Protein 3FK4 (pdb70)

Organism: Bacillus cereus (strain ATCC 14579 / DSM 31 / CCUG 7414 / JCM 2152 / NBRC 15305 / NCIMB 9373 / NCTC 2599 / NRRL B-3711) (NCBI:txid226900)

Structure (mmCIF, N/CA/C/O backbone):
data_3FK4
#
_entry.id   3FK4
#
_cell.length_a   76.922
_cell.length_b   115.669
_cell.length_c   116.436
_cell.angle_alpha   90.00
_cell.angle_beta   90.00
_cell.angle_gamma   90.00
#
_symmetry.space_group_name_H-M   'P 21 21 21'
#
loop_
_entity.id
_entity.type
_entity.pdbx_description
1 polymer 'RuBisCO-like protein'
2 water water
#
loop_
_atom_site.group_PDB
_atom_site.id
_atom_site.type_symbol
_atom_site.label_atom_id
_atom_site.label_alt_id
_atom_site.label_comp_id
_atom_site.label_asym_id
_atom_site.label_entity_id
_atom_site.label_seq_id
_atom_site.pdbx_PDB_ins_code
_atom_site.Cartn_x
_atom_site.Cartn_y
_atom_site.Cartn_z
_atom_site.occupancy
_atom_site.B_iso_or_equiv
_atom_site.auth_seq_id
_atom_site.auth_comp_id
_atom_site.auth_asym_id
_atom_site.auth_atom_id
_atom_site.pdbx_PDB_model_num
ATOM 1 N N . GLY A 1 3 ? -27.798 47.236 5.878 1.00 44.30 3 GLY A N 1
ATOM 2 C CA . GLY A 1 3 ? -26.645 47.310 4.927 1.00 42.51 3 GLY A CA 1
ATOM 3 C C . GLY A 1 3 ? -25.325 47.507 5.647 1.00 40.85 3 GLY A C 1
ATOM 4 O O . GLY A 1 3 ? -24.790 46.571 6.248 1.00 41.28 3 GLY A O 1
ATOM 5 N N . ILE A 1 4 ? -24.790 48.722 5.589 1.00 37.17 4 ILE A N 1
ATOM 6 C CA . ILE A 1 4 ? -23.529 49.009 6.254 1.00 35.46 4 ILE A CA 1
ATOM 7 C C . ILE A 1 4 ? -23.535 50.417 6.818 1.00 35.16 4 ILE A C 1
ATOM 8 O O . ILE A 1 4 ? -24.088 51.340 6.214 1.00 35.09 4 ILE A O 1
ATOM 13 N N . ILE A 1 5 ? -22.936 50.573 7.992 1.00 32.10 5 ILE A N 1
ATOM 14 C CA . ILE A 1 5 ? -22.861 51.870 8.634 1.00 32.11 5 ILE A CA 1
ATOM 15 C C . ILE A 1 5 ? -21.430 52.360 8.625 1.00 32.08 5 ILE A C 1
ATOM 16 O O . ILE A 1 5 ? -20.531 51.718 9.168 1.00 33.31 5 ILE A O 1
ATOM 21 N N . ALA A 1 6 ? -21.211 53.498 7.987 1.00 30.96 6 ALA A N 1
ATOM 22 C CA . ALA A 1 6 ? -19.880 54.061 7.937 1.00 31.99 6 ALA A CA 1
ATOM 23 C C . ALA A 1 6 ? -19.785 55.141 8.996 1.00 35.14 6 ALA A C 1
ATOM 24 O O . ALA A 1 6 ? -20.679 55.991 9.104 1.00 35.60 6 ALA A O 1
ATOM 26 N N . THR A 1 7 ? -18.714 55.101 9.785 1.00 33.79 7 THR A N 1
ATOM 27 C CA . THR A 1 7 ? -18.492 56.094 10.832 1.00 35.59 7 THR A CA 1
ATOM 28 C C . THR A 1 7 ? -17.360 56.999 10.370 1.00 36.12 7 THR A C 1
ATOM 29 O O . THR A 1 7 ? -16.237 56.538 10.144 1.00 37.67 7 THR A O 1
ATOM 33 N N . TYR A 1 8 ? -17.659 58.287 10.225 1.00 35.18 8 TYR A N 1
ATOM 34 C CA . TYR A 1 8 ? -16.679 59.265 9.764 1.00 36.96 8 TYR A CA 1
ATOM 35 C C . TYR A 1 8 ? -16.288 60.267 10.842 1.00 39.74 8 TYR A C 1
ATOM 36 O O . TYR A 1 8 ? -17.111 60.643 11.686 1.00 40.65 8 TYR A O 1
ATOM 45 N N . LEU A 1 9 ? -15.035 60.707 10.796 1.00 40.85 9 LEU A N 1
ATOM 46 C CA . LEU A 1 9 ? -14.527 61.715 11.719 1.00 43.49 9 LEU A CA 1
ATOM 47 C C . LEU A 1 9 ? -14.338 62.917 10.805 1.00 45.04 9 LEU A C 1
ATOM 48 O O . LEU A 1 9 ? -13.499 62.891 9.903 1.00 44.86 9 LEU A O 1
ATOM 53 N N . ILE A 1 10 ? -15.111 63.971 11.031 1.00 46.06 10 ILE A N 1
ATOM 54 C CA . ILE A 1 10 ? -15.024 65.143 10.172 1.00 48.30 10 ILE A CA 1
ATOM 55 C C . ILE A 1 10 ? -14.636 66.451 10.851 1.00 49.92 10 ILE A C 1
ATOM 56 O O . ILE A 1 10 ? -14.994 66.703 12.000 1.00 50.79 10 ILE A O 1
ATOM 61 N N . HIS A 1 11 ? -13.880 67.271 10.131 1.00 51.91 11 HIS A N 1
ATOM 62 C CA . HIS A 1 11 ? -13.485 68.585 10.621 1.00 54.61 11 HIS A CA 1
ATOM 63 C C . HIS A 1 11 ? -14.242 69.570 9.735 1.00 55.83 11 HIS A C 1
ATOM 64 O O . HIS A 1 11 ? -13.705 70.125 8.774 1.00 55.16 11 HIS A O 1
ATOM 71 N N . ASP A 1 12 ? -15.511 69.753 10.078 1.00 56.67 12 ASP A N 1
ATOM 72 C CA . ASP A 1 12 ? -16.430 70.613 9.348 1.00 58.44 12 ASP A CA 1
ATOM 73 C C . ASP A 1 12 ? -16.138 72.111 9.430 1.00 59.45 12 ASP A C 1
ATOM 74 O O . ASP A 1 12 ? -16.199 72.711 10.503 1.00 59.22 12 ASP A O 1
ATOM 79 N N . ASP A 1 13 ? -15.829 72.710 8.283 1.00 60.76 13 ASP A N 1
ATOM 80 C CA . ASP A 1 13 ? -15.531 74.140 8.219 1.00 62.70 13 ASP A CA 1
ATOM 81 C C . ASP A 1 13 ? -16.797 74.992 8.132 1.00 62.84 13 ASP A C 1
ATOM 82 O O . ASP A 1 13 ? -16.733 76.215 8.253 1.00 62.78 13 ASP A O 1
ATOM 87 N N . SER A 1 14 ? -17.942 74.344 7.922 1.00 62.55 14 SER A N 1
ATOM 88 C CA . SER A 1 14 ? -19.218 75.048 7.822 1.00 62.19 14 SER A CA 1
ATOM 89 C C . SER A 1 14 ? -19.904 75.113 9.182 1.00 62.04 14 SER A C 1
ATOM 90 O O . SER A 1 14 ? -20.931 75.767 9.337 1.00 62.69 14 SER A O 1
ATOM 93 N N . HIS A 1 15 ? -19.341 74.408 10.158 1.00 61.99 15 HIS A N 1
ATOM 94 C CA . HIS A 1 15 ? -19.867 74.398 11.521 1.00 61.44 15 HIS A CA 1
ATOM 95 C C . HIS A 1 15 ? -21.309 73.910 11.691 1.00 61.48 15 HIS A C 1
ATOM 96 O O . HIS A 1 15 ? -21.986 74.289 12.648 1.00 61.57 15 HIS A O 1
ATOM 103 N N . ASN A 1 16 ? -21.779 73.071 10.773 1.00 60.80 16 ASN A N 1
ATOM 104 C CA . ASN A 1 16 ? -23.134 72.534 10.868 1.00 59.86 16 ASN A CA 1
ATOM 105 C C . ASN A 1 16 ? -23.094 71.024 10.634 1.00 59.09 16 ASN A C 1
ATOM 106 O O . ASN A 1 16 ? -23.413 70.548 9.544 1.00 56.94 16 ASN A O 1
ATOM 111 N N . LEU A 1 17 ? -22.704 70.280 11.667 1.00 58.75 17 LEU A N 1
ATOM 112 C CA . LEU A 1 17 ? -22.603 68.824 11.579 1.00 59.08 17 LEU A CA 1
ATOM 113 C C . LEU A 1 17 ? -23.880 68.160 11.080 1.00 59.39 17 LEU A C 1
ATOM 114 O O . LEU A 1 17 ? -23.828 67.223 10.283 1.00 58.52 17 LEU A O 1
ATOM 119 N N . GLU A 1 18 ? -25.025 68.643 11.547 1.00 60.12 18 GLU A N 1
ATOM 120 C CA . GLU A 1 18 ? -26.303 68.080 11.132 1.00 61.49 18 GLU A CA 1
ATOM 121 C C . GLU A 1 18 ? -26.473 68.175 9.620 1.00 61.24 18 GLU A C 1
ATOM 122 O O . GLU A 1 18 ? -26.700 67.170 8.945 1.00 60.45 18 GLU A O 1
ATOM 128 N N . LYS A 1 19 ? -26.360 69.394 9.098 1.00 61.22 19 LYS A N 1
ATOM 129 C CA . LYS A 1 19 ? -26.519 69.640 7.669 1.00 60.99 19 LYS A CA 1
ATOM 130 C C . LYS A 1 19 ? -25.503 68.868 6.835 1.00 59.50 19 LYS A C 1
ATOM 131 O O . LYS A 1 19 ? -25.867 68.202 5.863 1.00 59.11 19 LYS A O 1
ATOM 137 N N . LYS A 1 20 ? -24.233 68.955 7.217 1.00 57.46 20 LYS A N 1
ATOM 138 C CA . LYS A 1 20 ? -23.179 68.252 6.495 1.00 56.88 20 LYS A CA 1
ATOM 139 C C . LYS A 1 20 ? -23.480 66.754 6.466 1.00 54.52 20 LYS A C 1
ATOM 140 O O . LYS A 1 20 ? -23.404 66.115 5.417 1.00 54.29 20 LYS A O 1
ATOM 146 N N . ALA A 1 21 ? -23.836 66.199 7.618 1.00 51.86 21 ALA A N 1
ATOM 147 C CA . ALA A 1 21 ? -24.152 64.780 7.699 1.00 50.37 21 ALA A CA 1
ATOM 148 C C . ALA A 1 21 ? -25.225 64.417 6.683 1.00 50.20 21 ALA A C 1
ATOM 149 O O . ALA A 1 21 ? -25.111 63.413 5.979 1.00 49.40 21 ALA A O 1
ATOM 151 N N . GLU A 1 22 ? -26.266 65.242 6.598 1.00 50.24 22 GLU A N 1
ATOM 152 C CA . GLU A 1 22 ? -27.354 64.979 5.665 1.00 50.48 22 GLU A CA 1
ATOM 153 C C . GLU A 1 22 ? -26.954 65.129 4.204 1.00 48.49 22 GLU A C 1
ATOM 154 O O . GLU A 1 22 ? -27.498 64.444 3.342 1.00 47.02 22 GLU A O 1
ATOM 160 N N . GLN A 1 23 ? -26.010 66.020 3.927 1.00 48.21 23 GLN A N 1
ATOM 161 C CA . GLN A 1 23 ? -25.559 66.225 2.557 1.00 50.05 23 GLN A CA 1
ATOM 162 C C . GLN A 1 23 ? -24.759 65.021 2.085 1.00 49.12 23 GLN A C 1
ATOM 163 O O . GLN A 1 23 ? -24.844 64.617 0.925 1.00 47.80 23 GLN A O 1
ATOM 169 N N . ILE A 1 24 ? -23.986 64.442 2.995 1.00 48.16 24 ILE A N 1
ATOM 170 C CA . ILE A 1 24 ? -23.195 63.270 2.659 1.00 46.84 24 ILE A CA 1
ATOM 171 C C . ILE A 1 24 ? -24.153 62.109 2.445 1.00 45.56 24 ILE A C 1
ATOM 172 O O . ILE A 1 24 ? -24.049 61.385 1.461 1.00 44.45 24 ILE A O 1
ATOM 177 N N . ALA A 1 25 ? -25.106 61.953 3.358 1.00 45.38 25 ALA A N 1
ATOM 178 C CA . ALA A 1 25 ? -26.080 60.871 3.262 1.00 45.23 25 ALA A CA 1
ATOM 179 C C . ALA A 1 25 ? -26.823 60.884 1.923 1.00 46.10 25 ALA A C 1
ATOM 180 O O . ALA A 1 25 ? -27.109 59.831 1.356 1.00 44.33 25 ALA A O 1
ATOM 182 N N . LEU A 1 26 ? -27.140 62.075 1.423 1.00 46.90 26 LEU A N 1
ATOM 183 C CA . LEU A 1 26 ? -27.842 62.199 0.145 1.00 48.32 26 LEU A CA 1
ATOM 184 C C . LEU A 1 26 ? -26.877 62.147 -1.031 1.00 47.40 26 LEU A C 1
ATOM 185 O O . LEU A 1 26 ? -27.098 61.418 -1.993 1.00 47.80 26 LEU A O 1
ATOM 190 N N . GLY A 1 27 ? -25.812 62.930 -0.941 1.00 48.06 27 GLY A N 1
ATOM 191 C CA . GLY A 1 27 ? -24.830 62.984 -2.007 1.00 49.96 27 GLY A CA 1
ATOM 192 C C . GLY A 1 27 ? -24.205 61.656 -2.389 1.00 51.76 27 GLY A C 1
ATOM 193 O O . GLY A 1 27 ? -23.856 61.452 -3.555 1.00 51.91 27 GLY A O 1
ATOM 194 N N . LEU A 1 28 ? -24.059 60.749 -1.426 1.00 50.84 28 LEU A N 1
ATOM 195 C CA . LEU A 1 28 ? -23.458 59.453 -1.716 1.00 50.70 28 LEU A CA 1
ATOM 196 C C . LEU A 1 28 ? -24.478 58.374 -2.042 1.00 50.99 28 LEU A C 1
ATOM 197 O O . LEU A 1 28 ? -24.118 57.208 -2.213 1.00 49.78 28 LEU A O 1
ATOM 202 N N . THR A 1 29 ? -25.752 58.752 -2.124 1.00 50.38 29 THR A N 1
ATOM 203 C CA . THR A 1 29 ? -26.786 57.783 -2.459 1.00 50.45 29 THR A CA 1
ATOM 204 C C . THR A 1 29 ? -27.651 58.249 -3.629 1.00 52.08 29 THR A C 1
ATOM 205 O O . THR A 1 29 ? -27.214 58.201 -4.778 1.00 52.32 29 THR A O 1
ATOM 209 N N . ILE A 1 30 ? -28.863 58.711 -3.343 1.00 52.29 30 ILE A N 1
ATOM 210 C CA . ILE A 1 30 ? -29.779 59.154 -4.392 1.00 52.26 30 ILE A CA 1
ATOM 211 C C . ILE A 1 30 ? -29.601 60.605 -4.845 1.00 53.10 30 ILE A C 1
ATOM 212 O O . ILE A 1 30 ? -30.242 61.041 -5.802 1.00 53.76 30 ILE A O 1
ATOM 217 N N . GLY A 1 31 ? -28.739 61.348 -4.162 1.00 54.33 31 GLY A N 1
ATOM 218 C CA . GLY A 1 31 ? -28.507 62.734 -4.530 1.00 55.96 31 GLY A CA 1
ATOM 219 C C . GLY A 1 31 ? -29.599 63.679 -4.059 1.00 57.85 31 GLY A C 1
ATOM 220 O O . GLY A 1 31 ? -30.789 63.367 -4.144 1.00 58.82 31 GLY A O 1
ATOM 221 N N . GLU A 1 42 ? -40.098 57.920 -5.140 1.00 68.44 42 GLU A N 1
ATOM 222 C CA . GLU A 1 42 ? -40.716 56.921 -4.275 1.00 69.56 42 GLU A CA 1
ATOM 223 C C . GLU A 1 42 ? -39.827 55.688 -4.238 1.00 68.96 42 GLU A C 1
ATOM 224 O O . GLU A 1 42 ? -39.295 55.323 -3.189 1.00 68.55 42 GLU A O 1
ATOM 230 N N . GLN A 1 43 ? -39.669 55.051 -5.394 1.00 68.23 43 GLN A N 1
ATOM 231 C CA . GLN A 1 43 ? -38.837 53.861 -5.502 1.00 67.60 43 GLN A CA 1
ATOM 232 C C . GLN A 1 43 ? -37.373 54.204 -5.243 1.00 66.30 43 GLN A C 1
ATOM 233 O O . GLN A 1 43 ? -36.506 53.330 -5.278 1.00 66.02 43 GLN A O 1
ATOM 239 N N . LEU A 1 44 ? -37.110 55.479 -4.975 1.00 64.51 44 LEU A N 1
ATOM 240 C CA . LEU A 1 44 ? -35.756 55.947 -4.718 1.00 62.52 44 LEU A CA 1
ATOM 241 C C . LEU A 1 44 ? -35.398 55.884 -3.232 1.00 62.09 44 LEU A C 1
ATOM 242 O O . LEU A 1 44 ? -34.231 55.710 -2.876 1.00 60.95 44 LEU A O 1
ATOM 247 N N . LYS A 1 45 ? -36.401 56.028 -2.368 1.00 61.56 45 LYS A N 1
ATOM 248 C CA . LYS A 1 45 ? -36.180 55.976 -0.924 1.00 62.01 45 LYS A CA 1
ATOM 249 C C . LYS A 1 45 ? -35.490 54.668 -0.547 1.00 60.03 45 LYS A C 1
ATOM 250 O O . LYS A 1 45 ? -34.807 54.578 0.469 1.00 60.13 45 LYS A O 1
ATOM 256 N N . GLN A 1 46 ? -35.675 53.659 -1.390 1.00 59.27 46 GLN A N 1
ATOM 257 C CA . GLN A 1 46 ? -35.097 52.337 -1.183 1.00 57.40 46 GLN A CA 1
ATOM 258 C C . GLN A 1 46 ? -33.562 52.352 -1.208 1.00 55.38 46 GLN A C 1
ATOM 259 O O . GLN A 1 46 ? -32.918 51.443 -0.682 1.00 54.86 46 GLN A O 1
ATOM 265 N N . HIS A 1 47 ? -32.983 53.386 -1.814 1.00 51.35 47 HIS A N 1
ATOM 266 C CA . HIS A 1 47 ? -31.531 53.503 -1.904 1.00 48.99 47 HIS A CA 1
ATOM 267 C C . HIS A 1 47 ? -31.008 54.701 -1.123 1.00 47.85 47 HIS A C 1
ATOM 268 O O . HIS A 1 47 ? -29.806 54.980 -1.119 1.00 44.49 47 HIS A O 1
ATOM 275 N N . LYS A 1 48 ? -31.912 55.405 -0.456 1.00 46.25 48 LYS A N 1
ATOM 276 C CA . LYS A 1 48 ? -31.534 56.585 0.297 1.00 47.25 48 LYS A CA 1
ATOM 277 C C . LYS A 1 48 ? -30.654 56.282 1.503 1.00 45.46 48 LYS A C 1
ATOM 278 O O . LYS A 1 48 ? -30.903 55.331 2.248 1.00 45.88 48 LYS A O 1
ATOM 284 N N . GLY A 1 49 ? -29.618 57.096 1.677 1.00 43.47 49 GLY A N 1
ATOM 285 C CA . GLY A 1 49 ? -28.718 56.931 2.803 1.00 45.15 49 GLY A CA 1
ATOM 286 C C . GLY A 1 49 ? -29.359 57.551 4.030 1.00 46.36 49 GLY A C 1
ATOM 287 O O . GLY A 1 49 ? -30.075 58.547 3.914 1.00 46.60 49 GLY A O 1
ATOM 288 N N . ASN A 1 50 ? -29.109 56.977 5.201 1.00 45.40 50 ASN A N 1
ATOM 289 C CA . ASN A 1 50 ? -29.701 57.488 6.433 1.00 47.95 50 ASN A CA 1
ATOM 290 C C . ASN A 1 50 ? -28.678 57.929 7.469 1.00 48.67 50 ASN A C 1
ATOM 291 O O . ASN A 1 50 ? -27.744 57.189 7.788 1.00 48.29 50 ASN A O 1
ATOM 296 N N . VAL A 1 51 ? -28.855 59.137 7.994 1.00 48.00 51 VAL A N 1
ATOM 297 C CA . VAL A 1 51 ? -27.959 59.640 9.025 1.00 48.30 51 VAL A CA 1
ATOM 298 C C . VAL A 1 51 ? -28.372 58.955 10.320 1.00 49.41 51 VAL A C 1
ATOM 299 O O . VAL A 1 51 ? -29.459 59.200 10.839 1.00 49.74 51 VAL A O 1
ATOM 303 N N . ILE A 1 52 ? -27.503 58.096 10.838 1.00 48.96 52 ILE A N 1
ATOM 304 C CA . ILE A 1 52 ? -27.803 57.364 12.058 1.00 49.01 52 ILE A CA 1
ATOM 305 C C . ILE A 1 52 ? -27.409 58.107 13.323 1.00 48.35 52 ILE A C 1
ATOM 306 O O . ILE A 1 52 ? -28.079 57.992 14.347 1.00 47.27 52 ILE A O 1
ATOM 311 N N . HIS A 1 53 ? -26.330 58.876 13.262 1.00 47.34 53 HIS A N 1
ATOM 312 C CA . HIS A 1 53 ? -25.897 59.584 14.452 1.00 47.94 53 HIS A CA 1
ATOM 313 C C . HIS A 1 53 ? -24.912 60.705 14.160 1.00 48.45 53 HIS A C 1
ATOM 314 O O . HIS A 1 53 ? -24.144 60.651 13.200 1.00 46.55 53 HIS A O 1
ATOM 321 N N . VAL A 1 54 ? -24.953 61.731 14.998 1.00 48.85 54 VAL A N 1
ATOM 322 C CA . VAL A 1 54 ? -24.050 62.861 14.880 1.00 50.52 54 VAL A CA 1
ATOM 323 C C . VAL A 1 54 ? -23.528 63.090 16.290 1.00 52.50 54 VAL A C 1
ATOM 324 O O . VAL A 1 54 ? -24.302 63.131 17.245 1.00 52.30 54 VAL A O 1
ATOM 328 N N . GLU A 1 55 ? -22.214 63.216 16.423 1.00 54.13 55 GLU A N 1
ATOM 329 C CA . GLU A 1 55 ? -21.604 63.414 17.730 1.00 56.37 55 GLU A CA 1
ATOM 330 C C . GLU A 1 55 ? -20.638 64.582 17.695 1.00 56.98 55 GLU A C 1
ATOM 331 O O . GLU A 1 55 ? -19.629 64.540 16.991 1.00 56.35 55 GLU A O 1
ATOM 337 N N . GLU A 1 56 ? -20.952 65.628 18.450 1.00 58.07 56 GLU A N 1
ATOM 338 C CA . GLU A 1 56 ? -20.081 66.792 18.503 1.00 59.39 56 GLU A CA 1
ATOM 339 C C . GLU A 1 56 ? -18.847 66.428 19.315 1.00 58.93 56 GLU A C 1
ATOM 340 O O . GLU A 1 56 ? -18.939 65.695 20.300 1.00 58.14 56 GLU A O 1
ATOM 346 N N . LEU A 1 57 ? -17.695 66.936 18.890 1.00 59.26 57 LEU A N 1
ATOM 347 C CA . LEU A 1 57 ? -16.440 66.666 19.574 1.00 59.50 57 LEU A CA 1
ATOM 348 C C . LEU A 1 57 ? -15.746 67.970 19.948 1.00 60.25 57 LEU A C 1
ATOM 349 O O . LEU A 1 57 ? -16.081 69.034 19.425 1.00 59.57 57 LEU A O 1
ATOM 354 N N . ALA A 1 58 ? -14.780 67.880 20.857 1.00 61.20 58 ALA A N 1
ATOM 355 C CA . ALA A 1 58 ? -14.042 69.049 21.318 1.00 62.94 58 ALA A CA 1
ATOM 356 C C . ALA A 1 58 ? -13.295 69.747 20.188 1.00 63.87 58 ALA A C 1
ATOM 357 O O . ALA A 1 58 ? -12.824 69.109 19.247 1.00 64.75 58 ALA A O 1
ATOM 359 N N . GLU A 1 59 ? -13.185 71.066 20.291 1.00 64.73 59 GLU A N 1
ATOM 360 C CA . GLU A 1 59 ? -12.499 71.851 19.277 1.00 65.62 59 GLU A CA 1
ATOM 361 C C . GLU A 1 59 ? -10.989 71.797 19.478 1.00 65.97 59 GLU A C 1
ATOM 362 O O . GLU A 1 59 ? -10.505 71.716 20.606 1.00 65.33 59 GLU A O 1
ATOM 368 N N . HIS A 1 60 ? -10.250 71.832 18.373 1.00 67.44 60 HIS A N 1
ATOM 369 C CA . HIS A 1 60 ? -8.794 71.793 18.414 1.00 68.52 60 HIS A CA 1
ATOM 370 C C . HIS A 1 60 ? -8.222 73.029 17.730 1.00 69.93 60 HIS A C 1
ATOM 371 O O . HIS A 1 60 ? -8.234 73.135 16.502 1.00 69.01 60 HIS A O 1
ATOM 378 N N . GLU A 1 61 ? -7.717 73.957 18.537 1.00 71.49 61 GLU A N 1
ATOM 379 C CA . GLU A 1 61 ? -7.146 75.197 18.026 1.00 73.10 61 GLU A CA 1
ATOM 380 C C . GLU A 1 61 ? -5.890 74.963 17.194 1.00 72.60 61 GLU A C 1
ATOM 381 O O . GLU A 1 61 ? -5.626 75.696 16.240 1.00 72.15 61 GLU A O 1
ATOM 387 N N . HIS A 1 62 ? -5.115 73.945 17.552 1.00 72.57 62 HIS A N 1
ATOM 388 C CA . HIS A 1 62 ? -3.901 73.641 16.806 1.00 73.17 62 HIS A CA 1
ATOM 389 C C . HIS A 1 62 ? -4.250 73.237 15.377 1.00 71.55 62 HIS A C 1
ATOM 390 O O . HIS A 1 62 ? -3.520 73.556 14.439 1.00 71.36 62 HIS A O 1
ATOM 397 N N . THR A 1 63 ? -5.369 72.538 15.215 1.00 69.57 63 THR A N 1
ATOM 398 C CA . THR A 1 63 ? -5.805 72.112 13.891 1.00 67.78 63 THR A CA 1
ATOM 399 C C . THR A 1 63 ? -6.344 73.318 13.135 1.00 67.72 63 THR A C 1
ATOM 400 O O . THR A 1 63 ? -6.104 73.465 11.938 1.00 67.32 63 THR A O 1
ATOM 404 N N . ASN A 1 64 ? -7.074 74.180 13.839 1.00 68.28 64 ASN A N 1
ATOM 405 C CA . ASN A 1 64 ? -7.621 75.385 13.221 1.00 68.14 64 ASN A CA 1
ATOM 406 C C . ASN A 1 64 ? -6.460 76.193 12.651 1.00 67.03 64 ASN A C 1
ATOM 407 O O . ASN A 1 64 ? -6.537 76.724 11.542 1.00 66.59 64 ASN A O 1
ATOM 412 N N . SER A 1 65 ? -5.378 76.271 13.418 1.00 65.69 65 SER A N 1
ATOM 413 C CA . SER A 1 65 ? -4.196 77.005 12.995 1.00 65.82 65 SER A CA 1
ATOM 414 C C . SER A 1 65 ? -3.548 76.332 11.796 1.00 64.70 65 SER A C 1
ATOM 415 O O . SER A 1 65 ? -3.180 76.995 10.826 1.00 64.35 65 SER A O 1
ATOM 418 N N . TYR A 1 66 ? -3.411 75.011 11.865 1.00 63.40 66 TYR A N 1
ATOM 419 C CA . TYR A 1 66 ? -2.801 74.257 10.778 1.00 61.45 66 TYR A CA 1
ATOM 420 C C . TYR A 1 66 ? -3.596 74.399 9.483 1.00 60.30 66 TYR A C 1
ATOM 421 O O . TYR A 1 66 ? -3.023 74.525 8.402 1.00 59.16 66 TYR A O 1
ATOM 430 N N . LEU A 1 67 ? -4.918 74.383 9.602 1.00 61.01 67 LEU A N 1
ATOM 431 C CA . LEU A 1 67 ? -5.786 74.498 8.438 1.00 62.53 67 LEU A CA 1
ATOM 432 C C . LEU A 1 67 ? -6.132 75.941 8.091 1.00 63.58 67 LEU A C 1
ATOM 433 O O . LEU A 1 67 ? -6.844 76.189 7.118 1.00 63.62 67 LEU A O 1
ATOM 438 N N . ARG A 1 68 ? -5.631 76.888 8.878 1.00 65.14 68 ARG A N 1
ATOM 439 C CA . ARG A 1 68 ? -5.920 78.302 8.642 1.00 65.87 68 ARG A CA 1
ATOM 440 C C . ARG A 1 68 ? -7.416 78.518 8.452 1.00 65.66 68 ARG A C 1
ATOM 441 O O . ARG A 1 68 ? -7.846 79.196 7.517 1.00 65.57 68 ARG A O 1
ATOM 449 N N . LYS A 1 69 ? -8.203 77.928 9.345 1.00 65.46 69 LYS A N 1
ATOM 450 C CA . LYS A 1 69 ? -9.656 78.036 9.303 1.00 65.27 69 LYS A CA 1
ATOM 451 C C . LYS A 1 69 ? -10.234 77.360 10.541 1.00 65.29 69 LYS A C 1
ATOM 452 O O . LYS A 1 69 ? -9.669 76.390 11.045 1.00 64.44 69 LYS A O 1
ATOM 458 N N . LYS A 1 70 ? -11.356 77.873 11.032 1.00 65.53 70 LYS A N 1
ATOM 459 C CA . LYS A 1 70 ? -12.001 77.287 12.199 1.00 65.71 70 LYS A CA 1
ATOM 460 C C . LYS A 1 70 ? -12.812 76.090 11.725 1.00 64.59 70 LYS A C 1
ATOM 461 O O . LYS A 1 70 ? -13.584 76.195 10.769 1.00 65.66 70 LYS A O 1
ATOM 467 N N . VAL A 1 71 ? -12.633 74.952 12.386 1.00 62.02 71 VAL A N 1
ATOM 468 C CA . VAL A 1 71 ? -13.368 73.750 12.018 1.00 58.61 71 VAL A CA 1
ATOM 469 C C . VAL A 1 71 ? -14.059 73.127 13.216 1.00 56.38 71 VAL A C 1
ATOM 470 O O . VAL A 1 71 ? -13.519 73.102 14.321 1.00 55.27 71 VAL A O 1
ATOM 474 N N . LYS A 1 72 ? -15.266 72.629 12.985 1.00 55.15 72 LYS A N 1
ATOM 475 C CA . LYS A 1 72 ? -16.043 71.984 14.029 1.00 54.40 72 LYS A CA 1
ATOM 476 C C . LYS A 1 72 ? -15.841 70.473 13.885 1.00 52.56 72 LYS A C 1
ATOM 477 O O . LYS A 1 72 ? -16.125 69.898 12.834 1.00 51.70 72 LYS A O 1
ATOM 483 N N . ARG A 1 73 ? -15.336 69.842 14.939 1.00 51.36 73 ARG A N 1
ATOM 484 C CA . ARG A 1 73 ? -15.087 68.407 14.926 1.00 49.71 73 ARG A CA 1
ATOM 485 C C . ARG A 1 73 ? -16.308 67.607 15.348 1.00 49.67 73 ARG A C 1
ATOM 486 O O . ARG A 1 73 ? -17.106 68.051 16.173 1.00 47.35 73 ARG A O 1
ATOM 494 N N . GLY A 1 74 ? -16.453 66.423 14.762 1.00 48.17 74 GLY A N 1
ATOM 495 C CA . GLY A 1 74 ? -17.581 65.578 15.092 1.00 47.31 74 GLY A CA 1
ATOM 496 C C . GLY A 1 74 ? -17.519 64.228 14.413 1.00 47.50 74 GLY A C 1
ATOM 497 O O . GLY A 1 74 ? -16.732 64.013 13.489 1.00 47.92 74 GLY A O 1
ATOM 498 N N . ILE A 1 75 ? -18.348 63.308 14.885 1.00 46.39 75 ILE A N 1
ATOM 499 C CA . ILE A 1 75 ? -18.404 61.978 14.313 1.00 45.56 75 ILE A CA 1
ATOM 500 C C . ILE A 1 75 ? -19.776 61.786 13.704 1.00 45.07 75 ILE A C 1
ATOM 501 O O . ILE A 1 75 ? -20.796 62.041 14.344 1.00 46.38 75 ILE A O 1
ATOM 506 N N . ILE A 1 76 ? -19.790 61.354 12.452 1.00 42.45 76 ILE A N 1
ATOM 507 C CA . ILE A 1 76 ? -21.024 61.131 11.726 1.00 42.78 76 ILE A CA 1
ATOM 508 C C . ILE A 1 76 ? -21.167 59.660 11.350 1.00 42.32 76 ILE A C 1
ATOM 509 O O . ILE A 1 76 ? -20.217 59.051 10.862 1.00 42.30 76 ILE A O 1
ATOM 514 N N . LYS A 1 77 ? -22.348 59.095 11.585 1.00 40.64 77 LYS A N 1
ATOM 515 C CA . LYS A 1 77 ? -22.622 57.707 11.233 1.00 40.58 77 LYS A CA 1
ATOM 516 C C . LYS A 1 77 ? -23.733 57.674 10.188 1.00 40.16 77 LYS A C 1
ATOM 517 O O . LYS A 1 77 ? -24.841 58.150 10.431 1.00 40.14 77 LYS A O 1
ATOM 523 N N . ILE A 1 78 ? -23.434 57.104 9.026 1.00 40.03 78 ILE A N 1
ATOM 524 C CA . ILE A 1 78 ? -24.404 57.014 7.943 1.00 39.27 78 ILE A CA 1
ATOM 525 C C . ILE A 1 78 ? -24.638 55.572 7.511 1.00 39.60 78 ILE A C 1
ATOM 526 O O . ILE A 1 78 ? -23.688 54.789 7.373 1.00 37.20 78 ILE A O 1
ATOM 531 N N . GLU A 1 79 ? -25.906 55.227 7.306 1.00 37.91 79 GLU A N 1
ATOM 532 C CA . GLU A 1 79 ? -26.286 53.883 6.882 1.00 40.43 79 GLU A CA 1
ATOM 533 C C . GLU A 1 79 ? -26.601 53.829 5.386 1.00 41.44 79 GLU A C 1
ATOM 534 O O . GLU A 1 79 ? -27.491 54.537 4.893 1.00 41.50 79 GLU A O 1
ATOM 540 N N . TYR A 1 80 ? -25.861 52.986 4.672 1.00 39.56 80 TYR A N 1
ATOM 541 C CA . TYR A 1 80 ? -26.047 52.804 3.238 1.00 38.35 80 TYR A CA 1
ATOM 542 C C . TYR A 1 80 ? -26.752 51.476 3.012 1.00 38.58 80 TYR A C 1
ATOM 543 O O . TYR A 1 80 ? -26.276 50.426 3.455 1.00 37.68 80 TYR A O 1
ATOM 552 N N . PRO A 1 81 ? -27.912 51.504 2.335 1.00 38.93 81 PRO A N 1
ATOM 553 C CA . PRO A 1 81 ? -28.677 50.287 2.057 1.00 40.06 81 PRO A CA 1
ATOM 554 C C . PRO A 1 81 ? -27.846 49.237 1.324 1.00 39.84 81 PRO A C 1
ATOM 555 O O . PRO A 1 81 ? -27.038 49.567 0.458 1.00 38.15 81 PRO A O 1
ATOM 559 N N . LEU A 1 82 ? -28.077 47.976 1.669 1.00 41.30 82 LEU A N 1
ATOM 560 C CA . LEU A 1 82 ? -27.384 46.842 1.068 1.00 43.48 82 LEU A CA 1
ATOM 561 C C . LEU A 1 82 ? -27.578 46.835 -0.455 1.00 43.81 82 LEU A C 1
ATOM 562 O O . LEU A 1 82 ? -26.686 46.428 -1.203 1.00 40.83 82 LEU A O 1
ATOM 567 N N . LEU A 1 83 ? -28.745 47.288 -0.908 1.00 42.75 83 LEU A N 1
ATOM 568 C CA . LEU A 1 83 ? -29.045 47.316 -2.336 1.00 42.82 83 LEU A CA 1
ATOM 569 C C . LEU A 1 83 ? -28.183 48.294 -3.122 1.00 40.44 83 LEU A C 1
ATOM 570 O O . LEU A 1 83 ? -28.188 48.275 -4.350 1.00 41.70 83 LEU A O 1
ATOM 575 N N . ASN A 1 84 ? -27.435 49.140 -2.423 1.00 37.08 84 ASN A N 1
ATOM 576 C CA . ASN A 1 84 ? -26.612 50.139 -3.091 1.00 35.38 84 ASN A CA 1
ATOM 577 C C . ASN A 1 84 ? -25.205 49.723 -3.502 1.00 36.07 84 ASN A C 1
ATOM 578 O O . ASN A 1 84 ? -24.514 50.503 -4.148 1.00 35.05 84 ASN A O 1
ATOM 583 N N . PHE A 1 85 ? -24.769 48.517 -3.149 1.00 32.85 85 PHE A N 1
ATOM 584 C CA . PHE A 1 85 ? -23.409 48.121 -3.509 1.00 33.64 85 PHE A CA 1
ATOM 585 C C . PHE A 1 85 ? -23.222 46.620 -3.522 1.00 33.82 85 PHE A C 1
ATOM 586 O O . PHE A 1 85 ? -23.958 45.894 -2.848 1.00 32.94 85 PHE A O 1
ATOM 594 N N . SER A 1 86 ? -22.250 46.154 -4.306 1.00 32.78 86 SER A N 1
ATOM 595 C CA . SER A 1 86 ? -21.956 44.729 -4.354 1.00 32.70 86 SER A CA 1
ATOM 596 C C . SER A 1 86 ? -21.274 44.412 -3.019 1.00 30.83 86 SER A C 1
ATOM 597 O O . SER A 1 86 ? -20.551 45.238 -2.462 1.00 30.46 86 SER A O 1
ATOM 600 N N . PRO A 1 87 ? -21.525 43.220 -2.471 1.00 30.82 87 PRO A N 1
ATOM 601 C CA . PRO A 1 87 ? -20.919 42.860 -1.189 1.00 30.97 87 PRO A CA 1
ATOM 602 C C . PRO A 1 87 ? -19.437 42.481 -1.161 1.00 31.24 87 PRO A C 1
ATOM 603 O O . PRO A 1 87 ? -19.091 41.360 -0.799 1.00 29.87 87 PRO A O 1
ATOM 607 N N . ASP A 1 88 ? -18.568 43.413 -1.538 1.00 29.39 88 ASP A N 1
ATOM 608 C CA . ASP A 1 88 ? -17.121 43.163 -1.498 1.00 30.38 88 ASP A CA 1
ATOM 609 C C . ASP A 1 88 ? -16.430 44.452 -1.072 1.00 29.40 88 ASP A C 1
ATOM 610 O O . ASP A 1 88 ? -17.022 45.525 -1.132 1.00 29.90 88 ASP A O 1
ATOM 615 N N . LEU A 1 89 ? -15.185 44.356 -0.629 1.00 27.84 89 LEU A N 1
ATOM 616 C CA . LEU A 1 89 ? -14.482 45.528 -0.143 1.00 28.45 89 LEU A CA 1
ATOM 617 C C . LEU A 1 89 ? -14.225 46.652 -1.150 1.00 28.80 89 LEU A C 1
ATOM 618 O O . LEU A 1 89 ? -14.298 47.830 -0.793 1.00 30.05 89 LEU A O 1
ATOM 623 N N . PRO A 1 90 ? -13.915 46.319 -2.413 1.00 29.46 90 PRO A N 1
ATOM 624 C CA . PRO A 1 90 ? -13.690 47.434 -3.347 1.00 28.09 90 PRO A CA 1
ATOM 625 C C . PRO A 1 90 ? -14.962 48.282 -3.525 1.00 28.47 90 PRO A C 1
ATOM 626 O O . PRO A 1 90 ? -14.901 49.513 -3.570 1.00 29.37 90 PRO A O 1
ATOM 630 N N . ALA A 1 91 ? -16.109 47.619 -3.635 1.00 27.53 91 ALA A N 1
ATOM 631 C CA . ALA A 1 91 ? -17.383 48.317 -3.807 1.00 29.23 91 ALA A CA 1
ATOM 632 C C . ALA A 1 91 ? -17.758 49.070 -2.526 1.00 30.55 91 ALA A C 1
ATOM 633 O O . ALA A 1 91 ? -18.236 50.203 -2.580 1.00 30.94 91 ALA A O 1
ATOM 635 N N . ILE A 1 92 ? -17.538 48.435 -1.377 1.00 30.83 92 ILE A N 1
ATOM 636 C CA . ILE A 1 92 ? -17.838 49.050 -0.085 1.00 30.20 92 ILE A CA 1
ATOM 637 C C . ILE A 1 92 ? -16.988 50.298 0.154 1.00 30.52 92 ILE A C 1
ATOM 638 O O . ILE A 1 92 ? -17.497 51.343 0.566 1.00 31.38 92 ILE A O 1
ATOM 643 N N . LEU A 1 93 ? -15.694 50.207 -0.120 1.00 30.19 93 LEU A N 1
ATOM 644 C CA . LEU A 1 93 ? -14.820 51.359 0.061 1.00 30.07 93 LEU A CA 1
ATOM 645 C C . LEU A 1 93 ? -15.169 52.472 -0.925 1.00 30.24 93 LEU A C 1
ATOM 646 O O . LEU A 1 93 ? -15.123 53.661 -0.581 1.00 29.24 93 LEU A O 1
ATOM 651 N N . THR A 1 94 ? -15.518 52.085 -2.148 1.00 27.55 94 THR A N 1
ATOM 652 C CA . THR A 1 94 ? -15.889 53.063 -3.172 1.00 28.86 94 THR A CA 1
ATOM 653 C C . THR A 1 94 ? -17.176 53.805 -2.778 1.00 30.83 94 THR A C 1
ATOM 654 O O . THR A 1 94 ? -17.274 55.030 -2.910 1.00 30.07 94 THR A O 1
ATOM 658 N N . THR A 1 95 ? -18.161 53.057 -2.302 1.00 29.87 95 THR A N 1
ATOM 659 C CA . THR A 1 95 ? -19.436 53.642 -1.913 1.00 30.88 95 THR A CA 1
ATOM 660 C C . THR A 1 95 ? -19.313 54.539 -0.691 1.00 33.05 95 THR A C 1
ATOM 661 O O . THR A 1 95 ? -19.830 55.653 -0.672 1.00 30.44 95 THR A O 1
ATOM 665 N N . THR A 1 96 ? -18.618 54.054 0.329 1.00 30.96 96 THR A N 1
ATOM 666 C CA . THR A 1 96 ? -18.486 54.817 1.561 1.00 32.50 96 THR A CA 1
ATOM 667 C C . THR A 1 96 ? -17.385 55.866 1.606 1.00 32.75 96 THR A C 1
ATOM 668 O O . THR A 1 96 ? -17.451 56.783 2.422 1.00 34.55 96 THR A O 1
ATOM 672 N N . PHE A 1 97 ? -16.379 55.756 0.742 1.00 31.50 97 PHE A N 1
ATOM 673 C CA . PHE A 1 97 ? -15.284 56.718 0.798 1.00 33.35 97 PHE A CA 1
ATOM 674 C C . PHE A 1 97 ? -14.665 57.120 -0.543 1.00 34.04 97 PHE A C 1
ATOM 675 O O . PHE A 1 97 ? -13.665 57.827 -0.565 1.00 36.43 97 PHE A O 1
ATOM 683 N N . GLY A 1 98 ? -15.246 56.678 -1.653 1.00 35.40 98 GLY A N 1
ATOM 684 C CA . GLY A 1 98 ? -14.688 57.028 -2.950 1.00 37.53 98 GLY A CA 1
ATOM 685 C C . GLY A 1 98 ? -14.625 58.530 -3.161 1.00 39.29 98 GLY A C 1
ATOM 686 O O . GLY A 1 98 ? -13.566 59.094 -3.446 1.00 40.05 98 GLY A O 1
ATOM 687 N N . LYS A 1 99 ? -15.776 59.179 -3.019 1.00 40.41 99 LYS A N 1
ATOM 688 C CA . LYS A 1 99 ? -15.879 60.626 -3.181 1.00 40.52 99 LYS A CA 1
ATOM 689 C C . LYS A 1 99 ? -15.321 61.381 -1.964 1.00 39.75 99 LYS A C 1
ATOM 690 O O . LYS A 1 99 ? -14.512 62.294 -2.110 1.00 39.35 99 LYS A O 1
ATOM 696 N N . LEU A 1 100 ? -15.735 60.992 -0.764 1.00 40.29 100 LEU A N 1
ATOM 697 C CA . LEU A 1 100 ? -15.262 61.664 0.445 1.00 42.07 100 LEU A CA 1
ATOM 698 C C . LEU A 1 100 ? -13.745 61.679 0.622 1.00 42.46 100 LEU A C 1
ATOM 699 O O . LEU A 1 100 ? -13.208 62.559 1.302 1.00 42.22 100 LEU A O 1
ATOM 704 N N . SER A 1 101 ? -13.050 60.715 0.021 1.00 41.09 101 SER A N 1
ATOM 705 C CA . SER A 1 101 ? -11.597 60.649 0.154 1.00 40.37 101 SER A CA 1
ATOM 706 C C . SER A 1 101 ? -10.914 61.873 -0.453 1.00 41.22 101 SER A C 1
ATOM 707 O O . SER A 1 101 ? -9.760 62.172 -0.140 1.00 38.80 101 SER A O 1
ATOM 710 N N . LEU A 1 102 ? -11.629 62.576 -1.325 1.00 41.51 102 LEU A N 1
ATOM 711 C CA . LEU A 1 102 ? -11.087 63.765 -1.978 1.00 45.09 102 LEU A CA 1
ATOM 712 C C . LEU A 1 102 ? -11.900 65.017 -1.647 1.00 47.57 102 LEU A C 1
ATOM 713 O O . LEU A 1 102 ? -11.676 66.074 -2.227 1.00 47.20 102 LEU A O 1
ATOM 718 N N . ASP A 1 103 ? -12.830 64.903 -0.706 1.00 49.50 103 ASP A N 1
ATOM 719 C CA . ASP A 1 103 ? -13.672 66.043 -0.359 1.00 52.82 103 ASP A CA 1
ATOM 720 C C . ASP A 1 103 ? -13.149 66.951 0.764 1.00 52.29 103 ASP A C 1
ATOM 721 O O . ASP A 1 103 ? -13.776 67.958 1.089 1.00 52.52 103 ASP A O 1
ATOM 726 N N . GLY A 1 104 ? -12.005 66.604 1.353 1.00 51.02 104 GLY A N 1
ATOM 727 C CA . GLY A 1 104 ? -11.455 67.429 2.417 1.00 48.79 104 GLY A CA 1
ATOM 728 C C . GLY A 1 104 ? -11.149 66.714 3.724 1.00 48.74 104 GLY A C 1
ATOM 729 O O . GLY A 1 104 ? -10.777 65.537 3.732 1.00 46.63 104 GLY A O 1
ATOM 730 N N . GLU A 1 105 ? -11.308 67.432 4.834 1.00 47.31 105 GLU A N 1
ATOM 731 C CA . GLU A 1 105 ? -11.040 66.880 6.157 1.00 46.34 105 GLU A CA 1
ATOM 732 C C . GLU A 1 105 ? -12.101 65.891 6.617 1.00 45.71 105 GLU A C 1
ATOM 733 O O . GLU A 1 105 ? -12.989 66.226 7.400 1.00 45.86 105 GLU A O 1
ATOM 739 N N . VAL A 1 106 ? -11.999 64.667 6.120 1.00 43.36 106 VAL A N 1
ATOM 740 C CA . VAL A 1 106 ? -12.922 63.605 6.487 1.00 42.74 106 VAL A CA 1
ATOM 741 C C . VAL A 1 106 ? -12.124 62.300 6.500 1.00 42.34 106 VAL A C 1
ATOM 742 O O . VAL A 1 106 ? -11.355 62.011 5.577 1.00 41.29 106 VAL A O 1
ATOM 746 N N . LYS A 1 107 ? -12.288 61.525 7.561 1.00 40.73 107 LYS A N 1
ATOM 747 C CA . LYS A 1 107 ? -11.564 60.270 7.684 1.00 40.31 107 LYS A CA 1
ATOM 748 C C . LYS A 1 107 ? -12.530 59.148 8.021 1.00 38.59 107 LYS A C 1
ATOM 749 O O . LYS A 1 107 ? -13.418 59.327 8.856 1.00 38.46 107 LYS A O 1
ATOM 755 N N . LEU A 1 108 ? -12.365 58.001 7.363 1.00 36.23 108 LEU A N 1
ATOM 756 C CA . LEU A 1 108 ? -13.212 56.842 7.620 1.00 35.15 108 LEU A CA 1
ATOM 757 C C . LEU A 1 108 ? -12.637 56.126 8.838 1.00 35.38 108 LEU A C 1
ATOM 758 O O . LEU A 1 108 ? -11.514 55.618 8.793 1.00 35.65 108 LEU A O 1
ATOM 763 N N . ILE A 1 109 ? -13.410 56.075 9.916 1.00 34.57 109 ILE A N 1
ATOM 764 C CA . ILE A 1 109 ? -12.954 55.458 11.158 1.00 35.69 109 ILE A CA 1
ATOM 765 C C . ILE A 1 109 ? -13.425 54.029 11.381 1.00 35.73 109 ILE A C 1
ATOM 766 O O . ILE A 1 109 ? -12.691 53.210 11.928 1.00 38.99 109 ILE A O 1
ATOM 771 N N . ASP A 1 110 ? -14.650 53.728 10.974 1.00 34.95 110 ASP A N 1
ATOM 772 C CA . ASP A 1 110 ? -15.169 52.393 11.164 1.00 33.43 110 ASP A CA 1
ATOM 773 C C . ASP A 1 110 ? -16.259 52.087 10.165 1.00 32.48 110 ASP A C 1
ATOM 774 O O . ASP A 1 110 ? -16.837 52.989 9.548 1.00 33.08 110 ASP A O 1
ATOM 779 N N . LEU A 1 111 ? -16.526 50.797 10.014 1.00 30.86 111 LEU A N 1
ATOM 780 C CA . LEU A 1 111 ? -17.550 50.286 9.120 1.00 31.04 111 LEU A CA 1
ATOM 781 C C . LEU A 1 111 ? -18.228 49.178 9.901 1.00 31.39 111 LEU A C 1
ATOM 782 O O . LEU A 1 111 ? -17.570 48.239 10.342 1.00 32.34 111 LEU A O 1
ATOM 787 N N . THR A 1 112 ? -19.533 49.303 10.090 1.00 32.22 112 THR A N 1
ATOM 788 C CA . THR A 1 112 ? -20.305 48.306 10.816 1.00 32.01 112 THR A CA 1
ATOM 789 C C . THR A 1 112 ? -21.109 47.504 9.811 1.00 33.11 112 THR A C 1
ATOM 790 O O . THR A 1 112 ? -22.067 48.010 9.213 1.00 31.63 112 THR A O 1
ATOM 794 N N . PHE A 1 113 ? -20.707 46.250 9.624 1.00 34.45 113 PHE A N 1
ATOM 795 C CA . PHE A 1 113 ? -21.366 45.347 8.685 1.00 35.04 113 PHE A CA 1
ATOM 796 C C . PHE A 1 113 ? -22.560 44.665 9.341 1.00 37.73 113 PHE A C 1
ATOM 797 O O . PHE A 1 113 ? -22.458 44.160 10.461 1.00 37.80 113 PHE A O 1
ATOM 805 N N . SER A 1 114 ? -23.683 44.625 8.635 1.00 38.41 114 SER A N 1
ATOM 806 C CA . SER A 1 114 ? -24.870 43.962 9.159 1.00 40.43 114 SER A CA 1
ATOM 807 C C . SER A 1 114 ? -24.562 42.468 9.149 1.00 41.77 114 SER A C 1
ATOM 808 O O . SER A 1 114 ? -23.637 42.037 8.457 1.00 40.60 114 SER A O 1
ATOM 811 N N . ASP A 1 115 ? -25.328 41.680 9.903 1.00 41.28 115 ASP A N 1
ATOM 812 C CA . ASP A 1 115 ? -25.099 40.239 9.952 1.00 42.36 115 ASP A CA 1
ATOM 813 C C . ASP A 1 115 ? -25.280 39.612 8.575 1.00 41.43 115 ASP A C 1
ATOM 814 O O . ASP A 1 115 ? -24.615 38.629 8.225 1.00 39.01 115 ASP A O 1
ATOM 819 N N . GLU A 1 116 ? -26.176 40.197 7.790 1.00 39.94 116 GLU A N 1
ATOM 820 C CA . GLU A 1 116 ? -26.436 39.720 6.445 1.00 38.99 116 GLU A CA 1
ATOM 821 C C . GLU A 1 116 ? -25.199 39.963 5.568 1.00 36.33 116 GLU A C 1
ATOM 822 O O . GLU A 1 116 ? -24.763 39.080 4.833 1.00 35.04 116 GLU A O 1
ATOM 828 N N . LEU A 1 117 ? -24.624 41.155 5.666 1.00 34.07 117 LEU A N 1
ATOM 829 C CA . LEU A 1 117 ? -23.452 41.490 4.863 1.00 32.24 117 LEU A CA 1
ATOM 830 C C . LEU A 1 117 ? -22.214 40.652 5.229 1.00 31.64 117 LEU A C 1
ATOM 831 O O . LEU A 1 117 ? -21.447 40.259 4.351 1.00 28.89 117 LEU A O 1
ATOM 836 N N . LYS A 1 118 ? -22.039 40.378 6.519 1.00 29.65 118 LYS A N 1
ATOM 837 C CA . LYS A 1 118 ? -20.907 39.595 7.004 1.00 31.31 118 LYS A CA 1
ATOM 838 C C . LYS A 1 118 ? -20.884 38.201 6.402 1.00 31.35 118 LYS A C 1
ATOM 839 O O . LYS A 1 118 ? -19.827 37.585 6.282 1.00 31.08 118 LYS A O 1
ATOM 845 N N . LYS A 1 119 ? -22.052 37.707 6.016 1.00 31.70 119 LYS A N 1
ATOM 846 C CA . LYS A 1 119 ? -22.147 36.387 5.412 1.00 32.79 119 LYS A CA 1
ATOM 847 C C . LYS A 1 119 ? -21.376 36.261 4.103 1.00 31.36 119 LYS A C 1
ATOM 848 O O . LYS A 1 119 ? -21.084 35.147 3.662 1.00 31.74 119 LYS A O 1
ATOM 854 N N . HIS A 1 120 ? -21.056 37.390 3.475 1.00 29.00 120 HIS A N 1
ATOM 855 C CA . HIS A 1 120 ? -20.338 37.364 2.199 1.00 30.85 120 HIS A CA 1
ATOM 856 C C . HIS A 1 120 ? -18.821 37.341 2.329 1.00 31.96 120 HIS A C 1
ATOM 857 O O . HIS A 1 120 ? -18.110 37.326 1.319 1.00 32.13 120 HIS A O 1
ATOM 864 N N . PHE A 1 121 ? -18.326 37.365 3.562 1.00 31.72 121 PHE A N 1
ATOM 865 C CA . PHE A 1 121 ? -16.889 37.365 3.798 1.00 28.51 121 PHE A CA 1
ATOM 866 C C . PHE A 1 121 ? -16.478 36.090 4.505 1.00 29.41 121 PHE A C 1
ATOM 867 O O . PHE A 1 121 ? -17.237 35.527 5.284 1.00 27.72 121 PHE A O 1
ATOM 875 N N . PRO A 1 122 ? -15.257 35.617 4.238 1.00 29.23 122 PRO A N 1
ATOM 876 C CA . PRO A 1 122 ? -14.761 34.381 4.843 1.00 27.98 122 PRO A CA 1
ATOM 877 C C . PRO A 1 122 ? -14.252 34.394 6.275 1.00 28.35 122 PRO A C 1
ATOM 878 O O . PRO A 1 122 ? -14.447 33.418 7.005 1.00 29.93 122 PRO A O 1
ATOM 882 N N . GLY A 1 123 ? -13.607 35.482 6.679 1.00 25.75 123 GLY A N 1
ATOM 883 C CA . GLY A 1 123 ? -13.008 35.501 7.994 1.00 27.77 123 GLY A CA 1
ATOM 884 C C . GLY A 1 123 ? -11.783 34.598 7.867 1.00 27.02 123 GLY A C 1
ATOM 885 O O . GLY A 1 123 ? -11.590 33.987 6.814 1.00 25.69 123 GLY A O 1
ATOM 886 N N . PRO A 1 124 ? -10.935 34.488 8.902 1.00 27.90 124 PRO A N 1
ATOM 887 C CA . PRO A 1 124 ? -9.736 33.637 8.842 1.00 26.71 124 PRO A CA 1
ATOM 888 C C . PRO A 1 124 ? -10.043 32.157 8.608 1.00 27.93 124 PRO A C 1
ATOM 889 O O . PRO A 1 124 ? -11.071 31.657 9.064 1.00 29.18 124 PRO A O 1
ATOM 893 N N . LYS A 1 125 ? -9.165 31.451 7.896 1.00 25.78 125 LYS A N 1
ATOM 894 C CA . LYS A 1 125 ? -9.372 30.009 7.683 1.00 27.97 125 LYS A CA 1
ATOM 895 C C . LYS A 1 125 ? -9.049 29.271 8.987 1.00 29.51 125 LYS A C 1
ATOM 896 O O . LYS A 1 125 ? -9.752 28.331 9.378 1.00 29.02 125 LYS A O 1
ATOM 902 N N . PHE A 1 126 ? -7.977 29.711 9.646 1.00 27.79 126 PHE A N 1
ATOM 903 C CA . PHE A 1 126 ? -7.489 29.081 10.875 1.00 28.64 126 PHE A CA 1
ATOM 904 C C . PHE A 1 126 ? -7.834 29.819 12.160 1.00 31.56 126 PHE A C 1
ATOM 905 O O . PHE A 1 126 ? -8.307 29.219 13.128 1.00 31.25 126 PHE A O 1
ATOM 913 N N . GLY A 1 127 ? -7.570 31.118 12.182 1.00 28.61 127 GLY A N 1
ATOM 914 C CA . GLY A 1 127 ? -7.852 31.876 13.378 1.00 31.84 127 GLY A CA 1
ATOM 915 C C . GLY A 1 127 ? -6.922 31.465 14.507 1.00 33.78 127 GLY A C 1
ATOM 916 O O . GLY A 1 127 ? -6.012 30.652 14.319 1.00 32.57 127 GLY A O 1
ATOM 917 N N . ILE A 1 128 ? -7.146 32.033 15.685 1.00 32.74 128 ILE A N 1
ATOM 918 C CA . ILE A 1 128 ? -6.316 31.731 16.838 1.00 34.75 128 ILE A CA 1
ATOM 919 C C . ILE A 1 128 ? -6.295 30.243 17.164 1.00 35.69 128 ILE A C 1
ATOM 920 O O . ILE A 1 128 ? -5.225 29.670 17.343 1.00 35.55 128 ILE A O 1
ATOM 925 N N . ASP A 1 129 ? -7.464 29.613 17.221 1.00 37.60 129 ASP A N 1
ATOM 926 C CA . ASP A 1 129 ? -7.523 28.189 17.544 1.00 40.02 129 ASP A CA 1
ATOM 927 C C . ASP A 1 129 ? -6.873 27.306 16.487 1.00 39.16 129 ASP A C 1
ATOM 928 O O . ASP A 1 129 ? -6.219 26.313 16.818 1.00 38.71 129 ASP A O 1
ATOM 933 N N . GLY A 1 130 ? -7.054 27.663 15.217 1.00 37.31 130 GLY A N 1
ATOM 934 C CA . GLY A 1 130 ? -6.465 26.881 14.141 1.00 34.96 130 GLY A CA 1
ATOM 935 C C . GLY A 1 130 ? -4.951 26.958 14.158 1.00 34.43 130 GLY A C 1
ATOM 936 O O . GLY A 1 130 ? -4.259 25.969 13.881 1.00 33.62 130 GLY A O 1
ATOM 937 N N . ILE A 1 131 ? -4.428 28.139 14.470 1.00 32.52 131 ILE A N 1
ATOM 938 C CA . ILE A 1 131 ? -2.983 28.328 14.533 1.00 32.29 131 ILE A CA 1
ATOM 939 C C . ILE A 1 131 ? -2.399 27.555 15.722 1.00 32.93 131 ILE A C 1
ATOM 940 O O . ILE A 1 131 ? -1.383 26.869 15.590 1.00 31.90 131 ILE A O 1
ATOM 945 N N . ARG A 1 132 ? -3.042 27.672 16.881 1.00 32.40 132 ARG A N 1
ATOM 946 C CA . ARG A 1 132 ? -2.567 26.963 18.061 1.00 33.07 132 ARG A CA 1
ATOM 947 C C . ARG A 1 132 ? -2.576 25.449 17.831 1.00 34.40 132 ARG A C 1
ATOM 948 O O . ARG A 1 132 ? -1.648 2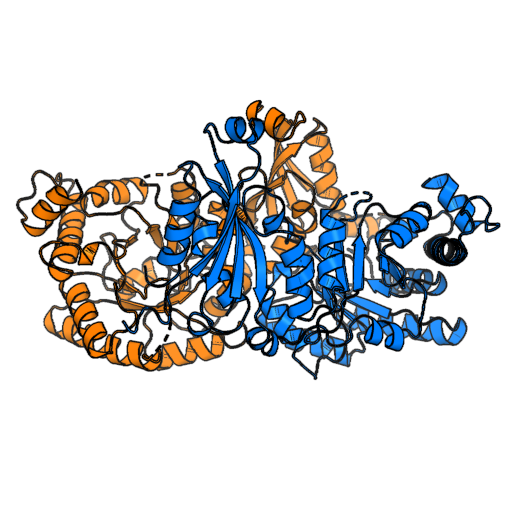4.753 18.239 1.00 33.50 132 ARG A O 1
ATOM 956 N N . ASN A 1 133 ? -3.615 24.935 17.179 1.00 35.77 133 ASN A N 1
ATOM 957 C CA . ASN A 1 133 ? -3.691 23.498 16.904 1.00 38.83 133 ASN A CA 1
ATOM 958 C C . ASN A 1 133 ? -2.608 23.108 15.924 1.00 39.60 133 ASN A C 1
ATOM 959 O O . ASN A 1 133 ? -1.968 22.070 16.065 1.00 39.18 133 ASN A O 1
ATOM 964 N N . LEU A 1 134 ? -2.403 23.960 14.929 1.00 38.92 134 LEU A N 1
ATOM 965 C CA . LEU A 1 134 ? -1.387 23.725 13.920 1.00 36.86 134 LEU A CA 1
ATOM 966 C C . LEU A 1 134 ? -0.010 23.639 14.577 1.00 35.69 134 LEU A C 1
ATOM 967 O O . LEU A 1 134 ? 0.771 22.750 14.272 1.00 36.13 134 LEU A O 1
ATOM 972 N N . LEU A 1 135 ? 0.285 24.567 15.481 1.00 36.28 135 LEU A N 1
ATOM 973 C CA . LEU A 1 135 ? 1.569 24.574 16.175 1.00 36.35 135 LEU A CA 1
ATOM 974 C C . LEU A 1 135 ? 1.598 23.662 17.403 1.00 38.70 135 LEU A C 1
ATOM 975 O O . LEU A 1 135 ? 2.667 23.265 17.863 1.00 38.17 135 LEU A O 1
ATOM 980 N N . GLN A 1 136 ? 0.422 23.345 17.935 1.00 40.30 136 GLN A N 1
ATOM 981 C CA . GLN A 1 136 ? 0.312 22.530 19.142 1.00 43.55 136 GLN A CA 1
ATOM 982 C C . GLN A 1 136 ? 0.901 23.277 20.340 1.00 43.88 136 GLN A C 1
ATOM 983 O O . GLN A 1 136 ? 1.636 22.711 21.150 1.00 43.54 136 GLN A O 1
ATOM 989 N N . VAL A 1 137 ? 0.581 24.564 20.419 1.00 42.78 137 VAL A N 1
ATOM 990 C CA . VAL A 1 137 ? 0.995 25.449 21.508 1.00 42.83 137 VAL A CA 1
ATOM 991 C C . VAL A 1 137 ? -0.371 25.966 21.951 1.00 46.20 137 VAL A C 1
ATOM 992 O O . VAL A 1 137 ? -0.961 26.834 21.300 1.00 44.45 137 VAL A O 1
ATOM 996 N N . HIS A 1 138 ? -0.873 25.427 23.060 1.00 46.97 138 HIS A N 1
ATOM 997 C CA . HIS A 1 138 ? -2.221 25.751 23.513 1.00 49.14 138 HIS A CA 1
ATOM 998 C C . HIS A 1 138 ? -2.540 26.880 24.484 1.00 49.40 138 HIS A C 1
ATOM 999 O O . HIS A 1 138 ? -3.684 27.343 24.516 1.00 50.50 138 HIS A O 1
ATOM 1006 N N . ASP A 1 139 ? -1.572 27.338 25.266 1.00 48.89 139 ASP A N 1
ATOM 1007 C CA . ASP A 1 139 ? -1.869 28.399 26.222 1.00 48.47 139 ASP A CA 1
ATOM 1008 C C . ASP A 1 139 ? -1.022 29.653 26.087 1.00 46.76 139 ASP A C 1
ATOM 1009 O O . ASP A 1 139 ? -1.552 30.764 26.006 1.00 47.48 139 ASP A O 1
ATOM 1014 N N . ARG A 1 140 ? 0.294 29.474 26.069 1.00 44.12 140 ARG A N 1
ATOM 1015 C CA . ARG A 1 140 ? 1.228 30.592 25.997 1.00 41.18 140 ARG A CA 1
ATOM 1016 C C . ARG A 1 140 ? 1.229 31.418 24.719 1.00 39.01 140 ARG A C 1
ATOM 1017 O O . ARG A 1 140 ? 0.812 30.958 23.656 1.00 38.04 140 ARG A O 1
ATOM 1025 N N . PRO A 1 141 ? 1.701 32.667 24.822 1.00 37.93 141 PRO A N 1
ATOM 1026 C CA . PRO A 1 141 ? 1.778 33.560 23.667 1.00 36.71 141 PRO A CA 1
ATOM 1027 C C . PRO A 1 141 ? 2.765 32.890 22.711 1.00 37.28 141 PRO A C 1
ATOM 1028 O O . PRO A 1 141 ? 3.648 32.146 23.151 1.00 36.55 141 PRO A O 1
ATOM 1032 N N . LEU A 1 142 ? 2.621 33.148 21.417 1.00 34.73 142 LEU A N 1
ATOM 1033 C CA . LEU A 1 142 ? 3.515 32.556 20.430 1.00 32.85 142 LEU A CA 1
ATOM 1034 C C . LEU A 1 142 ? 4.735 33.440 20.277 1.00 33.16 142 LEU A C 1
ATOM 1035 O O . LEU A 1 142 ? 4.728 34.597 20.688 1.00 33.63 142 LEU A O 1
ATOM 1040 N N . LEU A 1 143 ? 5.792 32.892 19.693 1.00 31.68 143 LEU A N 1
ATOM 1041 C CA . LEU A 1 143 ? 7.017 33.653 19.492 1.00 31.31 143 LEU A CA 1
ATOM 1042 C C . LEU A 1 143 ? 7.411 33.643 18.023 1.00 30.65 143 LEU A C 1
ATOM 1043 O O . LEU A 1 143 ? 7.479 32.588 17.396 1.00 29.25 143 LEU A O 1
ATOM 1048 N N . MET A 1 144 ? 7.679 34.821 17.479 1.00 30.06 144 MET A N 1
ATOM 1049 C CA . MET A 1 144 ? 8.073 34.920 16.089 1.00 32.50 144 MET A CA 1
ATOM 1050 C C . MET A 1 144 ? 9.324 35.762 15.984 1.00 30.41 144 MET A C 1
ATOM 1051 O O . MET A 1 144 ? 9.578 36.624 16.826 1.00 31.90 144 MET A O 1
ATOM 1056 N N . SER A 1 145 ? 10.120 35.491 14.957 1.00 29.53 145 SER A N 1
ATOM 1057 C CA . SER A 1 145 ? 11.319 36.268 14.710 1.00 29.35 145 SER A CA 1
ATOM 1058 C C . SER A 1 145 ? 11.463 36.413 13.199 1.00 30.97 145 SER A C 1
ATOM 1059 O O . SER A 1 145 ? 10.666 35.859 12.422 1.00 31.07 145 SER A O 1
ATOM 1062 N N . ILE A 1 146 ? 12.475 37.153 12.776 1.00 31.15 146 ILE A N 1
ATOM 1063 C CA . ILE A 1 146 ? 12.668 37.407 11.360 1.00 31.72 146 ILE A CA 1
ATOM 1064 C C . ILE A 1 146 ? 14.120 37.243 10.931 1.00 33.28 146 ILE A C 1
ATOM 1065 O O . ILE A 1 146 ? 15.035 37.495 11.710 1.00 33.50 146 ILE A O 1
ATOM 1070 N N . PHE A 1 147 ? 14.320 36.808 9.690 1.00 34.36 147 PHE A N 1
ATOM 1071 C CA . PHE A 1 147 ? 15.663 36.667 9.138 1.00 36.36 147 PHE A CA 1
ATOM 1072 C C . PHE A 1 147 ? 16.262 38.073 9.102 1.00 40.16 147 PHE A C 1
ATOM 1073 O O . PHE A 1 147 ? 15.536 39.057 8.928 1.00 38.59 147 PHE A O 1
ATOM 1081 N N . LYS A 1 148 ? 17.578 38.173 9.242 1.00 42.71 148 LYS A N 1
ATOM 1082 C CA . LYS A 1 148 ? 18.224 39.475 9.196 1.00 44.40 148 LYS A CA 1
ATOM 1083 C C . LYS A 1 148 ? 19.319 39.463 8.138 1.00 45.19 148 LYS A C 1
ATOM 1084 O O . LYS A 1 148 ? 20.214 38.623 8.179 1.00 44.69 148 LYS A O 1
ATOM 1090 N N . GLY A 1 149 ? 19.228 40.389 7.185 1.00 46.60 149 GLY A N 1
ATOM 1091 C CA . GLY A 1 149 ? 20.216 40.487 6.121 1.00 45.74 149 GLY A CA 1
ATOM 1092 C C . GLY A 1 149 ? 20.177 39.416 5.039 1.00 46.65 149 GLY A C 1
ATOM 1093 O O . GLY A 1 149 ? 21.231 38.970 4.586 1.00 46.48 149 GLY A O 1
ATOM 1094 N N . MET A 1 150 ? 18.978 39.022 4.607 1.00 45.93 150 MET A N 1
ATOM 1095 C CA . MET A 1 150 ? 18.798 37.991 3.575 1.00 45.46 150 MET A CA 1
ATOM 1096 C C . MET A 1 150 ? 19.218 38.427 2.178 1.00 43.50 150 MET A C 1
ATOM 1097 O O . MET A 1 150 ? 19.686 37.616 1.390 1.00 42.19 150 MET A O 1
ATOM 1102 N N . ILE A 1 151 ? 19.005 39.699 1.859 1.00 41.53 151 ILE A N 1
ATOM 1103 C CA . ILE A 1 151 ? 19.331 40.207 0.535 1.00 41.61 151 ILE A CA 1
ATOM 1104 C C . ILE A 1 151 ? 20.798 40.018 0.178 1.00 39.09 151 ILE A C 1
ATOM 1105 O O . ILE A 1 151 ? 21.691 40.415 0.929 1.00 38.60 151 ILE A O 1
ATOM 1110 N N . GLY A 1 152 ? 21.033 39.415 -0.981 1.00 36.45 152 GLY A N 1
ATOM 1111 C CA . GLY A 1 152 ? 22.389 39.171 -1.431 1.00 35.61 152 GLY A CA 1
ATOM 1112 C C . GLY A 1 152 ? 23.013 37.907 -0.859 1.00 34.50 152 GLY A C 1
ATOM 1113 O O . GLY A 1 152 ? 24.094 37.520 -1.276 1.00 33.35 152 GLY A O 1
ATOM 1114 N N . ARG A 1 153 ? 22.350 37.256 0.093 1.00 33.74 153 ARG A N 1
ATOM 1115 C CA . ARG A 1 153 ? 22.910 36.040 0.678 1.00 33.26 153 ARG A CA 1
ATOM 1116 C C . ARG A 1 153 ? 22.271 34.798 0.066 1.00 32.62 153 ARG A C 1
ATOM 1117 O O . ARG A 1 153 ? 21.151 34.854 -0.448 1.00 31.33 153 ARG A O 1
ATOM 1125 N N . ASN A 1 154 ? 22.974 33.671 0.122 1.00 30.71 154 ASN A N 1
ATOM 1126 C CA . ASN A 1 154 ? 22.448 32.462 -0.489 1.00 29.33 154 ASN A CA 1
ATOM 1127 C C . ASN A 1 154 ? 21.550 31.594 0.398 1.00 27.25 154 ASN A C 1
ATOM 1128 O O . ASN A 1 154 ? 21.260 31.932 1.545 1.00 27.83 154 ASN A O 1
ATOM 1133 N N . ILE A 1 155 ? 21.116 30.472 -0.160 1.00 28.73 155 ILE A N 1
ATOM 1134 C CA . ILE A 1 155 ? 20.224 29.560 0.537 1.00 30.48 155 ILE A CA 1
ATOM 1135 C C . ILE A 1 155 ? 20.891 28.984 1.791 1.00 29.33 155 ILE A C 1
ATOM 1136 O O . ILE A 1 155 ? 20.232 28.796 2.814 1.00 29.60 155 ILE A O 1
ATOM 1141 N N . GLY A 1 156 ? 22.201 28.740 1.731 1.00 27.72 156 GLY A N 1
ATOM 1142 C CA . GLY A 1 156 ? 22.892 28.201 2.899 1.00 25.85 156 GLY A CA 1
ATOM 1143 C C . GLY A 1 156 ? 22.809 29.148 4.079 1.00 27.06 156 GLY A C 1
ATOM 1144 O O . GLY A 1 156 ? 22.673 28.721 5.223 1.00 28.07 156 GLY A O 1
ATOM 1145 N N . TYR A 1 157 ? 22.872 30.445 3.798 1.00 27.94 157 TYR A N 1
ATOM 1146 C CA . TYR A 1 157 ? 22.791 31.470 4.836 1.00 28.93 157 TYR A CA 1
ATOM 1147 C C . TYR A 1 157 ? 21.398 31.433 5.475 1.00 26.97 157 TYR A C 1
ATOM 1148 O O . TYR A 1 157 ? 21.240 31.499 6.692 1.00 28.52 157 TYR A O 1
ATOM 1157 N N . LEU A 1 158 ? 20.382 31.331 4.635 1.00 28.50 158 LEU A N 1
ATOM 1158 C CA . LEU A 1 158 ? 19.002 31.268 5.107 1.00 27.83 158 LEU A CA 1
ATOM 1159 C C . LEU A 1 158 ? 18.806 30.028 6.002 1.00 27.52 158 LEU A C 1
ATOM 1160 O O . LEU A 1 158 ? 18.276 30.122 7.111 1.00 25.91 158 LEU A O 1
ATOM 1165 N N . LYS A 1 159 ? 19.251 28.870 5.519 1.00 28.56 159 LYS A N 1
ATOM 1166 C CA . LYS A 1 159 ? 19.119 27.618 6.276 1.00 28.85 159 LYS A CA 1
ATOM 1167 C C . LYS A 1 159 ? 19.762 27.677 7.667 1.00 28.46 159 LYS A C 1
ATOM 1168 O O . LYS A 1 159 ? 19.205 27.182 8.644 1.00 27.45 159 LYS A O 1
ATOM 1174 N N . THR A 1 160 ? 20.931 28.292 7.761 1.00 31.34 160 THR A N 1
ATOM 1175 C CA . THR A 1 160 ? 21.605 28.406 9.047 1.00 31.55 160 THR A CA 1
ATOM 1176 C C . THR A 1 160 ? 20.839 29.318 9.992 1.00 32.60 160 THR A C 1
ATOM 1177 O O . THR A 1 160 ? 20.671 28.979 11.164 1.00 32.46 160 THR A O 1
ATOM 1181 N N . GLN A 1 161 ? 20.367 30.469 9.503 1.00 30.55 161 GLN A N 1
ATOM 1182 C CA . GLN A 1 161 ? 19.605 31.369 10.374 1.00 30.23 161 GLN A CA 1
ATOM 1183 C C . GLN A 1 161 ? 18.301 30.719 10.809 1.00 27.79 161 GLN A C 1
ATOM 1184 O O . GLN A 1 161 ? 17.893 30.836 11.958 1.00 28.14 161 GLN A O 1
ATOM 1190 N N . LEU A 1 162 ? 17.651 30.023 9.887 1.00 29.46 162 LEU A N 1
ATOM 1191 C CA . LEU A 1 162 ? 16.392 29.360 10.197 1.00 29.15 162 LEU A CA 1
ATOM 1192 C C . LEU A 1 162 ? 16.625 28.302 11.280 1.00 28.89 162 LEU A C 1
ATOM 1193 O O . LEU A 1 162 ? 15.873 28.231 12.249 1.00 26.97 162 LEU A O 1
ATOM 1198 N N . ARG A 1 163 ? 17.678 27.499 11.122 1.00 27.61 163 ARG A N 1
ATOM 1199 C CA . ARG A 1 163 ? 17.995 26.460 12.101 1.00 29.21 163 ARG A CA 1
ATOM 1200 C C . ARG A 1 163 ? 18.225 27.042 13.504 1.00 29.29 163 ARG A C 1
ATOM 1201 O O . ARG A 1 163 ? 17.688 26.530 14.489 1.00 29.65 163 ARG A O 1
ATOM 1209 N N . ASP A 1 164 ? 19.007 28.113 13.595 1.00 30.52 164 ASP A N 1
ATOM 1210 C CA . ASP A 1 164 ? 19.278 28.751 14.879 1.00 31.54 164 ASP A CA 1
ATOM 1211 C C . ASP A 1 164 ? 18.021 29.314 15.543 1.00 33.11 164 ASP A C 1
ATOM 1212 O O . ASP A 1 164 ? 17.855 29.201 16.754 1.00 33.07 164 ASP A O 1
ATOM 1217 N N . GLN A 1 165 ? 17.136 29.928 14.762 1.00 31.78 165 GLN A N 1
ATOM 1218 C CA . GLN A 1 165 ? 15.911 30.478 15.333 1.00 31.17 165 GLN A CA 1
ATOM 1219 C C . GLN A 1 165 ? 15.015 29.358 15.861 1.00 30.33 165 GLN A C 1
ATOM 1220 O O . GLN A 1 165 ? 14.431 29.466 16.940 1.00 27.78 165 GLN A O 1
ATOM 1226 N N . ALA A 1 166 ? 14.927 28.269 15.106 1.00 28.76 166 ALA A N 1
ATOM 1227 C CA . ALA A 1 166 ? 14.107 27.140 15.519 1.00 29.84 166 ALA A CA 1
ATOM 1228 C C . ALA A 1 166 ? 14.696 26.486 16.777 1.00 29.97 166 ALA A C 1
ATOM 1229 O O . ALA A 1 166 ? 13.975 26.206 17.736 1.00 31.66 166 ALA A O 1
ATOM 1231 N N . ILE A 1 167 ? 16.002 26.238 16.779 1.00 31.01 167 ILE A N 1
ATOM 1232 C CA . ILE A 1 167 ? 16.628 25.642 17.957 1.00 31.77 167 ILE A CA 1
ATOM 1233 C C . ILE A 1 167 ? 16.408 26.595 19.137 1.00 33.07 167 ILE A C 1
ATOM 1234 O O . ILE A 1 167 ? 16.218 26.161 20.271 1.00 34.47 167 ILE A O 1
ATOM 1239 N N . GLY A 1 168 ? 16.393 27.895 18.854 1.00 33.32 168 GLY A N 1
ATOM 1240 C CA . GLY A 1 168 ? 16.150 28.883 19.892 1.00 34.13 168 GLY A CA 1
ATOM 1241 C C . GLY A 1 168 ? 14.744 28.829 20.487 1.00 34.36 168 GLY A C 1
ATOM 1242 O O . GLY A 1 168 ? 14.477 29.442 21.522 1.00 36.34 168 GLY A O 1
ATOM 1243 N N . GLY A 1 169 ? 13.830 28.117 19.840 1.00 32.50 169 GLY A N 1
ATOM 1244 C CA . GLY A 1 169 ? 12.486 28.018 20.391 1.00 32.31 169 GLY A CA 1
ATOM 1245 C C . GLY A 1 169 ? 11.409 28.887 19.759 1.00 32.09 169 GLY A C 1
ATOM 1246 O O . GLY A 1 169 ? 10.283 28.945 20.262 1.00 30.82 169 GLY A O 1
ATOM 1247 N N . VAL A 1 170 ? 11.747 29.559 18.662 1.00 32.56 170 VAL A N 1
ATOM 1248 C CA . VAL A 1 170 ? 10.798 30.417 17.942 1.00 32.58 170 VAL A CA 1
ATOM 1249 C C . VAL A 1 170 ? 9.708 29.545 17.306 1.00 32.94 170 VAL A C 1
ATOM 1250 O O . VAL A 1 170 ? 10.008 28.478 16.777 1.00 33.35 170 VAL A O 1
ATOM 1254 N N . ASP A 1 171 ? 8.450 29.987 17.353 1.00 31.95 171 ASP A N 1
ATOM 1255 C CA . ASP A 1 171 ? 7.360 29.208 16.757 1.00 31.32 171 ASP A CA 1
ATOM 1256 C C . ASP A 1 171 ? 7.180 29.502 15.266 1.00 31.70 171 ASP A C 1
ATOM 1257 O O . ASP A 1 171 ? 6.801 28.616 14.490 1.00 28.37 171 ASP A O 1
ATOM 1262 N N . ILE A 1 172 ? 7.439 30.750 14.880 1.00 29.25 172 ILE A N 1
ATOM 1263 C CA . ILE A 1 172 ? 7.306 31.167 13.493 1.00 27.83 172 ILE A CA 1
ATOM 1264 C C . ILE A 1 172 ? 8.426 32.111 13.058 1.00 27.88 172 ILE A C 1
ATOM 1265 O O . ILE A 1 172 ? 8.731 33.102 13.729 1.00 28.13 172 ILE A O 1
ATOM 1270 N N . VAL A 1 173 ? 9.040 31.790 11.930 1.00 26.35 173 VAL A N 1
ATOM 1271 C CA . VAL A 1 173 ? 10.076 32.640 11.368 1.00 27.40 173 VAL A CA 1
ATOM 1272 C C . VAL A 1 173 ? 9.490 33.183 10.070 1.00 27.78 173 VAL A C 1
ATOM 1273 O O . VAL A 1 173 ? 8.911 32.423 9.283 1.00 28.51 173 VAL A O 1
ATOM 1277 N N . LYS A 1 174 ? 9.624 34.486 9.841 1.00 29.05 174 LYS A N 1
ATOM 1278 C CA . LYS A 1 174 ? 9.102 35.074 8.616 1.00 29.86 174 LYS A CA 1
ATOM 1279 C C . LYS A 1 174 ? 10.211 35.689 7.772 1.00 29.90 174 LYS A C 1
ATOM 1280 O O . LYS A 1 174 ? 11.244 36.112 8.300 1.00 29.16 174 LYS A O 1
ATOM 1286 N N . ASP A 1 175 ? 9.980 35.719 6.462 1.00 28.48 175 ASP A N 1
ATOM 1287 C CA . ASP A 1 175 ? 10.907 36.311 5.511 1.00 30.94 175 ASP A CA 1
ATOM 1288 C C . ASP A 1 175 ? 11.052 37.783 5.826 1.00 34.86 175 ASP A C 1
ATOM 1289 O O . ASP A 1 175 ? 10.169 38.399 6.440 1.00 33.91 175 ASP A O 1
ATOM 1294 N N . ASP A 1 176 ? 12.168 38.343 5.383 1.00 38.85 176 ASP A N 1
ATOM 1295 C CA . ASP A 1 176 ? 12.428 39.760 5.547 1.00 42.60 176 ASP A CA 1
ATOM 1296 C C . ASP A 1 176 ? 11.361 40.424 4.685 1.00 44.87 176 ASP A C 1
ATOM 1297 O O . ASP A 1 176 ? 11.045 39.954 3.587 1.00 44.05 176 ASP A O 1
ATOM 1302 N N . GLU A 1 177 ? 10.800 41.511 5.193 1.00 47.04 177 GLU A N 1
ATOM 1303 C CA . GLU A 1 177 ? 9.742 42.239 4.507 1.00 50.02 177 GLU A CA 1
ATOM 1304 C C . GLU A 1 177 ? 9.991 42.613 3.042 1.00 48.49 177 GLU A C 1
ATOM 1305 O O . GLU A 1 177 ? 9.069 42.603 2.223 1.00 50.45 177 GLU A O 1
ATOM 1311 N N . ILE A 1 178 ? 11.229 42.938 2.706 1.00 47.53 178 ILE A N 1
ATOM 1312 C CA . ILE A 1 178 ? 11.541 43.345 1.344 1.00 46.12 178 ILE A CA 1
ATOM 1313 C C . ILE A 1 178 ? 12.206 42.282 0.481 1.00 43.04 178 ILE A C 1
ATOM 1314 O O . ILE A 1 178 ? 12.886 42.608 -0.489 1.00 41.31 178 ILE A O 1
ATOM 1319 N N . LEU A 1 179 ? 12.016 41.015 0.827 1.00 39.12 179 LEU A N 1
ATOM 1320 C CA . LEU A 1 179 ? 12.600 39.946 0.035 1.00 37.13 179 LEU A CA 1
ATOM 1321 C C . LEU A 1 179 ? 11.669 39.571 -1.115 1.00 36.39 179 LEU A C 1
ATOM 1322 O O . LEU A 1 179 ? 10.577 39.036 -0.899 1.00 36.35 179 LEU A O 1
ATOM 1327 N N . PHE A 1 180 ? 12.103 39.864 -2.336 1.00 32.77 180 PHE A N 1
ATOM 1328 C CA . PHE A 1 180 ? 11.329 39.549 -3.531 1.00 32.90 180 PHE A CA 1
ATOM 1329 C C . PHE A 1 180 ? 11.982 38.409 -4.299 1.00 31.70 180 PHE A C 1
ATOM 1330 O O . PHE A 1 180 ? 13.094 37.998 -3.974 1.00 33.66 180 PHE A O 1
ATOM 1338 N N . GLU A 1 181 ? 11.294 37.898 -5.316 1.00 31.59 181 GLU A N 1
ATOM 1339 C CA . GLU A 1 181 ? 11.827 36.798 -6.106 1.00 30.88 181 GLU A CA 1
ATOM 1340 C C . GLU A 1 181 ? 13.196 37.217 -6.637 1.00 33.03 181 GLU A C 1
ATOM 1341 O O . GLU A 1 181 ? 13.358 38.319 -7.165 1.00 32.96 181 GLU A O 1
ATOM 1347 N N . ASN A 1 182 ? 14.183 36.342 -6.483 1.00 32.01 182 ASN A N 1
ATOM 1348 C CA . ASN A 1 182 ? 15.543 36.631 -6.929 1.00 32.95 182 ASN A CA 1
ATOM 1349 C C . ASN A 1 182 ? 16.268 35.329 -7.261 1.00 34.65 182 ASN A C 1
ATOM 1350 O O . ASN A 1 182 ? 15.798 34.246 -6.918 1.00 32.55 182 ASN A O 1
ATOM 1355 N N . ALA A 1 183 ? 17.423 35.440 -7.910 1.00 35.11 183 ALA A N 1
ATOM 1356 C CA . ALA A 1 183 ? 18.180 34.260 -8.315 1.00 37.15 183 ALA A CA 1
ATOM 1357 C C . ALA A 1 183 ? 18.809 33.430 -7.193 1.00 35.20 183 ALA A C 1
ATOM 1358 O O . ALA A 1 183 ? 19.023 32.231 -7.365 1.00 36.39 183 ALA A O 1
ATOM 1360 N N . LEU A 1 184 ? 19.096 34.046 -6.053 1.00 32.89 184 LEU A N 1
ATOM 1361 C CA . LEU A 1 184 ? 19.726 33.321 -4.948 1.00 32.95 184 LEU A CA 1
ATOM 1362 C C . LEU A 1 184 ? 18.748 32.571 -4.053 1.00 33.85 184 LEU A C 1
ATOM 1363 O O . LEU A 1 184 ? 18.958 31.394 -3.744 1.00 32.89 184 LEU A O 1
ATOM 1368 N N . THR A 1 185 ? 17.679 33.247 -3.640 1.00 31.81 185 THR A N 1
ATOM 1369 C CA . THR A 1 185 ? 16.690 32.626 -2.770 1.00 30.95 185 THR A CA 1
ATOM 1370 C C . THR A 1 185 ? 15.271 32.707 -3.337 1.00 30.78 185 THR A C 1
ATOM 1371 O O . THR A 1 185 ? 14.396 33.334 -2.733 1.00 28.80 185 THR A O 1
ATOM 1375 N N . PRO A 1 186 ? 15.024 32.075 -4.502 1.00 28.34 186 PRO A N 1
ATOM 1376 C CA . PRO A 1 186 ? 13.682 32.111 -5.097 1.00 29.90 186 PRO A CA 1
ATOM 1377 C C . PRO A 1 186 ? 12.676 31.343 -4.233 1.00 31.99 186 PRO A C 1
ATOM 1378 O O . PRO A 1 186 ? 13.051 30.439 -3.474 1.00 31.13 186 PRO A O 1
ATOM 1382 N N . LEU A 1 187 ? 11.406 31.722 -4.359 1.00 30.06 187 LEU A N 1
ATOM 1383 C CA . LEU A 1 187 ? 10.300 31.146 -3.598 1.00 29.21 187 LEU A CA 1
ATOM 1384 C C . LEU A 1 187 ? 10.381 29.656 -3.267 1.00 29.52 187 LEU A C 1
ATOM 1385 O O . LEU A 1 187 ? 10.550 29.276 -2.108 1.00 25.75 187 LEU A O 1
ATOM 1390 N N . THR A 1 188 ? 10.229 28.820 -4.291 1.00 29.20 188 THR A N 1
ATOM 1391 C CA . THR A 1 188 ? 10.213 27.381 -4.098 1.00 31.65 188 THR A CA 1
ATOM 1392 C C . THR A 1 188 ? 11.470 26.818 -3.464 1.00 31.55 188 THR A C 1
ATOM 1393 O O . THR A 1 188 ? 11.406 25.831 -2.727 1.00 29.45 188 THR A O 1
ATOM 1397 N N . LYS A 1 189 ? 12.612 27.443 -3.733 1.00 31.20 189 LYS A N 1
ATOM 1398 C CA . LYS A 1 189 ? 13.851 26.970 -3.136 1.00 31.49 189 LYS A CA 1
ATOM 1399 C C . LYS A 1 189 ? 13.845 27.313 -1.645 1.00 30.03 189 LYS A C 1
ATOM 1400 O O . LYS A 1 189 ? 14.197 26.472 -0.817 1.00 29.53 189 LYS A O 1
ATOM 1406 N N . ARG A 1 190 ? 13.437 28.539 -1.302 1.00 28.69 190 ARG A N 1
ATOM 1407 C CA . ARG A 1 190 ? 13.370 28.954 0.106 1.00 28.75 190 ARG A CA 1
ATOM 1408 C C . ARG A 1 190 ? 12.456 27.997 0.855 1.00 27.85 190 ARG A C 1
ATOM 1409 O O . ARG A 1 190 ? 12.760 27.557 1.968 1.00 27.16 190 ARG A O 1
ATOM 1417 N N . ILE A 1 191 ? 11.312 27.698 0.244 1.00 26.53 191 ILE A N 1
ATOM 1418 C CA . ILE A 1 191 ? 10.330 26.822 0.882 1.00 25.54 191 ILE A CA 1
ATOM 1419 C C . ILE A 1 191 ? 10.849 25.399 1.081 1.00 26.39 191 ILE A C 1
ATOM 1420 O O . ILE A 1 191 ? 10.802 24.858 2.185 1.00 25.06 191 ILE A O 1
ATOM 1425 N N . VAL A 1 192 ? 11.338 24.800 0.004 1.00 26.70 192 VAL A N 1
ATOM 1426 C CA . VAL A 1 192 ? 11.839 23.434 0.052 1.00 29.46 192 VAL A CA 1
ATOM 1427 C C . VAL A 1 192 ? 12.998 23.309 1.038 1.00 29.08 192 VAL A C 1
ATOM 1428 O O . VAL A 1 192 ? 12.986 22.433 1.909 1.00 28.02 192 VAL A O 1
ATOM 1432 N N . SER A 1 193 ? 13.976 24.206 0.933 1.00 27.28 193 SER A N 1
ATOM 1433 C CA . SER A 1 193 ? 15.121 24.177 1.843 1.00 29.04 193 SER A CA 1
ATOM 1434 C C . SER A 1 193 ? 14.694 24.428 3.284 1.00 29.47 193 SER A C 1
ATOM 1435 O O . SER A 1 193 ? 15.170 23.763 4.214 1.00 27.55 193 SER A O 1
ATOM 1438 N N . GLY A 1 194 ? 13.795 25.390 3.472 1.00 27.35 194 GLY A N 1
ATOM 1439 C CA . GLY A 1 194 ? 13.329 25.698 4.810 1.00 26.23 194 GLY A CA 1
ATOM 1440 C C . GLY A 1 194 ? 12.567 24.553 5.447 1.00 27.85 194 GLY A C 1
ATOM 1441 O O . GLY A 1 194 ? 12.759 24.241 6.630 1.00 27.27 194 GLY A O 1
ATOM 1442 N N . LYS A 1 195 ? 11.699 23.918 4.668 1.00 28.18 195 LYS A N 1
ATOM 1443 C CA . LYS A 1 195 ? 10.917 22.808 5.180 1.00 27.60 195 LYS A CA 1
ATOM 1444 C C . LYS A 1 195 ? 11.851 21.714 5.709 1.00 30.14 195 LYS A C 1
ATOM 1445 O O . LYS A 1 195 ? 11.622 21.157 6.788 1.00 27.15 195 LYS A O 1
ATOM 1451 N N . GLU A 1 196 ? 12.914 21.430 4.963 1.00 29.29 196 GLU A N 1
ATOM 1452 C CA . GLU A 1 196 ? 13.856 20.388 5.370 1.00 31.77 196 GLU A CA 1
ATOM 1453 C C . GLU A 1 196 ? 14.608 20.750 6.652 1.00 32.27 196 GLU A C 1
ATOM 1454 O O . GLU A 1 196 ? 14.858 19.892 7.503 1.00 31.30 196 GLU A O 1
ATOM 1460 N N . VAL A 1 197 ? 14.972 22.021 6.787 1.00 29.15 197 VAL A N 1
ATOM 1461 C CA . VAL A 1 197 ? 15.671 22.492 7.980 1.00 30.04 197 VAL A CA 1
ATOM 1462 C C . VAL A 1 197 ? 14.801 22.303 9.226 1.00 28.90 197 VAL A C 1
ATOM 1463 O O . VAL A 1 197 ? 15.244 21.755 10.246 1.00 26.09 197 VAL A O 1
ATOM 1467 N N . LEU A 1 198 ? 13.560 22.769 9.139 1.00 26.97 198 LEU A N 1
ATOM 1468 C CA . LEU A 1 198 ? 12.630 22.688 10.257 1.00 27.87 198 LEU A CA 1
ATOM 1469 C C . LEU A 1 198 ? 12.219 21.259 10.592 1.00 28.67 198 LEU A C 1
ATOM 1470 O O . LEU A 1 198 ? 11.967 20.934 11.760 1.00 29.02 198 LEU A O 1
ATOM 1475 N N . GLN A 1 199 ? 12.154 20.399 9.582 1.00 29.63 199 GLN A N 1
ATOM 1476 C CA . GLN A 1 199 ? 11.811 19.008 9.845 1.00 31.99 199 GLN A CA 1
ATOM 1477 C C . GLN A 1 199 ? 12.983 18.397 10.620 1.00 33.22 199 GLN A C 1
ATOM 1478 O O . GLN A 1 199 ? 12.781 17.671 11.591 1.00 32.83 199 GLN A O 1
ATOM 1484 N N . SER A 1 200 ? 14.208 18.712 10.200 1.00 32.76 200 SER A N 1
ATOM 1485 C CA . SER A 1 200 ? 15.398 18.194 10.877 1.00 34.42 200 SER A CA 1
ATOM 1486 C C . SER A 1 200 ? 15.440 18.644 12.326 1.00 33.94 200 SER A C 1
ATOM 1487 O O . SER A 1 200 ? 15.719 17.849 13.217 1.00 32.95 200 SER A O 1
ATOM 1490 N N . VAL A 1 201 ? 15.180 19.925 12.563 1.00 32.18 201 VAL A N 1
ATOM 1491 C CA . VAL A 1 201 ? 15.189 20.433 13.923 1.00 29.95 201 VAL A CA 1
ATOM 1492 C C . VAL A 1 201 ? 14.102 19.754 14.736 1.00 32.63 201 VAL A C 1
ATOM 1493 O O . VAL A 1 201 ? 14.285 19.478 15.923 1.00 32.85 201 VAL A O 1
ATOM 1497 N N . TYR A 1 202 ? 12.964 19.481 14.107 1.00 35.06 202 TYR A N 1
ATOM 1498 C CA . TYR A 1 202 ? 11.883 18.815 14.819 1.00 36.76 202 TYR A CA 1
ATOM 1499 C C . TYR A 1 202 ? 12.295 17.392 15.208 1.00 37.10 202 TYR A C 1
ATOM 1500 O O . TYR A 1 202 ? 12.129 16.976 16.353 1.00 36.74 202 TYR A O 1
ATOM 1509 N N . GLU A 1 203 ? 12.819 16.653 14.239 1.00 38.56 203 GLU A N 1
ATOM 1510 C CA . GLU A 1 203 ? 13.250 15.275 14.459 1.00 41.15 203 GLU A CA 1
ATOM 1511 C C . GLU A 1 203 ? 14.247 15.126 15.602 1.00 40.82 203 GLU A C 1
ATOM 1512 O O . GLU A 1 203 ? 14.201 14.136 16.334 1.00 40.52 203 GLU A O 1
ATOM 1518 N N . THR A 1 204 ? 15.142 16.101 15.752 1.00 39.69 204 THR A N 1
ATOM 1519 C CA . THR A 1 204 ? 16.163 16.054 16.795 1.00 39.21 204 THR A CA 1
ATOM 1520 C C . THR A 1 204 ? 15.840 16.813 18.077 1.00 39.39 204 THR A C 1
ATOM 1521 O O . THR A 1 204 ? 16.120 16.319 19.167 1.00 39.13 204 THR A O 1
ATOM 1525 N N . TYR A 1 205 ? 15.257 18.002 17.957 1.00 37.22 205 TYR A N 1
ATOM 1526 C CA . TYR A 1 205 ? 14.940 18.821 19.129 1.00 37.86 205 TYR A CA 1
ATOM 1527 C C . TYR A 1 205 ? 13.510 18.731 19.646 1.00 38.56 205 TYR A C 1
ATOM 1528 O O . TYR A 1 205 ? 13.219 19.193 20.750 1.00 40.30 205 TYR A O 1
ATOM 1537 N N . GLY A 1 206 ? 12.617 18.153 18.853 1.00 38.15 206 GLY A N 1
ATOM 1538 C CA . GLY A 1 206 ? 11.240 18.030 19.288 1.00 37.97 206 GLY A CA 1
ATOM 1539 C C . GLY A 1 206 ? 10.442 19.321 19.263 1.00 39.01 206 GLY A C 1
ATOM 1540 O O . GLY A 1 206 ? 9.331 19.362 19.791 1.00 39.59 206 GLY A O 1
ATOM 1541 N N . HIS A 1 207 ? 10.993 20.374 18.661 1.00 36.82 207 HIS A N 1
ATOM 1542 C CA . HIS A 1 207 ? 10.284 21.648 18.571 1.00 36.96 207 HIS A CA 1
ATOM 1543 C C . HIS A 1 207 ? 9.948 21.942 17.102 1.00 36.53 207 HIS A C 1
ATOM 1544 O O . HIS A 1 207 ? 10.838 21.970 16.252 1.00 34.58 207 HIS A O 1
ATOM 1551 N N . LYS A 1 208 ? 8.671 22.164 16.806 1.00 36.18 208 LYS A N 1
ATOM 1552 C CA . LYS A 1 208 ? 8.263 22.451 15.435 1.00 38.72 208 LYS A CA 1
ATOM 1553 C C . LYS A 1 208 ? 8.115 23.951 15.179 1.00 37.93 208 LYS A C 1
ATOM 1554 O O . LYS A 1 208 ? 7.353 24.645 15.851 1.00 39.03 208 LYS A O 1
ATOM 1560 N N . THR A 1 209 ? 8.865 24.446 14.206 1.00 35.68 209 THR A N 1
ATOM 1561 C CA . THR A 1 209 ? 8.820 25.851 13.833 1.00 32.39 209 THR A CA 1
ATOM 1562 C C . THR A 1 209 ? 8.167 25.953 12.446 1.00 32.00 209 THR A C 1
ATOM 1563 O O . THR A 1 209 ? 8.304 25.050 11.622 1.00 31.58 209 THR A O 1
ATOM 1567 N N . LEU A 1 210 ? 7.425 27.031 12.209 1.00 29.63 210 LEU A N 1
ATOM 1568 C CA . LEU A 1 210 ? 6.783 27.240 10.918 1.00 29.91 210 LEU A CA 1
ATOM 1569 C C . LEU A 1 210 ? 7.474 28.396 10.208 1.00 29.09 210 LEU A C 1
ATOM 1570 O O . LEU A 1 210 ? 7.963 29.329 10.847 1.00 28.98 210 LEU A O 1
ATOM 1575 N N . TYR A 1 211 ? 7.505 28.328 8.885 1.00 28.04 211 TYR A N 1
ATOM 1576 C CA . TYR A 1 211 ? 8.147 29.358 8.082 1.00 26.56 211 TYR A CA 1
ATOM 1577 C C . TYR A 1 211 ? 7.101 30.112 7.275 1.00 25.17 211 TYR A C 1
ATOM 1578 O O . TYR A 1 211 ? 6.413 29.522 6.434 1.00 25.94 211 TYR A O 1
ATOM 1587 N N . ALA A 1 212 ? 6.969 31.407 7.554 1.00 24.78 212 ALA A N 1
ATOM 1588 C CA . ALA A 1 212 ? 6.027 32.267 6.840 1.00 26.08 212 ALA A CA 1
ATOM 1589 C C . ALA A 1 212 ? 6.827 32.904 5.700 1.00 26.84 212 ALA A C 1
ATOM 1590 O O . ALA A 1 212 ? 7.687 33.768 5.922 1.00 25.52 212 ALA A O 1
ATOM 1592 N N . VAL A 1 213 ? 6.530 32.466 4.481 1.00 25.20 213 VAL A N 1
ATOM 1593 C CA . VAL A 1 213 ? 7.246 32.907 3.294 1.00 25.54 213 VAL A CA 1
ATOM 1594 C C . VAL A 1 213 ? 6.532 34.007 2.516 1.00 27.44 213 VAL A C 1
ATOM 1595 O O . VAL A 1 213 ? 5.311 33.976 2.325 1.00 26.97 213 VAL A O 1
ATOM 1599 N N . ASN A 1 214 ? 7.315 34.983 2.068 1.00 28.05 214 ASN A N 1
ATOM 1600 C CA . ASN A 1 214 ? 6.803 36.130 1.321 1.00 28.68 214 ASN A CA 1
ATOM 1601 C C . ASN A 1 214 ? 6.191 35.714 -0.014 1.00 27.61 214 ASN A C 1
ATOM 1602 O O . ASN A 1 214 ? 6.832 35.049 -0.824 1.00 25.57 214 ASN A O 1
ATOM 1607 N N . LEU A 1 215 ? 4.942 36.108 -0.239 1.00 26.76 215 LEU A N 1
ATOM 1608 C CA . LEU A 1 215 ? 4.239 35.801 -1.486 1.00 26.67 215 LEU A CA 1
ATOM 1609 C C . LEU A 1 215 ? 4.156 37.121 -2.252 1.00 27.23 215 LEU A C 1
ATOM 1610 O O . LEU A 1 215 ? 3.365 37.994 -1.901 1.00 25.90 215 LEU A O 1
ATOM 1615 N N . THR A 1 216 ? 4.970 37.263 -3.294 1.00 25.96 216 THR A N 1
ATOM 1616 C CA . THR A 1 216 ? 4.995 38.497 -4.070 1.00 28.09 216 THR A CA 1
ATOM 1617 C C . THR A 1 216 ? 4.774 38.239 -5.559 1.00 27.06 216 THR A C 1
ATOM 1618 O O . THR A 1 216 ? 4.353 37.150 -5.940 1.00 28.05 216 THR A O 1
ATOM 1622 N N . GLY A 1 217 ? 5.047 39.237 -6.400 1.00 26.76 217 GLY A N 1
ATOM 1623 C CA . GLY A 1 217 ? 4.831 39.073 -7.833 1.00 26.45 217 GLY A CA 1
ATOM 1624 C C . GLY A 1 217 ? 3.583 39.814 -8.314 1.00 27.21 217 GLY A C 1
ATOM 1625 O O . GLY A 1 217 ? 3.011 40.621 -7.569 1.00 26.68 217 GLY A O 1
ATOM 1626 N N . ARG A 1 218 ? 3.149 39.546 -9.545 1.00 27.75 218 ARG A N 1
ATOM 1627 C CA . ARG A 1 218 ? 1.964 40.215 -10.096 1.00 27.84 218 ARG A CA 1
ATOM 1628 C C . ARG A 1 218 ? 0.684 39.694 -9.441 1.00 28.03 218 ARG A C 1
ATOM 1629 O O . ARG A 1 218 ? 0.575 38.503 -9.125 1.00 25.17 218 ARG A O 1
ATOM 1637 N N . THR A 1 219 ? -0.276 40.597 -9.248 1.00 26.50 219 THR A N 1
ATOM 1638 C CA . THR A 1 219 ? -1.557 40.254 -8.644 1.00 26.77 219 THR A CA 1
ATOM 1639 C C . THR A 1 219 ? -2.183 39.024 -9.298 1.00 26.97 219 THR A C 1
ATOM 1640 O O . THR A 1 219 ? -2.604 38.097 -8.617 1.00 24.90 219 THR A O 1
ATOM 1644 N N . PHE A 1 220 ? -2.244 39.020 -10.623 1.00 23.15 220 PHE A N 1
ATOM 1645 C CA . PHE A 1 220 ? -2.840 37.904 -11.324 1.00 28.16 220 PHE A CA 1
ATOM 1646 C C . PHE A 1 220 ? -2.031 36.603 -11.374 1.00 28.54 220 PHE A C 1
ATOM 1647 O O . PHE A 1 220 ? -2.456 35.630 -11.992 1.00 28.33 220 PHE A O 1
ATOM 1655 N N . ASP A 1 221 ? -0.874 36.577 -10.718 1.00 28.38 221 ASP A N 1
ATOM 1656 C CA . ASP A 1 221 ? -0.092 35.344 -10.641 1.00 27.63 221 ASP A CA 1
ATOM 1657 C C . ASP A 1 221 ? -0.104 34.835 -9.191 1.00 27.95 221 ASP A C 1
ATOM 1658 O O . ASP A 1 221 ? 0.373 33.735 -8.913 1.00 25.28 221 ASP A O 1
ATOM 1663 N N . LEU A 1 222 ? -0.655 35.624 -8.267 1.00 27.39 222 LEU A N 1
ATOM 1664 C CA . LEU A 1 222 ? -0.660 35.231 -6.851 1.00 28.21 222 LEU A CA 1
ATOM 1665 C C . LEU A 1 222 ? -1.282 33.869 -6.545 1.00 28.03 222 LEU A C 1
ATOM 1666 O O . LEU A 1 222 ? -0.736 33.109 -5.747 1.00 25.48 222 LEU A O 1
ATOM 1671 N N . LYS A 1 223 ? -2.425 33.555 -7.141 1.00 27.15 223 LYS A N 1
ATOM 1672 C CA . LYS A 1 223 ? -3.028 32.250 -6.864 1.00 31.72 223 LYS A CA 1
ATOM 1673 C C . LYS A 1 223 ? -2.143 31.104 -7.347 1.00 30.12 223 LYS A C 1
ATOM 1674 O O . LYS A 1 223 ? -1.982 30.091 -6.661 1.00 30.16 223 LYS A O 1
ATOM 1680 N N . GLU A 1 224 ? -1.573 31.263 -8.534 1.00 30.36 224 GLU A N 1
ATOM 1681 C CA . GLU A 1 224 ? -0.711 30.237 -9.090 1.00 30.05 224 GLU A CA 1
ATOM 1682 C C . GLU A 1 224 ? 0.522 30.075 -8.218 1.00 29.05 224 GLU A C 1
ATOM 1683 O O . GLU A 1 224 ? 0.906 28.954 -7.884 1.00 26.07 224 GLU A O 1
ATOM 1689 N N . ASN A 1 225 ? 1.127 31.195 -7.824 1.00 27.49 225 ASN A N 1
ATOM 1690 C CA . ASN A 1 225 ? 2.317 31.165 -6.972 1.00 27.55 225 ASN A CA 1
ATOM 1691 C C . ASN A 1 225 ? 1.996 30.621 -5.579 1.00 26.17 225 ASN A C 1
ATOM 1692 O O . ASN A 1 225 ? 2.789 29.895 -4.985 1.00 27.25 225 ASN A O 1
ATOM 1697 N N . ALA A 1 226 ? 0.823 30.968 -5.064 1.00 26.63 226 ALA A N 1
ATOM 1698 C CA . ALA A 1 226 ? 0.409 30.494 -3.749 1.00 26.08 226 ALA A CA 1
ATOM 1699 C C . ALA A 1 226 ? 0.287 28.971 -3.792 1.00 27.69 226 ALA A C 1
ATOM 1700 O O . ALA A 1 226 ? 0.676 28.275 -2.846 1.00 27.40 226 ALA A O 1
ATOM 1702 N N . LYS A 1 227 ? -0.257 28.450 -4.891 1.00 28.18 227 LYS A N 1
ATOM 1703 C CA . LYS A 1 227 ? -0.419 27.001 -5.025 1.00 29.16 227 LYS A CA 1
ATOM 1704 C C . LYS A 1 227 ? 0.916 26.301 -5.272 1.00 29.87 227 LYS A C 1
ATOM 1705 O O . LYS A 1 227 ? 1.111 25.169 -4.844 1.00 30.87 227 LYS A O 1
ATOM 1711 N N . ARG A 1 228 ? 1.838 26.969 -5.957 1.00 30.54 228 ARG A N 1
ATOM 1712 C CA . ARG A 1 228 ? 3.169 26.395 -6.165 1.00 31.46 228 ARG A CA 1
ATOM 1713 C C . ARG A 1 228 ? 3.818 26.332 -4.779 1.00 29.05 228 ARG A C 1
ATOM 1714 O O . ARG A 1 228 ? 4.509 25.370 -4.440 1.00 25.13 228 ARG A O 1
ATOM 1722 N N . ALA A 1 229 ? 3.587 27.369 -3.973 1.00 26.22 229 ALA A N 1
ATOM 1723 C CA . ALA A 1 229 ? 4.175 27.422 -2.640 1.00 24.99 229 ALA A CA 1
ATOM 1724 C C . ALA A 1 229 ? 3.634 26.282 -1.779 1.00 27.28 229 ALA A C 1
ATOM 1725 O O . ALA A 1 229 ? 4.394 25.572 -1.107 1.00 27.49 229 ALA A O 1
ATOM 1727 N N . VAL A 1 230 ? 2.318 26.108 -1.803 1.00 24.20 230 VAL A N 1
ATOM 1728 C CA . VAL A 1 230 ? 1.681 25.045 -1.035 1.00 26.32 230 VAL A CA 1
ATOM 1729 C C . VAL A 1 230 ? 2.244 23.692 -1.469 1.00 28.10 230 VAL A C 1
ATOM 1730 O O . VAL A 1 230 ? 2.610 22.869 -0.638 1.00 31.52 230 VAL A O 1
ATOM 1734 N N . GLN A 1 231 ? 2.314 23.475 -2.776 1.00 27.88 231 GLN A N 1
ATOM 1735 C CA . GLN A 1 231 ? 2.833 22.224 -3.324 1.00 32.14 231 GLN A CA 1
ATOM 1736 C C . GLN A 1 231 ? 4.262 21.956 -2.845 1.00 32.71 231 GLN A C 1
ATOM 1737 O O . GLN A 1 231 ? 4.633 20.809 -2.574 1.00 30.28 231 GLN A O 1
ATOM 1743 N N . ALA A 1 232 ? 5.060 23.016 -2.749 1.00 28.98 232 ALA A N 1
ATOM 1744 C CA . ALA A 1 232 ? 6.443 22.904 -2.295 1.00 31.71 232 ALA A CA 1
ATOM 1745 C C . ALA A 1 232 ? 6.522 22.638 -0.790 1.00 31.12 232 ALA A C 1
ATOM 1746 O O . ALA A 1 232 ? 7.586 22.301 -0.271 1.00 31.92 232 ALA A O 1
ATOM 1748 N N . GLY A 1 233 ? 5.403 22.819 -0.093 1.00 2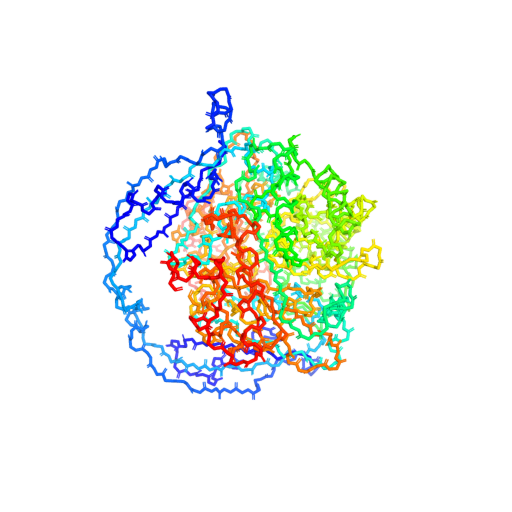8.68 233 GLY A N 1
ATOM 1749 C CA . GLY A 1 233 ? 5.374 22.573 1.340 1.00 28.86 233 GLY A CA 1
ATOM 1750 C C . GLY A 1 233 ? 5.385 23.800 2.246 1.00 28.30 233 GLY A C 1
ATOM 1751 O O . GLY A 1 233 ? 5.794 23.703 3.403 1.00 28.28 233 GLY A O 1
ATOM 1752 N N . ALA A 1 234 ? 4.940 24.947 1.741 1.00 24.16 234 ALA A N 1
ATOM 1753 C CA . ALA A 1 234 ? 4.914 26.177 2.547 1.00 26.04 234 ALA A CA 1
ATOM 1754 C C . ALA A 1 234 ? 4.044 26.022 3.792 1.00 25.34 234 ALA A C 1
ATOM 1755 O O . ALA A 1 234 ? 3.004 25.367 3.757 1.00 26.56 234 ALA A O 1
ATOM 1757 N N . ASP A 1 235 ? 4.464 26.637 4.892 1.00 24.68 235 ASP A N 1
ATOM 1758 C CA . ASP A 1 235 ? 3.711 26.566 6.138 1.00 24.62 235 ASP A CA 1
ATOM 1759 C C . ASP A 1 235 ? 2.675 27.688 6.255 1.00 25.93 235 ASP A C 1
ATOM 1760 O O . ASP A 1 235 ? 1.499 27.433 6.529 1.00 24.25 235 ASP A O 1
ATOM 1765 N N . ILE A 1 236 ? 3.147 28.923 6.086 1.00 24.88 236 ILE A N 1
ATOM 1766 C CA . ILE A 1 236 ? 2.325 30.131 6.195 1.00 24.44 236 ILE A CA 1
ATOM 1767 C C . ILE A 1 236 ? 2.681 31.039 5.022 1.00 23.19 236 ILE A C 1
ATOM 1768 O O . ILE A 1 236 ? 3.839 31.099 4.634 1.00 23.31 236 ILE A O 1
ATOM 1773 N N . LEU A 1 237 ? 1.705 31.753 4.471 1.00 21.27 237 LEU A N 1
ATOM 1774 C CA . LEU A 1 237 ? 2.002 32.692 3.393 1.00 23.95 237 LEU A CA 1
ATOM 1775 C C . LEU A 1 237 ? 2.013 34.096 3.992 1.00 24.70 237 LEU A C 1
ATOM 1776 O O . LEU A 1 237 ? 1.039 34.514 4.601 1.00 25.07 237 LEU A O 1
ATOM 1781 N N . LEU A 1 238 ? 3.132 34.798 3.838 1.00 24.95 238 LEU A N 1
ATOM 1782 C CA . LEU A 1 238 ? 3.284 36.164 4.336 1.00 25.87 238 LEU A CA 1
ATOM 1783 C C . LEU A 1 238 ? 2.852 37.055 3.171 1.00 24.71 238 LEU A C 1
ATOM 1784 O O . LEU A 1 238 ? 3.374 36.934 2.064 1.00 24.69 238 LEU A O 1
ATOM 1789 N N . PHE A 1 239 ? 1.909 37.961 3.425 1.00 25.75 239 PHE A N 1
ATOM 1790 C CA . PHE A 1 239 ? 1.359 38.787 2.357 1.00 24.22 239 PHE A CA 1
ATOM 1791 C C . PHE A 1 239 ? 1.246 40.269 2.688 1.00 25.91 239 PHE A C 1
ATOM 1792 O O . PHE A 1 239 ? 0.686 40.647 3.726 1.00 25.40 239 PHE A O 1
ATOM 1800 N N . ASN A 1 240 ? 1.794 41.098 1.802 1.00 25.30 240 ASN A N 1
ATOM 1801 C CA . ASN A 1 240 ? 1.735 42.549 1.942 1.00 28.58 240 ASN A CA 1
ATOM 1802 C C . ASN A 1 240 ? 0.390 42.973 1.352 1.00 27.78 240 ASN A C 1
ATOM 1803 O O . ASN A 1 240 ? 0.309 43.513 0.242 1.00 26.62 240 ASN A O 1
ATOM 1808 N N . VAL A 1 241 ? -0.662 42.706 2.114 1.00 26.77 241 VAL A N 1
ATOM 1809 C CA . VAL A 1 241 ? -2.029 42.986 1.696 1.00 26.70 241 VAL A CA 1
ATOM 1810 C C . VAL A 1 241 ? -2.246 44.347 1.058 1.00 28.16 241 VAL A C 1
ATOM 1811 O O . VAL A 1 241 ? -2.863 44.457 0.000 1.00 27.20 241 VAL A O 1
ATOM 1815 N N . PHE A 1 242 ? -1.724 45.386 1.686 1.00 27.79 242 PHE A N 1
ATOM 1816 C CA . PHE A 1 242 ? -1.967 46.716 1.165 1.00 30.41 242 PHE A CA 1
ATOM 1817 C C . PHE A 1 242 ? -1.179 47.158 -0.045 1.00 31.06 242 PHE A C 1
ATOM 1818 O O . PHE A 1 242 ? -1.403 48.249 -0.574 1.00 31.02 242 PHE A O 1
ATOM 1826 N N . ALA A 1 243 ? -0.281 46.297 -0.513 1.00 30.23 243 ALA A N 1
ATOM 1827 C CA . ALA A 1 243 ? 0.466 46.597 -1.723 1.00 30.47 243 ALA A CA 1
ATOM 1828 C C . ALA A 1 243 ? -0.354 46.025 -2.886 1.00 31.11 243 ALA A C 1
ATOM 1829 O O . ALA A 1 243 ? -0.125 46.360 -4.045 1.00 30.88 243 ALA A O 1
ATOM 1831 N N . TYR A 1 244 ? -1.327 45.173 -2.553 1.00 30.54 244 TYR A N 1
ATOM 1832 C CA . TYR A 1 244 ? -2.177 44.510 -3.538 1.00 30.88 244 TYR A CA 1
ATOM 1833 C C . TYR A 1 244 ? -3.661 44.872 -3.415 1.00 31.91 244 TYR A C 1
ATOM 1834 O O . TYR A 1 244 ? -4.303 45.242 -4.395 1.00 34.05 244 TYR A O 1
ATOM 1843 N N . GLY A 1 245 ? -4.193 44.741 -2.205 1.00 32.05 245 GLY A N 1
ATOM 1844 C CA . GLY A 1 245 ? -5.587 45.052 -1.952 1.00 28.26 245 GLY A CA 1
ATOM 1845 C C . GLY A 1 245 ? -6.268 44.007 -1.097 1.00 27.63 245 GLY A C 1
ATOM 1846 O O . GLY A 1 245 ? -5.999 42.809 -1.214 1.00 26.13 245 GLY A O 1
ATOM 1847 N N . LEU A 1 246 ? -7.138 44.472 -0.208 1.00 26.75 246 LEU A N 1
ATOM 1848 C CA . LEU A 1 246 ? -7.916 43.603 0.661 1.00 27.53 246 LEU A CA 1
ATOM 1849 C C . LEU A 1 246 ? -8.714 42.557 -0.124 1.00 26.20 246 LEU A C 1
ATOM 1850 O O . LEU A 1 246 ? -8.846 41.408 0.312 1.00 28.99 246 LEU A O 1
ATOM 1855 N N . ASP A 1 247 ? -9.247 42.934 -1.284 1.00 25.70 247 ASP A N 1
ATOM 1856 C CA . ASP A 1 247 ? -10.038 41.992 -2.077 1.00 24.62 247 ASP A CA 1
ATOM 1857 C C . ASP A 1 247 ? -9.159 40.837 -2.566 1.00 24.35 247 ASP A C 1
ATOM 1858 O O . ASP A 1 247 ? -9.634 39.723 -2.770 1.00 24.84 247 ASP A O 1
ATOM 1863 N N . VAL A 1 248 ? -7.871 41.104 -2.741 1.00 24.94 248 VAL A N 1
ATOM 1864 C CA . VAL A 1 248 ? -6.957 40.068 -3.209 1.00 25.53 248 VAL A CA 1
ATOM 1865 C C . VAL A 1 248 ? -6.681 39.092 -2.068 1.00 25.43 248 VAL A C 1
ATOM 1866 O O . VAL A 1 248 ? -6.682 37.883 -2.268 1.00 24.24 248 VAL A O 1
ATOM 1870 N N . LEU A 1 249 ? -6.458 39.624 -0.872 1.00 24.70 249 LEU A N 1
ATOM 1871 C CA . LEU A 1 249 ? -6.237 38.784 0.301 1.00 25.68 249 LEU A CA 1
ATOM 1872 C C . L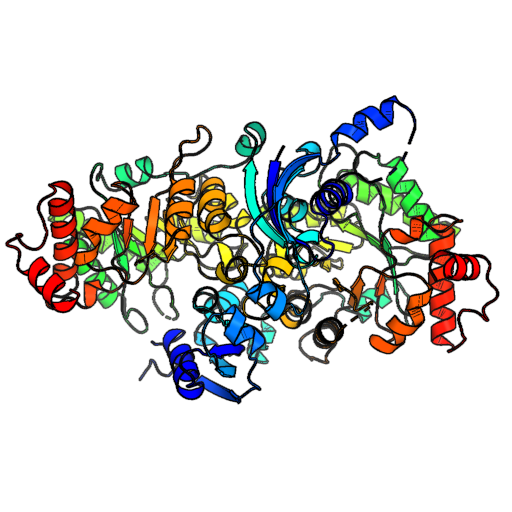EU A 1 249 ? -7.460 37.874 0.444 1.00 26.06 249 LEU A C 1
ATOM 1873 O O . LEU A 1 249 ? -7.342 36.658 0.605 1.00 26.89 249 LEU A O 1
ATOM 1878 N N . GLN A 1 250 ? -8.641 38.475 0.355 1.00 27.14 250 GLN A N 1
ATOM 1879 C CA . GLN A 1 250 ? -9.886 37.730 0.488 1.00 26.47 250 GLN A CA 1
ATOM 1880 C C . GLN A 1 250 ? -9.986 36.551 -0.472 1.00 25.75 250 GLN A C 1
ATOM 1881 O O . GLN A 1 250 ? -10.387 35.465 -0.074 1.00 25.61 250 GLN A O 1
ATOM 1887 N N . SER A 1 251 ? -9.635 36.760 -1.737 1.00 26.02 251 SER A N 1
ATOM 1888 C CA . SER A 1 251 ? -9.690 35.666 -2.701 1.00 25.46 251 SER A CA 1
ATOM 1889 C C . SER A 1 251 ? -8.714 34.557 -2.325 1.00 24.56 251 SER A C 1
ATOM 1890 O O . SER A 1 251 ? -8.998 33.386 -2.540 1.00 23.72 251 SER A O 1
ATOM 1893 N N . LEU A 1 252 ? -7.559 34.915 -1.775 1.00 24.45 252 LEU A N 1
ATOM 1894 C CA . LEU A 1 252 ? -6.596 33.882 -1.372 1.00 24.62 252 LEU A CA 1
ATOM 1895 C C . LEU A 1 252 ? -7.169 33.114 -0.188 1.00 25.55 252 LEU A C 1
ATOM 1896 O O . LEU A 1 252 ? -7.138 31.887 -0.159 1.00 23.42 252 LEU A O 1
ATOM 1901 N N . ALA A 1 253 ? -7.694 33.846 0.792 1.00 24.24 253 ALA A N 1
ATOM 1902 C CA . ALA A 1 253 ? -8.275 33.216 1.974 1.00 25.91 253 ALA A CA 1
ATOM 1903 C C . ALA A 1 253 ? -9.484 32.335 1.625 1.00 26.79 253 ALA A C 1
ATOM 1904 O O . ALA A 1 253 ? -9.744 31.327 2.300 1.00 26.42 253 ALA A O 1
ATOM 1906 N N . GLU A 1 254 ? -10.204 32.700 0.563 1.00 26.02 254 GLU A N 1
ATOM 1907 C CA . GLU A 1 254 ? -11.390 31.954 0.130 1.00 27.98 254 GLU A CA 1
ATOM 1908 C C . GLU A 1 254 ? -11.086 30.666 -0.633 1.00 29.42 254 GLU A C 1
ATOM 1909 O O . GLU A 1 254 ? -11.965 29.817 -0.806 1.00 28.74 254 GLU A O 1
ATOM 1915 N N . ASP A 1 255 ? -9.849 30.516 -1.091 1.00 27.94 255 ASP A N 1
ATOM 1916 C CA . ASP A 1 255 ? -9.482 29.336 -1.863 1.00 30.49 255 ASP A CA 1
ATOM 1917 C C . ASP A 1 255 ? -9.143 28.129 -0.989 1.00 31.02 255 ASP A C 1
ATOM 1918 O O . ASP A 1 255 ? -8.157 28.158 -0.244 1.00 30.20 255 ASP A O 1
ATOM 1923 N N . ASP A 1 256 ? -9.942 27.062 -1.076 1.00 31.17 256 ASP A N 1
ATOM 1924 C CA . ASP A 1 256 ? -9.638 25.894 -0.266 1.00 30.00 256 ASP A CA 1
ATOM 1925 C C . ASP A 1 256 ? -8.454 25.099 -0.825 1.00 31.01 256 ASP A C 1
ATOM 1926 O O . ASP A 1 256 ? -7.999 24.130 -0.213 1.00 29.70 256 ASP A O 1
ATOM 1931 N N . GLU A 1 257 ? -7.929 25.536 -1.967 1.00 28.74 257 GLU A N 1
ATOM 1932 C CA . GLU A 1 257 ? -6.752 24.896 -2.538 1.00 30.04 257 GLU A CA 1
ATOM 1933 C C . GLU A 1 257 ? -5.477 25.621 -2.068 1.00 29.06 257 GLU A C 1
ATOM 1934 O O . GLU A 1 257 ? -4.379 25.395 -2.572 1.00 28.89 257 GLU A O 1
ATOM 1940 N N . ILE A 1 258 ? -5.651 26.498 -1.083 1.00 27.49 258 ILE A N 1
ATOM 1941 C CA . ILE A 1 258 ? -4.548 27.225 -0.439 1.00 26.49 258 ILE A CA 1
ATOM 1942 C C . ILE A 1 258 ? -4.863 26.962 1.030 1.00 26.12 258 ILE A C 1
ATOM 1943 O O . ILE A 1 258 ? -5.306 27.855 1.763 1.00 26.52 258 ILE A O 1
ATOM 1948 N N . PRO A 1 259 ? -4.652 25.708 1.477 1.00 25.29 259 PRO A N 1
ATOM 1949 C CA . PRO A 1 259 ? -4.920 25.269 2.849 1.00 25.98 259 PRO A CA 1
ATOM 1950 C C . PRO A 1 259 ? -3.901 25.626 3.906 1.00 25.82 259 PRO A C 1
ATOM 1951 O O . PRO A 1 259 ? -3.596 24.804 4.758 1.00 26.99 259 PRO A O 1
ATOM 1955 N N . VAL A 1 260 ? -3.378 26.847 3.865 1.00 22.91 260 VAL A N 1
ATOM 1956 C CA . VAL A 1 260 ? -2.404 27.261 4.848 1.00 24.06 260 VAL A CA 1
ATOM 1957 C C . VAL A 1 260 ? -2.789 28.642 5.346 1.00 24.93 260 VAL A C 1
ATOM 1958 O O . VAL A 1 260 ? -3.528 29.360 4.678 1.00 25.76 260 VAL A O 1
ATOM 1962 N N . PRO A 1 261 ? -2.289 29.027 6.529 1.00 24.80 261 PRO A N 1
ATOM 1963 C CA . PRO A 1 261 ? -2.594 30.340 7.108 1.00 25.49 261 PRO A CA 1
ATOM 1964 C C . PRO A 1 261 ? -1.946 31.469 6.304 1.00 26.90 261 PRO A C 1
ATOM 1965 O O . PRO A 1 261 ? -0.972 31.254 5.567 1.00 24.32 261 PRO A O 1
ATOM 1969 N N . ILE A 1 262 ? -2.491 32.672 6.459 1.00 25.39 262 ILE A N 1
ATOM 1970 C CA . ILE A 1 262 ? -1.971 33.849 5.780 1.00 25.25 262 ILE A CA 1
ATOM 1971 C C . ILE A 1 262 ? -1.646 34.868 6.865 1.00 25.58 262 ILE A C 1
ATOM 1972 O O . ILE A 1 262 ? -2.472 35.155 7.737 1.00 25.60 262 ILE A O 1
ATOM 1977 N N . MET A 1 263 ? -0.430 35.389 6.816 1.00 24.95 263 MET A N 1
ATOM 1978 C CA .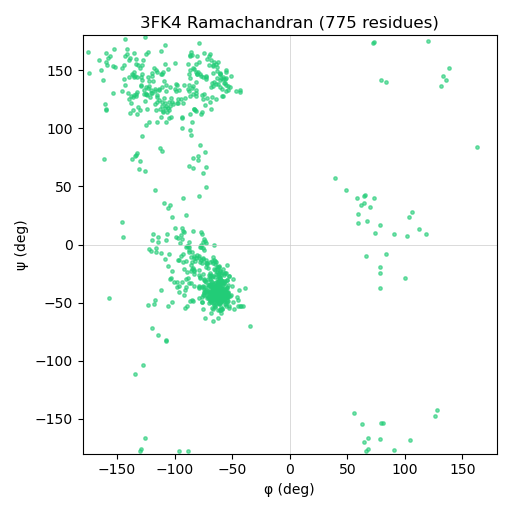 MET A 1 263 ? 0.022 36.369 7.780 1.00 25.79 263 MET A CA 1
ATOM 1979 C C . MET A 1 263 ? 0.075 37.679 7.017 1.00 25.93 263 MET A C 1
ATOM 1980 O O . MET A 1 263 ? 0.815 37.792 6.043 1.00 23.87 263 MET A O 1
ATOM 1985 N N . ALA A 1 264 ? -0.725 38.656 7.436 1.00 24.36 264 ALA A N 1
ATOM 1986 C CA . ALA A 1 264 ? -0.738 39.944 6.753 1.00 26.48 264 ALA A CA 1
ATOM 1987 C C . ALA A 1 264 ? 0.323 40.885 7.313 1.00 27.14 264 ALA A C 1
ATOM 1988 O O . ALA A 1 264 ? 0.512 40.971 8.530 1.00 29.77 264 ALA A O 1
ATOM 1990 N N . HIS A 1 265 ? 1.009 41.579 6.414 1.00 27.13 265 HIS A N 1
ATOM 1991 C CA . HIS A 1 265 ? 2.038 42.551 6.780 1.00 28.92 265 HIS A CA 1
ATOM 1992 C C . HIS A 1 265 ? 1.430 43.904 6.410 1.00 29.56 265 HIS A C 1
ATOM 1993 O O . HIS A 1 265 ? 0.848 44.041 5.340 1.00 27.78 265 HIS A O 1
ATOM 2000 N N . PRO A 1 266 ? 1.558 44.914 7.294 1.00 31.38 266 PRO A N 1
ATOM 2001 C CA . PRO A 1 266 ? 1.026 46.271 7.116 1.00 31.24 266 PRO A CA 1
ATOM 2002 C C . PRO A 1 266 ? 1.725 47.219 6.149 1.00 33.37 266 PRO A C 1
ATOM 2003 O O . PRO A 1 266 ? 1.337 48.385 6.048 1.00 34.00 266 PRO A O 1
ATOM 2007 N N . ALA A 1 267 ? 2.741 46.740 5.440 1.00 32.78 267 ALA A N 1
ATOM 2008 C CA . ALA A 1 267 ? 3.466 47.591 4.499 1.00 32.59 267 ALA A CA 1
ATOM 2009 C C . ALA A 1 267 ? 2.529 48.405 3.610 1.00 33.02 267 ALA A C 1
ATOM 2010 O O . ALA A 1 267 ? 1.571 47.870 3.035 1.00 31.34 267 ALA A O 1
ATOM 2012 N N . VAL A 1 268 ? 2.825 49.701 3.514 1.00 33.17 268 VAL A N 1
ATOM 2013 C CA . VAL A 1 268 ? 2.079 50.652 2.696 1.00 32.30 268 VAL A CA 1
ATOM 2014 C C . VAL A 1 268 ? 0.759 51.138 3.308 1.00 33.33 268 VAL A C 1
ATOM 2015 O O . VAL A 1 268 ? 0.248 52.183 2.906 1.00 35.52 268 VAL A O 1
ATOM 2019 N N . SER A 1 269 ? 0.210 50.413 4.284 1.00 32.93 269 SER A N 1
ATOM 2020 C CA . SER A 1 269 ? -1.053 50.834 4.893 1.00 33.71 269 SER A CA 1
ATOM 2021 C C . SER A 1 269 ? -0.946 52.211 5.547 1.00 36.03 269 SER A C 1
ATOM 2022 O O . SER A 1 269 ? -1.953 52.901 5.728 1.00 36.58 269 SER A O 1
ATOM 2025 N N . GLY A 1 270 ? 0.275 52.607 5.893 1.00 36.61 270 GLY A N 1
ATOM 2026 C CA . GLY A 1 270 ? 0.493 53.905 6.511 1.00 38.44 270 GLY A CA 1
ATOM 2027 C C . GLY A 1 270 ? 0.065 55.041 5.598 1.00 40.18 270 GLY A C 1
ATOM 2028 O O . GLY A 1 270 ? -0.322 56.117 6.065 1.00 40.66 270 GLY A O 1
ATOM 2029 N N . ALA A 1 271 ? 0.125 54.802 4.292 1.00 39.32 271 ALA A N 1
ATOM 2030 C CA . ALA A 1 271 ? -0.269 55.811 3.320 1.00 40.73 271 ALA A CA 1
ATOM 2031 C C . ALA A 1 271 ? -1.739 56.158 3.516 1.00 41.27 271 ALA A C 1
ATOM 2032 O O . ALA A 1 271 ? -2.176 57.263 3.204 1.00 42.86 271 ALA A O 1
ATOM 2034 N N . TYR A 1 272 ? -2.493 55.201 4.044 1.00 41.06 272 TYR A N 1
ATOM 2035 C CA . TYR A 1 272 ? -3.920 55.368 4.300 1.00 41.38 272 TYR A CA 1
ATOM 2036 C C . TYR A 1 272 ? -4.229 55.888 5.703 1.00 41.25 272 TYR A C 1
ATOM 2037 O O . TYR A 1 272 ? -5.132 56.699 5.889 1.00 40.29 272 TYR A O 1
ATOM 2046 N N . SER A 1 273 ? -3.480 55.404 6.688 1.00 40.00 273 SER A N 1
ATOM 2047 C CA . SER A 1 273 ? -3.762 55.715 8.085 1.00 40.99 273 SER A CA 1
ATOM 2048 C C . SER A 1 273 ? -2.925 56.704 8.880 1.00 40.34 273 SER A C 1
ATOM 2049 O O . SER A 1 273 ? -3.293 57.034 10.005 1.00 40.87 273 SER A O 1
ATOM 2052 N N . ALA A 1 274 ? -1.817 57.175 8.326 1.00 41.56 274 ALA A N 1
ATOM 2053 C CA . ALA A 1 274 ? -0.945 58.089 9.060 1.00 42.96 274 ALA A CA 1
ATOM 2054 C C . ALA A 1 274 ? -1.581 59.399 9.536 1.00 44.51 274 ALA A C 1
ATOM 2055 O O . ALA A 1 274 ? -1.260 59.889 10.625 1.00 44.65 274 ALA A O 1
ATOM 2057 N N . SER A 1 275 ? -2.481 59.963 8.738 1.00 44.45 275 SER A N 1
ATOM 2058 C CA . SER A 1 275 ? -3.121 61.226 9.097 1.00 45.15 275 SER A CA 1
ATOM 2059 C C . SER A 1 275 ? -4.291 61.096 10.068 1.00 46.36 275 SER A C 1
ATOM 2060 O O . SER A 1 275 ? -5.010 60.096 10.072 1.00 45.83 275 SER A O 1
ATOM 2063 N N . LYS A 1 276 ? -4.476 62.121 10.896 1.00 46.50 276 LYS A N 1
ATOM 2064 C CA . LYS A 1 276 ? -5.577 62.142 11.855 1.00 47.25 276 LYS A CA 1
ATOM 2065 C C . LYS A 1 276 ? -6.763 62.887 11.247 1.00 46.73 276 LYS A C 1
ATOM 2066 O O . LYS A 1 276 ? -7.865 62.873 11.799 1.00 47.20 276 LYS A O 1
ATOM 2072 N N . LEU A 1 277 ? -6.532 63.538 10.111 1.00 45.99 277 LEU A N 1
ATOM 2073 C CA . LEU A 1 277 ? -7.579 64.315 9.445 1.00 45.30 277 LEU A CA 1
ATOM 2074 C C . LEU A 1 277 ? -8.173 63.642 8.211 1.00 45.13 277 LEU A C 1
ATOM 2075 O O . LEU A 1 277 ? -9.343 63.861 7.883 1.00 43.70 277 LEU A O 1
ATOM 2080 N N . TYR A 1 278 ? -7.373 62.827 7.530 1.00 43.57 278 TYR A N 1
ATOM 2081 C CA . TYR A 1 278 ? -7.826 62.151 6.315 1.00 43.00 278 TYR A CA 1
ATOM 2082 C C . TYR A 1 278 ? -7.542 60.655 6.381 1.00 41.64 278 TYR A C 1
ATOM 2083 O O . TYR A 1 278 ? -7.058 60.148 7.389 1.00 40.91 278 TYR A O 1
ATOM 2092 N N . GLY A 1 279 ? -7.842 59.962 5.287 1.00 39.77 279 GLY A N 1
ATOM 2093 C CA . GLY A 1 279 ? -7.578 58.537 5.210 1.00 37.73 279 GLY A CA 1
ATOM 2094 C C . GLY A 1 279 ? -8.569 57.590 5.853 1.00 36.13 279 GLY A C 1
ATOM 2095 O O . GLY A 1 279 ? -9.758 57.890 5.993 1.00 35.51 279 GLY A O 1
ATOM 2096 N N . VAL A 1 280 ? -8.053 56.429 6.246 1.00 35.28 280 VAL A N 1
ATOM 2097 C CA . VAL A 1 280 ? -8.841 55.373 6.863 1.00 33.78 280 VAL A CA 1
ATOM 2098 C C . VAL A 1 280 ? -8.107 54.984 8.139 1.00 33.53 280 VAL A C 1
ATOM 2099 O O . VAL A 1 280 ? -6.882 54.870 8.138 1.00 34.79 280 VAL A O 1
ATOM 2103 N N . SER A 1 281 ? -8.838 54.782 9.229 1.00 33.92 281 SER A N 1
ATOM 2104 C CA . SER A 1 281 ? -8.174 54.462 10.485 1.00 33.30 281 SER A CA 1
ATOM 2105 C C . SER A 1 281 ? -7.467 53.109 10.479 1.00 34.49 281 SER A C 1
ATOM 2106 O O . SER A 1 281 ? -7.898 52.158 9.822 1.00 31.61 281 SER A O 1
ATOM 2109 N N . SER A 1 282 ? -6.369 53.048 11.224 1.00 33.39 282 SER A N 1
ATOM 2110 C CA . SER A 1 282 ? -5.564 51.842 11.335 1.00 36.32 282 SER A CA 1
ATOM 2111 C C . SER A 1 282 ? -6.359 50.665 11.910 1.00 34.80 282 SER A C 1
ATOM 2112 O O . SER A 1 282 ? -6.234 49.536 11.431 1.00 36.09 282 SER A O 1
ATOM 2115 N N . PRO A 1 283 ? -7.184 50.906 12.949 1.00 34.21 283 PRO A N 1
ATOM 2116 C CA . PRO A 1 283 ? -7.975 49.815 13.538 1.00 32.06 283 PRO A CA 1
ATOM 2117 C C . PRO A 1 283 ? -8.926 49.142 12.550 1.00 32.53 283 PRO A C 1
ATOM 2118 O O . PRO A 1 283 ? -9.134 47.922 12.596 1.00 31.93 283 PRO A O 1
ATOM 2122 N N . LEU A 1 284 ? -9.519 49.934 11.666 1.00 29.55 284 LEU A N 1
ATOM 2123 C CA . LEU A 1 284 ? -10.430 49.385 10.669 1.00 30.63 284 LEU A CA 1
ATOM 2124 C C . LEU A 1 284 ? -9.655 48.580 9.614 1.00 28.40 284 LEU A C 1
ATOM 2125 O O . LEU A 1 284 ? -10.057 47.476 9.236 1.00 29.46 284 LEU A O 1
ATOM 2130 N N . LEU A 1 285 ? -8.550 49.149 9.143 1.00 29.86 285 LEU A N 1
ATOM 2131 C CA . LEU A 1 285 ? -7.716 48.513 8.131 1.00 31.74 285 LEU A CA 1
ATOM 2132 C C . LEU A 1 285 ? -6.981 47.269 8.604 1.00 32.75 285 LEU A C 1
ATOM 2133 O O . LEU A 1 285 ? -7.162 46.185 8.047 1.00 32.62 285 LEU A O 1
ATOM 2138 N N . LEU A 1 286 ? -6.157 47.436 9.636 1.00 31.73 286 LEU A N 1
ATOM 2139 C CA . LEU A 1 286 ? -5.339 46.351 10.164 1.00 29.59 286 LEU A CA 1
ATOM 2140 C C . LEU A 1 286 ? -6.050 45.444 11.147 1.00 31.29 286 LEU A C 1
ATOM 2141 O O . LEU A 1 286 ? -5.543 44.369 11.498 1.00 30.61 286 LEU A O 1
ATOM 2146 N N . GLY A 1 287 ? -7.228 45.868 11.586 1.00 29.62 287 GLY A N 1
ATOM 2147 C CA . GLY A 1 287 ? -7.975 45.071 12.529 1.00 29.12 287 GLY A CA 1
ATOM 2148 C C . GLY A 1 287 ? -9.178 44.411 11.895 1.00 29.42 287 GLY A C 1
ATOM 2149 O O . GLY A 1 287 ? -9.117 43.252 11.495 1.00 30.98 287 GLY A O 1
ATOM 2150 N N . LYS A 1 288 ? -10.269 45.160 11.778 1.00 26.55 288 LYS A N 1
ATOM 2151 C CA . LYS A 1 288 ? -11.503 44.629 11.224 1.00 26.46 288 LYS A CA 1
ATOM 2152 C C . LYS A 1 288 ? -11.451 44.104 9.787 1.00 26.96 288 LYS A C 1
ATOM 2153 O O . LYS A 1 288 ? -11.805 42.946 9.535 1.00 25.99 288 LYS A O 1
ATOM 2159 N N . LEU A 1 289 ? -11.034 44.947 8.845 1.00 24.80 289 LEU A N 1
ATOM 2160 C CA . LEU A 1 289 ? -11.026 44.520 7.450 1.00 27.28 289 LEU A CA 1
ATOM 2161 C C . LEU A 1 289 ? -10.084 43.352 7.165 1.00 26.83 289 LEU A C 1
ATOM 2162 O O . LEU A 1 289 ? -10.424 42.458 6.392 1.00 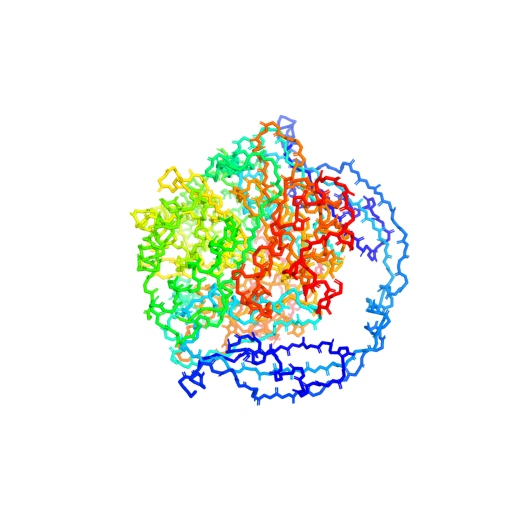26.32 289 LEU A O 1
ATOM 2167 N N . LEU A 1 290 ? -8.917 43.343 7.799 1.00 26.12 290 LEU A N 1
ATOM 2168 C CA . LEU A 1 290 ? -7.984 42.246 7.590 1.00 28.52 290 LEU A CA 1
ATOM 2169 C C . LEU A 1 290 ? -8.619 40.955 8.086 1.00 27.47 290 LEU A C 1
ATOM 2170 O O . LEU A 1 290 ? -8.554 39.920 7.420 1.00 24.53 290 LEU A O 1
ATOM 2175 N N . ARG A 1 291 ? -9.259 41.020 9.249 1.00 26.34 291 ARG A N 1
ATOM 2176 C CA . ARG A 1 291 ? -9.919 39.840 9.799 1.00 26.49 291 ARG A CA 1
ATOM 2177 C C . ARG A 1 291 ? -11.036 39.326 8.895 1.00 25.60 291 ARG A C 1
ATOM 2178 O O . ARG A 1 291 ? -11.101 38.142 8.586 1.00 24.55 291 ARG A O 1
ATOM 2186 N N . TYR A 1 292 ? -11.926 40.215 8.473 1.00 26.91 292 TYR A N 1
ATOM 2187 C CA . TYR A 1 292 ? -13.040 39.808 7.619 1.00 26.07 292 TYR A CA 1
ATOM 2188 C C . TYR A 1 292 ? -12.545 39.226 6.297 1.00 25.41 292 TYR A C 1
ATOM 2189 O O . TYR A 1 292 ? -13.144 38.294 5.754 1.00 24.34 292 TYR A O 1
ATOM 2198 N N . ALA A 1 293 ? -11.454 39.795 5.792 1.00 24.14 293 ALA A N 1
ATOM 2199 C CA . ALA A 1 293 ? -10.854 39.373 4.529 1.00 26.47 293 ALA A CA 1
ATOM 2200 C C . ALA A 1 293 ? -10.146 38.020 4.623 1.00 27.01 293 ALA A C 1
ATOM 2201 O O . ALA A 1 293 ? -9.888 37.388 3.601 1.00 28.53 293 ALA A O 1
ATOM 2203 N N . GLY A 1 294 ? -9.800 37.585 5.830 1.00 27.12 294 GLY A N 1
ATOM 2204 C CA . GLY A 1 294 ? -9.170 36.281 5.947 1.00 27.26 294 GLY A CA 1
ATOM 2205 C C . GLY A 1 294 ? -7.766 36.169 6.498 1.00 27.06 294 GLY A C 1
ATOM 2206 O O . GLY A 1 294 ? -7.185 35.084 6.448 1.00 28.79 294 GLY A O 1
ATOM 2207 N N . ALA A 1 295 ? -7.202 37.249 7.031 1.00 26.09 295 ALA A N 1
ATOM 2208 C CA . ALA A 1 295 ? -5.852 37.160 7.588 1.00 25.37 295 ALA A CA 1
ATOM 2209 C C . ALA A 1 295 ? -5.871 36.420 8.931 1.00 26.56 295 ALA A C 1
ATOM 2210 O O . ALA A 1 295 ? -6.668 36.740 9.821 1.00 26.42 295 ALA A O 1
ATOM 2212 N N . ASP A 1 296 ? -5.000 35.425 9.076 1.00 26.81 296 ASP A N 1
ATOM 2213 C CA . ASP A 1 296 ? -4.922 34.665 10.322 1.00 27.37 296 ASP A CA 1
ATOM 2214 C C . ASP A 1 296 ? -4.057 35.407 11.332 1.00 27.85 296 ASP A C 1
ATOM 2215 O O . ASP A 1 296 ? -4.175 35.187 12.544 1.00 28.20 296 ASP A O 1
ATOM 2220 N N . PHE A 1 297 ? -3.181 36.277 10.830 1.00 28.12 297 PHE A N 1
ATOM 2221 C CA . PHE A 1 297 ? -2.306 37.084 11.677 1.00 26.35 297 PHE A CA 1
ATOM 2222 C C . PHE A 1 297 ? -2.300 38.488 11.095 1.00 28.56 297 PHE A C 1
ATOM 2223 O O . PHE A 1 297 ? -2.370 38.652 9.880 1.00 27.27 297 PHE A O 1
ATOM 2231 N N . SER A 1 298 ? -2.190 39.491 11.962 1.00 28.39 298 SER A N 1
ATOM 2232 C CA . SER A 1 298 ? -2.082 40.870 11.514 1.00 30.28 298 SER A CA 1
ATOM 2233 C C . SER A 1 298 ? -0.933 41.511 12.261 1.00 30.76 298 SER A C 1
ATOM 2234 O O . SER A 1 298 ? -0.947 41.588 13.492 1.00 31.78 298 SER A O 1
ATOM 2237 N N . LEU A 1 299 ? 0.075 41.949 11.521 1.00 31.73 299 LEU A N 1
ATOM 2238 C CA . LEU A 1 299 ? 1.213 42.618 12.125 1.00 33.03 299 LEU A CA 1
ATOM 2239 C C . LEU A 1 299 ? 0.916 44.105 12.104 1.00 36.24 299 LEU A C 1
ATOM 2240 O O . LEU A 1 299 ? 0.415 44.638 11.104 1.00 34.84 299 LEU A O 1
ATOM 2245 N N . PHE A 1 300 ? 1.223 44.775 13.207 1.00 36.50 300 PHE A N 1
ATOM 2246 C CA . PHE A 1 300 ? 0.974 46.206 13.302 1.00 37.99 300 PHE A CA 1
ATOM 2247 C C . PHE A 1 300 ? 1.934 46.848 14.288 1.00 39.17 300 PHE A C 1
ATOM 2248 O O . PHE A 1 300 ? 2.430 46.189 15.198 1.00 37.33 300 PHE A O 1
ATOM 2256 N N . PRO A 1 301 ? 2.223 48.144 14.106 1.00 41.28 301 PRO A N 1
ATOM 2257 C CA . PRO A 1 301 ? 3.142 48.837 15.014 1.00 43.19 301 PRO A CA 1
ATOM 2258 C C . PRO A 1 301 ? 2.748 48.647 16.479 1.00 44.14 301 PRO A C 1
ATOM 2259 O O . PRO A 1 301 ? 1.572 48.741 16.837 1.00 42.44 301 PRO A O 1
ATOM 2263 N N . SER A 1 302 ? 3.737 48.365 17.320 1.00 45.24 302 SER A N 1
ATOM 2264 C CA . SER A 1 302 ? 3.479 48.166 18.739 1.00 47.67 302 SER A CA 1
ATOM 2265 C C . SER A 1 302 ? 3.471 49.510 19.462 1.00 48.64 302 SER A C 1
ATOM 2266 O O . SER A 1 302 ? 3.948 50.515 18.936 1.00 47.28 302 SER A O 1
ATOM 2269 N N . PRO A 1 303 ? 2.910 49.545 20.675 1.00 50.93 303 PRO A N 1
ATOM 2270 C CA . PRO A 1 303 ? 2.859 50.783 21.453 1.00 52.85 303 PRO A CA 1
ATOM 2271 C C . PRO A 1 303 ? 4.107 50.917 22.330 1.00 54.86 303 PRO A C 1
ATOM 2272 O O . PRO A 1 303 ? 4.086 51.595 23.358 1.00 56.68 303 PRO A O 1
ATOM 2276 N N . TYR A 1 304 ? 5.195 50.275 21.918 1.00 55.39 304 TYR A N 1
ATOM 2277 C CA . TYR A 1 304 ? 6.427 50.316 22.696 1.00 55.99 304 TYR A CA 1
ATOM 2278 C C . TYR A 1 304 ? 7.576 50.987 21.951 1.00 56.29 304 TYR A C 1
ATOM 2279 O O . TYR A 1 304 ? 8.152 50.413 21.030 1.00 58.35 304 TYR A O 1
ATOM 2288 N N . LYS A 1 311 ? -0.027 52.984 23.070 1.00 65.93 311 LYS A N 1
ATOM 2289 C CA . LYS A 1 311 ? -0.965 53.658 22.181 1.00 65.99 311 LYS A CA 1
ATOM 2290 C C . LYS A 1 311 ? -2.283 52.900 22.121 1.00 64.94 311 LYS A C 1
ATOM 2291 O O . LYS A 1 311 ? -2.304 51.671 22.030 1.00 63.86 311 LYS A O 1
ATOM 2297 N N . GLU A 1 312 ? -3.384 53.642 22.183 1.00 63.47 312 GLU A N 1
ATOM 2298 C CA . GLU A 1 312 ? -4.710 53.042 22.117 1.00 62.10 312 GLU A CA 1
ATOM 2299 C C . GLU A 1 312 ? -4.923 52.509 20.705 1.00 58.98 312 GLU A C 1
ATOM 2300 O O . GLU A 1 312 ? -5.725 51.600 20.484 1.00 57.40 312 GLU A O 1
ATOM 2306 N N . GLU A 1 313 ? -4.198 53.093 19.755 1.00 55.57 313 GLU A N 1
ATOM 2307 C CA . GLU A 1 313 ? -4.283 52.694 18.357 1.00 53.14 313 GLU A CA 1
ATOM 2308 C C . GLU A 1 313 ? -4.011 51.192 18.244 1.00 50.35 313 GLU A C 1
ATOM 2309 O O . GLU A 1 313 ? -4.804 50.444 17.673 1.00 48.41 313 GLU A O 1
ATOM 2315 N N . ALA A 1 314 ? -2.884 50.765 18.808 1.00 46.85 314 ALA A N 1
ATOM 2316 C CA . ALA A 1 314 ? -2.474 49.368 18.787 1.00 43.97 314 ALA A CA 1
ATOM 2317 C C . ALA A 1 314 ? -3.502 48.470 19.458 1.00 42.45 314 ALA A C 1
ATOM 2318 O O . ALA A 1 314 ? -3.840 47.409 18.938 1.00 39.34 314 ALA A O 1
ATOM 2320 N N . LEU A 1 315 ? -4.004 48.898 20.614 1.00 41.26 315 LEU A N 1
ATOM 2321 C CA . LEU A 1 315 ? -4.998 48.122 21.346 1.00 40.17 315 LEU A CA 1
ATOM 2322 C C . LEU A 1 315 ? -6.332 48.045 20.616 1.00 38.03 315 LEU A C 1
ATOM 2323 O O . LEU A 1 315 ? -7.090 47.089 20.788 1.00 38.06 315 LEU A O 1
ATOM 2328 N N . ALA A 1 316 ? -6.624 49.059 19.809 1.00 37.11 316 ALA A N 1
ATOM 2329 C CA . ALA A 1 316 ? -7.867 49.094 19.047 1.00 38.05 316 ALA A CA 1
ATOM 2330 C C . ALA A 1 316 ? -7.803 48.055 17.917 1.00 36.90 316 ALA A C 1
ATOM 2331 O O . ALA A 1 316 ? -8.747 47.298 17.692 1.00 36.95 316 ALA A O 1
ATOM 2333 N N . ILE A 1 317 ? -6.686 48.030 17.206 1.00 36.17 317 ILE A N 1
ATOM 2334 C CA . ILE A 1 317 ? -6.509 47.058 16.127 1.00 34.91 317 ILE A CA 1
ATOM 2335 C C . ILE A 1 317 ? -6.785 45.681 16.717 1.00 35.65 317 ILE A C 1
ATOM 2336 O O . ILE A 1 317 ? -7.631 44.924 16.223 1.00 33.78 317 ILE A O 1
ATOM 2341 N N . SER A 1 318 ? -6.066 45.383 17.800 1.00 35.16 318 SER A N 1
ATOM 2342 C CA . SER A 1 318 ? -6.181 44.109 18.489 1.00 35.36 318 SER A CA 1
ATOM 2343 C C . SER A 1 318 ? -7.618 43.813 18.877 1.00 35.05 318 SER A C 1
ATOM 2344 O O . SER A 1 318 ? -8.092 42.685 18.736 1.00 35.86 318 SER A O 1
ATOM 2347 N N . LYS A 1 319 ? -8.315 44.830 19.372 1.00 35.41 319 LYS A N 1
ATOM 2348 C CA . LYS A 1 319 ? -9.711 44.679 19.758 1.00 34.39 319 LYS A CA 1
ATOM 2349 C C . LYS A 1 319 ? -10.575 44.131 18.611 1.00 32.49 319 LYS A C 1
ATOM 2350 O O . LYS A 1 319 ? -11.347 43.194 18.796 1.00 34.18 319 LYS A O 1
ATOM 2356 N N . TYR A 1 320 ? -10.436 44.701 17.421 1.00 32.75 320 TYR A N 1
ATOM 2357 C CA . TYR A 1 320 ? -11.217 44.235 16.271 1.00 32.20 320 TYR A CA 1
ATOM 2358 C C . TYR A 1 320 ? -10.768 42.862 15.760 1.00 31.57 320 TYR A C 1
ATOM 2359 O O . TYR A 1 320 ? -11.570 42.098 15.229 1.00 32.13 320 TYR A O 1
ATOM 2368 N N . LEU A 1 321 ? -9.488 42.550 15.932 1.00 31.90 321 LEU A N 1
ATOM 2369 C CA . LEU A 1 321 ? -8.958 41.254 15.514 1.00 32.80 321 LEU A CA 1
ATOM 2370 C C . LEU A 1 321 ? -9.511 40.140 16.390 1.00 34.43 321 LEU A C 1
ATOM 2371 O O . LEU A 1 321 ? -9.638 39.001 15.944 1.00 33.96 321 LEU A O 1
ATOM 2376 N N . THR A 1 322 ? -9.865 40.471 17.631 1.00 35.69 322 THR A N 1
ATOM 2377 C CA . THR A 1 322 ? -10.347 39.455 18.562 1.00 37.15 322 THR A CA 1
ATOM 2378 C C . THR A 1 322 ? -11.746 39.599 19.146 1.00 39.91 322 THR A C 1
ATOM 2379 O O . THR A 1 322 ? -12.197 38.703 19.867 1.00 40.10 322 THR A O 1
ATOM 2383 N N . GLU A 1 323 ? -12.436 40.702 18.871 1.00 39.58 323 GLU A N 1
ATOM 2384 C CA . GLU A 1 323 ? -13.772 40.857 19.442 1.00 40.45 323 GLU A CA 1
ATOM 2385 C C . GLU A 1 323 ? -14.625 39.666 19.039 1.00 41.14 323 GLU A C 1
ATOM 2386 O O . GLU A 1 323 ? -14.500 39.147 17.926 1.00 39.62 323 GLU A O 1
ATOM 2392 N N . ASP A 1 324 ? -15.476 39.209 19.953 1.00 39.97 324 ASP A N 1
ATOM 2393 C CA . ASP A 1 324 ? -16.338 38.076 19.655 1.00 41.66 324 ASP A CA 1
ATOM 2394 C C . ASP A 1 324 ? -17.233 38.430 18.475 1.00 41.69 324 ASP A C 1
ATOM 2395 O O . ASP A 1 324 ? -17.776 39.533 18.405 1.00 39.99 324 ASP A O 1
ATOM 2400 N N . ASP A 1 325 ? -17.370 37.497 17.543 1.00 40.12 325 ASP A N 1
ATOM 2401 C CA . ASP A 1 325 ? -18.199 37.704 16.365 1.00 40.06 325 ASP A CA 1
ATOM 2402 C C . ASP A 1 325 ? -18.518 36.318 15.839 1.00 40.49 325 ASP A C 1
ATOM 2403 O O . ASP A 1 325 ? -17.622 35.586 15.431 1.00 40.16 325 ASP A O 1
ATOM 2408 N N . ALA A 1 326 ? -19.797 35.967 15.845 1.00 41.47 326 ALA A N 1
ATOM 2409 C CA . ALA A 1 326 ? -20.240 34.652 15.404 1.00 41.56 326 ALA A CA 1
ATOM 2410 C C . ALA A 1 326 ? -19.982 34.367 13.931 1.00 41.56 326 ALA A C 1
ATOM 2411 O O . ALA A 1 326 ? -20.047 33.220 13.492 1.00 41.93 326 ALA A O 1
ATOM 2413 N N . SER A 1 327 ? -19.684 35.404 13.161 1.00 41.20 327 SER A N 1
ATOM 2414 C CA . SER A 1 327 ? -19.445 35.207 11.739 1.00 41.23 327 SER A CA 1
ATOM 2415 C C . SER A 1 327 ? -17.996 34.901 11.365 1.00 39.51 327 SER A C 1
ATOM 2416 O O . SER A 1 327 ? -17.745 34.296 10.328 1.00 38.92 327 SER A O 1
ATOM 2419 N N . PHE A 1 328 ? -17.052 35.305 12.211 1.00 36.89 328 PHE A N 1
ATOM 2420 C CA . PHE A 1 328 ? -15.633 35.130 11.910 1.00 34.02 328 PHE A CA 1
ATOM 2421 C C . PHE A 1 328 ? -14.759 34.634 13.050 1.00 33.38 328 PHE A C 1
ATOM 2422 O O . PHE A 1 328 ? -14.960 35.008 14.196 1.00 30.48 328 PHE A O 1
ATOM 2430 N N . LYS A 1 329 ? -13.754 33.831 12.706 1.00 32.99 329 LYS A N 1
ATOM 2431 C CA . LYS A 1 329 ? -12.807 33.336 13.695 1.00 31.98 329 LYS A CA 1
ATOM 2432 C C . LYS A 1 329 ? -11.956 34.531 14.062 1.00 31.98 329 LYS A C 1
ATOM 2433 O O . LYS A 1 329 ? -11.891 35.505 13.307 1.00 32.40 329 LYS A O 1
ATOM 2439 N N . LYS A 1 330 ? -11.312 34.469 15.219 1.00 30.13 330 LYS A N 1
ATOM 2440 C CA . LYS A 1 330 ? -10.467 35.564 15.670 1.00 32.17 330 LYS A CA 1
ATOM 2441 C C . LYS A 1 330 ? -9.090 35.465 15.036 1.00 31.28 330 LYS A C 1
ATOM 2442 O O . LYS A 1 330 ? -8.633 34.370 14.708 1.00 30.06 330 LYS A O 1
ATOM 2448 N N . SER A 1 331 ? -8.438 36.609 14.858 1.00 31.02 331 SER A N 1
ATOM 2449 C CA . SER A 1 331 ? -7.101 36.638 14.262 1.00 32.84 331 SER A CA 1
ATOM 2450 C C . SER A 1 331 ? -6.042 36.916 15.322 1.00 33.25 331 SER A C 1
ATOM 2451 O O . SER A 1 331 ? -6.308 37.591 16.315 1.00 34.85 331 SER A O 1
ATOM 2454 N N . PHE A 1 332 ? -4.835 36.412 15.092 1.00 31.03 332 PHE A N 1
ATOM 2455 C CA . PHE A 1 332 ? -3.731 36.634 16.015 1.00 32.41 332 PHE A CA 1
ATOM 2456 C C . PHE A 1 332 ? -3.149 38.043 15.893 1.00 30.21 332 PHE A C 1
ATOM 2457 O O . PHE A 1 332 ? -2.798 38.490 14.795 1.00 30.22 332 PHE A O 1
ATOM 2465 N N . SER A 1 333 ? -3.033 38.736 17.021 1.00 29.42 333 SER A N 1
ATOM 2466 C CA . SER A 1 333 ? -2.458 40.076 17.042 1.00 29.48 333 SER A CA 1
ATOM 2467 C C . SER A 1 333 ? -0.939 39.957 17.113 1.00 30.52 333 SER A C 1
ATOM 2468 O O . SER A 1 333 ? -0.408 39.155 17.884 1.00 32.15 333 SER A O 1
ATOM 2471 N N . VAL A 1 334 ? -0.236 40.761 16.320 1.00 28.38 334 VAL A N 1
ATOM 2472 C CA . VAL A 1 334 ? 1.212 40.713 16.314 1.00 29.79 334 VAL A CA 1
ATOM 2473 C C . VAL A 1 334 ? 1.843 42.102 16.372 1.00 31.03 334 VAL A C 1
ATOM 2474 O O . VAL A 1 334 ? 2.307 42.615 15.359 1.00 31.30 334 VAL A O 1
ATOM 2478 N N . PRO A 1 335 ? 1.869 42.731 17.566 1.00 34.57 335 PRO A N 1
ATOM 2479 C CA . PRO A 1 335 ? 2.465 44.068 17.710 1.00 36.06 335 PRO A CA 1
ATOM 2480 C C . PRO A 1 335 ? 3.911 43.924 17.275 1.00 37.83 335 PRO A C 1
ATOM 2481 O O . PRO A 1 335 ? 4.590 42.984 17.694 1.00 38.49 335 PRO A O 1
ATOM 2485 N N . SER A 1 336 ? 4.392 44.846 16.453 1.00 38.78 336 SER A N 1
ATOM 2486 C CA . SER A 1 336 ? 5.746 44.737 15.935 1.00 41.37 336 SER A CA 1
ATOM 2487 C C . SER A 1 336 ? 6.639 45.968 16.089 1.00 44.05 336 SER A C 1
ATOM 2488 O O . SER A 1 336 ? 6.155 47.098 16.161 1.00 45.32 336 SER A O 1
ATOM 2491 N N . ALA A 1 337 ? 7.948 45.717 16.124 1.00 46.32 337 ALA A N 1
ATOM 2492 C CA . ALA A 1 337 ? 8.979 46.746 16.248 1.00 49.79 337 ALA A CA 1
ATOM 2493 C C . ALA A 1 337 ? 9.181 47.251 17.675 1.00 51.15 337 ALA A C 1
ATOM 2494 O O . ALA A 1 337 ? 8.225 47.399 18.438 1.00 52.34 337 ALA A O 1
ATOM 2496 N N . GLY A 1 338 ? 10.443 47.507 18.021 1.00 53.43 338 GLY A N 1
ATOM 2497 C CA . GLY A 1 338 ? 10.787 47.991 19.349 1.00 53.18 338 GLY A CA 1
ATOM 2498 C C . GLY A 1 338 ? 10.490 46.989 20.449 1.00 53.98 338 GLY A C 1
ATOM 2499 O O . GLY A 1 338 ? 10.102 47.370 21.556 1.00 54.84 338 GLY A O 1
ATOM 2500 N N . ILE A 1 339 ? 10.683 45.707 20.154 1.00 51.91 339 ILE A N 1
ATOM 2501 C CA . ILE A 1 339 ? 10.408 44.652 21.117 1.00 50.33 339 ILE A CA 1
ATOM 2502 C C . ILE A 1 339 ? 11.625 43.802 21.464 1.00 51.44 339 ILE A C 1
ATOM 2503 O O . ILE A 1 339 ? 12.362 43.360 20.580 1.00 50.60 339 ILE A O 1
ATOM 2508 N N . HIS A 1 340 ? 11.830 43.585 22.760 1.00 50.61 340 HIS A N 1
ATOM 2509 C CA . HIS A 1 340 ? 12.925 42.756 23.243 1.00 50.92 340 HIS A CA 1
ATOM 2510 C C . HIS A 1 340 ? 12.383 41.956 24.427 1.00 49.38 340 HIS A C 1
ATOM 2511 O O . HIS A 1 340 ? 11.289 42.242 24.922 1.00 49.06 340 HIS A O 1
ATOM 2518 N N . PRO A 1 341 ? 13.128 40.943 24.896 1.00 47.48 341 PRO A N 1
ATOM 2519 C CA . PRO A 1 341 ? 12.657 40.129 26.021 1.00 47.12 341 PRO A CA 1
ATOM 2520 C C . PRO A 1 341 ? 12.047 40.891 27.195 1.00 47.26 341 PRO A C 1
ATOM 2521 O O . PRO A 1 341 ? 11.047 40.454 27.779 1.00 46.62 341 PRO A O 1
ATOM 2525 N N . GLY A 1 342 ? 12.644 42.028 27.531 1.00 47.88 342 GLY A N 1
ATOM 2526 C CA . GLY A 1 342 ? 12.157 42.817 28.651 1.00 50.31 342 GLY A CA 1
ATOM 2527 C C . GLY A 1 342 ? 10.728 43.309 28.529 1.00 51.21 342 GLY A C 1
ATOM 2528 O O . GLY A 1 342 ? 10.044 43.488 29.539 1.00 52.00 342 GLY A O 1
ATOM 2529 N N . PHE A 1 343 ? 10.271 43.524 27.299 1.00 51.15 343 PHE A N 1
ATOM 2530 C CA . PHE A 1 343 ? 8.916 44.013 27.063 1.00 50.29 343 PHE A CA 1
ATOM 2531 C C . PHE A 1 343 ? 7.833 42.948 27.122 1.00 49.28 343 PHE A C 1
ATOM 2532 O O . PHE A 1 343 ? 6.648 43.273 27.112 1.00 49.53 343 PHE A O 1
ATOM 2540 N N . VAL A 1 344 ? 8.226 41.681 27.193 1.00 47.47 344 VAL A N 1
ATOM 2541 C CA . VAL A 1 344 ? 7.246 40.602 27.234 1.00 45.75 344 VAL A CA 1
ATOM 2542 C C . VAL A 1 344 ? 6.169 40.816 28.299 1.00 46.86 344 VAL A C 1
ATOM 2543 O O . VAL A 1 344 ? 4.982 40.590 28.043 1.00 44.29 344 VAL A O 1
ATOM 2547 N N . PRO A 1 345 ? 6.562 41.253 29.511 1.00 48.08 345 PRO A N 1
ATOM 2548 C CA . PRO A 1 345 ? 5.544 41.468 30.545 1.00 47.52 345 PRO A CA 1
ATOM 2549 C C . PRO A 1 345 ? 4.502 42.489 30.102 1.00 46.05 345 PRO A C 1
ATOM 2550 O O . PRO A 1 345 ? 3.304 42.266 30.249 1.00 46.20 345 PRO A O 1
ATOM 2554 N N . PHE A 1 346 ? 4.967 43.603 29.550 1.00 46.80 346 PHE A N 1
ATOM 2555 C CA . PHE A 1 346 ? 4.074 44.657 29.072 1.00 48.47 346 PHE A CA 1
ATOM 2556 C C . PHE A 1 346 ? 3.157 44.149 27.957 1.00 48.56 346 PHE A C 1
ATOM 2557 O O . PHE A 1 346 ? 1.969 44.475 27.915 1.00 48.26 346 PHE A O 1
ATOM 2565 N N . ILE A 1 347 ? 3.716 43.349 27.052 1.00 46.82 347 ILE A N 1
ATOM 2566 C CA . ILE A 1 347 ? 2.946 42.821 25.932 1.00 44.12 347 ILE A CA 1
ATOM 2567 C C . ILE A 1 347 ? 1.802 41.922 26.386 1.00 43.77 347 ILE A C 1
ATOM 2568 O O . ILE A 1 347 ? 0.668 42.068 25.924 1.00 42.40 347 ILE A O 1
ATOM 2573 N N . VAL A 1 348 ? 2.087 41.004 27.300 1.00 43.93 348 VAL A N 1
ATOM 2574 C CA . VAL A 1 348 ? 1.051 40.102 27.781 1.00 45.50 348 VAL A CA 1
ATOM 2575 C C . VAL A 1 348 ? 0.000 40.824 28.620 1.00 46.48 348 VAL A C 1
ATOM 2576 O O . VAL A 1 348 ? -1.174 40.469 28.578 1.00 46.31 348 VAL A O 1
ATOM 2580 N N . ARG A 1 349 ? 0.406 41.834 29.383 1.00 48.03 349 ARG A N 1
ATOM 2581 C CA . ARG A 1 349 ? -0.572 42.565 30.183 1.00 49.89 349 ARG A CA 1
ATOM 2582 C C . ARG A 1 349 ? -1.480 43.341 29.230 1.00 49.03 349 ARG A C 1
ATOM 2583 O O . ARG A 1 349 ? -2.703 43.325 29.370 1.00 48.34 349 ARG A O 1
ATOM 2591 N N . ASP A 1 350 ? -0.870 44.006 28.251 1.00 48.03 350 ASP A N 1
ATOM 2592 C CA . ASP A 1 350 ? -1.615 44.803 27.283 1.00 48.17 350 ASP A CA 1
ATOM 2593 C C . ASP A 1 350 ? -2.446 44.007 26.290 1.00 47.15 350 ASP A C 1
ATOM 2594 O O . ASP A 1 350 ? -3.577 44.387 25.996 1.00 47.52 350 ASP A O 1
ATOM 2599 N N . PHE A 1 351 ? -1.902 42.902 25.784 1.00 45.16 351 PHE A N 1
ATOM 2600 C CA . PHE A 1 351 ? -2.610 42.111 24.780 1.00 42.90 351 PHE A CA 1
ATOM 2601 C C . PHE A 1 351 ? -3.184 40.768 25.189 1.00 43.05 351 PHE A C 1
ATOM 2602 O O . PHE A 1 351 ? -3.971 40.186 24.441 1.00 43.25 351 PHE A O 1
ATOM 2610 N N . GLY A 1 352 ? -2.803 40.269 26.359 1.00 42.39 352 GLY A N 1
ATOM 2611 C CA . GLY A 1 352 ? -3.323 38.986 26.801 1.00 41.79 352 GLY A CA 1
ATOM 2612 C C . GLY A 1 352 ? -2.429 37.848 26.352 1.00 41.08 352 GLY A C 1
ATOM 2613 O O . GLY A 1 352 ? -1.380 38.084 25.757 1.00 41.38 352 GLY A O 1
ATOM 2614 N N . LYS A 1 353 ? -2.835 36.615 26.632 1.00 42.10 353 LYS A N 1
ATOM 2615 C CA . LYS A 1 353 ? -2.037 35.454 26.249 1.00 43.02 353 LYS A CA 1
ATOM 2616 C C . LYS A 1 353 ? -2.141 35.081 24.775 1.00 41.81 353 LYS A C 1
ATOM 2617 O O . LYS A 1 353 ? -1.203 34.521 24.218 1.00 41.17 353 LYS A O 1
ATOM 2623 N N . ASP A 1 354 ? -3.275 35.374 24.145 1.00 39.98 354 ASP A N 1
ATOM 2624 C CA . ASP A 1 354 ? -3.432 35.049 22.734 1.00 40.51 354 ASP A CA 1
ATOM 2625 C C . ASP A 1 354 ? -2.827 36.137 21.862 1.00 39.15 354 ASP A C 1
ATOM 2626 O O . ASP A 1 354 ? -3.531 36.846 21.141 1.00 39.05 354 ASP A O 1
ATOM 2631 N N . VAL A 1 355 ? -1.508 36.269 21.951 1.00 36.96 355 VAL A N 1
ATOM 2632 C CA . VAL A 1 355 ? -0.776 37.254 21.175 1.00 36.05 355 VAL A CA 1
ATOM 2633 C C . VAL A 1 355 ? 0.493 36.592 20.669 1.00 35.62 355 VAL A C 1
ATOM 2634 O O . VAL A 1 355 ? 0.914 35.557 21.198 1.00 34.69 355 VAL A O 1
ATOM 2638 N N . VAL A 1 356 ? 1.084 37.179 19.636 1.00 34.07 356 VAL A N 1
ATOM 2639 C CA . VAL A 1 356 ? 2.335 36.687 19.086 1.00 33.54 356 VAL A CA 1
ATOM 2640 C C . VAL A 1 356 ? 3.420 37.683 19.478 1.00 34.05 356 VAL A C 1
ATOM 2641 O O . VAL A 1 356 ? 3.316 38.869 19.164 1.00 35.36 356 VAL A O 1
ATOM 2645 N N . ILE A 1 357 ? 4.448 37.218 20.181 1.00 31.79 357 ILE A N 1
ATOM 2646 C CA . ILE A 1 357 ? 5.541 38.103 20.559 1.00 33.51 357 ILE A CA 1
ATOM 2647 C C . ILE A 1 357 ? 6.456 38.196 19.347 1.00 34.18 357 ILE A C 1
ATOM 2648 O O . ILE A 1 357 ? 7.066 37.201 18.962 1.00 35.56 357 ILE A O 1
ATOM 2653 N N . ASN A 1 358 ? 6.564 39.380 18.751 1.00 33.69 358 ASN A N 1
ATOM 2654 C CA . ASN A 1 358 ? 7.410 39.547 17.577 1.00 34.77 358 ASN A CA 1
ATOM 2655 C C . ASN A 1 358 ? 8.816 40.023 17.931 1.00 35.22 358 ASN A C 1
ATOM 2656 O O . ASN A 1 358 ? 9.042 41.215 18.162 1.00 34.25 358 ASN A O 1
ATOM 2661 N N . ALA A 1 359 ? 9.762 39.088 17.953 1.00 34.31 359 ALA A N 1
ATOM 2662 C CA . ALA A 1 359 ? 11.148 39.407 18.276 1.00 34.96 359 ALA A CA 1
ATOM 2663 C C . ALA A 1 359 ? 11.797 40.177 17.143 1.00 36.28 359 ALA A C 1
ATOM 2664 O O . ALA A 1 359 ? 12.846 40.798 17.326 1.00 36.66 359 ALA A O 1
ATOM 2666 N N . GLY A 1 360 ? 11.172 40.134 15.969 1.00 36.52 360 GLY A N 1
ATOM 2667 C CA . GLY A 1 360 ? 11.714 40.827 14.814 1.00 36.87 360 GLY A CA 1
ATOM 2668 C C . GLY A 1 360 ? 13.064 40.254 14.429 1.00 38.28 360 GLY A C 1
ATOM 2669 O O . GLY A 1 360 ? 13.360 39.095 14.723 1.00 38.46 360 GLY A O 1
ATOM 2670 N N . GLY A 1 361 ? 13.889 41.062 13.774 1.00 39.00 361 GLY A N 1
ATOM 2671 C CA . GLY A 1 361 ? 15.206 40.597 13.385 1.00 40.74 361 GLY A CA 1
ATOM 2672 C C . GLY A 1 361 ? 16.212 40.826 14.497 1.00 42.54 361 GLY A C 1
ATOM 2673 O O . GLY A 1 361 ? 17.361 40.390 14.411 1.00 42.99 361 GLY A O 1
ATOM 2674 N N . GLY A 1 362 ? 15.772 41.505 15.553 1.00 43.34 362 GLY A N 1
ATOM 2675 C CA . GLY A 1 362 ? 16.653 41.799 16.670 1.00 45.34 362 GLY A CA 1
ATOM 2676 C C . GLY A 1 362 ? 17.137 40.590 17.447 1.00 47.06 362 GLY A C 1
ATOM 2677 O O . GLY A 1 362 ? 18.110 40.679 18.200 1.00 47.23 362 GLY A O 1
ATOM 2678 N N . ILE A 1 363 ? 16.465 39.459 17.260 1.00 47.15 363 ILE A N 1
ATOM 2679 C CA . ILE A 1 363 ? 16.818 38.224 17.951 1.00 47.41 363 ILE A CA 1
ATOM 2680 C C . ILE A 1 363 ? 18.248 37.777 17.620 1.00 48.15 363 ILE A C 1
ATOM 2681 O O . ILE A 1 363 ? 18.918 37.137 18.435 1.00 47.57 363 ILE A O 1
ATOM 2686 N N . HIS A 1 364 ? 18.706 38.128 16.423 1.00 46.65 364 HIS A N 1
ATOM 2687 C CA . HIS A 1 364 ? 20.040 37.770 15.959 1.00 47.76 364 HIS A CA 1
ATOM 2688 C C . HIS A 1 364 ? 21.127 38.619 16.613 1.00 49.74 364 HIS A C 1
ATOM 2689 O O . HIS A 1 364 ? 22.310 38.311 16.495 1.00 49.54 364 HIS A O 1
ATOM 2696 N N . GLY A 1 365 ? 20.716 39.684 17.298 1.00 51.92 365 GLY A N 1
ATOM 2697 C CA . GLY A 1 365 ? 21.667 40.572 17.947 1.00 52.67 365 GLY A CA 1
ATOM 2698 C C . GLY A 1 365 ? 22.092 40.129 19.333 1.00 54.08 365 GLY A C 1
ATOM 2699 O O . GLY A 1 365 ? 23.029 40.685 19.906 1.00 55.34 365 GLY A O 1
ATOM 2700 N N . HIS A 1 366 ? 21.399 39.134 19.877 1.00 54.21 366 HIS A N 1
ATOM 2701 C CA . HIS A 1 366 ? 21.715 38.607 21.199 1.00 54.66 366 HIS A CA 1
ATOM 2702 C C . HIS A 1 366 ? 23.146 38.065 21.194 1.00 55.30 366 HIS A C 1
ATOM 2703 O O . HIS A 1 366 ? 23.590 37.468 20.210 1.00 55.51 366 HIS A O 1
ATOM 2710 N N . PRO A 1 367 ? 23.892 38.277 22.293 1.00 55.72 367 PRO A N 1
ATOM 2711 C CA . PRO A 1 367 ? 25.276 37.797 22.383 1.00 55.47 367 PRO A CA 1
ATOM 2712 C C . PRO A 1 367 ? 25.456 36.329 21.995 1.00 54.60 367 PRO A C 1
ATOM 2713 O O . PRO A 1 367 ? 26.510 35.942 21.492 1.00 55.23 367 PRO A O 1
ATOM 2717 N N . ASN A 1 368 ? 24.428 35.516 22.211 1.00 53.58 368 ASN A N 1
ATOM 2718 C CA . ASN A 1 368 ? 24.507 34.103 21.859 1.00 53.24 368 ASN A CA 1
ATOM 2719 C C . ASN A 1 368 ? 23.733 33.760 20.588 1.00 51.87 368 ASN A C 1
ATOM 2720 O O . ASN A 1 368 ? 23.179 32.669 20.459 1.00 51.48 368 ASN A O 1
ATOM 2725 N N . GLY A 1 369 ? 23.709 34.700 19.647 1.00 50.72 369 GLY A N 1
ATOM 2726 C CA . GLY A 1 369 ? 23.015 34.484 18.390 1.00 48.37 369 GLY A CA 1
ATOM 2727 C C . GLY A 1 369 ? 21.516 34.316 18.542 1.00 47.15 369 GLY A C 1
ATOM 2728 O O . GLY A 1 369 ? 20.954 34.549 19.618 1.00 45.36 369 GLY A O 1
ATOM 2729 N N . ALA A 1 370 ? 20.865 33.910 17.456 1.00 45.30 370 ALA A N 1
ATOM 2730 C CA . ALA A 1 370 ? 19.426 33.711 17.458 1.00 43.53 370 ALA A CA 1
ATOM 2731 C C . ALA A 1 370 ? 19.011 32.639 18.452 1.00 42.63 370 ALA A C 1
ATOM 2732 O O . ALA A 1 370 ? 17.939 32.726 19.039 1.00 42.90 370 ALA A O 1
ATOM 2734 N N . GLN A 1 371 ? 19.849 31.626 18.646 1.00 41.88 371 GLN A N 1
ATOM 2735 C CA . GLN A 1 371 ? 19.510 30.569 19.593 1.00 42.12 371 GLN A CA 1
ATOM 2736 C C . GLN A 1 371 ? 19.348 31.148 20.999 1.00 41.98 371 GLN A C 1
ATOM 2737 O O . GLN A 1 371 ? 18.390 30.830 21.708 1.00 40.78 371 GLN A O 1
ATOM 2743 N N . GLY A 1 372 ? 20.287 32.003 21.393 1.00 43.17 372 GLY A N 1
ATOM 2744 C CA . GLY A 1 372 ? 20.229 32.609 22.713 1.00 42.76 372 GLY A CA 1
ATOM 2745 C C . GLY A 1 372 ? 19.088 33.601 22.832 1.00 43.47 372 GLY A C 1
ATOM 2746 O O . GLY A 1 372 ? 18.420 33.673 23.869 1.00 42.87 372 GLY A O 1
ATOM 2747 N N . GLY A 1 373 ? 18.868 34.371 21.770 1.00 42.53 373 GLY A N 1
ATOM 2748 C CA . GLY A 1 373 ? 17.790 35.345 21.774 1.00 42.37 373 GLY A CA 1
ATOM 2749 C C . GLY A 1 373 ? 16.433 34.672 21.913 1.00 41.89 373 GLY A C 1
ATOM 2750 O O . GLY A 1 373 ? 15.568 35.146 22.647 1.00 42.01 373 GLY A O 1
ATOM 2751 N N . GLY A 1 374 ? 16.248 33.561 21.208 1.00 40.89 374 GLY A N 1
ATOM 2752 C CA . GLY A 1 374 ? 14.987 32.848 21.285 1.00 41.13 374 GLY A CA 1
ATOM 2753 C C . GLY A 1 374 ? 14.736 32.256 22.659 1.00 41.15 374 GLY A C 1
ATOM 2754 O O . GLY A 1 374 ? 13.607 32.263 23.143 1.00 42.02 374 GLY A O 1
ATOM 2755 N N . LYS A 1 375 ? 15.784 31.733 23.290 1.00 40.31 375 LYS A N 1
ATOM 2756 C CA . LYS A 1 375 ? 15.647 31.149 24.618 1.00 39.44 375 LYS A CA 1
ATOM 2757 C C . LYS A 1 375 ? 15.305 32.255 25.612 1.00 39.32 375 LYS A C 1
ATOM 2758 O O . LYS A 1 375 ? 14.497 32.055 26.522 1.00 39.17 375 LYS A O 1
ATOM 2764 N N . ALA A 1 376 ? 15.907 33.425 25.425 1.00 37.98 376 ALA A N 1
ATOM 2765 C CA . ALA A 1 376 ? 15.621 34.564 26.289 1.00 39.57 376 ALA A CA 1
ATOM 2766 C C . ALA A 1 376 ? 14.123 34.895 26.221 1.00 39.69 376 ALA A C 1
ATOM 2767 O O . ALA A 1 376 ? 13.473 35.090 27.252 1.00 40.83 376 ALA A O 1
ATOM 2769 N N . PHE A 1 377 ? 13.573 34.951 25.007 1.00 40.03 377 PHE A N 1
ATOM 2770 C CA . PHE A 1 377 ? 12.150 35.248 24.829 1.00 37.34 377 PHE A CA 1
ATOM 2771 C C . PHE A 1 377 ? 11.273 34.145 25.395 1.00 37.80 377 PHE A C 1
ATOM 2772 O O . PHE A 1 377 ? 10.301 34.420 26.094 1.00 40.35 377 PHE A O 1
ATOM 2780 N N . ARG A 1 378 ? 11.607 32.896 25.093 1.00 37.34 378 ARG A N 1
ATOM 2781 C CA . ARG A 1 378 ? 10.814 31.774 25.582 1.00 39.65 378 ARG A CA 1
ATOM 2782 C C . ARG A 1 378 ? 10.801 31.725 27.107 1.00 40.34 378 ARG A C 1
ATOM 2783 O O . ARG A 1 378 ? 9.757 31.499 27.723 1.00 39.51 378 ARG A O 1
ATOM 2791 N N . THR A 1 379 ? 11.960 31.942 27.714 1.00 42.65 379 THR A N 1
ATOM 2792 C CA . THR A 1 379 ? 12.059 31.930 29.169 1.00 44.96 379 THR A CA 1
ATOM 2793 C C . THR A 1 379 ? 11.255 33.105 29.717 1.00 45.44 379 THR A C 1
ATOM 2794 O O . THR A 1 379 ? 10.497 32.958 30.675 1.00 45.86 379 THR A O 1
ATOM 2798 N N . ALA A 1 380 ? 11.420 34.269 29.095 1.00 45.69 380 ALA A N 1
ATOM 2799 C CA . ALA A 1 380 ? 10.701 35.465 29.515 1.00 46.21 380 ALA A CA 1
ATOM 2800 C C . ALA A 1 380 ? 9.197 35.238 29.463 1.00 46.37 380 ALA A C 1
ATOM 2801 O O . ALA A 1 380 ? 8.467 35.644 30.368 1.00 46.19 380 ALA A O 1
ATOM 2803 N N . ILE A 1 381 ? 8.728 34.587 28.404 1.00 46.25 381 ILE A N 1
ATOM 2804 C CA . ILE A 1 381 ? 7.301 34.333 28.274 1.00 46.36 381 ILE A CA 1
ATOM 2805 C C . ILE A 1 381 ? 6.802 33.475 29.430 1.00 47.34 381 ILE A C 1
ATOM 2806 O O . ILE A 1 381 ? 5.826 33.829 30.087 1.00 47.12 381 ILE A O 1
ATOM 2811 N N . ASP A 1 382 ? 7.475 32.358 29.689 1.00 48.93 382 ASP A N 1
ATOM 2812 C CA . ASP A 1 382 ? 7.057 31.473 30.773 1.00 52.41 382 ASP A CA 1
ATOM 2813 C C . ASP A 1 382 ? 7.080 32.142 32.147 1.00 52.55 382 ASP A C 1
ATOM 2814 O O . ASP A 1 382 ? 6.194 31.902 32.969 1.00 52.78 382 ASP A O 1
ATOM 2819 N N . ALA A 1 383 ? 8.087 32.976 32.395 1.00 52.43 383 ALA A N 1
ATOM 2820 C CA . ALA A 1 383 ? 8.195 33.674 33.673 1.00 53.48 383 ALA A CA 1
ATOM 2821 C C . ALA A 1 383 ? 6.973 34.568 33.826 1.00 54.11 383 ALA A C 1
ATOM 2822 O O . ALA A 1 383 ? 6.296 34.551 34.854 1.00 53.14 383 ALA A O 1
ATOM 2824 N N . THR A 1 384 ? 6.706 35.344 32.780 1.00 54.24 384 THR A N 1
ATOM 2825 C CA . THR A 1 384 ? 5.572 36.255 32.738 1.00 54.62 384 THR A CA 1
ATOM 2826 C C . THR A 1 384 ? 4.264 35.551 33.085 1.00 55.65 384 THR A C 1
ATOM 2827 O O . THR A 1 384 ? 3.459 36.068 33.857 1.00 55.69 384 THR A O 1
ATOM 2831 N N . LEU A 1 385 ? 4.057 34.369 32.517 1.00 56.77 385 LEU A N 1
ATOM 2832 C CA . LEU A 1 385 ? 2.840 33.610 32.769 1.00 58.89 385 LEU A CA 1
ATOM 2833 C C . LEU A 1 385 ? 2.753 33.123 34.215 1.00 61.40 385 LEU A C 1
ATOM 2834 O O . LEU A 1 385 ? 1.689 32.712 34.680 1.00 60.85 385 LEU A O 1
ATOM 2839 N N . GLN A 1 386 ? 3.879 33.161 34.920 1.00 64.20 386 GLN A N 1
ATOM 2840 C CA . GLN A 1 386 ? 3.916 32.739 36.315 1.00 66.78 386 GLN A CA 1
ATOM 2841 C C . GLN A 1 386 ? 4.038 33.964 37.214 1.00 67.62 386 GLN A C 1
ATOM 2842 O O . GLN A 1 386 ? 4.254 33.846 38.419 1.00 68.61 386 GLN A O 1
ATOM 2848 N N . ASN A 1 387 ? 3.893 35.139 36.611 1.00 68.48 387 ASN A N 1
ATOM 2849 C CA . ASN A 1 387 ? 3.979 36.410 37.323 1.00 69.96 387 ASN A CA 1
ATOM 2850 C C . ASN A 1 387 ? 5.329 36.586 38.003 1.00 70.34 387 ASN A C 1
ATOM 2851 O O . ASN A 1 387 ? 5.476 37.413 38.905 1.00 70.63 387 ASN A O 1
ATOM 2856 N N . LYS A 1 388 ? 6.313 35.808 37.567 1.00 70.13 388 LYS A N 1
ATOM 2857 C CA . LYS A 1 388 ? 7.650 35.890 38.136 1.00 70.57 388 LYS A CA 1
ATOM 2858 C C . LYS A 1 388 ? 8.452 36.971 37.429 1.00 71.25 388 LYS A C 1
ATOM 2859 O O . LYS A 1 388 ? 8.527 36.995 36.199 1.00 71.90 388 LYS A O 1
ATOM 2865 N N . PRO A 1 389 ? 9.049 37.894 38.199 1.00 71.62 389 PRO A N 1
ATOM 2866 C CA . PRO A 1 389 ? 9.851 38.981 37.630 1.00 71.55 389 PRO A CA 1
ATOM 2867 C C . PRO A 1 389 ? 10.956 38.430 36.736 1.00 71.43 389 PRO A C 1
ATOM 2868 O O . PRO A 1 389 ? 11.457 37.327 36.962 1.00 71.35 389 PRO A O 1
ATOM 2872 N N . LEU A 1 390 ? 11.331 39.205 35.726 1.00 70.80 390 LEU A N 1
ATOM 2873 C CA . LEU A 1 390 ? 12.366 38.794 34.789 1.00 70.61 390 LEU A CA 1
ATOM 2874 C C . LEU A 1 390 ? 13.778 38.858 35.363 1.00 71.22 390 LEU A C 1
ATOM 2875 O O . LEU A 1 390 ? 14.613 38.002 35.062 1.00 70.49 390 LEU A O 1
ATOM 2880 N N . HIS A 1 391 ? 14.043 39.868 36.187 1.00 72.01 391 HIS A N 1
ATOM 2881 C CA . HIS A 1 391 ? 15.367 40.030 36.780 1.00 73.04 391 HIS A CA 1
ATOM 2882 C C . HIS A 1 391 ? 15.658 38.971 37.838 1.00 72.72 391 HIS A C 1
ATOM 2883 O O . HIS A 1 391 ? 16.815 38.719 38.168 1.00 73.13 391 HIS A O 1
ATOM 2890 N N . GLU A 1 392 ? 14.610 38.349 38.367 1.00 72.70 392 GLU A N 1
ATOM 2891 C CA . GLU A 1 392 ? 14.784 37.318 39.382 1.00 72.99 392 GLU A CA 1
ATOM 2892 C C . GLU A 1 392 ? 14.866 35.936 38.742 1.00 72.48 392 GLU A C 1
ATOM 2893 O O . GLU A 1 392 ? 14.819 34.919 39.434 1.00 72.69 392 GLU A O 1
ATOM 2899 N N . VAL A 1 393 ? 14.987 35.901 37.419 1.00 71.66 393 VAL A N 1
ATOM 2900 C CA . VAL A 1 393 ? 15.071 34.638 36.695 1.00 70.82 393 VAL A CA 1
ATOM 2901 C C . VAL A 1 393 ? 16.517 34.229 36.455 1.00 70.51 393 VAL A C 1
ATOM 2902 O O . VAL A 1 393 ? 17.302 34.993 35.896 1.00 70.20 393 VAL A O 1
ATOM 2906 N N . ASP A 1 394 ? 16.862 33.016 36.877 1.00 70.85 394 ASP A N 1
ATOM 2907 C CA . ASP A 1 394 ? 18.215 32.510 36.693 1.00 70.83 394 ASP A CA 1
ATOM 2908 C C . ASP A 1 394 ? 18.369 31.873 35.316 1.00 69.42 394 ASP A C 1
ATOM 2909 O O . ASP A 1 394 ? 18.064 30.696 35.119 1.00 68.74 394 ASP A O 1
ATOM 2914 N N . ASP A 1 395 ? 18.840 32.671 34.365 1.00 68.15 395 ASP A N 1
ATOM 2915 C CA . ASP A 1 395 ? 19.050 32.221 32.995 1.00 65.97 395 ASP A CA 1
ATOM 2916 C C . ASP A 1 395 ? 20.042 33.169 32.334 1.00 64.21 395 ASP A C 1
ATOM 2917 O O . ASP A 1 395 ? 19.762 34.354 32.170 1.00 63.61 395 ASP A O 1
ATOM 2922 N N . ILE A 1 396 ? 21.204 32.642 31.965 1.00 62.42 396 ILE A N 1
ATOM 2923 C CA . ILE A 1 396 ? 22.244 33.446 31.335 1.00 61.06 396 ILE A CA 1
ATOM 2924 C C . ILE A 1 396 ? 21.752 34.182 30.089 1.00 58.81 396 ILE A C 1
ATOM 2925 O O . ILE A 1 396 ? 22.100 35.344 29.867 1.00 58.51 396 ILE A O 1
ATOM 2930 N N . ASN A 1 397 ? 20.939 33.507 29.282 1.00 56.10 397 ASN A N 1
ATOM 2931 C CA . ASN A 1 397 ? 20.406 34.108 28.063 1.00 53.84 397 ASN A CA 1
ATOM 2932 C C . ASN A 1 397 ? 19.477 35.279 28.360 1.00 52.82 397 ASN A C 1
ATOM 2933 O O . ASN A 1 397 ? 19.669 36.377 27.842 1.00 51.77 397 ASN A O 1
ATOM 2938 N N . LEU A 1 398 ? 18.474 35.045 29.199 1.00 53.47 398 LEU A N 1
ATOM 2939 C CA . LEU A 1 398 ? 17.529 36.095 29.553 1.00 55.22 398 LEU A CA 1
ATOM 2940 C C . LEU A 1 398 ? 18.228 37.233 30.293 1.00 56.94 398 LEU A C 1
ATOM 2941 O O . LEU A 1 398 ? 17.903 38.406 30.099 1.00 57.61 398 LEU A O 1
ATOM 2946 N N . HIS A 1 399 ? 19.195 36.882 31.135 1.00 58.62 399 HIS A N 1
ATOM 2947 C CA . HIS A 1 399 ? 19.938 37.876 31.896 1.00 60.27 399 HIS A CA 1
ATOM 2948 C C . HIS A 1 399 ? 20.707 38.816 30.974 1.00 60.45 399 HIS A C 1
ATOM 2949 O O . HIS A 1 399 ? 20.528 40.034 31.027 1.00 60.45 399 HIS A O 1
ATOM 2956 N N . SER A 1 400 ? 21.558 38.252 30.122 1.00 61.21 400 SER A N 1
ATOM 2957 C CA . SER A 1 400 ? 22.343 39.068 29.203 1.00 61.91 400 SER A CA 1
ATOM 2958 C C . SER A 1 400 ? 21.441 39.890 28.290 1.00 62.25 400 SER A C 1
ATOM 2959 O O . SER A 1 400 ? 21.846 40.938 27.785 1.00 63.08 400 SER A O 1
ATOM 2962 N N . ALA A 1 401 ? 20.215 39.419 28.081 1.00 61.67 401 ALA A N 1
ATOM 2963 C CA . ALA A 1 401 ? 19.273 40.138 27.234 1.00 61.25 401 ALA A CA 1
ATOM 2964 C C . ALA A 1 401 ? 18.843 41.414 27.950 1.00 61.27 401 ALA A C 1
ATOM 2965 O O . ALA A 1 401 ? 18.897 42.507 27.385 1.00 60.05 401 ALA A O 1
ATOM 2967 N N . LEU A 1 402 ? 18.421 41.267 29.201 1.00 59.96 402 LEU A N 1
ATOM 2968 C CA . LEU A 1 402 ? 17.985 42.410 29.996 1.00 61.04 402 LEU A CA 1
ATOM 2969 C C . LEU A 1 402 ? 19.134 43.384 30.239 1.00 61.70 402 LEU A C 1
ATOM 2970 O O . LEU A 1 402 ? 18.918 44.575 30.450 1.00 60.07 402 LEU A O 1
ATOM 2975 N N . GLN A 1 403 ? 20.356 42.868 30.193 1.00 63.88 403 GLN A N 1
ATOM 2976 C CA . GLN A 1 403 ? 21.541 43.681 30.427 1.00 66.16 403 GLN A CA 1
ATOM 2977 C C . GLN A 1 403 ? 21.937 44.519 29.213 1.00 66.43 403 GLN A C 1
ATOM 2978 O O . GLN A 1 403 ? 22.389 45.656 29.353 1.00 66.37 403 GLN A O 1
ATOM 2984 N N . ILE A 1 404 ? 21.755 43.961 28.022 1.00 67.02 404 ILE A N 1
ATOM 2985 C CA . ILE A 1 404 ? 22.120 44.657 26.796 1.00 67.80 404 ILE A CA 1
ATOM 2986 C C . ILE A 1 404 ? 20.997 45.506 26.207 1.00 67.74 404 ILE A C 1
ATOM 2987 O O . ILE A 1 404 ? 21.245 46.587 25.671 1.00 67.58 404 ILE A O 1
ATOM 2992 N N . TRP A 1 405 ? 19.765 45.022 26.309 1.00 67.62 405 TRP A N 1
ATOM 2993 C CA . TRP A 1 405 ? 18.622 45.745 25.760 1.00 67.21 405 TRP A CA 1
ATOM 2994 C C . TRP A 1 405 ? 17.876 46.557 26.812 1.00 66.54 405 TRP A C 1
ATOM 2995 O O . TRP A 1 405 ? 17.320 47.610 26.507 1.00 68.17 405 TRP A O 1
ATOM 3006 N N . GLY A 1 406 ? 17.859 46.063 28.047 1.00 65.20 406 GLY A N 1
ATOM 3007 C CA . GLY A 1 406 ? 17.168 46.765 29.115 1.00 63.60 406 GLY A CA 1
ATOM 3008 C C . GLY A 1 406 ? 16.090 45.914 29.763 1.00 64.27 406 GLY A C 1
ATOM 3009 O O . GLY A 1 406 ? 15.887 44.769 29.304 1.00 62.15 406 GLY A O 1
ATOM 3010 N N . GLY B 1 3 ? 18.402 52.100 -10.887 1.00 52.73 3 GLY B N 1
ATOM 3011 C CA . GLY B 1 3 ? 17.175 51.293 -10.617 1.00 52.55 3 GLY B CA 1
ATOM 3012 C C . GLY B 1 3 ? 15.901 52.114 -10.520 1.00 51.26 3 GLY B C 1
ATOM 3013 O O . GLY B 1 3 ? 15.141 52.215 -11.484 1.00 51.80 3 GLY B O 1
ATOM 3014 N N . ILE B 1 4 ? 15.658 52.697 -9.352 1.00 49.84 4 ILE B N 1
ATOM 3015 C CA . ILE B 1 4 ? 14.467 53.508 -9.140 1.00 48.12 4 ILE B CA 1
ATOM 3016 C C . ILE B 1 4 ? 14.777 54.520 -8.033 1.00 47.46 4 ILE B C 1
ATOM 3017 O O . ILE B 1 4 ? 15.300 54.162 -6.979 1.00 46.59 4 ILE B O 1
ATOM 3022 N N . ILE B 1 5 ? 14.478 55.790 -8.285 1.00 46.03 5 ILE B N 1
ATOM 3023 C CA . ILE B 1 5 ? 14.741 56.828 -7.301 1.00 45.18 5 ILE B CA 1
ATOM 3024 C C . ILE B 1 5 ? 13.465 57.383 -6.690 1.00 44.47 5 ILE B C 1
ATOM 3025 O O . ILE B 1 5 ? 12.567 57.825 -7.400 1.00 44.67 5 ILE B O 1
ATOM 3030 N N . ALA B 1 6 ? 13.397 57.367 -5.365 1.00 44.03 6 ALA B N 1
ATOM 3031 C CA . ALA B 1 6 ? 12.232 57.877 -4.658 1.00 44.19 6 ALA B CA 1
ATOM 3032 C C . ALA B 1 6 ? 12.518 59.239 -4.038 1.00 44.33 6 ALA B C 1
ATOM 3033 O O . ALA B 1 6 ? 13.570 59.450 -3.437 1.00 44.63 6 ALA B O 1
ATOM 3035 N N . THR B 1 7 ? 11.571 60.159 -4.190 1.00 44.02 7 THR B N 1
ATOM 3036 C CA . THR B 1 7 ? 11.695 61.499 -3.631 1.00 42.77 7 THR B CA 1
ATOM 3037 C C . THR B 1 7 ? 10.676 61.629 -2.496 1.00 43.67 7 THR B C 1
ATOM 3038 O O . THR B 1 7 ? 9.471 61.436 -2.703 1.00 43.26 7 THR B O 1
ATOM 3042 N N . TYR B 1 8 ? 11.160 61.955 -1.302 1.00 43.50 8 TYR B N 1
ATOM 3043 C CA . TYR B 1 8 ? 10.294 62.088 -0.137 1.00 45.40 8 TYR B CA 1
ATOM 3044 C C . TYR B 1 8 ? 10.247 63.502 0.429 1.00 46.81 8 TYR B C 1
ATOM 3045 O O . TYR B 1 8 ? 11.212 64.260 0.325 1.00 46.78 8 TYR B O 1
ATOM 3054 N N . LEU B 1 9 ? 9.110 63.842 1.024 1.00 48.37 9 LEU B N 1
ATOM 3055 C CA . LEU B 1 9 ? 8.924 65.126 1.685 1.00 51.66 9 LEU B CA 1
ATOM 3056 C C . LEU B 1 9 ? 8.879 64.712 3.140 1.00 53.60 9 LEU B C 1
ATOM 3057 O O . LEU B 1 9 ? 7.960 64.005 3.561 1.00 54.16 9 LEU B O 1
ATOM 3062 N N . ILE B 1 10 ? 9.867 65.137 3.912 1.00 54.88 10 ILE B N 1
ATOM 3063 C CA . ILE B 1 10 ? 9.909 64.743 5.305 1.00 57.17 10 ILE B CA 1
ATOM 3064 C C . ILE B 1 10 ? 9.944 65.899 6.281 1.00 58.42 10 ILE B C 1
ATOM 3065 O O . ILE B 1 10 ? 10.546 66.937 6.017 1.00 59.39 10 ILE B O 1
ATOM 3070 N N . HIS B 1 11 ? 9.271 65.706 7.406 1.00 59.42 11 HIS B N 1
ATOM 3071 C CA . HIS B 1 11 ? 9.246 66.689 8.474 1.00 60.85 11 HIS B CA 1
ATOM 3072 C C . HIS B 1 11 ? 10.004 66.020 9.612 1.00 61.74 11 HIS B C 1
ATOM 3073 O O . HIS B 1 11 ? 9.411 65.416 10.507 1.00 60.70 11 HIS B O 1
ATOM 3080 N N . ASP B 1 12 ? 11.328 66.121 9.542 1.00 63.24 12 ASP B N 1
ATOM 3081 C CA . ASP B 1 12 ? 12.230 65.524 10.518 1.00 65.17 12 ASP B CA 1
ATOM 3082 C C . ASP B 1 12 ? 12.199 66.175 11.897 1.00 66.59 12 ASP B C 1
ATOM 3083 O O . ASP B 1 12 ? 12.457 67.369 12.046 1.00 67.07 12 ASP B O 1
ATOM 3088 N N . ASP B 1 13 ? 11.899 65.368 12.906 1.00 68.35 13 ASP B N 1
ATOM 3089 C CA . ASP B 1 13 ? 11.841 65.839 14.281 1.00 70.61 13 ASP B CA 1
ATOM 3090 C C . ASP B 1 13 ? 13.182 65.619 14.979 1.00 71.61 13 ASP B C 1
ATOM 3091 O O . ASP B 1 13 ? 13.272 65.688 16.203 1.00 72.52 13 ASP B O 1
ATOM 3096 N N . SER B 1 14 ? 14.219 65.346 14.193 1.00 72.09 14 SER B N 1
ATOM 3097 C CA . SER B 1 14 ? 15.556 65.125 14.736 1.00 72.96 14 SER B CA 1
ATOM 3098 C C . SER B 1 14 ? 16.489 66.174 14.146 1.00 73.72 14 SER B C 1
ATOM 3099 O O . SER B 1 14 ? 17.697 66.161 14.385 1.00 73.87 14 SER B O 1
ATOM 3102 N N . HIS B 1 15 ? 15.905 67.077 13.366 1.00 74.37 15 HIS B N 1
ATOM 3103 C CA . HIS B 1 15 ? 16.635 68.159 12.721 1.00 74.79 15 HIS B CA 1
ATOM 3104 C C . HIS B 1 15 ? 18.003 67.738 12.195 1.00 74.46 15 HIS B C 1
ATOM 3105 O O . HIS B 1 15 ? 19.027 68.306 12.569 1.00 74.33 15 HIS B O 1
ATOM 3112 N N . ASN B 1 16 ? 18.010 66.736 11.325 1.00 73.89 16 ASN B N 1
ATOM 3113 C CA . ASN B 1 16 ? 19.246 66.246 10.732 1.00 72.98 16 ASN B CA 1
ATOM 3114 C C . ASN B 1 16 ? 18.887 65.459 9.478 1.00 72.63 16 ASN B C 1
ATOM 3115 O O . ASN B 1 16 ? 18.951 64.229 9.454 1.00 72.18 16 ASN B O 1
ATOM 3120 N N . LEU B 1 17 ? 18.503 66.186 8.438 1.00 71.59 17 LEU B N 1
ATOM 3121 C CA . LEU B 1 17 ? 18.110 65.580 7.179 1.00 71.36 17 LEU B CA 1
ATOM 3122 C C . LEU B 1 17 ? 19.161 64.629 6.619 1.00 71.77 17 LEU B C 1
ATOM 3123 O O . LEU B 1 17 ? 18.831 63.539 6.146 1.00 71.81 17 LEU B O 1
ATOM 3128 N N . GLU B 1 18 ? 20.424 65.037 6.676 1.00 71.67 18 GLU B N 1
ATOM 3129 C CA . GLU B 1 18 ? 21.508 64.219 6.146 1.00 71.62 18 GLU B CA 1
ATOM 3130 C C . GLU B 1 18 ? 21.639 62.886 6.875 1.00 70.82 18 GLU B C 1
ATOM 3131 O O . GLU B 1 18 ? 22.018 61.878 6.278 1.00 70.62 18 GLU B O 1
ATOM 3137 N N . LYS B 1 19 ? 21.321 62.879 8.165 1.00 69.86 19 LYS B N 1
ATOM 3138 C CA . LYS B 1 19 ? 21.408 61.659 8.958 1.00 69.45 19 LYS B CA 1
ATOM 3139 C C . LYS B 1 19 ? 20.201 60.760 8.706 1.00 68.71 19 LYS B C 1
ATOM 3140 O O . LYS B 1 19 ? 20.346 59.552 8.515 1.00 68.25 19 LYS B O 1
ATOM 3146 N N . LYS B 1 20 ? 19.011 61.355 8.707 1.00 67.62 20 LYS B N 1
ATOM 3147 C CA . LYS B 1 20 ? 17.789 60.592 8.479 1.00 66.21 20 LYS B CA 1
ATOM 3148 C C . LYS B 1 20 ? 17.818 59.967 7.089 1.00 64.93 20 LYS B C 1
ATOM 3149 O O . LYS B 1 20 ? 17.377 58.832 6.900 1.00 64.43 20 LYS B O 1
ATOM 3155 N N . ALA B 1 21 ? 18.343 60.715 6.121 1.00 62.97 21 ALA B N 1
ATOM 3156 C CA . ALA B 1 21 ? 18.430 60.238 4.747 1.00 61.47 21 ALA B CA 1
ATOM 3157 C C . ALA B 1 21 ? 19.290 58.982 4.651 1.00 61.44 21 ALA B C 1
ATOM 3158 O O . ALA B 1 21 ? 18.836 57.948 4.160 1.00 60.52 21 ALA B O 1
ATOM 3160 N N . GLU B 1 22 ? 20.531 59.071 5.121 1.00 61.69 22 GLU B N 1
ATOM 3161 C CA . GLU B 1 22 ? 21.443 57.933 5.077 1.00 62.65 22 GLU B CA 1
ATOM 3162 C C . GLU B 1 22 ? 20.834 56.756 5.831 1.00 61.52 22 GLU B C 1
ATOM 3163 O O . GLU B 1 22 ? 21.008 55.596 5.457 1.00 60.45 22 GLU B O 1
ATOM 3169 N N . GLN B 1 23 ? 20.117 57.070 6.900 1.00 61.48 23 GLN B N 1
ATOM 3170 C CA . GLN B 1 23 ? 19.469 56.055 7.714 1.00 62.48 23 GLN B CA 1
ATOM 3171 C C . GLN B 1 23 ? 18.469 55.284 6.849 1.00 61.84 23 GLN B C 1
ATOM 3172 O O . GLN B 1 23 ? 18.439 54.053 6.847 1.00 61.05 23 GLN B O 1
ATOM 3178 N N . ILE B 1 24 ? 17.661 56.028 6.101 1.00 59.96 24 ILE B N 1
ATOM 3179 C CA . ILE B 1 24 ? 16.650 55.443 5.233 1.00 58.81 24 ILE B CA 1
ATOM 3180 C C . ILE B 1 24 ? 17.252 54.648 4.071 1.00 58.33 24 ILE B C 1
ATOM 3181 O O . ILE B 1 24 ? 16.783 53.557 3.753 1.00 57.76 24 ILE B O 1
ATOM 3186 N N . ALA B 1 25 ? 18.297 55.185 3.449 1.00 57.69 25 ALA B N 1
ATOM 3187 C CA . ALA B 1 25 ? 18.941 54.511 2.325 1.00 57.86 25 ALA B CA 1
ATOM 3188 C C . ALA B 1 25 ? 19.555 53.174 2.730 1.00 58.52 25 ALA B C 1
ATOM 3189 O O . ALA B 1 25 ? 19.744 52.288 1.894 1.00 58.56 25 ALA B O 1
ATOM 3191 N N . LEU B 1 26 ? 19.870 53.031 4.013 1.00 59.09 26 LEU B N 1
ATOM 3192 C CA . LEU B 1 26 ? 20.461 51.797 4.516 1.00 59.47 26 LEU B CA 1
ATOM 3193 C C . LEU B 1 26 ? 19.408 50.807 4.999 1.00 58.99 26 LEU B C 1
ATOM 3194 O O . LEU B 1 26 ? 19.373 49.659 4.560 1.00 58.98 26 LEU B O 1
ATOM 3199 N N . GLY B 1 27 ? 18.552 51.260 5.907 1.00 58.51 27 GLY B N 1
ATOM 3200 C CA . GLY B 1 27 ? 17.520 50.396 6.447 1.00 58.59 27 GLY B CA 1
ATOM 3201 C C . GLY B 1 27 ? 16.588 49.783 5.420 1.00 59.06 27 GLY B C 1
ATOM 3202 O O . GLY B 1 27 ? 16.027 48.709 5.650 1.00 58.60 27 GLY B O 1
ATOM 3203 N N . LEU B 1 28 ? 16.420 50.451 4.282 1.00 58.68 28 LEU B N 1
ATOM 3204 C CA . LEU B 1 28 ? 15.524 49.945 3.250 1.00 58.78 28 LEU B CA 1
ATOM 3205 C C . LEU B 1 28 ? 16.210 49.102 2.173 1.00 59.70 28 LEU B C 1
ATOM 3206 O O . LEU B 1 28 ? 15.585 48.746 1.175 1.00 58.70 28 LEU B O 1
ATOM 3211 N N . THR B 1 29 ? 17.488 48.783 2.371 1.00 60.30 29 THR B N 1
ATOM 3212 C CA . THR B 1 29 ? 18.220 47.964 1.407 1.00 61.58 29 THR B CA 1
ATOM 3213 C C . THR B 1 29 ? 19.045 46.866 2.085 1.00 62.97 29 THR B C 1
ATOM 3214 O O . THR B 1 29 ? 18.480 45.924 2.645 1.00 64.00 29 THR B O 1
ATOM 3218 N N . ILE B 1 30 ? 20.372 46.978 2.037 1.00 63.60 30 ILE B N 1
ATOM 3219 C CA . ILE B 1 30 ? 21.240 45.972 2.652 1.00 64.47 30 ILE B CA 1
ATOM 3220 C C . ILE B 1 30 ? 21.393 46.141 4.163 1.00 65.18 30 ILE B C 1
ATOM 3221 O O . ILE B 1 30 ? 21.104 47.203 4.716 1.00 65.96 30 ILE B O 1
ATOM 3226 N N . GLY B 1 31 ? 21.850 45.083 4.824 1.00 65.91 31 GLY B N 1
ATOM 3227 C CA . GLY B 1 31 ? 22.032 45.127 6.264 1.00 66.81 31 GLY B CA 1
ATOM 3228 C C . GLY B 1 31 ? 22.150 43.742 6.874 1.00 67.56 31 GLY B C 1
ATOM 3229 O O . GLY B 1 31 ? 21.181 43.202 7.416 1.00 68.09 31 GLY B O 1
ATOM 3230 N N . LEU B 1 36 ? 32.868 40.105 6.120 1.00 46.90 36 LEU B N 1
ATOM 3231 C CA . LEU B 1 36 ? 32.706 39.170 5.006 1.00 46.92 36 LEU B CA 1
ATOM 3232 C C . LEU B 1 36 ? 33.868 39.263 4.025 1.00 45.80 36 LEU B C 1
ATOM 3233 O O . LEU B 1 36 ? 34.487 40.316 3.889 1.00 47.27 36 LEU B O 1
ATOM 3238 N N . PRO B 1 37 ? 34.172 38.161 3.319 1.00 44.88 37 PRO B N 1
ATOM 3239 C CA . PRO B 1 37 ? 35.271 38.170 2.348 1.00 43.87 37 PRO B CA 1
ATOM 3240 C C . PRO B 1 37 ? 35.024 39.201 1.247 1.00 44.68 37 PRO B C 1
ATOM 3241 O O . PRO B 1 37 ? 33.882 39.460 0.867 1.00 42.40 37 PRO B O 1
ATOM 3245 N N . HIS B 1 38 ? 36.110 39.778 0.743 1.00 44.42 38 HIS B N 1
ATOM 3246 C CA . HIS B 1 38 ? 36.060 40.798 -0.295 1.00 45.17 38 HIS B CA 1
ATOM 3247 C C . HIS B 1 38 ? 35.110 40.517 -1.460 1.00 44.25 38 HIS B C 1
ATOM 3248 O O . HIS B 1 38 ? 34.273 41.358 -1.799 1.00 41.60 38 HIS B O 1
ATOM 3255 N N . LEU B 1 39 ? 35.243 39.350 -2.087 1.00 42.83 39 LEU B N 1
ATOM 3256 C CA . LEU B 1 39 ? 34.385 39.020 -3.221 1.00 44.69 39 LEU B CA 1
ATOM 3257 C C . LEU B 1 39 ? 32.900 39.072 -2.894 1.00 44.19 39 LEU B C 1
ATOM 3258 O O . LEU B 1 39 ? 32.094 39.416 -3.755 1.00 46.24 39 LEU B O 1
ATOM 3263 N N . LEU B 1 40 ? 32.536 38.729 -1.662 1.00 43.78 40 LEU B N 1
ATOM 3264 C CA . LEU B 1 40 ? 31.128 38.762 -1.256 1.00 45.08 40 LEU B CA 1
ATOM 3265 C C . LEU B 1 40 ? 30.689 40.204 -1.010 1.00 46.40 40 LEU B C 1
ATOM 3266 O O . LEU B 1 40 ? 29.607 40.616 -1.439 1.00 44.54 40 LEU B O 1
ATOM 3271 N N . GLN B 1 41 ? 31.525 40.963 -0.307 1.00 47.63 41 GLN B N 1
ATOM 3272 C CA . GLN B 1 41 ? 31.218 42.362 -0.028 1.00 52.33 41 GLN B CA 1
ATOM 3273 C C . GLN B 1 41 ? 30.992 43.107 -1.340 1.00 53.70 41 GLN B C 1
ATOM 3274 O O . GLN B 1 41 ? 30.108 43.955 -1.441 1.00 53.95 41 GLN B O 1
ATOM 3280 N N . GLU B 1 42 ? 31.791 42.780 -2.349 1.00 55.21 42 GLU B N 1
ATOM 3281 C CA . GLU B 1 42 ? 31.670 43.432 -3.647 1.00 58.78 42 GLU B CA 1
ATOM 3282 C C . GLU B 1 42 ? 30.318 43.188 -4.314 1.00 60.07 42 GLU B C 1
ATOM 3283 O O . GLU B 1 42 ? 29.725 44.113 -4.872 1.00 60.46 42 GLU B O 1
ATOM 3289 N N . GLN B 1 43 ? 29.826 41.953 -4.267 1.00 59.71 43 GLN B N 1
ATOM 3290 C CA . GLN B 1 43 ? 28.532 41.671 -4.875 1.00 60.14 43 GLN B CA 1
ATOM 3291 C C . GLN B 1 43 ? 27.388 42.210 -4.012 1.00 58.50 43 GLN B C 1
ATOM 3292 O O . GLN B 1 43 ? 26.315 42.513 -4.525 1.00 59.87 43 GLN B O 1
ATOM 3298 N N . LEU B 1 44 ? 27.623 42.350 -2.709 1.00 57.01 44 LEU B N 1
ATOM 3299 C CA . LEU B 1 44 ? 26.598 42.879 -1.811 1.00 56.16 44 LEU B CA 1
ATOM 3300 C C . LEU B 1 44 ? 26.418 44.390 -1.955 1.00 56.48 44 LEU B C 1
ATOM 3301 O O . LEU B 1 44 ? 25.322 44.914 -1.746 1.00 54.65 44 LEU B O 1
ATOM 3306 N N . LYS B 1 45 ? 27.490 45.094 -2.301 1.00 55.88 45 LYS B N 1
ATOM 3307 C CA . LYS B 1 45 ? 27.404 46.538 -2.455 1.00 57.10 45 LYS B CA 1
ATOM 3308 C C . LYS B 1 45 ? 26.401 46.896 -3.541 1.00 55.91 45 LYS B C 1
ATOM 3309 O O . LYS B 1 45 ? 25.860 47.999 -3.555 1.00 55.67 45 LYS B O 1
ATOM 3315 N N . GLN B 1 46 ? 26.152 45.954 -4.444 1.00 55.57 46 GLN B N 1
ATOM 3316 C CA . GLN B 1 46 ? 25.197 46.157 -5.525 1.00 55.78 46 GLN B CA 1
ATOM 3317 C C . GLN B 1 46 ? 23.765 46.330 -5.008 1.00 55.27 46 GLN B C 1
ATOM 3318 O O . GLN B 1 46 ? 22.918 46.880 -5.710 1.00 56.24 46 GLN B O 1
ATOM 3324 N N . HIS B 1 47 ? 23.491 45.857 -3.796 1.00 53.37 47 HIS B N 1
ATOM 3325 C CA . HIS B 1 47 ? 22.148 45.954 -3.228 1.00 53.21 47 HIS B CA 1
ATOM 3326 C C . HIS B 1 47 ? 21.962 47.119 -2.263 1.00 53.62 47 HIS B C 1
ATOM 3327 O O . HIS B 1 47 ? 20.912 47.221 -1.630 1.00 52.84 47 HIS B O 1
ATOM 3334 N N . LYS B 1 48 ? 22.952 47.996 -2.131 1.00 53.38 48 LYS B N 1
ATOM 3335 C CA . LYS B 1 48 ? 22.799 49.094 -1.183 1.00 54.64 48 LYS B CA 1
ATOM 3336 C C . LYS B 1 48 ? 22.105 50.338 -1.728 1.00 54.01 48 LYS B C 1
ATOM 3337 O O . LYS B 1 48 ? 22.281 50.711 -2.890 1.00 51.46 48 LYS B O 1
ATOM 3343 N N . GLY B 1 49 ? 21.306 50.967 -0.870 1.00 53.64 49 GLY B N 1
ATOM 3344 C CA . GLY B 1 49 ? 20.608 52.178 -1.252 1.00 55.29 49 GLY B CA 1
ATOM 3345 C C . GLY B 1 49 ? 21.591 53.331 -1.206 1.00 56.87 49 GLY B C 1
ATOM 3346 O O . GLY B 1 49 ? 22.495 53.344 -0.371 1.00 57.58 49 GLY B O 1
ATOM 3347 N N . ASN B 1 50 ? 21.419 54.298 -2.099 1.00 57.69 50 ASN B N 1
ATOM 3348 C CA . ASN B 1 50 ? 22.317 55.444 -2.171 1.00 58.95 50 ASN B CA 1
ATOM 3349 C C . ASN B 1 50 ? 21.556 56.760 -2.106 1.00 58.90 50 ASN B C 1
ATOM 3350 O O . ASN B 1 50 ? 20.594 56.963 -2.844 1.00 58.64 50 ASN B O 1
ATOM 3355 N N . VAL B 1 51 ? 21.981 57.653 -1.220 1.00 59.74 51 VAL B N 1
ATOM 3356 C CA . VAL B 1 51 ? 21.332 58.952 -1.106 1.00 60.16 51 VAL B CA 1
ATOM 3357 C C . VAL B 1 51 ? 21.751 59.779 -2.315 1.00 61.87 51 VAL B C 1
ATOM 3358 O O . VAL B 1 51 ? 22.935 60.033 -2.522 1.00 62.09 51 VAL B O 1
ATOM 3362 N N . ILE B 1 52 ? 20.775 60.190 -3.115 1.00 63.60 52 ILE B N 1
ATOM 3363 C CA . ILE B 1 52 ? 21.051 60.960 -4.318 1.00 65.01 52 ILE B CA 1
ATOM 3364 C C . ILE B 1 52 ? 20.977 62.471 -4.128 1.00 65.91 52 ILE B C 1
ATOM 3365 O O . ILE B 1 52 ? 21.710 63.217 -4.778 1.00 65.43 52 ILE B O 1
ATOM 3370 N N . HIS B 1 53 ? 20.104 62.926 -3.236 1.00 67.28 53 HIS B N 1
ATOM 3371 C CA . HIS B 1 53 ? 19.949 64.356 -3.016 1.00 68.61 53 HIS B CA 1
ATOM 3372 C C . HIS B 1 53 ? 19.257 64.681 -1.702 1.00 68.37 53 HIS B C 1
ATOM 3373 O O . HIS B 1 53 ? 18.326 63.990 -1.291 1.00 68.31 53 HIS B O 1
ATOM 3380 N N . VAL B 1 54 ? 19.722 65.743 -1.052 1.00 68.16 54 VAL B N 1
ATOM 3381 C CA . VAL B 1 54 ? 19.155 66.200 0.211 1.00 68.10 54 VAL B CA 1
ATOM 3382 C C . VAL B 1 54 ? 19.079 67.722 0.184 1.00 69.00 54 VAL B C 1
ATOM 3383 O O . VAL B 1 54 ? 20.103 68.402 0.165 1.00 69.29 54 VAL B O 1
ATOM 3387 N N . GLU B 1 55 ? 17.864 68.256 0.175 1.00 69.81 55 GLU B N 1
ATOM 3388 C CA . GLU B 1 55 ? 17.675 69.699 0.144 1.00 70.50 55 GLU B CA 1
ATOM 3389 C C . GLU B 1 55 ? 16.756 70.142 1.276 1.00 70.66 55 GLU B C 1
ATOM 3390 O O . GLU B 1 55 ? 15.700 69.548 1.495 1.00 69.76 55 GLU B O 1
ATOM 3396 N N . GLU B 1 56 ? 17.154 71.187 1.994 1.00 70.18 56 GLU B N 1
ATOM 3397 C CA . GLU B 1 56 ? 16.343 71.685 3.094 1.00 70.57 56 GLU B CA 1
ATOM 3398 C C . GLU B 1 56 ? 15.309 72.680 2.588 1.00 70.20 56 GLU B C 1
ATOM 3399 O O . GLU B 1 56 ? 15.530 73.373 1.594 1.00 69.91 56 GLU B O 1
ATOM 3405 N N . LEU B 1 57 ? 14.176 72.742 3.278 1.00 70.08 57 LEU B N 1
ATOM 3406 C CA . LEU B 1 57 ? 13.094 73.640 2.899 1.00 70.47 57 LEU B CA 1
ATOM 3407 C C . LEU B 1 57 ? 12.715 74.577 4.036 1.00 70.33 57 LEU B C 1
ATOM 3408 O O . LEU B 1 57 ? 13.096 74.363 5.188 1.00 70.16 57 LEU B O 1
ATOM 3413 N N . ALA B 1 58 ? 11.957 75.615 3.701 1.00 70.64 58 ALA B N 1
ATOM 3414 C CA . ALA B 1 58 ? 11.515 76.593 4.684 1.00 71.19 58 ALA B CA 1
ATOM 3415 C C . ALA B 1 58 ? 10.732 75.915 5.802 1.00 71.77 58 ALA B C 1
ATOM 3416 O O . ALA B 1 58 ? 9.973 74.977 5.562 1.00 72.07 58 ALA B O 1
ATOM 3418 N N . GLU B 1 59 ? 10.922 76.397 7.024 1.00 71.91 59 GLU B N 1
ATOM 3419 C CA . GLU B 1 59 ? 10.236 75.844 8.181 1.00 72.90 59 GLU B CA 1
ATOM 3420 C C . GLU B 1 59 ? 8.788 76.321 8.220 1.00 73.07 59 GLU B C 1
ATOM 3421 O O . GLU B 1 59 ? 8.488 77.446 7.825 1.00 72.77 59 GLU B O 1
ATOM 3427 N N . HIS B 1 60 ? 7.894 75.454 8.685 1.00 73.37 60 HIS B N 1
ATOM 3428 C CA . HIS B 1 60 ? 6.476 75.786 8.790 1.00 74.11 60 HIS B CA 1
ATOM 3429 C C . HIS B 1 6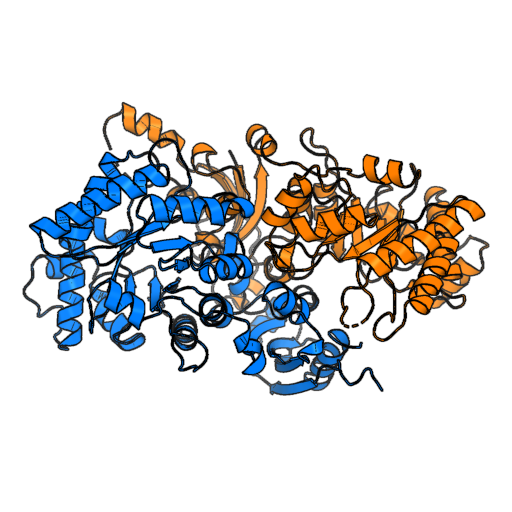0 ? 6.065 75.779 10.257 1.00 75.22 60 HIS B C 1
ATOM 3430 O O . HIS B 1 60 ? 5.925 74.716 10.864 1.00 75.38 60 HIS B O 1
ATOM 3437 N N . GLU B 1 61 ? 5.873 76.967 10.824 1.00 76.35 61 GLU B N 1
ATOM 3438 C CA . GLU B 1 61 ? 5.496 77.087 12.227 1.00 77.54 61 GLU B CA 1
ATOM 3439 C C . GLU B 1 61 ? 4.139 76.482 12.554 1.00 77.46 61 GLU B C 1
ATOM 3440 O O . GLU B 1 61 ? 3.968 75.869 13.608 1.00 77.98 61 GLU B O 1
ATOM 3446 N N . HIS B 1 62 ? 3.171 76.656 11.662 1.00 77.67 62 HIS B N 1
ATOM 3447 C CA . HIS B 1 62 ? 1.843 76.104 11.895 1.00 77.92 62 HIS B CA 1
ATOM 3448 C C . HIS B 1 62 ? 1.935 74.592 12.068 1.00 76.59 62 HIS B C 1
ATOM 3449 O O . HIS B 1 62 ? 1.256 74.009 12.917 1.00 75.76 62 HIS B O 1
ATOM 3456 N N . THR B 1 63 ? 2.788 73.964 11.267 1.00 75.07 63 THR B N 1
ATOM 3457 C CA . THR B 1 63 ? 2.973 72.524 11.349 1.00 73.43 63 THR B CA 1
ATOM 3458 C C . THR B 1 63 ? 3.602 72.179 12.692 1.00 72.35 63 THR B C 1
ATOM 3459 O O . THR B 1 63 ? 3.153 71.260 13.374 1.00 72.16 63 THR B O 1
ATOM 3463 N N . ASN B 1 64 ? 4.643 72.917 13.070 1.00 71.80 64 ASN B N 1
ATOM 3464 C CA . ASN B 1 64 ? 5.307 72.676 14.345 1.00 70.89 64 ASN B CA 1
ATOM 3465 C C . ASN B 1 64 ? 4.267 72.702 15.454 1.00 70.30 64 ASN B C 1
ATOM 3466 O O . ASN B 1 64 ? 4.254 71.837 16.332 1.00 69.79 64 ASN B O 1
ATOM 3471 N N . SER B 1 65 ? 3.388 73.697 15.404 1.00 69.54 65 SER B N 1
ATOM 3472 C CA . SER B 1 65 ? 2.337 73.826 16.403 1.00 69.59 65 SER B CA 1
ATOM 3473 C C . SER B 1 65 ? 1.386 72.640 16.319 1.00 68.71 65 SER B C 1
ATOM 3474 O O . SER B 1 65 ? 1.040 72.033 17.334 1.00 69.36 65 SER B O 1
ATOM 3477 N N . TYR B 1 66 ? 0.971 72.309 15.100 1.00 67.81 66 TYR B N 1
ATOM 3478 C CA . TYR B 1 66 ? 0.054 71.195 14.876 1.00 65.94 66 TYR B CA 1
ATOM 3479 C C . TYR B 1 66 ? 0.592 69.869 15.408 1.00 64.94 66 TYR B C 1
ATOM 3480 O O . TYR B 1 66 ? -0.126 69.122 16.073 1.00 63.71 66 TYR B O 1
ATOM 3489 N N . LEU B 1 67 ? 1.855 69.584 15.110 1.00 64.25 67 LEU B N 1
ATOM 3490 C CA . LEU B 1 67 ? 2.487 68.343 15.542 1.00 64.66 67 LEU B CA 1
ATOM 3491 C C . LEU B 1 67 ? 2.922 68.370 17.005 1.00 66.24 67 LEU B C 1
ATOM 3492 O O . LEU B 1 67 ? 3.301 67.336 17.564 1.00 66.13 67 LEU B O 1
ATOM 3497 N N . ARG B 1 68 ? 2.865 69.548 17.621 1.00 67.33 68 ARG B N 1
ATOM 3498 C CA . ARG B 1 68 ? 3.276 69.707 19.013 1.00 68.10 68 ARG B CA 1
ATOM 3499 C C . ARG B 1 68 ? 4.755 69.368 19.166 1.00 67.98 68 ARG B C 1
ATOM 3500 O O . ARG B 1 68 ? 5.187 68.829 20.186 1.00 68.33 68 ARG B O 1
ATOM 3508 N N . LYS B 1 69 ? 5.522 69.684 18.131 1.00 67.80 69 LYS B N 1
ATOM 3509 C CA . LYS B 1 69 ? 6.956 69.442 18.118 1.00 68.02 69 LYS B CA 1
ATOM 3510 C C . LYS B 1 69 ? 7.525 70.244 16.959 1.00 68.47 69 LYS B C 1
ATOM 3511 O O . LYS B 1 69 ? 6.801 70.612 16.035 1.00 69.10 69 LYS B O 1
ATOM 3517 N N . LYS B 1 70 ? 8.822 70.516 17.010 1.00 68.65 70 LYS B N 1
ATOM 3518 C CA . LYS B 1 70 ? 9.474 71.275 15.956 1.00 68.74 70 LYS B CA 1
ATOM 3519 C C . LYS B 1 70 ? 10.107 70.308 14.964 1.00 68.24 70 LYS B C 1
ATOM 3520 O O . LYS B 1 70 ? 10.780 69.355 15.355 1.00 67.93 70 LYS B O 1
ATOM 3526 N N . VAL B 1 71 ? 9.882 70.553 13.680 1.00 67.48 71 VAL B N 1
ATOM 3527 C CA . VAL B 1 71 ? 10.419 69.689 12.640 1.00 67.30 71 VAL B CA 1
ATOM 3528 C C . VAL B 1 71 ? 11.110 70.479 11.538 1.00 67.19 71 VAL B C 1
ATOM 3529 O O . VAL B 1 71 ? 10.793 71.645 11.304 1.00 67.60 71 VAL B O 1
ATOM 3533 N N . LYS B 1 72 ? 12.054 69.827 10.868 1.00 66.56 72 LYS B N 1
ATOM 3534 C CA . LYS B 1 72 ? 12.798 70.435 9.773 1.00 66.09 72 LYS B CA 1
ATOM 3535 C C . LYS B 1 72 ? 12.273 69.876 8.454 1.00 65.57 72 LYS B C 1
ATOM 3536 O O . LYS B 1 72 ? 12.348 68.671 8.208 1.00 65.48 72 LYS B O 1
ATOM 3542 N N . ARG B 1 73 ? 11.746 70.752 7.607 1.00 64.19 73 ARG B N 1
ATOM 3543 C CA . ARG B 1 73 ? 11.200 70.332 6.325 1.00 63.05 73 ARG B CA 1
ATOM 3544 C C . ARG B 1 73 ? 12.288 70.153 5.275 1.00 62.31 73 ARG B C 1
ATOM 3545 O O . ARG B 1 73 ? 13.163 71.004 5.124 1.00 62.42 73 ARG B O 1
ATOM 3553 N N . GLY B 1 74 ? 12.228 69.036 4.554 1.00 61.16 74 GLY B N 1
ATOM 3554 C CA . GLY B 1 74 ? 13.216 68.768 3.527 1.00 59.48 74 GLY B CA 1
ATOM 3555 C C . GLY B 1 74 ? 12.779 67.762 2.478 1.00 58.99 74 GLY B C 1
ATOM 3556 O O . GLY B 1 74 ? 11.792 67.045 2.649 1.00 58.87 74 GLY B O 1
ATOM 3557 N N . ILE B 1 75 ? 13.522 67.729 1.377 1.00 58.53 75 ILE B N 1
ATOM 3558 C CA . ILE B 1 75 ? 13.267 66.811 0.276 1.00 57.75 75 ILE B CA 1
ATOM 3559 C C . ILE B 1 75 ? 14.455 65.865 0.186 1.00 57.49 75 ILE B C 1
ATOM 3560 O O . ILE B 1 75 ? 15.597 66.305 0.028 1.00 57.34 75 ILE B O 1
ATOM 3565 N N . ILE B 1 76 ? 14.185 64.569 0.293 1.00 55.88 76 ILE B N 1
ATOM 3566 C CA . ILE B 1 76 ? 15.237 63.567 0.225 1.00 54.02 76 ILE B CA 1
ATOM 3567 C C . ILE B 1 76 ? 15.023 62.631 -0.958 1.00 54.03 76 ILE B C 1
ATOM 3568 O O . ILE B 1 76 ? 13.891 62.243 -1.264 1.00 52.62 76 ILE B O 1
ATOM 3573 N N . LYS B 1 77 ? 16.117 62.273 -1.621 1.00 53.11 77 LYS B N 1
ATOM 3574 C CA . LYS B 1 77 ? 16.055 61.376 -2.761 1.00 52.98 77 LYS B CA 1
ATOM 3575 C C . LYS B 1 77 ? 16.959 60.167 -2.538 1.00 53.21 77 LYS B C 1
ATOM 3576 O O . LYS B 1 77 ? 18.178 60.299 -2.411 1.00 52.43 77 LYS B O 1
ATOM 3582 N N . ILE B 1 78 ? 16.347 58.988 -2.482 1.00 51.96 78 ILE B N 1
ATOM 3583 C CA . ILE B 1 78 ? 17.085 57.752 -2.267 1.00 50.95 78 ILE B CA 1
ATOM 3584 C C . ILE B 1 78 ? 16.931 56.848 -3.481 1.00 51.04 78 ILE B C 1
ATOM 3585 O O . ILE B 1 78 ? 15.820 56.639 -3.970 1.00 50.65 78 ILE B O 1
ATOM 3590 N N . GLU B 1 79 ? 18.042 56.310 -3.969 1.00 50.35 79 GLU B N 1
ATOM 3591 C CA . GLU B 1 79 ? 17.997 55.413 -5.115 1.00 50.81 79 GLU B CA 1
ATOM 3592 C C . GLU B 1 79 ? 18.059 53.961 -4.643 1.00 50.28 79 GLU B C 1
ATOM 3593 O O . GLU B 1 79 ? 18.879 53.617 -3.796 1.00 50.72 79 GLU B O 1
ATOM 3599 N N . TYR B 1 80 ? 17.190 53.113 -5.190 1.00 48.35 80 TYR B N 1
ATOM 3600 C CA . TYR B 1 80 ? 17.160 51.694 -4.828 1.00 46.48 80 TYR B CA 1
ATOM 3601 C C . TYR B 1 80 ? 17.539 50.857 -6.050 1.00 46.42 80 TYR B C 1
ATOM 3602 O O . TYR B 1 80 ? 16.951 51.009 -7.117 1.00 47.82 80 TYR B O 1
ATOM 3611 N N . PRO B 1 81 ? 18.536 49.966 -5.911 1.00 46.81 81 PRO B N 1
ATOM 3612 C CA . PRO B 1 81 ? 18.979 49.113 -7.019 1.00 47.14 81 PRO B CA 1
ATOM 3613 C C . PRO B 1 81 ? 17.876 48.170 -7.497 1.00 48.15 81 PRO B C 1
ATOM 3614 O O . PRO B 1 81 ? 17.161 47.582 -6.687 1.00 48.21 81 PRO B O 1
ATOM 3618 N N . LEU B 1 82 ? 17.758 48.020 -8.812 1.00 48.90 82 LEU B N 1
ATOM 3619 C CA . LEU B 1 82 ? 16.747 47.155 -9.409 1.00 51.15 82 LEU B CA 1
ATOM 3620 C C . LEU B 1 82 ? 16.864 45.733 -8.868 1.00 52.05 82 LEU B C 1
ATOM 3621 O O . LEU B 1 82 ? 15.863 45.056 -8.631 1.00 51.84 82 LEU B O 1
ATOM 3626 N N . LEU B 1 83 ? 18.101 45.291 -8.676 1.00 51.05 83 LEU B N 1
ATOM 3627 C CA . LEU B 1 83 ? 18.392 43.953 -8.174 1.00 49.66 83 LEU B CA 1
ATOM 3628 C C . LEU B 1 83 ? 17.682 43.652 -6.849 1.00 47.67 83 LEU B C 1
ATOM 3629 O O . LEU B 1 83 ? 17.553 42.491 -6.454 1.00 46.76 83 LEU B O 1
ATOM 3634 N N . ASN B 1 84 ? 17.219 44.696 -6.168 1.00 44.57 84 ASN B N 1
ATOM 3635 C CA . ASN B 1 84 ? 16.551 44.536 -4.876 1.00 43.62 84 ASN B CA 1
ATOM 3636 C C . ASN B 1 84 ? 15.041 44.286 -4.905 1.00 41.99 84 ASN B C 1
ATOM 3637 O O . ASN B 1 84 ? 14.433 44.109 -3.849 1.00 42.36 84 ASN B O 1
ATOM 3642 N N . PHE B 1 85 ? 14.434 44.267 -6.087 1.00 39.61 85 PHE B N 1
ATOM 3643 C CA . PHE B 1 85 ? 12.991 44.052 -6.164 1.00 39.34 85 PHE B CA 1
ATOM 3644 C C . PHE B 1 85 ? 12.508 43.573 -7.517 1.00 37.96 85 PHE B C 1
ATOM 3645 O O . PHE B 1 85 ? 13.175 43.772 -8.525 1.00 39.06 85 PHE B O 1
ATOM 3653 N N . SER B 1 86 ? 11.352 42.917 -7.538 1.00 35.54 86 SER B N 1
ATOM 3654 C CA . SER B 1 86 ? 10.802 42.464 -8.801 1.00 35.86 86 SER B CA 1
ATOM 3655 C C . SER B 1 86 ? 10.250 43.743 -9.443 1.00 35.93 86 SER B C 1
ATOM 3656 O O . SER B 1 86 ? 9.752 44.625 -8.751 1.00 36.53 86 SER B O 1
ATOM 3659 N N . PRO B 1 87 ? 10.349 43.861 -10.771 1.00 35.12 87 PRO B N 1
ATOM 3660 C CA . PRO B 1 87 ? 9.876 45.039 -11.503 1.00 35.83 87 PRO B CA 1
ATOM 3661 C C . PRO B 1 87 ? 8.358 45.190 -11.635 1.00 34.32 87 PRO B C 1
ATOM 3662 O O . PRO B 1 87 ? 7.820 45.114 -12.736 1.00 34.51 87 PRO B O 1
ATOM 3666 N N . ASP B 1 88 ? 7.682 45.414 -10.512 1.00 34.66 88 ASP B N 1
ATOM 3667 C CA . ASP B 1 88 ? 6.236 45.587 -10.507 1.00 33.66 88 ASP B CA 1
ATOM 3668 C C . ASP B 1 88 ? 5.890 46.596 -9.426 1.00 33.72 88 ASP B C 1
ATOM 3669 O O . ASP B 1 88 ? 6.615 46.727 -8.435 1.00 33.59 88 ASP B O 1
ATOM 3674 N N . LEU B 1 89 ? 4.782 47.307 -9.620 1.00 32.63 89 LEU B N 1
ATOM 3675 C CA . LEU B 1 89 ? 4.349 48.338 -8.682 1.00 32.17 89 LEU B CA 1
ATOM 3676 C C . LEU B 1 89 ? 4.208 47.898 -7.229 1.00 31.98 89 LEU B C 1
ATOM 3677 O O . LEU B 1 89 ? 4.576 48.643 -6.312 1.00 31.99 89 LEU B O 1
ATOM 3682 N N . PRO B 1 90 ? 3.653 46.700 -6.987 1.00 30.37 90 PRO B N 1
ATOM 3683 C CA . PRO B 1 90 ? 3.525 46.273 -5.588 1.00 28.97 90 PRO B CA 1
ATOM 3684 C C . PRO B 1 90 ? 4.888 46.242 -4.886 1.00 27.64 90 PRO B C 1
ATOM 3685 O O . PRO B 1 90 ? 5.039 46.756 -3.778 1.00 29.03 90 PRO B O 1
ATOM 3689 N N . ALA B 1 91 ? 5.880 45.643 -5.539 1.00 27.84 91 ALA B N 1
ATOM 3690 C CA . ALA B 1 91 ? 7.220 45.543 -4.966 1.00 28.99 91 ALA B CA 1
ATOM 3691 C C . ALA B 1 91 ? 7.840 46.936 -4.856 1.00 29.72 91 ALA B C 1
ATOM 3692 O O . ALA B 1 91 ? 8.524 47.253 -3.884 1.00 28.21 91 ALA B O 1
ATOM 3694 N N . ILE B 1 92 ? 7.589 47.762 -5.865 1.00 31.33 92 ILE B N 1
ATOM 3695 C CA . ILE B 1 92 ? 8.110 49.111 -5.889 1.00 32.36 92 ILE B CA 1
ATOM 3696 C C . ILE B 1 92 ? 7.565 49.934 -4.736 1.00 32.25 92 ILE B C 1
ATOM 3697 O O . ILE B 1 92 ? 8.327 50.598 -4.027 1.00 33.02 92 ILE B O 1
ATOM 3702 N N . LEU B 1 93 ? 6.251 49.899 -4.537 1.00 31.47 93 LEU B N 1
ATOM 3703 C CA . LEU B 1 93 ? 5.655 50.662 -3.443 1.00 32.08 93 LEU B CA 1
ATOM 3704 C C . LEU B 1 93 ? 6.086 50.111 -2.087 1.00 32.91 93 LEU B C 1
ATOM 3705 O O . LEU B 1 93 ? 6.289 50.870 -1.135 1.00 30.40 93 LEU B O 1
ATOM 3710 N N . THR B 1 94 ? 6.221 48.790 -1.994 1.00 30.85 94 THR B N 1
ATOM 3711 C CA . THR B 1 94 ? 6.640 48.173 -0.745 1.00 31.00 94 THR B CA 1
ATOM 3712 C C . THR B 1 94 ? 8.083 48.580 -0.433 1.00 32.30 94 THR B C 1
ATOM 3713 O O . THR B 1 94 ? 8.433 48.901 0.706 1.00 32.47 94 THR B O 1
ATOM 3717 N N . THR B 1 95 ? 8.913 48.571 -1.461 1.00 31.90 95 THR B N 1
ATOM 3718 C CA . THR B 1 95 ? 10.315 48.914 -1.302 1.00 34.62 95 THR B CA 1
ATOM 3719 C C . THR B 1 95 ? 10.535 50.374 -0.924 1.00 35.36 95 THR B C 1
ATOM 3720 O O . THR B 1 95 ? 11.244 50.677 0.041 1.00 36.47 95 THR B O 1
ATOM 3724 N N . THR B 1 96 ? 9.920 51.277 -1.681 1.00 34.61 96 THR B N 1
ATOM 3725 C CA . THR B 1 96 ? 10.103 52.703 -1.444 1.00 35.60 96 THR B CA 1
ATOM 3726 C C . THR B 1 96 ? 9.243 53.342 -0.367 1.00 36.74 96 THR B C 1
ATOM 3727 O O . THR B 1 96 ? 9.609 54.385 0.169 1.00 37.39 96 THR B O 1
ATOM 3731 N N . PHE B 1 97 ? 8.112 52.736 -0.025 1.00 36.42 97 PHE B N 1
ATOM 3732 C CA . PHE B 1 97 ? 7.256 53.367 0.970 1.00 39.15 97 PHE B CA 1
ATOM 3733 C C . PHE B 1 97 ? 6.524 52.364 1.862 1.00 39.99 97 PHE B C 1
ATOM 3734 O O . PHE B 1 97 ? 5.536 52.710 2.504 1.00 40.67 97 PHE B O 1
ATOM 3742 N N . GLY B 1 98 ? 7.021 51.130 1.918 1.00 39.51 98 GLY B N 1
ATOM 3743 C CA . GLY B 1 98 ? 6.377 50.121 2.743 1.00 38.78 98 GLY B CA 1
ATOM 3744 C C . GLY B 1 98 ? 6.461 50.416 4.231 1.00 39.51 98 GLY B C 1
ATOM 3745 O O . GLY B 1 98 ? 5.451 50.665 4.894 1.00 36.69 98 GLY B O 1
ATOM 3746 N N . LYS B 1 99 ? 7.681 50.389 4.751 1.00 40.62 99 LYS B N 1
ATOM 3747 C CA . LYS B 1 99 ? 7.941 50.643 6.158 1.00 43.91 99 LYS B CA 1
ATOM 3748 C C . LYS B 1 99 ? 7.855 52.138 6.458 1.00 43.29 99 LYS B C 1
ATOM 3749 O O . LYS B 1 99 ? 7.374 52.546 7.514 1.00 44.09 99 LYS B O 1
ATOM 3755 N N . LEU B 1 100 ? 8.313 52.945 5.510 1.00 43.79 100 LEU B N 1
ATOM 3756 C CA . LEU B 1 100 ? 8.319 54.401 5.640 1.00 43.53 100 LEU B CA 1
ATOM 3757 C C . LEU B 1 100 ? 6.921 54.992 5.835 1.00 43.53 100 LEU B C 1
ATOM 3758 O O . LEU B 1 100 ? 6.761 56.008 6.512 1.00 42.41 100 LEU B O 1
ATOM 3763 N N . SER B 1 101 ? 5.912 54.351 5.249 1.00 42.03 101 SER B N 1
ATOM 3764 C CA . SER B 1 101 ? 4.529 54.826 5.358 1.00 39.46 101 SER B CA 1
ATOM 3765 C C . SER B 1 101 ? 4.052 54.830 6.805 1.00 39.08 101 SER B C 1
ATOM 3766 O O . SER B 1 101 ? 3.069 55.487 7.142 1.00 37.11 101 SER B O 1
ATOM 3769 N N . LEU B 1 102 ? 4.748 54.085 7.655 1.00 39.97 102 LEU B N 1
ATOM 3770 C CA . LEU B 1 102 ? 4.389 53.998 9.066 1.00 42.81 102 LEU B CA 1
ATOM 3771 C C . LEU B 1 102 ? 5.482 54.607 9.946 1.00 44.65 102 LEU B C 1
ATOM 3772 O O . LEU B 1 102 ? 5.417 54.532 11.170 1.00 44.17 102 LEU B O 1
ATOM 3777 N N . ASP B 1 103 ? 6.475 55.221 9.311 1.00 47.84 103 ASP B N 1
ATOM 3778 C CA . ASP B 1 103 ? 7.603 55.807 10.025 1.00 49.89 103 ASP B CA 1
ATOM 3779 C C . ASP B 1 103 ? 7.351 57.196 10.618 1.00 50.50 103 ASP B C 1
ATOM 3780 O O . ASP B 1 103 ? 8.149 57.686 11.416 1.00 50.50 103 ASP B O 1
ATOM 3785 N N . GLY B 1 104 ? 6.245 57.828 10.238 1.00 50.46 104 GLY B N 1
ATOM 3786 C CA . GLY B 1 104 ? 5.947 59.152 10.760 1.00 49.79 104 GLY B CA 1
ATOM 3787 C C . GLY B 1 104 ? 5.658 60.156 9.662 1.00 49.44 104 GLY B C 1
ATOM 3788 O O . GLY B 1 104 ? 5.039 59.815 8.658 1.00 47.68 104 GLY B O 1
ATOM 3789 N N . GLU B 1 105 ? 6.109 61.395 9.835 1.00 48.91 105 GLU B N 1
ATOM 3790 C CA . GLU B 1 105 ? 5.860 62.419 8.826 1.00 47.71 105 GLU B CA 1
ATOM 3791 C C . GLU B 1 105 ? 6.788 62.299 7.628 1.00 48.14 105 GLU B C 1
ATOM 3792 O O . GLU B 1 105 ? 7.838 62.948 7.564 1.00 47.78 105 GLU B O 1
ATOM 3798 N N . VAL B 1 106 ? 6.386 61.461 6.676 1.00 46.91 106 VAL B N 1
ATOM 3799 C CA . VAL B 1 106 ? 7.146 61.235 5.455 1.00 46.07 106 VAL B CA 1
ATOM 3800 C C . VAL B 1 106 ? 6.134 61.057 4.332 1.00 46.09 106 VAL B C 1
ATOM 3801 O O . VAL B 1 106 ? 5.122 60.368 4.507 1.00 45.18 106 VAL B O 1
ATOM 3805 N N . LYS B 1 107 ? 6.394 61.673 3.183 1.00 45.22 107 LYS B N 1
ATOM 3806 C CA . LYS B 1 107 ? 5.470 61.557 2.060 1.00 45.30 107 LYS B CA 1
ATOM 3807 C C . LYS B 1 107 ? 6.178 61.261 0.745 1.00 44.95 107 LYS B C 1
ATOM 3808 O O . LYS B 1 107 ? 7.139 61.938 0.380 1.00 45.64 107 LYS B O 1
ATOM 3814 N N . LEU B 1 108 ? 5.707 60.236 0.040 1.00 44.04 108 LEU B N 1
ATOM 3815 C CA . LEU B 1 108 ? 6.297 59.876 -1.240 1.00 43.64 108 LEU B CA 1
ATOM 3816 C C . LEU B 1 108 ? 5.798 60.907 -2.251 1.00 45.66 108 LEU B C 1
ATOM 3817 O O . LEU B 1 108 ? 4.599 60.966 -2.549 1.00 46.91 108 LEU B O 1
ATOM 3822 N N . ILE B 1 109 ? 6.714 61.717 -2.773 1.00 45.58 109 ILE B N 1
ATOM 3823 C CA . ILE B 1 109 ? 6.358 62.763 -3.726 1.00 46.49 109 ILE B CA 1
ATOM 3824 C C . ILE B 1 109 ? 6.551 62.357 -5.171 1.00 44.72 109 ILE B C 1
ATOM 3825 O O . ILE B 1 109 ? 5.780 62.759 -6.040 1.00 47.11 109 ILE B O 1
ATOM 3830 N N . ASP B 1 110 ? 7.586 61.576 -5.441 1.00 43.45 110 ASP B N 1
ATOM 3831 C CA . ASP B 1 110 ? 7.851 61.166 -6.811 1.00 43.00 110 ASP B CA 1
ATOM 3832 C C . ASP B 1 110 ? 8.693 59.905 -6.894 1.00 42.27 110 ASP B C 1
ATOM 3833 O O . ASP B 1 110 ? 9.359 59.519 -5.936 1.00 42.06 110 ASP B O 1
ATOM 3838 N N . LEU B 1 111 ? 8.629 59.256 -8.048 1.00 42.21 111 LEU B N 1
ATOM 3839 C CA . LEU B 1 111 ? 9.392 58.048 -8.320 1.00 42.69 111 LEU B CA 1
ATOM 3840 C C . LEU B 1 111 ? 9.945 58.225 -9.717 1.00 42.73 111 LEU B C 1
ATOM 3841 O O . LEU B 1 111 ? 9.197 58.515 -10.649 1.00 42.84 111 LEU B O 1
ATOM 3846 N N . THR B 1 112 ? 11.250 58.065 -9.871 1.00 42.73 112 THR B N 1
ATOM 3847 C CA . THR B 1 112 ? 11.838 58.195 -11.190 1.00 44.57 112 THR B CA 1
ATOM 3848 C C . THR B 1 112 ? 12.317 56.819 -11.605 1.00 43.10 112 THR B C 1
ATOM 3849 O O . THR B 1 112 ? 13.272 56.285 -11.039 1.00 43.32 112 THR B O 1
ATOM 3853 N N . PHE B 1 113 ? 11.628 56.234 -12.578 1.00 42.96 113 PHE B N 1
ATOM 3854 C CA . PHE B 1 113 ? 11.978 54.910 -13.078 1.00 42.46 113 PHE B CA 1
ATOM 3855 C C . PHE B 1 113 ? 13.148 55.025 -14.036 1.00 44.31 113 PHE B C 1
ATOM 3856 O O . PHE B 1 113 ? 13.283 56.033 -14.734 1.00 42.35 113 PHE B O 1
ATOM 3864 N N . SER B 1 114 ? 13.982 53.991 -14.079 1.00 44.28 114 SER B N 1
ATOM 3865 C CA . SER B 1 114 ? 15.116 53.978 -14.989 1.00 46.38 114 SER B CA 1
ATOM 3866 C C . SER B 1 114 ? 14.599 53.434 -16.314 1.00 48.15 114 SER B C 1
ATOM 3867 O O . SER B 1 114 ? 13.538 52.812 -16.358 1.00 47.12 114 SER B O 1
ATOM 3870 N N . ASP B 1 115 ? 15.342 53.666 -17.392 1.00 49.16 115 ASP B N 1
ATOM 3871 C CA . ASP B 1 115 ? 14.933 53.195 -18.712 1.00 51.07 115 ASP B CA 1
ATOM 3872 C C . ASP B 1 115 ? 14.688 51.692 -18.752 1.00 51.28 115 ASP B C 1
ATOM 3873 O O . ASP B 1 115 ? 13.698 51.227 -19.325 1.00 50.31 115 ASP B O 1
ATOM 3878 N N . GLU B 1 116 ? 15.591 50.927 -18.149 1.00 50.25 116 GLU B N 1
ATOM 3879 C CA . GLU B 1 116 ? 15.438 49.480 -18.143 1.00 50.92 116 GLU B CA 1
ATOM 3880 C C . GLU B 1 116 ? 14.193 49.056 -17.355 1.00 47.91 116 GLU B C 1
ATOM 3881 O O . GLU B 1 116 ? 13.496 48.119 -17.743 1.00 48.05 116 GLU B O 1
ATOM 3887 N N . LEU B 1 117 ? 13.921 49.747 -16.253 1.00 46.10 117 LEU B N 1
ATOM 3888 C CA . LEU B 1 117 ? 12.759 49.433 -15.426 1.00 44.03 117 LEU B CA 1
ATOM 3889 C C . LEU B 1 117 ? 11.471 49.712 -16.198 1.00 43.37 117 LEU B C 1
ATOM 3890 O O . LEU B 1 117 ? 10.542 48.901 -16.179 1.00 41.14 117 LEU B O 1
ATOM 3895 N N . LYS B 1 118 ? 11.430 50.856 -16.881 1.00 42.00 118 LYS B N 1
ATOM 3896 C CA . LYS B 1 118 ? 10.269 51.256 -17.677 1.00 42.36 118 LYS B CA 1
ATOM 3897 C C . LYS B 1 118 ? 9.879 50.186 -18.689 1.00 41.12 118 LYS B C 1
ATOM 3898 O O . LYS B 1 118 ? 8.709 50.048 -19.038 1.00 40.16 118 LYS B O 1
ATOM 3904 N N . LYS B 1 119 ? 10.864 49.436 -19.169 1.00 41.13 119 LYS B N 1
ATOM 3905 C CA . LYS B 1 119 ? 10.612 48.374 -20.133 1.00 41.58 119 LYS B CA 1
ATOM 3906 C C . LYS B 1 119 ? 9.623 47.331 -19.597 1.00 40.57 119 LYS B C 1
ATOM 3907 O O . LYS B 1 119 ? 8.995 46.600 -20.366 1.00 37.52 119 LYS B O 1
ATOM 3913 N N . HIS B 1 120 ? 9.479 47.262 -18.279 1.00 39.67 120 HIS B N 1
ATOM 3914 C CA . HIS B 1 120 ? 8.576 46.279 -17.675 1.00 39.77 120 HIS B CA 1
ATOM 3915 C C . HIS B 1 120 ? 7.134 46.750 -17.524 1.00 40.16 120 HIS B C 1
ATOM 3916 O O . HIS B 1 120 ? 6.287 46.017 -17.009 1.00 39.46 120 HIS B O 1
ATOM 3923 N N . PHE B 1 121 ? 6.860 47.965 -17.984 1.00 38.39 121 PHE B N 1
ATOM 3924 C CA . PHE B 1 121 ? 5.524 48.541 -17.894 1.00 37.89 121 PHE B CA 1
ATOM 3925 C C . PHE B 1 121 ? 4.992 48.863 -19.287 1.00 39.21 121 PHE B C 1
ATOM 3926 O O . PHE B 1 121 ? 5.755 49.211 -20.192 1.00 39.04 121 PHE B O 1
ATOM 3934 N N . PRO B 1 122 ? 3.669 48.754 -19.477 1.00 39.80 122 PRO B N 1
ATOM 3935 C CA . PRO B 1 122 ? 3.030 49.013 -20.769 1.00 37.89 122 PRO B CA 1
ATOM 3936 C C . PRO B 1 122 ? 2.763 50.445 -21.228 1.00 37.61 122 PRO B C 1
ATOM 3937 O O . PRO B 1 122 ? 2.883 50.747 -22.416 1.00 36.42 122 PRO B O 1
ATOM 3941 N N . GLY B 1 123 ? 2.398 51.329 -20.310 1.00 36.07 123 GLY B N 1
ATOM 3942 C CA . GLY B 1 123 ? 2.060 52.669 -20.743 1.00 35.97 123 GLY B CA 1
ATOM 3943 C C . GLY B 1 123 ? 0.709 52.507 -21.432 1.00 35.41 123 GLY B C 1
ATOM 3944 O O . GLY B 1 123 ? 0.248 51.372 -21.606 1.00 35.16 123 GLY B O 1
ATOM 3945 N N . PRO B 1 124 ? 0.040 53.597 -21.834 1.00 33.80 124 PRO B N 1
ATOM 3946 C CA . PRO B 1 124 ? -1.266 53.479 -22.497 1.00 34.88 124 PRO B CA 1
ATOM 3947 C C . PRO B 1 124 ? -1.268 52.641 -23.787 1.00 35.56 124 PRO B C 1
ATOM 3948 O O . PRO B 1 124 ? -0.311 52.671 -24.558 1.00 37.88 124 PRO B O 1
ATOM 3952 N N . LYS B 1 125 ? -2.347 51.897 -24.014 1.00 34.95 125 LYS B N 1
ATOM 3953 C CA . LYS B 1 125 ? -2.493 51.067 -25.218 1.00 37.55 125 LYS B CA 1
ATOM 3954 C C . LYS B 1 125 ? -2.788 51.973 -26.420 1.00 38.49 125 LYS B C 1
ATOM 3955 O O . LYS B 1 125 ? -2.277 51.767 -27.524 1.00 36.82 125 LYS B O 1
ATOM 3961 N N . PHE B 1 126 ? -3.642 52.966 -26.186 1.00 38.17 126 PHE B N 1
ATOM 3962 C CA . PHE B 1 126 ? -4.071 53.896 -27.229 1.00 39.17 126 PHE B CA 1
ATOM 3963 C C . PHE B 1 126 ? -3.428 55.270 -27.100 1.00 39.41 126 PHE B C 1
ATOM 3964 O O . PHE B 1 126 ? -2.852 55.791 -28.061 1.00 39.73 126 PHE B O 1
ATOM 3972 N N . GLY B 1 127 ? -3.537 55.856 -25.913 1.00 39.36 127 GLY B N 1
ATOM 3973 C CA . GLY B 1 127 ? -2.963 57.166 -25.685 1.00 41.78 127 GLY B CA 1
ATOM 3974 C C . GLY B 1 127 ? -3.661 58.236 -26.504 1.00 41.79 127 GLY B C 1
ATOM 3975 O O . GLY B 1 127 ? -4.621 57.948 -27.219 1.00 42.95 127 GLY B O 1
ATOM 3976 N N . ILE B 1 128 ? -3.175 59.469 -26.406 1.00 42.49 128 ILE B N 1
ATOM 3977 C CA . ILE B 1 128 ? -3.762 60.591 -27.134 1.00 42.43 128 ILE B CA 1
ATOM 3978 C C . ILE B 1 128 ? -4.011 60.309 -28.616 1.00 42.72 128 ILE B C 1
ATOM 3979 O O . ILE B 1 128 ? -5.138 60.440 -29.102 1.00 42.80 128 ILE B O 1
ATOM 3984 N N . ASP B 1 129 ? -2.968 59.914 -29.335 1.00 44.14 129 ASP B N 1
ATOM 3985 C CA . ASP B 1 129 ? -3.115 59.638 -30.758 1.00 45.66 129 ASP B CA 1
ATOM 3986 C C . ASP B 1 129 ? -4.104 58.514 -31.034 1.00 44.99 129 ASP B C 1
ATOM 3987 O O . ASP B 1 129 ? -4.854 58.568 -32.011 1.00 43.87 129 ASP B O 1
ATOM 3992 N N . GLY B 1 130 ? -4.105 57.499 -30.171 1.00 42.63 130 GLY B N 1
ATOM 3993 C CA . GLY B 1 130 ? -5.008 56.377 -30.351 1.00 39.86 130 GLY B CA 1
ATOM 3994 C C . GLY B 1 130 ? -6.460 56.758 -30.134 1.00 38.85 130 GLY B C 1
ATOM 3995 O O . GLY B 1 130 ? -7.355 56.247 -30.809 1.00 39.70 130 GLY B O 1
ATOM 3996 N N . ILE B 1 131 ? -6.697 57.648 -29.179 1.00 37.97 131 ILE B N 1
ATOM 3997 C CA . ILE B 1 131 ? -8.043 58.108 -28.888 1.00 38.07 131 ILE B CA 1
ATOM 3998 C C . ILE B 1 131 ? -8.549 58.982 -30.033 1.00 39.13 131 ILE B C 1
ATOM 3999 O O . ILE B 1 131 ? -9.693 58.851 -30.471 1.00 40.38 131 ILE B O 1
ATOM 4004 N N . ARG B 1 132 ? -7.693 59.876 -30.515 1.00 41.06 132 ARG B N 1
ATOM 4005 C CA . ARG B 1 132 ? -8.074 60.763 -31.608 1.00 41.21 132 ARG B CA 1
ATOM 4006 C C . ARG B 1 132 ? -8.384 59.977 -32.877 1.00 42.28 132 ARG B C 1
ATOM 4007 O O . ARG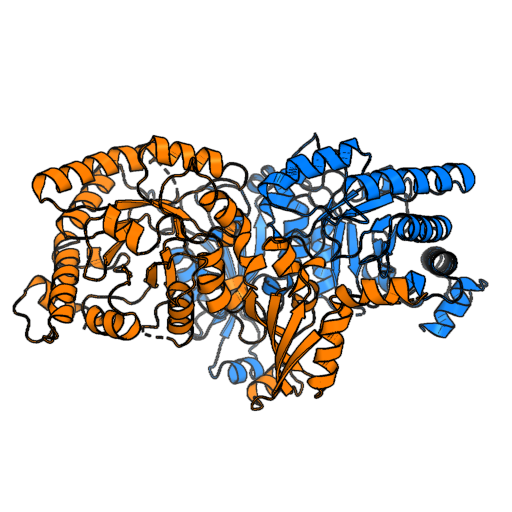 B 1 132 ? -9.316 60.312 -33.602 1.00 43.43 132 ARG B O 1
ATOM 4015 N N . ASN B 1 133 ? -7.628 58.915 -33.137 1.00 43.47 133 ASN B N 1
ATOM 4016 C CA . ASN B 1 133 ? -7.880 58.101 -34.321 1.00 45.89 133 ASN B CA 1
ATOM 4017 C C . ASN B 1 133 ? -9.224 57.384 -34.218 1.00 46.00 133 ASN B C 1
ATOM 4018 O O . ASN B 1 133 ? -9.929 57.209 -35.215 1.00 43.82 133 ASN B O 1
ATOM 4023 N N . LEU B 1 134 ? -9.575 56.961 -33.007 1.00 45.54 134 LEU B N 1
ATOM 4024 C CA . LEU B 1 134 ? -10.843 56.273 -32.785 1.00 45.63 134 LEU B CA 1
ATOM 4025 C C . LEU B 1 134 ? -12.010 57.205 -33.095 1.00 43.84 134 LEU B C 1
ATOM 4026 O O . LEU B 1 134 ? -12.983 56.807 -33.729 1.00 45.11 134 LEU B O 1
ATOM 4031 N N . LEU B 1 135 ? -11.900 58.447 -32.642 1.00 43.55 135 LEU B N 1
ATOM 4032 C CA . LEU B 1 135 ? -12.949 59.446 -32.842 1.00 45.42 135 LEU B CA 1
ATOM 4033 C C . LEU B 1 135 ? -12.853 60.194 -34.172 1.00 47.05 135 LEU B C 1
ATOM 4034 O O . LEU B 1 135 ? -13.824 60.814 -34.611 1.00 47.00 135 LEU B O 1
ATOM 4039 N N . GLN B 1 136 ? -11.683 60.141 -34.800 1.00 48.83 136 GLN B N 1
ATOM 4040 C CA . GLN B 1 136 ? -11.440 60.853 -36.052 1.00 49.99 136 GLN B CA 1
ATOM 4041 C C . GLN B 1 136 ? -11.546 62.340 -35.742 1.00 49.79 136 GLN B C 1
ATOM 4042 O O . GLN B 1 136 ? -12.140 63.108 -36.495 1.00 48.88 136 GLN B O 1
ATOM 4048 N N . VAL B 1 137 ? -10.982 62.721 -34.600 1.00 49.51 137 VAL B N 1
ATOM 4049 C CA . VAL B 1 137 ? -10.955 64.106 -34.140 1.00 50.80 137 VAL B CA 1
ATOM 4050 C C . VAL B 1 137 ? -9.490 64.364 -33.816 1.00 53.03 137 VAL B C 1
ATOM 4051 O O . VAL B 1 137 ? -9.031 64.101 -32.705 1.00 52.87 137 VAL B O 1
ATOM 4055 N N . HIS B 1 138 ? -8.764 64.895 -34.794 1.00 55.88 138 HIS B N 1
ATOM 4056 C CA . HIS B 1 138 ? -7.331 65.123 -34.652 1.00 58.54 138 HIS B CA 1
ATOM 4057 C C . HIS B 1 138 ? -6.837 66.495 -34.221 1.00 58.78 138 HIS B C 1
ATOM 4058 O O . HIS B 1 138 ? -5.632 66.690 -34.102 1.00 59.68 138 HIS B O 1
ATOM 4065 N N . ASP B 1 139 ? -7.732 67.438 -33.955 1.00 59.38 139 ASP B N 1
ATOM 4066 C CA . ASP B 1 139 ? -7.267 68.775 -33.600 1.00 59.72 139 ASP B CA 1
ATOM 4067 C C . ASP B 1 139 ? -7.633 69.363 -32.240 1.00 57.81 139 ASP B C 1
ATOM 4068 O O . ASP B 1 139 ? -6.782 69.507 -31.361 1.00 56.92 139 ASP B O 1
ATOM 4073 N N . ARG B 1 140 ? -8.899 69.726 -32.083 1.00 54.88 140 ARG B N 1
ATOM 4074 C CA . ARG B 1 140 ? -9.365 70.361 -30.859 1.00 54.04 140 ARG B CA 1
ATOM 4075 C C . ARG B 1 140 ? -9.521 69.441 -29.649 1.00 52.42 140 ARG B C 1
ATOM 4076 O O . ARG B 1 140 ? -9.506 68.216 -29.775 1.00 50.80 140 ARG B O 1
ATOM 4084 N N . PRO B 1 141 ? -9.646 70.031 -28.449 1.00 51.27 141 PRO B N 1
ATOM 4085 C CA . PRO B 1 141 ? -9.811 69.200 -27.256 1.00 50.58 141 PRO B CA 1
ATOM 4086 C C . PRO B 1 141 ? -11.130 68.446 -27.369 1.00 49.34 141 PRO B C 1
ATOM 4087 O O . PRO B 1 141 ? -12.043 68.882 -28.078 1.00 49.41 141 PRO B O 1
ATOM 4091 N N . LEU B 1 142 ? -11.227 67.313 -26.685 1.00 46.36 142 LEU B N 1
ATOM 4092 C CA . LEU B 1 142 ? -12.441 66.516 -26.734 1.00 43.49 142 LEU B CA 1
ATOM 4093 C C . LEU B 1 142 ? -13.427 67.020 -25.697 1.00 41.69 142 LEU B C 1
ATOM 4094 O O . LEU B 1 142 ? -13.067 67.787 -24.807 1.00 41.90 142 LEU B O 1
ATOM 4099 N N . LEU B 1 143 ? -14.674 66.585 -25.829 1.00 41.10 143 LEU B N 1
ATOM 4100 C CA . LEU B 1 143 ? -15.742 66.976 -24.921 1.00 40.96 143 LEU B CA 1
ATOM 4101 C C . LEU B 1 143 ? -16.389 65.722 -24.343 1.00 39.87 143 LEU B C 1
ATOM 4102 O O . LEU B 1 143 ? -16.754 64.811 -25.082 1.00 40.63 143 LEU B O 1
ATOM 4107 N N . MET B 1 144 ? -16.528 65.671 -23.021 1.00 40.67 144 MET B N 1
ATOM 4108 C CA . MET B 1 144 ? -17.146 64.511 -22.385 1.00 40.76 144 MET B CA 1
ATOM 4109 C C . MET B 1 144 ? -18.262 64.953 -21.456 1.00 40.01 144 MET B C 1
ATOM 4110 O O . MET B 1 144 ? -18.182 66.019 -20.848 1.00 41.07 144 MET B O 1
ATOM 4115 N N . SER B 1 145 ? -19.304 64.135 -21.355 1.00 40.85 145 SER B N 1
ATOM 4116 C CA . SER B 1 145 ? -20.421 64.434 -20.467 1.00 42.98 145 SER B CA 1
ATOM 4117 C C . SER B 1 145 ? -20.790 63.159 -19.717 1.00 44.20 145 SER B C 1
ATOM 4118 O O . SER B 1 145 ? -20.380 62.063 -20.103 1.00 43.55 145 SER B O 1
ATOM 4121 N N . ILE B 1 146 ? -21.570 63.297 -18.653 1.00 44.63 146 ILE B N 1
ATOM 4122 C CA . ILE B 1 146 ? -21.950 62.144 -17.848 1.00 47.65 146 ILE B CA 1
ATOM 4123 C C . ILE B 1 146 ? -23.454 61.991 -17.770 1.00 50.25 146 ILE B C 1
ATOM 4124 O O . ILE B 1 146 ? -24.172 62.983 -17.678 1.00 51.06 146 ILE B O 1
ATOM 4129 N N . PHE B 1 147 ? -23.930 60.751 -17.819 1.00 52.23 147 PHE B N 1
ATOM 4130 C CA . PHE B 1 147 ? -25.359 60.502 -17.695 1.00 55.33 147 PHE B CA 1
ATOM 4131 C C . PHE B 1 147 ? -25.793 61.163 -16.390 1.00 57.53 147 PHE B C 1
ATOM 4132 O O . PHE B 1 147 ? -25.014 61.238 -15.440 1.00 57.44 147 PHE B O 1
ATOM 4140 N N . LYS B 1 148 ? -27.031 61.642 -16.345 1.00 59.64 148 LYS B N 1
ATOM 4141 C CA . LYS B 1 148 ? -27.541 62.304 -15.150 1.00 61.48 148 LYS B CA 1
ATOM 4142 C C . LYS B 1 148 ? -28.949 61.822 -14.816 1.00 61.51 148 LYS B C 1
ATOM 4143 O O . LYS B 1 148 ? -29.829 61.800 -15.677 1.00 60.51 148 LYS B O 1
ATOM 4149 N N . GLY B 1 149 ? -29.143 61.418 -13.562 1.00 62.49 149 GLY B N 1
ATOM 4150 C CA . GLY B 1 149 ? -30.440 60.938 -13.116 1.00 62.03 149 GLY B CA 1
ATOM 4151 C C . GLY B 1 149 ? -30.793 59.596 -13.720 1.00 62.18 149 GLY B C 1
ATOM 4152 O O . GLY B 1 149 ? -31.963 59.294 -13.957 1.00 61.32 149 GLY B O 1
ATOM 4153 N N . MET B 1 150 ? -29.770 58.784 -13.959 1.00 62.08 150 MET B N 1
ATOM 4154 C CA . MET B 1 150 ? -29.951 57.470 -14.557 1.00 63.21 150 MET B CA 1
ATOM 4155 C C . MET B 1 150 ? -30.544 56.458 -13.579 1.00 63.11 150 MET B C 1
ATOM 4156 O O . MET B 1 150 ? -31.246 55.529 -13.981 1.00 61.93 150 MET B O 1
ATOM 4161 N N . ILE B 1 151 ? -30.260 56.644 -12.293 1.00 64.06 151 ILE B N 1
ATOM 4162 C CA . ILE B 1 151 ? -30.751 55.736 -11.260 1.00 64.94 151 ILE B CA 1
ATOM 4163 C C . ILE B 1 151 ? -32.274 55.639 -11.216 1.00 65.08 151 ILE B C 1
ATOM 4164 O O . ILE B 1 151 ? -32.974 56.652 -11.154 1.00 65.03 151 ILE B O 1
ATOM 4169 N N . GLY B 1 152 ? -32.777 54.408 -11.257 1.00 65.01 152 GLY B N 1
ATOM 4170 C CA . GLY B 1 152 ? -34.211 54.189 -11.217 1.00 65.11 152 GLY B CA 1
ATOM 4171 C C . GLY B 1 152 ? -34.900 54.436 -12.546 1.00 65.70 152 GLY B C 1
ATOM 4172 O O . GLY B 1 152 ? -36.122 54.591 -12.598 1.00 65.31 152 GLY B O 1
ATOM 4173 N N . ARG B 1 153 ? -34.124 54.469 -13.625 1.00 65.66 153 ARG B N 1
ATOM 4174 C CA . ARG B 1 153 ? -34.682 54.701 -14.952 1.00 65.61 153 ARG B CA 1
ATOM 4175 C C . ARG B 1 153 ? -34.566 53.448 -15.823 1.00 65.66 153 ARG B C 1
ATOM 4176 O O . ARG B 1 153 ? -33.847 52.505 -15.480 1.00 66.32 153 ARG B O 1
ATOM 4184 N N . ASN B 1 154 ? -35.276 53.441 -16.948 1.00 65.15 154 ASN B N 1
ATOM 4185 C CA . ASN B 1 154 ? -35.255 52.303 -17.867 1.00 64.67 154 ASN B CA 1
ATOM 4186 C C . ASN B 1 154 ? -34.256 52.498 -19.008 1.00 63.78 154 ASN B C 1
ATOM 4187 O O . ASN B 1 154 ? -33.555 53.510 -19.065 1.00 63.62 154 ASN B O 1
ATOM 4192 N N . ILE B 1 155 ? -34.206 51.527 -19.917 1.00 62.42 155 ILE B N 1
ATOM 4193 C CA . ILE B 1 155 ? -33.293 51.575 -21.055 1.00 61.85 155 ILE B CA 1
ATOM 4194 C C . ILE B 1 155 ? -33.673 52.668 -22.052 1.00 60.82 155 ILE B C 1
ATOM 4195 O O . ILE B 1 155 ? -32.807 53.383 -22.560 1.00 60.16 155 ILE B O 1
ATOM 4200 N N . GLY B 1 156 ? -34.969 52.795 -22.326 1.00 59.08 156 GLY B N 1
ATOM 4201 C CA . GLY B 1 156 ? -35.429 53.808 -23.259 1.00 56.61 156 GLY B CA 1
ATOM 4202 C C . GLY B 1 156 ? -35.024 55.201 -22.824 1.00 55.59 156 GLY B C 1
ATOM 4203 O O . GLY B 1 156 ? -34.788 56.075 -23.656 1.00 55.43 156 GLY B O 1
ATOM 4204 N N . TYR B 1 157 ? -34.945 55.411 -21.513 1.00 53.95 157 TYR B N 1
ATOM 4205 C CA . TYR B 1 157 ? -34.555 56.705 -20.970 1.00 53.65 157 TYR B CA 1
ATOM 4206 C C . TYR B 1 157 ? -33.071 56.941 -21.235 1.00 52.89 157 TYR B C 1
ATOM 4207 O O . TYR B 1 157 ? -32.659 58.045 -21.590 1.00 51.53 157 TYR B O 1
ATOM 4216 N N . LEU B 1 158 ? -32.274 55.894 -21.046 1.00 52.60 158 LEU B N 1
ATOM 4217 C CA . LEU B 1 158 ? -30.832 55.968 -21.263 1.00 51.64 158 LEU B CA 1
ATOM 4218 C C . LEU B 1 158 ? -30.537 56.332 -22.713 1.00 49.40 158 LEU B C 1
ATOM 4219 O O . LEU B 1 158 ? -29.766 57.249 -22.985 1.00 48.01 158 LEU B O 1
ATOM 4224 N N . LYS B 1 159 ? -31.163 55.606 -23.633 1.00 49.33 159 LYS B N 1
ATOM 4225 C CA . LYS B 1 159 ? -30.989 55.837 -25.062 1.00 49.27 159 LYS B CA 1
ATOM 4226 C C . LYS B 1 159 ? -31.287 57.282 -25.427 1.00 48.89 159 LYS B C 1
ATOM 4227 O O . LYS B 1 159 ? -30.495 57.940 -26.106 1.00 47.88 159 LYS B O 1
ATOM 4233 N N . THR B 1 160 ? -32.429 57.780 -24.966 1.00 48.10 160 THR B N 1
ATOM 4234 C CA . THR B 1 160 ? -32.815 59.151 -25.255 1.00 47.69 160 THR B CA 1
ATOM 4235 C C . THR B 1 160 ? -31.778 60.149 -24.760 1.00 46.86 160 THR B C 1
ATOM 4236 O O . THR B 1 160 ? -31.394 61.060 -25.492 1.00 44.46 160 THR B O 1
ATOM 4240 N N . GLN B 1 161 ? -31.312 59.981 -23.527 1.00 45.29 161 GLN B N 1
ATOM 4241 C CA . GLN B 1 161 ? -30.328 60.919 -23.003 1.00 45.98 161 GLN B CA 1
ATOM 4242 C C . GLN B 1 161 ? -28.991 60.748 -23.714 1.00 43.52 161 GLN B C 1
ATOM 4243 O O . GLN B 1 161 ? -28.226 61.701 -23.863 1.00 41.37 161 GLN B O 1
ATOM 4249 N N . LEU B 1 162 ? -28.718 59.528 -24.159 1.00 42.75 162 LEU B N 1
ATOM 4250 C CA . LEU B 1 162 ? -27.479 59.244 -24.872 1.00 44.41 162 LEU B CA 1
ATOM 4251 C C . LEU B 1 162 ? -27.529 59.946 -26.236 1.00 44.43 162 LEU B C 1
ATOM 4252 O O . LEU B 1 162 ? -26.578 60.618 -26.640 1.00 44.08 162 LEU B O 1
ATOM 4257 N N . ARG B 1 163 ? -28.647 59.787 -26.937 1.00 44.87 163 ARG B N 1
ATOM 4258 C CA . ARG B 1 163 ? -28.822 60.416 -28.240 1.00 47.54 163 ARG B CA 1
ATOM 4259 C C . ARG B 1 163 ? -28.682 61.936 -28.135 1.00 47.80 163 ARG B C 1
ATOM 4260 O O . ARG B 1 163 ? -27.986 62.556 -28.943 1.00 48.06 163 ARG B O 1
ATOM 4268 N N . ASP B 1 164 ? -29.329 62.534 -27.134 1.00 47.30 164 ASP B N 1
ATOM 4269 C CA . ASP B 1 164 ? -29.260 63.983 -26.954 1.00 47.62 164 ASP B CA 1
ATOM 4270 C C . ASP B 1 164 ? -27.844 64.489 -26.722 1.00 45.68 164 ASP B C 1
ATOM 4271 O O . ASP B 1 164 ? -27.465 65.535 -27.249 1.00 44.28 164 ASP B O 1
ATOM 4276 N N . GLN B 1 165 ? -27.062 63.755 -25.935 1.00 43.01 165 GLN B N 1
ATOM 4277 C CA . GLN B 1 165 ? -25.686 64.159 -25.662 1.00 41.06 165 GLN B CA 1
ATOM 4278 C C . GLN B 1 165 ? -24.838 64.070 -26.933 1.00 39.30 165 GLN B C 1
ATOM 4279 O O . GLN B 1 165 ? -23.983 64.920 -27.182 1.00 38.75 165 GLN B O 1
ATOM 4285 N N . ALA B 1 166 ? -25.085 63.033 -27.727 1.00 38.85 166 ALA B N 1
ATOM 4286 C CA . ALA B 1 166 ? -24.362 62.814 -28.978 1.00 40.70 166 ALA B CA 1
ATOM 4287 C C . ALA B 1 166 ? -24.705 63.911 -29.989 1.00 42.35 166 ALA B C 1
ATOM 4288 O O . ALA B 1 166 ? -23.817 64.590 -30.505 1.00 43.38 166 ALA B O 1
ATOM 4290 N N . ILE B 1 167 ? -25.994 64.076 -30.271 1.00 43.63 167 ILE B N 1
ATOM 4291 C CA . ILE B 1 167 ? -26.439 65.099 -31.209 1.00 44.87 167 ILE B CA 1
ATOM 4292 C C . ILE B 1 167 ? -25.923 66.458 -30.748 1.00 45.49 167 ILE B C 1
ATOM 4293 O O . ILE B 1 167 ? -25.746 67.373 -31.551 1.00 47.05 167 ILE B O 1
ATOM 4298 N N . GLY B 1 168 ? -25.654 66.572 -29.451 1.00 44.12 168 GLY B N 1
ATOM 4299 C CA . GLY B 1 168 ? -25.130 67.811 -28.907 1.00 43.66 168 GLY B CA 1
ATOM 4300 C C . GLY B 1 168 ? -23.646 67.964 -29.195 1.00 42.64 168 GLY B C 1
ATOM 4301 O O . GLY B 1 168 ? -23.038 68.962 -28.837 1.00 45.10 168 GLY B O 1
ATOM 4302 N N . GLY B 1 169 ? -23.051 66.965 -29.834 1.00 43.21 169 GLY B N 1
ATOM 4303 C CA . GLY B 1 169 ? -21.639 67.052 -30.163 1.00 43.65 169 GLY B CA 1
ATOM 4304 C C . GLY B 1 169 ? -20.657 66.504 -29.139 1.00 43.62 169 GLY B C 1
ATOM 4305 O O . GLY B 1 169 ? -19.451 66.709 -29.274 1.00 43.11 169 GLY B O 1
ATOM 4306 N N . VAL B 1 170 ? -21.156 65.821 -28.110 1.00 43.40 170 VAL B N 1
ATOM 4307 C CA . VAL B 1 170 ? -20.272 65.246 -27.095 1.00 41.31 170 VAL B CA 1
ATOM 4308 C C . VAL B 1 170 ? -19.482 64.110 -27.738 1.00 39.19 170 VAL B C 1
ATOM 4309 O O . VAL B 1 170 ? -20.046 63.297 -28.468 1.00 39.13 170 VAL B O 1
ATOM 4313 N N . ASP B 1 171 ? -18.182 64.063 -27.475 1.00 38.45 171 ASP B N 1
ATOM 4314 C CA . ASP B 1 171 ? -17.322 63.019 -28.030 1.00 37.17 171 ASP B CA 1
ATOM 4315 C C . ASP B 1 171 ? -17.365 61.719 -27.214 1.00 37.19 171 ASP B C 1
ATOM 4316 O O . ASP B 1 171 ? -17.269 60.618 -27.766 1.00 35.77 171 ASP B O 1
ATOM 4321 N N . ILE B 1 172 ? -17.489 61.859 -25.897 1.00 36.58 172 ILE B N 1
ATOM 4322 C CA . ILE B 1 172 ? -17.516 60.705 -25.002 1.00 35.48 172 ILE B CA 1
ATOM 4323 C C . ILE B 1 172 ? -18.565 60.826 -23.909 1.00 35.07 172 ILE B C 1
ATOM 4324 O O . ILE B 1 172 ? -18.611 61.821 -23.197 1.00 36.83 172 ILE B O 1
ATOM 4329 N N . VAL B 1 173 ? -19.405 59.807 -23.773 1.00 35.52 173 VAL B N 1
ATOM 4330 C CA . VAL B 1 173 ? -20.407 59.801 -22.715 1.00 36.02 173 VAL B CA 1
ATOM 4331 C C . VAL B 1 173 ? -20.006 58.671 -21.767 1.00 37.15 173 VAL B C 1
ATOM 4332 O O . VAL B 1 173 ? -19.685 57.573 -22.214 1.00 35.89 173 VAL B O 1
ATOM 4336 N N . LYS B 1 174 ? -20.008 58.942 -20.465 1.00 39.21 174 LYS B N 1
ATOM 4337 C CA . LYS B 1 174 ? -19.634 57.916 -19.490 1.00 40.40 174 LYS B CA 1
ATOM 4338 C C . LYS B 1 174 ? -20.686 57.742 -18.402 1.00 40.51 174 LYS B C 1
ATOM 4339 O O . LYS B 1 174 ? -21.499 58.636 -18.166 1.00 39.71 174 LYS B O 1
ATOM 4345 N N . ASP B 1 175 ? -20.668 56.583 -17.745 1.00 42.19 175 ASP B N 1
ATOM 4346 C CA . ASP B 1 175 ? -21.600 56.303 -16.654 1.00 41.21 175 ASP B CA 1
ATOM 4347 C C . ASP B 1 175 ? -21.267 57.226 -15.495 1.00 41.12 175 ASP B C 1
ATOM 4348 O O . ASP B 1 175 ? -20.127 57.673 -15.373 1.00 40.67 175 ASP B O 1
ATOM 4353 N N . ASP B 1 176 ? -22.252 57.537 -14.656 1.00 42.53 176 ASP B N 1
ATOM 4354 C CA . ASP B 1 176 ? -21.992 58.407 -13.513 1.00 44.67 176 ASP B CA 1
ATOM 4355 C C . ASP B 1 176 ? -21.322 57.547 -12.443 1.00 44.55 176 ASP B C 1
ATOM 4356 O O . ASP B 1 176 ? -21.223 56.333 -12.598 1.00 40.56 176 ASP B O 1
ATOM 4361 N N . GLU B 1 177 ? -20.872 58.181 -11.367 1.00 45.82 177 GLU B N 1
ATOM 4362 C CA . GLU B 1 177 ? -20.175 57.495 -10.282 1.00 49.36 177 GLU B CA 1
ATOM 4363 C C . GLU B 1 177 ? -21.030 56.591 -9.402 1.00 50.63 177 GLU B C 1
ATOM 4364 O O . GLU B 1 177 ? -20.561 55.551 -8.942 1.00 49.69 177 GLU B O 1
ATOM 4370 N N . ILE B 1 178 ? -22.277 56.985 -9.165 1.00 52.21 178 ILE B N 1
ATOM 4371 C CA . ILE B 1 178 ? -23.162 56.188 -8.329 1.00 54.59 178 ILE B CA 1
ATOM 4372 C C . ILE B 1 178 ? -24.174 55.399 -9.145 1.00 56.05 178 ILE B C 1
ATOM 4373 O O . ILE B 1 178 ? -25.098 55.971 -9.732 1.00 55.84 178 ILE B O 1
ATOM 4378 N N . LEU B 1 179 ? -23.992 54.082 -9.180 1.00 56.32 179 LEU B N 1
ATOM 4379 C CA . LEU B 1 179 ? -24.896 53.206 -9.915 1.00 58.68 179 LEU B CA 1
ATOM 4380 C C . LEU B 1 179 ? -25.355 52.062 -9.015 1.00 58.78 179 LEU B C 1
ATOM 4381 O O . LEU B 1 179 ? -24.591 51.568 -8.181 1.00 58.42 179 LEU B O 1
ATOM 4386 N N . PHE B 1 180 ? -26.605 51.645 -9.183 1.00 57.43 180 PHE B N 1
ATOM 4387 C CA . PHE B 1 180 ? -27.148 50.557 -8.382 1.00 58.04 180 PHE B CA 1
ATOM 4388 C C . PHE B 1 180 ? -27.472 49.346 -9.249 1.00 59.24 180 PHE B C 1
ATOM 4389 O O . PHE B 1 180 ? -26.938 48.256 -9.033 1.00 61.26 180 PHE B O 1
ATOM 4397 N N . LEU B 1 184 ? -30.910 46.161 -13.223 1.00 63.45 184 LEU B N 1
ATOM 4398 C CA . LEU B 1 184 ? -31.962 46.766 -14.035 1.00 64.04 184 LEU B CA 1
ATOM 4399 C C . LEU B 1 184 ? -31.471 47.035 -15.464 1.00 64.11 184 LEU B C 1
ATOM 4400 O O . LEU B 1 184 ? -32.262 47.022 -16.413 1.00 65.05 184 LEU B O 1
ATOM 4405 N N . THR B 1 185 ? -30.165 47.263 -15.612 1.00 62.49 185 THR B N 1
ATOM 4406 C CA . THR B 1 185 ? -29.572 47.554 -16.917 1.00 59.09 185 THR B CA 1
ATOM 4407 C C . THR B 1 185 ? -28.245 46.829 -17.170 1.00 58.42 185 THR B C 1
ATOM 4408 O O . THR B 1 185 ? -27.176 47.447 -17.153 1.00 57.67 185 THR B O 1
ATOM 4412 N N . PRO B 1 186 ? -28.295 45.512 -17.431 1.00 57.17 186 PRO B N 1
ATOM 4413 C CA . PRO B 1 186 ? -27.084 44.721 -17.690 1.00 56.02 186 PRO B CA 1
ATOM 4414 C C . PRO B 1 186 ? -26.079 45.421 -18.612 1.00 55.85 186 PRO B C 1
ATOM 4415 O O . PRO B 1 186 ? -26.438 45.929 -19.676 1.00 54.74 186 PRO B O 1
ATOM 4419 N N . LEU B 1 187 ? -24.819 45.430 -18.189 1.00 54.52 187 LEU B N 1
ATOM 4420 C CA . LEU B 1 187 ? -23.741 46.052 -18.938 1.00 53.81 187 LEU B CA 1
ATOM 4421 C C . LEU B 1 187 ? -23.846 45.726 -20.425 1.00 54.43 187 LEU B C 1
ATOM 4422 O O . LEU B 1 187 ? -23.843 46.629 -21.264 1.00 54.65 187 LEU B O 1
ATOM 4427 N N . THR B 1 188 ? -23.940 44.439 -20.751 1.00 53.77 188 THR B N 1
ATOM 4428 C CA . THR B 1 188 ? -24.053 44.023 -22.146 1.00 54.35 188 THR B CA 1
ATOM 4429 C C . THR B 1 188 ? -25.225 44.738 -22.802 1.00 54.15 188 THR B C 1
ATOM 4430 O O . THR B 1 188 ? -25.202 45.001 -24.002 1.00 55.27 188 THR B O 1
ATOM 4434 N N . LYS B 1 189 ? -26.241 45.047 -22.002 1.00 53.78 189 LYS B N 1
ATOM 4435 C CA . LYS B 1 189 ? -27.443 45.722 -22.482 1.00 55.15 189 LYS B CA 1
ATOM 4436 C C . LYS B 1 189 ? -27.218 47.214 -22.725 1.00 54.35 189 LYS B C 1
ATOM 4437 O O . LYS B 1 189 ? -27.580 47.729 -23.781 1.00 55.02 189 LYS B O 1
ATOM 4443 N N . ARG B 1 190 ? -26.638 47.909 -21.748 1.00 53.04 190 ARG B N 1
ATOM 4444 C CA . ARG B 1 190 ? -26.363 49.334 -21.906 1.00 52.46 190 ARG B CA 1
ATOM 4445 C C . ARG B 1 190 ? -25.389 49.489 -23.062 1.00 51.95 190 ARG B C 1
ATOM 4446 O O . ARG B 1 190 ? -25.459 50.452 -23.825 1.00 51.84 190 ARG B O 1
ATOM 4454 N N . ILE B 1 191 ? -24.474 48.532 -23.175 1.00 50.26 191 ILE B N 1
ATOM 4455 C CA . ILE B 1 191 ? -23.473 48.545 -24.228 1.00 49.38 191 ILE B CA 1
ATOM 4456 C C . ILE B 1 191 ? -24.122 48.341 -25.589 1.00 49.42 191 ILE B C 1
ATOM 4457 O O . ILE B 1 191 ? -23.939 49.147 -26.499 1.00 49.15 191 ILE B O 1
ATOM 4462 N N . VAL B 1 192 ? -24.883 47.262 -25.728 1.00 50.33 192 VAL B N 1
ATOM 4463 C CA . VAL B 1 192 ? -25.545 46.970 -26.990 1.00 50.85 192 VAL B CA 1
ATOM 4464 C C . VAL B 1 192 ? -26.499 48.094 -27.393 1.00 50.34 192 VAL B C 1
ATOM 4465 O O . VAL B 1 192 ? -26.382 48.654 -28.483 1.00 50.56 192 VAL B O 1
ATOM 4469 N N . SER B 1 193 ? -27.434 48.425 -26.508 1.00 50.29 193 SER B N 1
ATOM 4470 C CA . SER B 1 193 ? -28.404 49.479 -26.784 1.00 49.59 193 SER B CA 1
ATOM 4471 C C . SER B 1 193 ? -27.727 50.822 -27.022 1.00 49.34 193 SER B C 1
ATOM 4472 O O . SER B 1 193 ? -28.126 51.580 -27.908 1.00 49.03 193 SER B O 1
ATOM 4475 N N . GLY B 1 194 ? -26.710 51.117 -26.222 1.00 48.92 194 GLY B N 1
ATOM 4476 C CA . GLY B 1 194 ? -25.991 52.365 -26.373 1.00 48.61 194 GLY B CA 1
ATOM 4477 C C . GLY B 1 194 ? -25.317 52.414 -27.727 1.00 48.67 194 GLY B C 1
ATOM 4478 O O . GLY B 1 194 ? -25.322 53.446 -28.394 1.00 47.55 194 GLY B O 1
ATOM 4479 N N . LYS B 1 195 ? -24.740 51.290 -28.135 1.00 48.26 195 LYS B N 1
ATOM 4480 C CA . LYS B 1 195 ? -24.063 51.210 -29.418 1.00 50.12 195 LYS B CA 1
ATOM 4481 C C . LYS B 1 195 ? -25.064 51.536 -30.519 1.00 50.98 195 LYS B C 1
ATOM 4482 O O . LYS B 1 195 ? -24.780 52.338 -31.414 1.00 50.70 195 LYS B O 1
ATOM 4488 N N . GLU B 1 196 ? -26.238 50.914 -30.446 1.00 50.58 196 GLU B N 1
ATOM 4489 C CA . GLU B 1 196 ? -27.290 51.143 -31.431 1.00 51.47 196 GLU B CA 1
ATOM 4490 C C . GLU B 1 196 ? -27.570 52.633 -31.579 1.00 50.02 196 GLU B C 1
ATOM 4491 O O . GLU B 1 196 ? -27.547 53.175 -32.681 1.00 49.35 196 GLU B O 1
ATOM 4497 N N . VAL B 1 197 ? -27.826 53.293 -30.458 1.00 48.84 197 VAL B N 1
ATOM 4498 C CA . VAL B 1 197 ? -28.106 54.719 -30.463 1.00 47.59 197 VAL B CA 1
ATOM 4499 C C . VAL B 1 197 ? -26.980 55.509 -31.126 1.00 47.39 197 VAL B C 1
ATOM 4500 O O . VAL B 1 197 ? -27.223 56.317 -32.021 1.00 46.57 197 VAL B O 1
ATOM 4504 N N . LEU B 1 198 ? -25.748 55.262 -30.689 1.00 45.85 198 LEU B N 1
ATOM 4505 C CA . LEU B 1 198 ? -24.599 55.978 -31.225 1.00 44.93 198 LEU B CA 1
ATOM 4506 C C . LEU B 1 198 ? -24.318 55.739 -32.708 1.00 44.36 198 LEU B C 1
ATOM 4507 O O . LEU B 1 198 ? -23.876 56.654 -33.400 1.00 42.34 198 LEU B O 1
ATOM 4512 N N . GLN B 1 199 ? -24.558 54.529 -33.205 1.00 44.35 199 GLN B N 1
ATOM 4513 C CA . GLN B 1 199 ? -24.331 54.279 -34.625 1.00 45.55 199 GLN B CA 1
ATOM 4514 C C . GLN B 1 199 ? -25.372 55.066 -35.418 1.00 45.61 199 GLN B C 1
ATOM 4515 O O . GLN B 1 199 ? -25.080 55.585 -36.493 1.00 44.45 199 GLN B O 1
ATOM 4521 N N . SER B 1 200 ? -26.583 55.158 -34.875 1.00 45.67 200 SER B N 1
ATOM 4522 C CA . SER B 1 200 ? -27.657 55.891 -35.533 1.00 46.64 200 SER B CA 1
ATOM 4523 C C . SER B 1 200 ? -27.246 57.342 -35.721 1.00 46.59 200 SER B C 1
ATOM 4524 O O . SER B 1 200 ? -27.369 57.895 -36.812 1.00 47.70 200 SER B O 1
ATOM 4527 N N . VAL B 1 201 ? -26.752 57.957 -34.653 1.00 46.46 201 VAL B N 1
ATOM 4528 C CA . VAL B 1 201 ? -26.303 59.343 -34.717 1.00 45.91 201 VAL B CA 1
ATOM 4529 C C . VAL B 1 201 ? -25.122 59.478 -35.677 1.00 46.43 201 VAL B C 1
ATOM 4530 O O . VAL B 1 201 ? -25.003 60.473 -36.395 1.00 46.09 201 VAL B O 1
ATOM 4534 N N . TYR B 1 202 ? -24.242 58.482 -35.691 1.00 45.95 202 TYR B N 1
ATOM 4535 C CA . TYR B 1 202 ? -23.086 58.543 -36.579 1.00 46.46 202 TYR B CA 1
ATOM 4536 C C . TYR B 1 202 ? -23.511 58.519 -38.047 1.00 46.86 202 TYR B C 1
ATOM 4537 O O . TYR B 1 202 ? -23.021 59.309 -38.850 1.00 45.30 202 TYR B O 1
ATOM 4546 N N . GLU B 1 203 ? -24.420 57.613 -38.391 1.00 47.23 203 GLU B N 1
ATOM 4547 C CA . GLU B 1 203 ? -24.874 57.503 -39.767 1.00 51.48 203 GLU B CA 1
ATOM 4548 C C . GLU B 1 203 ? -25.867 58.594 -40.168 1.00 52.15 203 GLU B C 1
ATOM 4549 O O . GLU B 1 203 ? -26.314 58.640 -41.313 1.00 52.57 203 GLU B O 1
ATOM 4555 N N . THR B 1 204 ? -26.197 59.483 -39.233 1.00 53.33 204 THR B N 1
ATOM 4556 C CA . THR B 1 204 ? -27.128 60.567 -39.523 1.00 53.86 204 THR B CA 1
ATOM 4557 C C . THR B 1 204 ? -26.454 61.935 -39.506 1.00 55.18 204 THR B C 1
ATOM 4558 O O . THR B 1 204 ? -26.769 62.788 -40.334 1.00 55.93 204 THR B O 1
ATOM 4562 N N . TYR B 1 205 ? -25.531 62.151 -38.573 1.00 55.24 205 TYR B N 1
ATOM 4563 C CA . TYR B 1 205 ? -24.844 63.437 -38.484 1.00 56.12 205 TYR B CA 1
ATOM 4564 C C . TYR B 1 205 ? -23.347 63.325 -38.758 1.00 56.41 205 TYR B C 1
ATOM 4565 O O . TYR B 1 205 ? -22.638 64.330 -38.775 1.00 57.95 205 TYR B O 1
ATOM 4574 N N . GLY B 1 206 ? -22.863 62.106 -38.967 1.00 56.23 206 GLY B N 1
ATOM 4575 C CA . GLY B 1 206 ? -21.446 61.923 -39.221 1.00 55.32 206 GLY B CA 1
ATOM 4576 C C . GLY B 1 206 ? -20.578 62.244 -38.014 1.00 55.11 206 GLY B C 1
ATOM 4577 O O . GLY B 1 206 ? -19.379 62.505 -38.148 1.00 55.17 206 GLY B O 1
ATOM 4578 N N . HIS B 1 207 ? -21.178 62.224 -36.828 1.00 53.12 207 HIS B N 1
ATOM 4579 C CA . HIS B 1 207 ? -20.447 62.513 -35.599 1.00 50.98 207 HIS B CA 1
ATOM 4580 C C . HIS B 1 207 ? -20.224 61.243 -34.780 1.00 49.92 207 HIS B C 1
ATOM 4581 O O . HIS B 1 207 ? -21.152 60.472 -34.554 1.00 48.77 207 HIS B O 1
ATOM 4588 N N . LYS B 1 208 ? -18.991 61.044 -34.326 1.00 49.00 208 LYS B N 1
ATOM 4589 C CA . LYS B 1 208 ? -18.642 59.864 -33.545 1.00 48.72 208 LYS B CA 1
ATOM 4590 C C . LYS B 1 208 ? -18.646 60.112 -32.040 1.00 45.99 208 LYS B C 1
ATOM 4591 O O . LYS B 1 208 ? -17.978 61.018 -31.544 1.00 45.70 208 LYS B O 1
ATOM 4597 N N . THR B 1 209 ? -19.404 59.295 -31.321 1.00 43.44 209 THR B N 1
ATOM 4598 C CA . THR B 1 209 ? -19.484 59.396 -29.868 1.00 41.45 209 THR B CA 1
ATOM 4599 C C . THR B 1 209 ? -19.120 58.042 -29.261 1.00 40.91 209 THR B C 1
ATOM 4600 O O . THR B 1 209 ? -19.572 57.000 -29.736 1.00 40.18 209 THR B O 1
ATOM 4604 N N . LEU B 1 210 ? -18.295 58.061 -28.221 1.00 39.88 210 LEU B N 1
ATOM 4605 C CA . LEU B 1 210 ? -17.877 56.829 -27.553 1.00 39.61 210 LEU B CA 1
ATOM 4606 C C . LEU B 1 210 ? -18.522 56.718 -26.173 1.00 38.43 210 LEU B C 1
ATOM 4607 O O . LEU B 1 210 ? -18.639 57.709 -25.454 1.00 39.39 210 LEU B O 1
ATOM 4612 N N . TYR B 1 211 ? -18.930 55.507 -25.806 1.00 37.33 211 TYR B N 1
ATOM 4613 C CA . TYR B 1 211 ? -19.565 55.276 -24.516 1.00 35.57 211 TYR B CA 1
ATOM 4614 C C . TYR B 1 211 ? -18.609 54.542 -23.568 1.00 36.13 211 TYR B C 1
ATOM 4615 O O . TYR B 1 211 ? -18.218 53.402 -23.823 1.00 34.69 211 TYR B O 1
ATOM 4624 N N . ALA B 1 212 ? -18.211 55.222 -22.495 1.00 34.32 212 ALA B N 1
ATOM 4625 C CA . ALA B 1 212 ? -17.310 54.645 -21.501 1.00 35.12 212 ALA B CA 1
ATOM 4626 C C . ALA B 1 212 ? -18.141 54.025 -20.383 1.00 34.05 212 ALA B C 1
ATOM 4627 O O . ALA B 1 212 ? -18.767 54.742 -19.603 1.00 35.93 212 ALA B O 1
ATOM 4629 N N . VAL B 1 213 ? -18.141 52.697 -20.320 1.00 34.32 213 VAL B N 1
ATOM 4630 C CA . VAL B 1 213 ? -18.897 51.946 -19.318 1.00 35.22 213 VAL B CA 1
ATOM 4631 C C . VAL B 1 213 ? -18.048 51.510 -18.124 1.00 35.10 213 VAL B C 1
ATOM 4632 O O . VAL B 1 213 ? -16.921 51.045 -18.277 1.00 33.59 213 VAL B O 1
ATOM 4636 N N . ASN B 1 214 ? -18.612 51.647 -16.932 1.00 36.75 214 ASN B N 1
ATOM 4637 C CA . ASN B 1 214 ? -17.898 51.298 -15.716 1.00 38.29 214 ASN B CA 1
ATOM 4638 C C . ASN B 1 214 ? -17.652 49.798 -15.622 1.00 37.45 214 ASN B C 1
ATOM 4639 O O . ASN B 1 214 ? -18.563 48.986 -15.762 1.00 38.38 214 ASN B O 1
ATOM 4644 N N . LEU B 1 215 ? -16.392 49.437 -15.421 1.00 34.66 215 LEU B N 1
ATOM 4645 C CA . LEU B 1 215 ? -16.019 48.039 -15.294 1.00 32.46 215 LEU B CA 1
ATOM 4646 C C . LEU B 1 215 ? -16.033 47.681 -13.810 1.00 31.98 215 LEU B C 1
ATOM 4647 O O . LEU B 1 215 ? -15.322 48.291 -13.022 1.00 30.00 215 LEU B O 1
ATOM 4652 N N . THR B 1 216 ? -16.838 46.692 -13.431 1.00 32.43 216 THR B N 1
ATOM 4653 C CA . THR B 1 216 ? -16.922 46.294 -12.032 1.00 32.17 216 THR B CA 1
ATOM 4654 C C . THR B 1 216 ? -16.770 44.787 -11.812 1.00 31.64 216 THR B C 1
ATOM 4655 O O . THR B 1 216 ? -16.564 44.017 -12.758 1.00 29.67 216 THR B O 1
ATOM 4659 N N . GLY B 1 217 ? -16.882 44.384 -10.547 1.00 30.36 217 GLY B N 1
ATOM 4660 C CA . GLY B 1 217 ? -16.756 42.986 -10.181 1.00 29.87 217 GLY B CA 1
ATOM 4661 C C . GLY B 1 217 ? -15.603 42.843 -9.217 1.00 28.81 217 GLY B C 1
ATOM 4662 O O . GLY B 1 217 ? -14.924 43.822 -8.929 1.00 30.26 217 GLY B O 1
ATOM 4663 N N . ARG B 1 218 ? -15.382 41.646 -8.688 1.00 26.41 218 ARG B N 1
ATOM 4664 C CA . ARG B 1 218 ? -14.266 41.476 -7.778 1.00 27.56 218 ARG B CA 1
ATOM 4665 C C . ARG B 1 218 ? -12.996 41.361 -8.609 1.00 26.34 218 ARG B C 1
ATOM 4666 O O . ARG B 1 218 ? -13.045 40.998 -9.780 1.00 26.69 218 ARG B O 1
ATOM 4674 N N . THR B 1 219 ? -11.863 41.672 -7.997 1.00 25.07 219 THR B N 1
ATOM 4675 C CA . THR B 1 219 ? -10.589 41.657 -8.701 1.00 26.15 219 THR B CA 1
ATOM 4676 C C . THR B 1 219 ? -10.348 40.511 -9.674 1.00 27.75 219 THR B C 1
ATOM 4677 O O . THR B 1 219 ? -10.025 40.748 -10.844 1.00 25.64 219 THR B O 1
ATOM 4681 N N . PHE B 1 220 ? -10.508 39.273 -9.211 1.00 26.70 220 PHE B N 1
ATOM 4682 C CA . PHE B 1 220 ? -10.247 38.141 -10.080 1.00 29.01 220 PHE B CA 1
ATOM 4683 C C . PHE B 1 220 ? -11.310 37.823 -11.123 1.00 29.21 220 PHE B C 1
ATOM 4684 O O . PHE B 1 220 ? -11.244 36.805 -11.805 1.00 30.57 220 PHE B O 1
ATOM 4692 N N . ASP B 1 221 ? -12.285 38.708 -11.271 1.00 30.41 221 ASP B N 1
ATOM 4693 C CA . ASP B 1 221 ? -13.293 38.505 -12.301 1.00 29.55 221 ASP B CA 1
ATOM 4694 C C . ASP B 1 221 ? -13.193 39.643 -13.324 1.00 30.29 221 ASP B C 1
ATOM 4695 O O . ASP B 1 221 ? -13.868 39.612 -14.350 1.00 29.20 221 ASP B O 1
ATOM 4700 N N . LEU B 1 222 ? -12.352 40.636 -13.042 1.00 27.69 222 LEU B N 1
ATOM 4701 C CA . LEU B 1 222 ? -12.218 41.795 -13.933 1.00 29.65 222 LEU B CA 1
ATOM 4702 C C . LEU B 1 222 ? -11.811 41.512 -15.380 1.00 30.86 222 LEU B C 1
ATOM 4703 O O . LEU B 1 222 ? -12.408 42.058 -16.307 1.00 30.91 222 LEU B O 1
ATOM 4708 N N . LYS B 1 223 ? -10.806 40.673 -15.592 1.00 31.72 223 LYS B N 1
ATOM 4709 C CA . LYS B 1 223 ? -10.384 40.399 -16.964 1.00 34.48 223 LYS B CA 1
ATOM 4710 C C . LYS B 1 223 ? -11.484 39.717 -17.775 1.00 33.80 223 LYS B C 1
ATOM 4711 O O . LYS B 1 223 ? -11.767 40.123 -18.902 1.00 32.43 223 LYS B O 1
ATOM 4717 N N . GLU B 1 224 ? -12.109 38.691 -17.201 1.00 32.37 224 GLU B N 1
ATOM 4718 C CA . GLU B 1 224 ? -13.196 37.986 -17.878 1.00 33.89 224 GLU B CA 1
ATOM 4719 C C . GLU B 1 224 ? -14.353 38.976 -18.124 1.00 33.08 224 GLU B C 1
ATOM 4720 O O . GLU B 1 224 ? -14.953 38.996 -19.206 1.00 31.42 224 GLU B O 1
ATOM 4726 N N . ASN B 1 225 ? -14.646 39.822 -17.139 1.00 29.79 225 ASN B N 1
ATOM 4727 C CA . ASN B 1 225 ? -15.727 40.794 -17.299 1.00 29.19 225 ASN B CA 1
ATOM 4728 C C . ASN B 1 225 ? -15.388 41.823 -18.385 1.00 29.96 225 ASN B C 1
ATOM 4729 O O . ASN B 1 225 ? -16.249 42.213 -19.167 1.00 28.73 225 ASN B O 1
ATOM 4734 N N . ALA B 1 226 ? -14.136 42.267 -18.413 1.00 28.80 226 ALA B N 1
ATOM 4735 C CA . ALA B 1 226 ? -13.690 43.240 -19.404 1.00 30.22 226 ALA B CA 1
ATOM 4736 C C . ALA B 1 226 ? -13.791 42.675 -20.825 1.00 30.83 226 ALA B C 1
ATOM 4737 O O . ALA B 1 226 ? -14.202 43.366 -21.760 1.00 32.22 226 ALA B O 1
ATOM 4739 N N . LYS B 1 227 ? -13.405 41.418 -20.985 1.00 33.63 227 LYS B N 1
ATOM 4740 C CA . LYS B 1 227 ? -13.450 40.781 -22.292 1.00 35.33 227 LYS B CA 1
ATOM 4741 C C . LYS B 1 227 ? -14.891 40.594 -22.754 1.00 36.72 227 LYS B C 1
ATOM 4742 O O . LYS B 1 227 ? -15.187 40.709 -23.944 1.00 35.95 227 LYS B O 1
ATOM 4748 N N . ARG B 1 228 ? -15.793 40.321 -21.813 1.00 35.20 228 ARG B N 1
ATOM 4749 C CA . ARG B 1 228 ? -17.192 40.162 -22.158 1.00 35.54 228 ARG B CA 1
ATOM 4750 C C . ARG B 1 228 ? -17.721 41.523 -22.598 1.00 35.96 228 ARG B C 1
ATOM 4751 O O . ARG B 1 228 ? -18.481 41.614 -23.562 1.00 36.66 228 ARG B O 1
ATOM 4759 N N . ALA B 1 229 ? -17.314 42.578 -21.900 1.00 35.45 229 ALA B N 1
ATOM 4760 C CA . ALA B 1 229 ? -17.754 43.932 -22.256 1.00 36.02 229 ALA B CA 1
ATOM 4761 C C . ALA B 1 229 ? -17.291 44.278 -23.673 1.00 37.31 229 ALA B C 1
ATOM 4762 O O . ALA B 1 229 ? -18.042 44.867 -24.458 1.00 37.70 229 ALA B O 1
ATOM 4764 N N . VAL B 1 230 ? -16.049 43.922 -23.991 1.00 37.92 230 VAL B N 1
ATOM 4765 C CA . VAL B 1 230 ? -15.494 44.182 -25.317 1.00 40.31 230 VAL B CA 1
ATOM 4766 C C . VAL B 1 230 ? -16.302 43.394 -26.343 1.00 41.95 230 VAL B C 1
ATOM 4767 O O . VAL B 1 230 ? -16.753 43.941 -27.351 1.00 41.21 230 VAL B O 1
ATOM 4771 N N . GLN B 1 231 ? -16.486 42.106 -26.077 1.00 43.58 231 GLN B N 1
ATOM 4772 C CA . GLN B 1 231 ? -17.256 41.253 -26.972 1.00 45.62 231 GLN B CA 1
ATOM 4773 C C . GLN B 1 231 ? -18.635 41.856 -27.243 1.00 45.39 231 GLN B C 1
ATOM 4774 O O . GLN B 1 231 ? -19.169 41.721 -28.340 1.00 47.65 231 GLN B O 1
ATOM 4780 N N . ALA B 1 232 ? -19.213 42.517 -26.245 1.00 44.34 232 ALA B N 1
ATOM 4781 C CA . ALA B 1 232 ? -20.528 43.122 -26.410 1.00 43.54 232 ALA B CA 1
ATOM 4782 C C . ALA B 1 232 ? -20.433 44.416 -27.212 1.00 44.77 232 ALA B C 1
ATOM 4783 O O . ALA B 1 232 ? -21.444 44.950 -27.661 1.00 45.42 232 ALA B O 1
ATOM 4785 N N . GLY B 1 233 ? -19.214 44.918 -27.382 1.00 44.70 233 GLY B N 1
ATOM 4786 C CA . GLY B 1 233 ? -19.019 46.142 -28.137 1.00 44.10 233 GLY B CA 1
ATOM 4787 C C . GLY B 1 233 ? -18.689 47.376 -27.316 1.00 43.43 233 GLY B C 1
ATOM 4788 O O . GLY B 1 233 ? -19.000 48.494 -27.728 1.00 43.70 233 GLY B O 1
ATOM 4789 N N . ALA B 1 234 ? -18.058 47.194 -26.160 1.00 40.52 234 ALA B N 1
ATOM 4790 C CA . ALA B 1 234 ? -17.698 48.334 -25.321 1.00 39.13 234 ALA B CA 1
ATOM 4791 C C . ALA B 1 234 ? -16.677 49.224 -26.035 1.00 37.46 234 ALA B C 1
ATOM 4792 O O . ALA B 1 234 ? -15.741 48.718 -26.651 1.00 38.38 234 ALA B O 1
ATOM 4794 N N . ASP B 1 235 ? -16.854 50.542 -25.942 1.00 35.56 235 ASP B N 1
ATOM 4795 C CA . ASP B 1 235 ? -15.943 51.491 -26.581 1.00 34.77 235 ASP B CA 1
ATOM 4796 C C . ASP B 1 235 ? -14.763 51.811 -25.674 1.00 34.21 235 ASP B C 1
ATOM 4797 O O . ASP B 1 235 ? -13.607 51.792 -26.100 1.00 34.58 235 ASP B O 1
ATOM 4802 N N . ILE B 1 236 ? -15.079 52.134 -24.425 1.00 32.79 236 ILE B N 1
ATOM 4803 C CA . ILE B 1 236 ? -14.086 52.481 -23.422 1.00 31.58 236 ILE B CA 1
ATOM 4804 C C . ILE B 1 236 ? -14.476 51.861 -22.081 1.00 33.02 236 ILE B C 1
ATOM 4805 O O . ILE B 1 236 ? -15.665 51.785 -21.744 1.00 31.70 236 ILE B O 1
ATOM 4810 N N . LEU B 1 237 ? -13.479 51.430 -21.318 1.00 31.01 237 LEU B N 1
ATOM 4811 C CA . LEU B 1 237 ? -13.744 50.855 -20.008 1.00 31.67 237 LEU B CA 1
ATOM 4812 C C . LEU B 1 237 ? -13.368 51.853 -18.923 1.00 30.40 237 LEU B C 1
ATOM 4813 O O . LEU B 1 237 ? -12.205 52.241 -18.791 1.00 31.93 237 LEU B O 1
ATOM 4818 N N . LEU B 1 238 ? -14.374 52.285 -18.170 1.00 30.56 238 LEU B N 1
ATOM 4819 C CA . LEU B 1 238 ? -14.212 53.218 -17.058 1.00 31.15 238 LEU B CA 1
ATOM 4820 C C . LEU B 1 238 ? -13.822 52.333 -15.869 1.00 32.66 238 LEU B C 1
ATOM 4821 O O . LEU B 1 238 ? -14.498 51.347 -15.578 1.00 31.41 238 LEU B O 1
ATOM 4826 N N . PHE B 1 239 ? -12.747 52.691 -15.177 1.00 33.32 239 PHE B N 1
ATOM 4827 C CA . PHE B 1 239 ? -12.257 51.852 -14.089 1.00 33.51 239 PHE B CA 1
ATOM 4828 C C . PHE B 1 239 ? -11.789 52.618 -12.858 1.00 32.27 239 PHE B C 1
ATOM 4829 O O . PHE B 1 239 ? -10.935 53.500 -12.962 1.00 31.99 239 PHE B O 1
ATOM 4837 N N . ASN B 1 240 ? -12.356 52.276 -11.699 1.00 31.87 240 ASN B N 1
ATOM 4838 C CA . ASN B 1 240 ? -11.975 52.894 -10.432 1.00 31.96 240 ASN B CA 1
ATOM 4839 C C . ASN B 1 240 ? -10.685 52.223 -9.958 1.00 32.16 240 ASN B C 1
ATOM 4840 O O . ASN B 1 240 ? -10.690 51.394 -9.042 1.00 30.95 240 ASN B O 1
ATOM 4845 N N . VAL B 1 241 ? -9.582 52.602 -10.586 1.00 30.69 241 VAL B N 1
ATOM 4846 C CA . VAL B 1 241 ? -8.274 52.037 -10.289 1.00 31.96 241 VAL B CA 1
ATOM 4847 C C . VAL B 1 241 ? -7.927 51.827 -8.826 1.00 32.91 241 VAL B C 1
ATOM 4848 O O . VAL B 1 241 ? -7.548 50.728 -8.419 1.00 32.50 241 VAL B O 1
ATOM 4852 N N . PHE B 1 242 ? -8.062 52.877 -8.033 1.00 32.97 242 PHE B N 1
ATOM 4853 C CA . PHE B 1 242 ? -7.687 52.807 -6.636 1.00 34.10 242 PHE B CA 1
ATOM 4854 C C . PHE B 1 242 ? -8.581 52.022 -5.686 1.00 33.84 242 PHE B C 1
ATOM 4855 O O . PHE B 1 242 ? -8.306 51.935 -4.495 1.00 34.66 242 PHE B O 1
ATOM 4863 N N . ALA B 1 243 ? -9.641 51.426 -6.213 1.00 32.74 243 ALA B N 1
ATOM 4864 C CA . ALA B 1 243 ? -10.490 50.589 -5.383 1.00 31.79 243 ALA B CA 1
ATOM 4865 C C . ALA B 1 243 ? -9.937 49.162 -5.545 1.00 30.87 243 ALA B C 1
ATOM 4866 O O . ALA B 1 243 ? -10.257 48.270 -4.764 1.00 32.01 243 ALA B O 1
ATOM 4868 N N . TYR B 1 244 ? -9.099 48.962 -6.567 1.00 29.90 244 TYR B N 1
ATOM 4869 C CA . TYR B 1 244 ? -8.510 47.649 -6.852 1.00 30.45 244 TYR B CA 1
ATOM 4870 C C . TYR B 1 244 ? -6.983 47.610 -6.733 1.00 32.91 244 TYR B C 1
ATOM 4871 O O . TYR B 1 244 ? -6.426 46.693 -6.119 1.00 34.85 244 TYR B O 1
ATOM 4880 N N . GLY B 1 245 ? -6.318 48.591 -7.342 1.00 31.97 245 GLY B N 1
ATOM 4881 C CA . GLY B 1 245 ? -4.867 48.665 -7.306 1.00 31.28 245 GLY B CA 1
ATOM 4882 C C . GLY B 1 245 ? -4.269 48.938 -8.677 1.00 29.23 245 GLY B C 1
ATOM 4883 O O . GLY B 1 245 ? -4.781 48.480 -9.696 1.00 27.97 245 GLY B O 1
ATOM 4884 N N . LEU B 1 246 ? -3.179 49.691 -8.700 1.00 30.06 246 LEU B N 1
ATOM 4885 C CA . LEU B 1 246 ? -2.500 50.025 -9.944 1.00 29.49 246 LEU B CA 1
ATOM 4886 C C . LEU B 1 246 ? -2.015 48.790 -10.690 1.00 30.10 246 LEU B C 1
ATOM 4887 O O . LEU B 1 246 ? -1.979 48.783 -11.918 1.00 30.14 246 LEU B O 1
ATOM 4892 N N . ASP B 1 247 ? -1.622 47.754 -9.955 1.00 27.22 247 ASP B N 1
ATOM 4893 C CA . ASP B 1 247 ? -1.145 46.541 -10.604 1.00 28.54 247 ASP B CA 1
ATOM 4894 C C . ASP B 1 247 ? -2.262 45.834 -11.368 1.00 28.05 247 ASP B C 1
ATOM 4895 O O . ASP B 1 247 ? -2.003 45.121 -12.334 1.00 29.11 247 ASP B O 1
ATOM 4900 N N . VAL B 1 248 ? -3.503 46.022 -10.930 1.00 28.03 248 VAL B N 1
ATOM 4901 C CA . VAL B 1 248 ? -4.634 45.404 -11.614 1.00 27.15 248 VAL B CA 1
ATOM 4902 C C . VAL B 1 248 ? -4.883 46.181 -12.909 1.00 27.16 248 VAL B C 1
ATOM 4903 O O . VAL B 1 248 ? -5.106 45.595 -13.962 1.00 25.95 248 VAL B O 1
ATOM 4907 N N . LEU B 1 249 ? -4.831 47.503 -12.826 1.00 27.54 249 LEU B N 1
ATOM 4908 C CA . LEU B 1 249 ? -5.023 48.330 -14.010 1.00 30.69 249 LEU B CA 1
ATOM 4909 C C . LEU B 1 249 ? -3.967 47.910 -15.029 1.00 30.46 249 LEU B C 1
ATOM 4910 O O . LEU B 1 249 ? -4.268 47.739 -16.206 1.00 32.61 249 LEU B O 1
ATOM 4915 N N . GLN B 1 250 ? -2.736 47.715 -14.562 1.00 30.72 250 GLN B N 1
ATOM 4916 C CA . GLN B 1 250 ? -1.642 47.324 -15.448 1.00 28.68 250 GLN B CA 1
ATOM 4917 C C . GLN B 1 250 ? -1.919 46.015 -16.182 1.00 30.34 250 GLN B C 1
ATOM 4918 O O . GLN B 1 250 ? -1.664 45.914 -17.380 1.00 29.82 250 GLN B O 1
ATOM 4924 N N . SER B 1 251 ? -2.425 45.008 -15.473 1.00 28.22 251 SER B N 1
ATOM 4925 C CA . SER B 1 251 ? -2.721 43.733 -16.115 1.00 29.84 251 SER B CA 1
ATOM 4926 C C . SER B 1 251 ? -3.803 43.864 -17.173 1.00 30.79 251 SER B C 1
ATOM 4927 O O . SER B 1 251 ? -3.801 43.133 -18.166 1.00 30.93 251 SER B O 1
ATOM 4930 N N . LEU B 1 252 ? -4.746 44.776 -16.953 1.00 30.20 252 LEU B N 1
ATOM 4931 C CA . LEU B 1 252 ? -5.802 45.001 -17.935 1.00 31.73 252 LEU B CA 1
ATOM 4932 C C . LEU B 1 252 ? -5.177 45.665 -19.165 1.00 31.44 252 LEU B C 1
ATOM 4933 O O . LEU B 1 252 ? -5.420 45.250 -20.297 1.00 32.83 252 LEU B O 1
ATOM 4938 N N . ALA B 1 253 ? -4.365 46.690 -18.934 1.00 30.38 253 ALA B N 1
ATOM 4939 C CA . ALA B 1 253 ? -3.705 47.393 -20.030 1.00 32.24 253 ALA B CA 1
ATOM 4940 C C . ALA B 1 253 ? -2.780 46.471 -20.827 1.00 34.23 253 ALA B C 1
ATOM 4941 O O . ALA B 1 253 ? -2.652 46.614 -22.051 1.00 31.18 253 ALA B O 1
ATOM 4943 N N . GLU B 1 254 ? -2.140 45.519 -20.144 1.00 33.30 254 GLU B N 1
ATOM 4944 C CA . GLU B 1 254 ? -1.227 44.593 -20.824 1.00 33.41 254 GLU B CA 1
ATOM 4945 C C . GLU B 1 254 ? -1.935 43.471 -21.570 1.00 34.96 254 GLU B C 1
ATOM 4946 O O . GLU B 1 254 ? -1.308 42.746 -22.351 1.00 33.96 254 GLU B O 1
ATOM 4952 N N . ASP B 1 255 ? -3.234 43.319 -21.339 1.00 35.19 255 ASP B N 1
ATOM 4953 C CA . ASP B 1 255 ? -3.982 42.244 -21.986 1.00 38.27 255 ASP B CA 1
ATOM 4954 C C . ASP B 1 255 ? -4.430 42.611 -23.401 1.00 39.97 255 ASP B C 1
ATOM 4955 O O . ASP B 1 255 ? -5.226 43.531 -23.593 1.00 38.50 255 ASP B O 1
ATOM 4960 N N . ASP B 1 256 ? -3.927 41.881 -24.389 1.00 40.49 256 ASP B N 1
ATOM 4961 C CA . ASP B 1 256 ? -4.285 42.153 -25.774 1.00 42.40 256 ASP B CA 1
ATOM 4962 C C . ASP B 1 256 ? -5.711 41.739 -26.086 1.00 41.29 256 ASP B C 1
ATOM 4963 O O . ASP B 1 256 ? -6.272 42.151 -27.102 1.00 40.52 256 ASP B O 1
ATOM 4968 N N . GLU B 1 257 ? -6.302 40.928 -25.214 1.00 40.75 257 GLU B N 1
ATOM 4969 C CA . GLU B 1 257 ? -7.674 40.491 -25.418 1.00 39.94 257 GLU B CA 1
ATOM 4970 C C . GLU B 1 257 ? -8.656 41.528 -24.881 1.00 37.49 257 GLU B C 1
ATOM 4971 O O . GLU B 1 257 ? -9.849 41.267 -24.760 1.00 37.62 257 GLU B O 1
ATOM 4977 N N . ILE B 1 258 ? -8.135 42.706 -24.559 1.00 34.49 258 ILE B N 1
ATOM 4978 C CA . ILE B 1 258 ? -8.946 43.825 -24.081 1.00 34.75 258 ILE B CA 1
ATOM 4979 C C . ILE B 1 258 ? -8.488 45.010 -24.941 1.00 35.26 258 ILE B C 1
ATOM 4980 O O . ILE B 1 258 ? -7.909 45.977 -24.443 1.00 34.76 258 ILE B O 1
ATOM 4985 N N . PRO B 1 259 ? -8.750 44.937 -26.256 1.00 35.40 259 PRO B N 1
ATOM 4986 C CA . PRO B 1 259 ? -8.377 45.961 -27.240 1.00 36.86 259 PRO B CA 1
ATOM 4987 C C . PRO B 1 259 ? -9.177 47.258 -27.206 1.00 37.61 259 PRO B C 1
ATOM 4988 O O . PRO B 1 259 ? -9.642 47.731 -28.246 1.00 39.25 259 PRO B O 1
ATOM 4992 N N . VAL B 1 260 ? -9.326 47.838 -26.020 1.00 35.76 260 VAL B N 1
ATOM 4993 C CA . VAL B 1 260 ? -10.072 49.084 -25.879 1.00 35.95 260 VAL B CA 1
ATOM 4994 C C . VAL B 1 260 ? -9.382 50.016 -24.888 1.00 35.36 260 VAL B C 1
ATOM 4995 O O . VAL B 1 260 ? -8.581 49.579 -24.066 1.00 36.01 260 VAL B O 1
ATOM 4999 N N . PRO B 1 261 ? -9.669 51.321 -24.974 1.00 34.67 261 PRO B N 1
ATOM 5000 C CA . PRO B 1 261 ? -9.070 52.310 -24.071 1.00 34.78 261 PRO B CA 1
ATOM 5001 C C . PRO B 1 261 ? -9.610 52.171 -22.647 1.00 33.60 261 PRO B C 1
ATOM 5002 O O . PRO B 1 261 ? -10.727 51.692 -22.447 1.00 32.56 261 PRO B O 1
ATOM 5006 N N . ILE B 1 262 ? -8.819 52.602 -21.671 1.00 31.08 262 ILE B N 1
ATOM 5007 C CA . ILE B 1 262 ? -9.223 52.544 -20.272 1.00 31.62 262 ILE B CA 1
ATOM 5008 C C . ILE B 1 262 ? -9.196 53.946 -19.687 1.00 30.91 262 ILE B C 1
ATOM 5009 O O . ILE B 1 262 ? -8.187 54.647 -19.774 1.00 31.87 262 ILE B O 1
ATOM 5014 N N . MET B 1 263 ? -10.312 54.342 -19.087 1.00 31.20 263 MET B N 1
ATOM 5015 C CA . MET B 1 263 ? -10.444 55.653 -18.476 1.00 31.90 263 MET B CA 1
ATOM 5016 C C . MET B 1 263 ? -10.398 55.502 -16.959 1.00 31.64 263 MET B C 1
ATOM 5017 O O . MET B 1 263 ? -11.267 54.859 -16.370 1.00 34.01 263 MET B O 1
ATOM 5022 N N . ALA B 1 264 ? -9.393 56.096 -16.326 1.00 31.44 264 ALA B N 1
ATOM 5023 C CA . ALA B 1 264 ? -9.251 55.995 -14.878 1.00 34.10 264 ALA B CA 1
ATOM 5024 C C . ALA B 1 264 ? -10.005 57.050 -14.090 1.00 35.43 264 ALA B C 1
ATOM 5025 O O . ALA B 1 264 ? -9.940 58.241 -14.397 1.00 38.22 264 ALA B O 1
ATOM 5027 N N . HIS B 1 265 ? -10.737 56.595 -13.077 1.00 36.44 265 HIS B N 1
ATOM 5028 C CA . HIS B 1 265 ? -11.475 57.482 -12.190 1.00 37.03 265 HIS B CA 1
ATOM 5029 C C . HIS B 1 265 ? -10.693 57.462 -10.876 1.00 36.82 265 HIS B C 1
ATOM 5030 O O . HIS B 1 265 ? -10.259 56.403 -10.426 1.00 35.19 265 HIS B O 1
ATOM 5037 N N . PRO B 1 266 ? -10.503 58.633 -10.245 1.00 36.30 266 PRO B N 1
ATOM 5038 C CA . PRO B 1 266 ? -9.759 58.769 -8.989 1.00 35.40 266 PRO B CA 1
ATOM 5039 C C . PRO B 1 266 ? -10.404 58.337 -7.672 1.00 33.65 266 PRO B C 1
ATOM 5040 O O . PRO B 1 266 ? -9.791 58.498 -6.624 1.00 34.86 266 PRO B O 1
ATOM 5044 N N . ALA B 1 267 ? -11.617 57.798 -7.705 1.00 32.39 267 ALA B N 1
ATOM 5045 C CA . ALA B 1 267 ? -12.280 57.391 -6.462 1.00 34.14 267 ALA B CA 1
ATOM 5046 C C . ALA B 1 267 ? -11.333 56.654 -5.501 1.00 34.75 267 ALA B C 1
ATOM 5047 O O . ALA B 1 267 ? -10.586 55.762 -5.916 1.00 34.20 267 ALA B O 1
ATOM 5049 N N . VAL B 1 268 ? -11.372 57.056 -4.229 1.00 34.60 268 VAL B N 1
ATOM 5050 C CA . VAL B 1 268 ? -10.559 56.479 -3.147 1.00 35.96 268 VAL B CA 1
ATOM 5051 C C . VAL B 1 268 ? -9.094 56.940 -3.086 1.00 36.88 268 VAL B C 1
ATOM 5052 O O . VAL B 1 268 ? -8.475 56.901 -2.017 1.00 37.60 268 VAL B O 1
ATOM 5056 N N . SER B 1 269 ? -8.540 57.376 -4.216 1.00 35.92 269 SER B N 1
ATOM 5057 C CA . SER B 1 269 ? -7.149 57.813 -4.246 1.00 37.79 269 SER B CA 1
ATOM 5058 C C . SER B 1 269 ? -6.856 58.866 -3.178 1.00 38.59 269 SER B C 1
ATOM 5059 O O . SER B 1 269 ? -5.718 58.990 -2.716 1.00 36.46 269 SER B O 1
ATOM 5062 N N . GLY B 1 270 ? -7.883 59.620 -2.792 1.00 38.90 270 GLY B N 1
ATOM 5063 C CA . GLY B 1 270 ? -7.711 60.646 -1.776 1.00 40.21 270 GLY B CA 1
ATOM 5064 C C . GLY B 1 270 ? -7.274 60.070 -0.443 1.00 40.87 270 GLY B C 1
ATOM 5065 O O . GLY B 1 270 ? -6.673 60.765 0.382 1.00 39.91 270 GLY B O 1
ATOM 5066 N N . ALA B 1 271 ? -7.582 58.797 -0.219 1.00 41.42 271 ALA B N 1
ATOM 5067 C CA . ALA B 1 271 ? -7.191 58.147 1.022 1.00 42.32 271 ALA B CA 1
ATOM 5068 C C . ALA B 1 271 ? -5.666 58.128 1.105 1.00 43.13 271 ALA B C 1
ATOM 5069 O O . ALA B 1 271 ? -5.100 58.077 2.195 1.00 43.96 271 ALA B O 1
ATOM 5071 N N . TYR B 1 272 ? -5.011 58.180 -0.054 1.00 44.58 272 TYR B N 1
ATOM 5072 C CA . TYR B 1 272 ? -3.549 58.171 -0.126 1.00 45.99 272 TYR B CA 1
ATOM 5073 C C . TYR B 1 272 ? -2.922 59.557 -0.125 1.00 46.52 272 TYR B C 1
ATOM 5074 O O . TYR B 1 272 ? -1.916 59.789 0.540 1.00 47.68 272 TYR B O 1
ATOM 5083 N N . SER B 1 273 ? -3.517 60.467 -0.893 1.00 46.12 273 SER B N 1
ATOM 5084 C CA . SER B 1 273 ? -2.956 61.800 -1.083 1.00 46.48 273 SER B CA 1
ATOM 5085 C C . SER B 1 273 ? -3.573 63.046 -0.451 1.00 46.45 273 SER B C 1
ATOM 5086 O O . SER B 1 273 ? -3.090 64.152 -0.702 1.00 46.79 273 SER B O 1
ATOM 5089 N N . ALA B 1 274 ? -4.613 62.897 0.359 1.00 46.19 274 ALA B N 1
ATOM 5090 C CA . ALA B 1 274 ? -5.249 64.070 0.959 1.00 46.62 274 ALA B CA 1
ATOM 5091 C C . ALA B 1 274 ? -4.346 64.883 1.886 1.00 46.69 274 ALA B C 1
ATOM 5092 O O . ALA B 1 274 ? -4.494 66.101 1.984 1.00 45.65 274 ALA B O 1
ATOM 5094 N N . SER B 1 275 ? -3.416 64.214 2.561 1.00 45.78 275 SER B N 1
ATOM 5095 C CA . SER B 1 275 ? -2.507 64.882 3.493 1.00 45.74 275 SER B CA 1
ATOM 5096 C C . SER B 1 275 ? -1.276 65.515 2.845 1.00 46.33 275 SER B C 1
ATOM 5097 O O . SER B 1 275 ? -0.801 65.067 1.801 1.00 44.19 275 SER B O 1
ATOM 5100 N N . LYS B 1 276 ? -0.763 66.566 3.481 1.00 47.02 276 LYS B N 1
ATOM 5101 C CA . LYS B 1 276 ? 0.423 67.261 2.994 1.00 48.73 276 LYS B CA 1
ATOM 5102 C C . LYS B 1 276 ? 1.657 66.735 3.721 1.00 48.44 276 LYS B C 1
ATOM 5103 O O . LYS B 1 276 ? 2.786 66.980 3.300 1.00 49.34 276 LYS B O 1
ATOM 5109 N N . LEU B 1 277 ? 1.425 65.992 4.800 1.00 48.48 277 LEU B N 1
ATOM 5110 C CA . LEU B 1 277 ? 2.501 65.426 5.614 1.00 48.82 277 LEU B CA 1
ATOM 5111 C C . LEU B 1 277 ? 2.738 63.930 5.385 1.00 47.72 277 LEU B C 1
ATOM 5112 O O . LEU B 1 277 ? 3.860 63.440 5.546 1.00 46.58 277 LEU B O 1
ATOM 5117 N N . TYR B 1 278 ? 1.684 63.210 5.012 1.00 46.51 278 TYR B N 1
ATOM 5118 C CA . TYR B 1 278 ? 1.776 61.767 4.812 1.00 45.00 278 TYR B CA 1
ATOM 5119 C C . TYR B 1 278 ? 1.285 61.310 3.442 1.00 44.46 278 TYR B C 1
ATOM 5120 O O . TYR B 1 278 ? 0.842 62.116 2.620 1.00 42.67 278 TYR B O 1
ATOM 5129 N N . GLY B 1 279 ? 1.376 60.000 3.210 1.00 42.62 279 GLY B N 1
ATOM 5130 C CA . GLY B 1 279 ? 0.900 59.413 1.968 1.00 40.88 279 GLY B CA 1
ATOM 5131 C C . GLY B 1 279 ? 1.742 59.491 0.709 1.00 39.48 279 GLY B C 1
ATOM 5132 O O . GLY B 1 279 ? 2.968 59.564 0.743 1.00 38.12 279 GLY B O 1
ATOM 5133 N N . VAL B 1 280 ? 1.047 59.448 -0.422 1.00 38.03 280 VAL B N 1
ATOM 5134 C CA . VAL B 1 280 ? 1.670 59.510 -1.729 1.00 37.04 280 VAL B CA 1
ATOM 5135 C C . VAL B 1 280 ? 1.026 60.694 -2.434 1.00 38.60 280 VAL B C 1
ATOM 5136 O O . VAL B 1 280 ? -0.193 60.850 -2.389 1.00 39.58 280 VAL B O 1
ATOM 5140 N N . SER B 1 281 ? 1.831 61.528 -3.081 1.00 38.22 281 SER B N 1
ATOM 5141 C CA . SER B 1 281 ? 1.290 62.707 -3.757 1.00 38.97 281 SER B CA 1
ATOM 5142 C C . SER B 1 281 ? 0.340 62.343 -4.892 1.00 39.21 281 SER B C 1
ATOM 5143 O O . SER B 1 281 ? 0.552 61.362 -5.611 1.00 39.93 281 SER B O 1
ATOM 5146 N N . SER B 1 282 ? -0.707 63.146 -5.053 1.00 40.32 282 SER B N 1
ATOM 5147 C CA . SER B 1 282 ? -1.699 62.922 -6.099 1.00 41.98 282 SER B CA 1
ATOM 5148 C C . SER B 1 282 ? -1.105 62.934 -7.509 1.00 42.08 282 SER B C 1
ATOM 5149 O O . SER B 1 282 ? -1.470 62.110 -8.344 1.00 41.99 282 SER B O 1
ATOM 5152 N N . PRO B 1 283 ? -0.186 63.873 -7.800 1.00 42.60 283 PRO B N 1
ATOM 5153 C CA . PRO B 1 283 ? 0.398 63.898 -9.145 1.00 41.86 283 PRO B CA 1
ATOM 5154 C C . PRO B 1 283 ? 1.134 62.602 -9.480 1.00 40.57 283 PRO B C 1
ATOM 5155 O O . PRO B 1 283 ? 1.090 62.126 -10.614 1.00 40.91 283 PRO B O 1
ATOM 5159 N N . LEU B 1 284 ? 1.810 62.034 -8.488 1.00 40.21 284 LEU B N 1
ATOM 5160 C CA . LEU B 1 284 ? 2.520 60.778 -8.689 1.00 39.19 284 LEU B CA 1
ATOM 5161 C C . LEU B 1 284 ? 1.502 59.667 -8.976 1.00 36.79 284 LEU B C 1
ATOM 5162 O O . LEU B 1 284 ? 1.711 58.832 -9.858 1.00 38.48 284 LEU B O 1
ATOM 5167 N N . LEU B 1 285 ? 0.394 59.682 -8.241 1.00 36.53 285 LEU B N 1
ATOM 5168 C CA . LEU B 1 285 ? -0.661 58.677 -8.395 1.00 37.35 285 LEU B CA 1
ATOM 5169 C C . LEU B 1 285 ? -1.518 58.813 -9.650 1.00 37.61 285 LEU B C 1
ATOM 5170 O O . LEU B 1 285 ? -1.538 57.922 -10.506 1.00 37.67 285 LEU B O 1
ATOM 5175 N N . LEU B 1 286 ? -2.233 59.930 -9.740 1.00 35.78 286 LEU B N 1
ATOM 5176 C CA . LEU B 1 286 ? -3.131 60.189 -10.853 1.00 37.78 286 LEU B CA 1
ATOM 5177 C C . LEU B 1 286 ? -2.424 60.573 -12.141 1.00 38.56 286 LEU B C 1
ATOM 5178 O O . LEU B 1 286 ? -3.030 60.588 -13.216 1.00 39.25 286 LEU B O 1
ATOM 5183 N N . GLY B 1 287 ? -1.136 60.865 -12.033 1.00 38.43 287 GLY B N 1
ATOM 5184 C CA . GLY B 1 287 ? -0.381 61.247 -13.205 1.00 38.32 287 GLY B CA 1
ATOM 5185 C C . GLY B 1 287 ? 0.595 60.196 -13.690 1.00 36.68 287 GLY B C 1
ATOM 5186 O O . GLY B 1 287 ? 0.286 59.425 -14.592 1.00 36.93 287 GLY B O 1
ATOM 5187 N N . LYS B 1 288 ? 1.775 60.152 -13.085 1.00 35.66 288 LYS B N 1
ATOM 5188 C CA . LYS B 1 288 ? 2.791 59.206 -13.520 1.00 35.95 288 LYS B CA 1
ATOM 5189 C C . LYS B 1 288 ? 2.425 57.725 -13.453 1.00 34.58 288 LYS B C 1
ATOM 5190 O O . LYS B 1 288 ? 2.449 57.032 -14.473 1.00 34.33 288 LYS B O 1
ATOM 5196 N N . LEU B 1 289 ? 2.091 57.229 -12.266 1.00 34.02 289 LEU B N 1
ATOM 5197 C CA . LEU B 1 289 ? 1.777 55.805 -12.143 1.00 33.03 289 LEU B CA 1
ATOM 5198 C C . LEU B 1 289 ? 0.628 55.351 -13.042 1.00 31.45 289 LEU B C 1
ATOM 5199 O O . LEU B 1 289 ? 0.733 54.318 -13.700 1.00 30.98 289 LEU B O 1
ATOM 5204 N N . LEU B 1 290 ? -0.454 56.123 -13.095 1.00 31.73 290 LEU B N 1
ATOM 5205 C CA . LEU B 1 290 ? -1.577 55.754 -13.950 1.00 32.42 290 LEU B CA 1
ATOM 5206 C C . LEU B 1 290 ? -1.154 55.643 -15.408 1.00 33.15 290 LEU B C 1
ATOM 5207 O O . LEU B 1 290 ? -1.622 54.763 -16.132 1.00 31.84 290 LEU B O 1
ATOM 5212 N N . ARG B 1 291 ? -0.266 56.535 -15.850 1.00 34.87 291 ARG B N 1
ATOM 5213 C CA . ARG B 1 291 ? 0.183 56.495 -17.240 1.00 34.68 291 ARG B CA 1
ATOM 5214 C C . ARG B 1 291 ? 1.045 55.269 -17.476 1.00 32.16 291 ARG B C 1
ATOM 5215 O O . ARG B 1 291 ? 0.854 54.532 -18.444 1.00 32.28 291 ARG B O 1
ATOM 5223 N N . TYR B 1 292 ? 2.011 55.057 -16.594 1.00 33.88 292 TYR B N 1
ATOM 5224 C CA . TYR B 1 292 ? 2.884 53.902 -16.730 1.00 32.54 292 TYR B CA 1
ATOM 5225 C C . TYR B 1 292 ? 2.054 52.620 -16.696 1.00 32.70 292 TYR B C 1
ATOM 5226 O O . TYR B 1 292 ? 2.286 51.701 -17.484 1.00 31.75 292 TYR B O 1
ATOM 5235 N N . ALA B 1 293 ? 1.076 52.567 -15.791 1.00 32.96 293 ALA B N 1
ATOM 5236 C CA . ALA B 1 293 ? 0.233 51.377 -15.647 1.00 33.33 293 ALA B CA 1
ATOM 5237 C C . ALA B 1 293 ? -0.696 51.153 -16.836 1.00 34.83 293 ALA B C 1
ATOM 5238 O O . ALA B 1 293 ? -1.269 50.067 -16.983 1.00 35.79 293 ALA B O 1
ATOM 5240 N N . GLY B 1 294 ? -0.863 52.180 -17.674 1.00 32.47 294 GLY B N 1
ATOM 5241 C CA . GLY B 1 294 ? -1.675 52.017 -18.867 1.00 31.78 294 GLY B CA 1
ATOM 5242 C C . GLY B 1 294 ? -3.001 52.737 -19.021 1.00 31.01 294 GLY B C 1
ATOM 5243 O O . GLY B 1 294 ? -3.770 52.389 -19.914 1.00 32.87 294 GLY B O 1
ATOM 5244 N N . ALA B 1 295 ? -3.286 53.722 -18.175 1.00 31.79 295 ALA B N 1
ATOM 5245 C CA . ALA B 1 295 ? -4.545 54.450 -18.280 1.00 33.21 295 ALA B CA 1
ATOM 5246 C C . ALA B 1 295 ? -4.494 55.421 -19.468 1.00 34.67 295 ALA B C 1
ATOM 5247 O O . ALA B 1 295 ? -3.585 56.246 -19.566 1.00 34.32 295 ALA B O 1
ATOM 5249 N N . ASP B 1 296 ? -5.466 55.308 -20.368 1.00 34.31 296 ASP B N 1
ATOM 5250 C CA . ASP B 1 296 ? -5.533 56.173 -21.542 1.00 35.69 296 ASP B CA 1
ATOM 5251 C C . ASP B 1 296 ? -6.089 57.550 -21.187 1.00 36.06 296 ASP B C 1
ATOM 5252 O O . ASP B 1 296 ? -5.775 58.550 -21.839 1.00 36.42 296 ASP B O 1
ATOM 5257 N N . PHE B 1 297 ? -6.921 57.591 -20.154 1.00 35.43 297 PHE B N 1
ATOM 5258 C CA . PHE B 1 297 ? -7.509 58.838 -19.671 1.00 35.83 297 PHE B CA 1
ATOM 5259 C C . PHE B 1 297 ? -7.331 58.839 -18.162 1.00 35.81 297 PHE B C 1
ATOM 5260 O O . PHE B 1 297 ? -7.423 57.786 -17.515 1.00 36.34 297 PHE B O 1
ATOM 5268 N N . SER B 1 298 ? -7.088 60.011 -17.598 1.00 34.60 298 SER B N 1
ATOM 5269 C CA . SER B 1 298 ? -6.968 60.133 -16.157 1.00 35.85 298 SER B CA 1
ATOM 5270 C C . SER B 1 298 ? -7.807 61.307 -15.679 1.00 37.54 298 SER B C 1
ATOM 5271 O O . SER B 1 298 ? -7.508 62.463 -15.992 1.00 37.85 298 SER B O 1
ATOM 5274 N N . LEU B 1 299 ? -8.867 61.007 -14.935 1.00 39.17 299 LEU B N 1
ATOM 5275 C CA . LEU B 1 299 ? -9.735 62.044 -14.397 1.00 39.01 299 LEU B CA 1
ATOM 5276 C C . LEU B 1 299 ? -9.192 62.494 -13.048 1.00 41.73 299 LEU B C 1
ATOM 5277 O O . LEU B 1 299 ? -8.818 61.668 -12.213 1.00 41.22 299 LEU B O 1
ATOM 5282 N N . PHE B 1 300 ? -9.139 63.808 -12.849 1.00 42.15 300 PHE B N 1
ATOM 5283 C CA . PHE B 1 300 ? -8.641 64.387 -11.609 1.00 44.76 300 PHE B CA 1
ATOM 5284 C C . PHE B 1 300 ? -9.304 65.736 -11.359 1.00 46.80 300 PHE B C 1
ATOM 5285 O O . PHE B 1 300 ? -9.718 66.418 -12.302 1.00 46.46 300 PHE B O 1
ATOM 5293 N N . PRO B 1 301 ? -9.424 66.136 -10.083 1.00 48.40 301 PRO B N 1
ATOM 5294 C CA . PRO B 1 301 ? -10.047 67.417 -9.740 1.00 50.14 301 PRO B CA 1
ATOM 5295 C C . PRO B 1 301 ? -9.406 68.582 -10.487 1.00 50.72 301 PRO B C 1
ATOM 5296 O O . PRO B 1 301 ? -8.181 68.690 -10.552 1.00 51.13 301 PRO B O 1
ATOM 5300 N N . SER B 1 302 ? -10.241 69.446 -11.057 1.00 51.99 302 SER B N 1
ATOM 5301 C CA . SER B 1 302 ? -9.750 70.596 -11.811 1.00 53.51 302 SER B CA 1
ATOM 5302 C C . SER B 1 302 ? -9.367 71.746 -10.894 1.00 54.49 302 SER B C 1
ATOM 5303 O O . SER B 1 302 ? -9.872 71.865 -9.779 1.00 54.10 302 SER B O 1
ATOM 5306 N N . PRO B 1 303 ? -8.461 72.614 -11.359 1.00 54.77 303 PRO B N 1
ATOM 5307 C CA . PRO B 1 303 ? -8.020 73.760 -10.564 1.00 55.79 303 PRO B CA 1
ATOM 5308 C C . PRO B 1 303 ? -9.058 74.881 -10.570 1.00 56.62 303 PRO B C 1
ATOM 5309 O O . PRO B 1 303 ? -8.780 75.992 -10.123 1.00 57.02 303 PRO B O 1
ATOM 5313 N N . TYR B 1 304 ? -10.253 74.589 -11.074 1.00 56.56 304 TYR B N 1
ATOM 5314 C CA . TYR B 1 304 ? -11.307 75.599 -11.127 1.00 56.95 304 TYR B CA 1
ATOM 5315 C C . TYR B 1 304 ? -12.413 75.283 -10.129 1.00 58.07 304 TYR B C 1
ATOM 5316 O O . TYR B 1 304 ? -13.225 76.148 -9.801 1.00 59.50 304 TYR B O 1
ATOM 5325 N N . LYS B 1 311 ? -4.533 73.188 -7.357 1.00 64.19 311 LYS B N 1
ATOM 5326 C CA . LYS B 1 311 ? -4.397 73.947 -8.594 1.00 64.31 311 LYS B CA 1
ATOM 5327 C C . LYS B 1 311 ? -3.053 73.624 -9.235 1.00 63.45 311 LYS B C 1
ATOM 5328 O O . LYS B 1 311 ? -2.965 73.379 -10.442 1.00 62.71 311 LYS B O 1
ATOM 5334 N N . GLU B 1 312 ? -2.006 73.627 -8.419 1.00 63.16 312 GLU B N 1
ATOM 5335 C CA . GLU B 1 312 ? -0.671 73.329 -8.911 1.00 62.63 312 GLU B CA 1
ATOM 5336 C C . GLU B 1 312 ? -0.511 71.816 -9.066 1.00 59.23 312 GLU B C 1
ATOM 5337 O O . GLU B 1 312 ? 0.337 71.346 -9.824 1.00 59.39 312 GLU B O 1
ATOM 5343 N N . GLU B 1 313 ? -1.333 71.056 -8.347 1.00 59.61 313 GLU B N 1
ATOM 5344 C CA . GLU B 1 313 ? -1.281 69.601 -8.444 1.00 58.05 313 GLU B CA 1
ATOM 5345 C C . GLU B 1 313 ? -1.927 69.177 -9.759 1.00 55.76 313 GLU B C 1
ATOM 5346 O O . GLU B 1 313 ? -1.488 68.220 -10.402 1.00 55.42 313 GLU B O 1
ATOM 5352 N N . ALA B 1 314 ? -2.969 69.905 -10.153 1.00 53.35 314 ALA B N 1
ATOM 5353 C CA . ALA B 1 314 ? -3.685 69.618 -11.387 1.00 51.80 314 ALA B CA 1
ATOM 5354 C C . ALA B 1 314 ? -2.741 69.713 -12.574 1.00 50.41 314 ALA B C 1
ATOM 5355 O O . ALA B 1 314 ? -2.778 68.882 -13.477 1.00 50.00 314 ALA B O 1
ATOM 5357 N N . LEU B 1 315 ? -1.888 70.731 -12.570 1.00 49.37 315 LEU B N 1
ATOM 5358 C CA . LEU B 1 315 ? -0.936 70.917 -13.653 1.00 48.00 315 LEU B CA 1
ATOM 5359 C C . LEU B 1 315 ? 0.177 69.877 -13.582 1.00 47.24 315 LEU B C 1
ATOM 5360 O O . LEU B 1 315 ? 0.617 69.357 -14.611 1.00 46.46 315 LEU B O 1
ATOM 5365 N N . ALA B 1 316 ? 0.625 69.571 -12.368 1.00 45.49 316 ALA B N 1
ATOM 5366 C CA . ALA B 1 316 ? 1.678 68.574 -12.175 1.00 46.72 316 ALA B CA 1
ATOM 5367 C C . ALA B 1 316 ? 1.200 67.236 -12.739 1.00 45.11 316 ALA B C 1
ATOM 5368 O O . ALA B 1 316 ? 1.941 66.540 -13.434 1.00 45.30 316 ALA B O 1
ATOM 5370 N N . ILE B 1 317 ? -0.046 66.885 -12.435 1.00 45.16 317 ILE B N 1
ATOM 5371 C CA . ILE B 1 317 ? -0.633 65.641 -12.935 1.00 42.39 317 ILE B CA 1
ATOM 5372 C C . ILE B 1 317 ? -0.618 65.662 -14.462 1.00 41.52 317 ILE B C 1
ATOM 5373 O O . ILE B 1 317 ? -0.108 64.743 -15.114 1.00 39.10 317 ILE B O 1
ATOM 5378 N N . SER B 1 318 ? -1.174 66.726 -15.033 1.00 41.87 318 SER B N 1
ATOM 5379 C CA . SER B 1 318 ? -1.222 66.864 -16.480 1.00 42.36 318 SER B CA 1
ATOM 5380 C C . SER B 1 318 ? 0.178 66.726 -17.075 1.00 42.22 318 SER B C 1
ATOM 5381 O O . SER B 1 318 ? 0.371 66.072 -18.102 1.00 41.55 318 SER B O 1
ATOM 5384 N N . LYS B 1 319 ? 1.156 67.340 -16.419 1.00 42.35 319 LYS B N 1
ATOM 5385 C CA . LYS B 1 319 ? 2.536 67.280 -16.881 1.00 43.82 319 LYS B CA 1
ATOM 5386 C C . LYS B 1 319 ? 3.047 65.840 -16.986 1.00 43.26 319 LYS B C 1
ATOM 5387 O O . LYS B 1 319 ? 3.663 65.467 -17.985 1.00 43.33 319 LYS B O 1
ATOM 5393 N N . TYR B 1 320 ? 2.795 65.027 -15.964 1.00 41.66 320 TYR B N 1
ATOM 5394 C CA . TYR B 1 320 ? 3.250 63.637 -15.998 1.00 42.22 320 TYR B CA 1
ATOM 5395 C C . TYR B 1 320 ? 2.536 62.825 -17.078 1.00 41.24 320 TYR B C 1
ATOM 5396 O O . TYR B 1 320 ? 3.120 61.926 -17.692 1.00 41.60 320 TYR B O 1
ATOM 5405 N N . LEU B 1 321 ? 1.271 63.146 -17.314 1.00 40.66 321 LEU B N 1
ATOM 5406 C CA . LEU B 1 321 ? 0.491 62.435 -18.312 1.00 40.96 321 LEU B CA 1
ATOM 5407 C C . LEU B 1 321 ? 0.955 62.731 -19.726 1.00 42.56 321 LEU B C 1
ATOM 5408 O O . LEU B 1 321 ? 0.924 61.858 -20.592 1.00 39.50 321 LEU B O 1
ATOM 5413 N N . THR B 1 322 ? 1.400 63.964 -19.949 1.00 45.85 322 THR B N 1
ATOM 5414 C CA . THR B 1 322 ? 1.822 64.386 -21.275 1.00 49.72 322 THR B CA 1
ATOM 5415 C C . THR B 1 322 ? 3.313 64.541 -21.543 1.00 51.92 322 THR B C 1
ATOM 5416 O O . THR B 1 322 ? 3.717 64.554 -22.705 1.00 53.39 322 THR B O 1
ATOM 5420 N N . GLU B 1 323 ? 4.133 64.662 -20.502 1.00 53.81 323 GLU B N 1
ATOM 5421 C CA . GLU B 1 323 ? 5.567 64.840 -20.725 1.00 55.30 323 GLU B CA 1
ATOM 5422 C C . GLU B 1 323 ? 6.146 63.747 -21.617 1.00 55.88 323 GLU B C 1
ATOM 5423 O O . GLU B 1 323 ? 5.830 62.566 -21.471 1.00 55.39 323 GLU B O 1
ATOM 5429 N N . ASP B 1 324 ? 6.988 64.154 -22.559 1.00 55.58 324 ASP B N 1
ATOM 5430 C CA . ASP B 1 324 ? 7.601 63.215 -23.485 1.00 55.79 324 ASP B CA 1
ATOM 5431 C C . ASP B 1 324 ? 8.361 62.099 -22.783 1.00 54.45 324 ASP B C 1
ATOM 5432 O O . ASP B 1 324 ? 9.061 62.327 -21.800 1.00 53.31 324 ASP B O 1
ATOM 5437 N N . ASP B 1 325 ? 8.208 60.889 -23.307 1.00 53.60 325 ASP B N 1
ATOM 5438 C CA . ASP B 1 325 ? 8.858 59.704 -22.763 1.00 52.94 325 ASP B CA 1
ATOM 5439 C C . ASP B 1 325 ? 8.849 58.675 -23.885 1.00 51.85 325 ASP B C 1
ATOM 5440 O O . ASP B 1 325 ? 7.786 58.298 -24.375 1.00 51.93 325 ASP B O 1
ATOM 5445 N N . ALA B 1 326 ? 10.030 58.221 -24.290 1.00 51.16 326 ALA B N 1
ATOM 5446 C CA . ALA B 1 326 ? 10.141 57.254 -25.378 1.00 50.16 326 ALA B CA 1
ATOM 5447 C C . ALA B 1 326 ? 9.588 55.872 -25.046 1.00 49.45 326 ALA B C 1
ATOM 5448 O O . ALA B 1 326 ? 9.377 55.050 -25.940 1.00 48.89 326 ALA B O 1
ATOM 5450 N N . SER B 1 327 ? 9.346 55.620 -23.766 1.00 48.33 327 SER B N 1
ATOM 5451 C CA . SER B 1 327 ? 8.840 54.322 -23.328 1.00 48.08 327 SER B CA 1
ATOM 5452 C C . SER B 1 327 ? 7.316 54.217 -23.329 1.00 47.06 327 SER B C 1
ATOM 5453 O O . SER B 1 327 ? 6.766 53.130 -23.507 1.00 46.49 327 SER B O 1
ATOM 5456 N N . PHE B 1 328 ? 6.635 55.342 -23.139 1.00 45.39 328 PHE B N 1
ATOM 5457 C CA . PHE B 1 328 ? 5.179 55.321 -23.060 1.00 43.86 328 PHE B CA 1
ATOM 5458 C C . PHE B 1 328 ? 4.437 56.381 -23.858 1.00 43.81 328 PHE B C 1
ATOM 5459 O O . PHE B 1 328 ? 4.880 57.522 -23.961 1.00 42.18 328 PHE B O 1
ATOM 5467 N N . LYS B 1 329 ? 3.278 55.992 -24.380 1.00 42.96 329 LYS B N 1
ATOM 5468 C CA . LYS B 1 329 ? 2.423 56.912 -25.108 1.00 42.97 329 LYS B CA 1
ATOM 5469 C C . LYS B 1 329 ? 1.899 57.878 -24.056 1.00 42.41 329 LYS B C 1
ATOM 5470 O O . LYS B 1 329 ? 1.980 57.601 -22.855 1.00 40.60 329 LYS B O 1
ATOM 5476 N N . LYS B 1 330 ? 1.365 59.010 -24.498 1.00 41.63 330 LYS B N 1
ATOM 5477 C CA . LYS B 1 330 ? 0.844 60.002 -23.570 1.00 41.98 330 LYS B CA 1
ATOM 5478 C C . LYS B 1 330 ? -0.617 59.719 -23.246 1.00 40.15 330 LYS B C 1
ATOM 5479 O O . LYS B 1 330 ? -1.320 59.084 -24.028 1.00 40.45 330 LYS B O 1
ATOM 5485 N N . SER B 1 331 ? -1.067 60.191 -22.090 1.00 40.25 331 SER B N 1
ATOM 5486 C CA . SER B 1 331 ? -2.453 59.991 -21.672 1.00 42.47 331 SER B CA 1
ATOM 5487 C C . SER B 1 331 ? -3.228 61.302 -21.745 1.00 42.54 331 SER B C 1
ATOM 5488 O O . SER B 1 331 ? -2.642 62.383 -21.665 1.00 42.24 331 SER B O 1
ATOM 5491 N N . PHE B 1 332 ? -4.543 61.198 -21.897 1.00 42.24 332 PHE B N 1
ATOM 5492 C CA . PHE B 1 332 ? -5.410 62.371 -21.967 1.00 42.35 332 PHE B CA 1
ATOM 5493 C C . PHE B 1 332 ? -5.715 62.888 -20.572 1.00 42.58 332 PHE B C 1
ATOM 5494 O O . PHE B 1 332 ? -6.167 62.136 -19.702 1.00 42.73 332 PHE B O 1
ATOM 5502 N N . SER B 1 333 ? -5.477 64.174 -20.357 1.00 41.24 333 SER B N 1
ATOM 5503 C CA . SER B 1 333 ? -5.757 64.779 -19.068 1.00 41.38 333 SER B CA 1
ATOM 5504 C C . SER B 1 333 ? -7.248 65.095 -19.050 1.00 41.27 333 SER B C 1
ATOM 5505 O O . SER B 1 333 ? -7.804 65.530 -20.062 1.00 40.19 333 SER B O 1
ATOM 5508 N N . VAL B 1 334 ? -7.902 64.863 -17.915 1.00 40.81 334 VAL B N 1
ATOM 5509 C CA . VAL B 1 334 ? -9.326 65.143 -17.816 1.00 42.62 334 VAL B CA 1
ATOM 5510 C C . VAL B 1 334 ? -9.684 65.880 -16.532 1.00 43.79 334 VAL B C 1
ATOM 5511 O O . VAL B 1 334 ? -10.218 65.288 -15.591 1.00 44.33 334 VAL B O 1
ATOM 5515 N N . PRO B 1 335 ? -9.389 67.186 -16.472 1.00 44.96 335 PRO B N 1
ATOM 5516 C CA . PRO B 1 335 ? -9.705 67.974 -15.275 1.00 46.64 335 PRO B CA 1
ATOM 5517 C C . PRO B 1 335 ? -11.203 67.834 -15.034 1.00 46.62 335 PRO B C 1
ATOM 5518 O O . PRO B 1 335 ? -11.983 67.854 -15.981 1.00 48.05 335 PRO B O 1
ATOM 5522 N N . SER B 1 336 ? -11.611 67.690 -13.782 1.00 47.40 336 SER B N 1
ATOM 5523 C CA . SER B 1 336 ? -13.026 67.504 -13.496 1.00 47.98 336 SER B CA 1
ATOM 5524 C C . SER B 1 336 ? -13.554 68.377 -12.368 1.00 49.18 336 SER B C 1
ATOM 5525 O O . SER B 1 336 ? -12.798 68.806 -11.499 1.00 49.79 336 SER B O 1
ATOM 5528 N N . ALA B 1 337 ? -14.863 68.627 -12.408 1.00 51.95 337 ALA B N 1
ATOM 5529 C CA . ALA B 1 337 ? -15.579 69.436 -11.417 1.00 53.61 337 ALA B CA 1
ATOM 5530 C C . ALA B 1 337 ? -15.525 70.947 -11.656 1.00 55.48 337 ALA B C 1
ATOM 5531 O O . ALA B 1 337 ? -14.489 71.500 -12.045 1.00 54.82 337 ALA B O 1
ATOM 5533 N N . GLY B 1 338 ? -16.663 71.600 -11.419 1.00 56.60 338 GLY B N 1
ATOM 5534 C CA . GLY B 1 338 ? -16.769 73.041 -11.584 1.00 57.57 338 GLY B CA 1
ATOM 5535 C C . GLY B 1 338 ? -16.439 73.555 -12.972 1.00 58.32 338 GLY B C 1
ATOM 5536 O O . GLY B 1 338 ? -15.808 74.607 -13.120 1.00 58.35 338 GLY B O 1
ATOM 5537 N N . ILE B 1 339 ? -16.877 72.828 -13.992 1.00 57.85 339 ILE B N 1
ATOM 5538 C CA . ILE B 1 339 ? -16.603 73.222 -15.365 1.00 58.12 339 ILE B CA 1
ATOM 5539 C C . ILE B 1 339 ? -17.856 73.488 -16.192 1.00 58.15 339 ILE B C 1
ATOM 5540 O O . ILE B 1 339 ? -18.786 72.682 -16.219 1.00 57.08 339 ILE B O 1
ATOM 5545 N N . HIS B 1 340 ? -17.869 74.640 -16.856 1.00 59.35 340 HIS B N 1
ATOM 5546 C CA . HIS B 1 340 ? -18.971 75.028 -17.727 1.00 60.01 340 HIS B CA 1
ATOM 5547 C C . HIS B 1 340 ? -18.351 75.724 -18.938 1.00 59.61 340 HIS B C 1
ATOM 5548 O O . HIS B 1 340 ? -17.182 76.110 -18.902 1.00 59.17 340 HIS B O 1
ATOM 5555 N N . PRO B 1 341 ? -19.115 75.883 -20.030 1.00 59.41 341 PRO B N 1
ATOM 5556 C CA . PRO B 1 341 ? -18.597 76.528 -21.241 1.00 59.41 341 PRO B CA 1
ATOM 5557 C C . PRO B 1 341 ? -17.679 77.730 -21.029 1.00 60.07 341 PRO B C 1
ATOM 5558 O O . PRO B 1 341 ? -16.706 77.907 -21.761 1.00 59.80 341 PRO B O 1
ATOM 5562 N N . GLY B 1 342 ? -17.977 78.546 -20.025 1.00 60.18 342 GLY B N 1
ATOM 5563 C CA . GLY B 1 342 ? -17.157 79.714 -19.764 1.00 61.07 342 GLY B CA 1
ATOM 5564 C C . GLY B 1 342 ? -15.698 79.420 -19.466 1.00 61.76 342 GLY B C 1
ATOM 5565 O O . GLY B 1 342 ? -14.823 80.231 -19.767 1.00 62.75 342 GLY B O 1
ATOM 5566 N N . PHE B 1 343 ? -15.429 78.260 -18.877 1.00 62.01 343 PHE B N 1
ATOM 5567 C CA . PHE B 1 343 ? -14.066 77.873 -18.523 1.00 61.04 343 PHE B CA 1
ATOM 5568 C C . PHE B 1 343 ? -13.235 77.274 -19.661 1.00 60.20 343 PHE B C 1
ATOM 5569 O O . PHE B 1 343 ? -12.016 77.168 -19.541 1.00 59.11 343 PHE B O 1
ATOM 5577 N N . VAL B 1 344 ? -13.880 76.891 -20.761 1.00 60.25 344 VAL B N 1
ATOM 5578 C CA . VAL B 1 344 ? -13.158 76.292 -21.884 1.00 60.09 344 VAL B CA 1
ATOM 5579 C C . VAL B 1 344 ? -11.879 77.050 -22.248 1.00 61.14 344 VAL B C 1
ATOM 5580 O O . VAL B 1 344 ? -10.833 76.438 -22.467 1.00 60.83 344 VAL B O 1
ATOM 5584 N N . PRO B 1 345 ? -11.943 78.391 -22.328 1.00 61.59 345 PRO B N 1
ATOM 5585 C CA . PRO B 1 345 ? -10.735 79.150 -22.669 1.00 61.20 345 PRO B CA 1
ATOM 5586 C C . PRO B 1 345 ? -9.621 78.912 -21.650 1.00 60.61 345 PRO B C 1
ATOM 5587 O O . PRO B 1 345 ? -8.446 78.827 -22.008 1.00 60.32 345 PRO B O 1
ATOM 5591 N N . PHE B 1 346 ? -10.002 78.805 -20.378 1.00 60.55 346 PHE B N 1
ATOM 5592 C CA . PHE B 1 346 ? -9.048 78.555 -19.300 1.00 60.43 346 PHE B CA 1
ATOM 5593 C C . PHE B 1 346 ? -8.401 77.175 -19.435 1.00 58.92 346 PHE B C 1
ATOM 5594 O O . PHE B 1 346 ? -7.179 77.043 -19.423 1.00 58.55 346 PHE B O 1
ATOM 5602 N N . ILE B 1 347 ? -9.235 76.152 -19.567 1.00 57.34 347 ILE B N 1
ATOM 5603 C CA . ILE B 1 347 ? -8.759 74.782 -19.689 1.00 56.47 347 ILE B CA 1
ATOM 5604 C C . ILE B 1 347 ? -7.741 74.614 -20.815 1.00 55.95 347 ILE B C 1
ATOM 5605 O O . ILE B 1 347 ? -6.678 74.020 -20.613 1.00 54.83 347 ILE B O 1
ATOM 5610 N N . VAL B 1 348 ? -8.062 75.133 -21.997 1.00 55.01 348 VAL B N 1
ATOM 5611 C CA . VAL B 1 348 ? -7.153 75.033 -23.135 1.00 55.46 348 VAL B CA 1
ATOM 5612 C C . VAL B 1 348 ? -5.860 75.771 -22.806 1.00 56.37 348 VAL B C 1
ATOM 5613 O O . VAL B 1 348 ? -4.779 75.384 -23.246 1.00 57.11 348 VAL B O 1
ATOM 5617 N N . ARG B 1 349 ? -5.984 76.836 -22.022 1.00 57.53 349 ARG B N 1
ATOM 5618 C CA . ARG B 1 349 ? -4.835 77.631 -21.618 1.00 58.92 349 ARG B CA 1
ATOM 5619 C C . ARG B 1 349 ? -3.939 76.839 -20.672 1.00 58.92 349 ARG B C 1
ATOM 5620 O O . ARG B 1 349 ? -2.725 76.766 -20.865 1.00 58.27 349 ARG B O 1
ATOM 5628 N N . ASP B 1 350 ? -4.549 76.243 -19.652 1.00 58.63 350 ASP B N 1
ATOM 5629 C CA . ASP B 1 350 ? -3.813 75.468 -18.660 1.00 58.87 350 ASP B CA 1
ATOM 5630 C C . ASP B 1 350 ? -3.418 74.059 -19.093 1.00 57.89 350 ASP B C 1
ATOM 5631 O O . ASP B 1 350 ? -2.436 73.516 -18.595 1.00 58.71 350 ASP B O 1
ATOM 5636 N N . PHE B 1 351 ? -4.168 73.466 -20.018 1.00 57.12 351 PHE B N 1
ATOM 5637 C CA . PHE B 1 351 ? -3.877 72.101 -20.439 1.00 55.16 351 PHE B CA 1
ATOM 5638 C C . PHE B 1 351 ? -3.613 71.879 -21.920 1.00 54.89 351 PHE B C 1
ATOM 5639 O O . PHE B 1 351 ? -3.294 70.762 -22.327 1.00 55.05 351 PHE B O 1
ATOM 5647 N N . GLY B 1 352 ? -3.738 72.928 -22.727 1.00 53.50 352 GLY B N 1
ATOM 5648 C CA . GLY B 1 352 ? -3.495 72.784 -24.153 1.00 53.13 352 GLY B CA 1
ATOM 5649 C C . GLY B 1 352 ? -4.664 72.153 -24.889 1.00 54.06 352 GLY B C 1
ATOM 5650 O O . GLY B 1 352 ? -5.759 72.029 -24.333 1.00 54.35 352 GLY B O 1
ATOM 5651 N N . LYS B 1 353 ? -4.442 71.746 -26.137 1.00 53.83 353 LYS B N 1
ATOM 5652 C CA . LYS B 1 353 ? -5.510 71.136 -26.928 1.00 55.26 353 LYS B CA 1
ATOM 5653 C C . LYS B 1 353 ? -5.721 69.646 -26.679 1.00 54.41 353 LYS B C 1
ATOM 5654 O O . LYS B 1 353 ? -6.813 69.123 -26.909 1.00 53.96 353 LYS B O 1
ATOM 5660 N N . ASP B 1 354 ? -4.682 68.957 -26.221 1.00 53.28 354 ASP B N 1
ATOM 5661 C CA . ASP B 1 354 ? -4.815 67.535 -25.951 1.00 52.16 354 ASP B CA 1
ATOM 5662 C C . ASP B 1 354 ? -5.311 67.335 -24.525 1.00 51.65 354 ASP B C 1
ATOM 5663 O O . ASP B 1 354 ? -4.602 66.832 -23.653 1.00 51.95 354 ASP B O 1
ATOM 5668 N N . VAL B 1 355 ? -6.553 67.750 -24.309 1.00 50.04 355 VAL B N 1
ATOM 5669 C CA . VAL B 1 355 ? -7.201 67.654 -23.015 1.00 48.51 355 VAL B CA 1
ATOM 5670 C C . VAL B 1 355 ? -8.666 67.328 -23.254 1.00 48.34 355 VAL B C 1
ATOM 5671 O O . VAL B 1 355 ? -9.211 67.628 -24.318 1.00 49.56 355 VAL B O 1
ATOM 5675 N N . VAL B 1 356 ? -9.303 66.700 -22.276 1.00 46.75 356 VAL B N 1
ATOM 5676 C CA . VAL B 1 356 ? -10.711 66.377 -22.402 1.00 43.51 356 VAL B CA 1
ATOM 5677 C C . VAL B 1 356 ? -11.493 67.370 -21.562 1.00 43.93 356 VAL B C 1
ATOM 5678 O O . VAL B 1 356 ? -11.209 67.545 -20.378 1.00 43.08 356 VAL B O 1
ATOM 5682 N N . ILE B 1 357 ? -12.465 68.03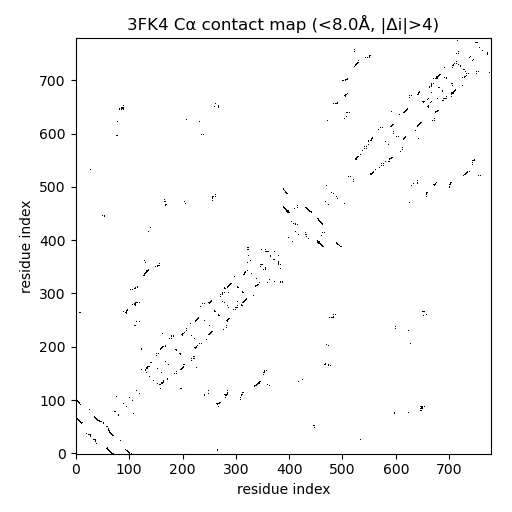2 -22.182 1.00 43.28 357 ILE B N 1
ATOM 5683 C CA . ILE B 1 357 ? -13.302 68.991 -21.473 1.00 43.57 357 ILE B CA 1
ATOM 5684 C C . ILE B 1 357 ? -14.419 68.199 -20.814 1.00 43.49 357 ILE B C 1
ATOM 5685 O O . ILE B 1 357 ? -15.344 67.746 -21.491 1.00 44.61 357 ILE B O 1
ATOM 5690 N N . ASN B 1 358 ? -14.331 68.031 -19.498 1.00 43.54 358 ASN B N 1
ATOM 5691 C CA . ASN B 1 358 ? -15.332 67.268 -18.761 1.00 44.14 358 ASN B CA 1
ATOM 5692 C C . ASN B 1 358 ? -16.511 68.134 -18.344 1.00 42.75 358 ASN B C 1
ATOM 5693 O O . ASN B 1 358 ? -16.450 68.831 -17.339 1.00 41.56 358 ASN B O 1
ATOM 5698 N N . ALA B 1 359 ? -17.591 68.072 -19.113 1.00 44.62 359 ALA B N 1
ATOM 5699 C CA . ALA B 1 359 ? -18.781 68.857 -18.808 1.00 45.77 359 ALA B CA 1
ATOM 5700 C C . ALA B 1 359 ? -19.536 68.265 -17.626 1.00 47.02 359 ALA B C 1
ATOM 5701 O O . ALA B 1 359 ? -20.519 68.836 -17.162 1.00 47.19 359 ALA B O 1
ATOM 5703 N N . GLY B 1 360 ? -19.074 67.120 -17.135 1.00 49.25 360 GLY B N 1
ATOM 5704 C CA . GLY B 1 360 ? -19.751 66.482 -16.021 1.00 50.00 360 GLY B CA 1
ATOM 5705 C C . GLY B 1 360 ? -21.204 66.260 -16.388 1.00 51.48 360 GLY B C 1
ATOM 5706 O O . GLY B 1 360 ? -21.521 65.982 -17.544 1.00 51.24 360 GLY B O 1
ATOM 5707 N N . GLY B 1 361 ? -22.092 66.376 -15.410 1.00 53.63 361 GLY B N 1
ATOM 5708 C CA . GLY B 1 361 ? -23.506 66.208 -15.688 1.00 55.76 361 GLY B CA 1
ATOM 5709 C C . GLY B 1 361 ? -24.143 67.578 -15.816 1.00 57.27 361 GLY B C 1
ATOM 5710 O O . GLY B 1 361 ? -25.365 67.715 -15.794 1.00 58.01 361 GLY B O 1
ATOM 5711 N N . GLY B 1 362 ? -23.299 68.597 -15.960 1.00 58.44 362 GLY B N 1
ATOM 5712 C CA . GLY B 1 362 ? -23.777 69.964 -16.069 1.00 60.75 362 GLY B CA 1
ATOM 5713 C C . GLY B 1 362 ? -24.455 70.352 -17.370 1.00 62.48 362 GLY B C 1
ATOM 5714 O O . GLY B 1 362 ? -25.127 71.384 -17.431 1.00 62.73 362 GLY B O 1
ATOM 5715 N N . ILE B 1 363 ? -24.285 69.547 -18.414 1.00 62.89 363 ILE B N 1
ATOM 5716 C CA . ILE B 1 363 ? -24.907 69.851 -19.698 1.00 63.95 363 ILE B CA 1
ATOM 5717 C C . ILE B 1 363 ? -26.421 69.705 -19.621 1.00 64.01 363 ILE B C 1
ATOM 5718 O O . ILE B 1 363 ? -27.156 70.446 -20.272 1.00 64.54 363 ILE B O 1
ATOM 5723 N N . HIS B 1 364 ? -26.881 68.744 -18.825 1.00 63.88 364 HIS B N 1
ATOM 5724 C CA . HIS B 1 364 ? -28.310 68.501 -18.673 1.00 63.90 364 HIS B CA 1
ATOM 5725 C C . HIS B 1 364 ? -29.024 69.678 -18.017 1.00 63.95 364 HIS B C 1
ATOM 5726 O O . HIS B 1 364 ? -30.253 69.759 -18.044 1.00 63.56 364 HIS B O 1
ATOM 5733 N N . GLY B 1 365 ? -28.249 70.585 -17.431 1.00 63.79 365 GLY B N 1
ATOM 5734 C CA . GLY B 1 365 ? -28.829 71.741 -16.771 1.00 64.64 365 GLY B CA 1
ATOM 5735 C C . GLY B 1 365 ? -29.109 72.880 -17.728 1.00 65.19 365 GLY B C 1
ATOM 5736 O O . GLY B 1 365 ? -29.845 73.812 -17.399 1.00 65.45 365 GLY B O 1
ATOM 5737 N N . HIS B 1 366 ? -28.521 72.804 -18.917 1.00 64.79 366 HIS B N 1
ATOM 5738 C CA . HIS B 1 366 ? -28.702 73.832 -19.931 1.00 64.16 366 HIS B CA 1
ATOM 5739 C C . HIS B 1 366 ? -30.186 74.024 -20.219 1.00 64.19 366 HIS B C 1
ATOM 5740 O O . HIS B 1 366 ? -30.936 73.053 -20.333 1.00 64.01 366 HIS B O 1
ATOM 5747 N N . PRO B 1 367 ? -30.631 75.285 -20.337 1.00 64.30 367 PRO B N 1
ATOM 5748 C CA . PRO B 1 367 ? -32.039 75.586 -20.612 1.00 64.79 367 PRO B CA 1
ATOM 5749 C C . PRO B 1 367 ? -32.592 74.846 -21.826 1.00 65.17 367 PRO B C 1
ATOM 5750 O O . PRO B 1 367 ? -33.792 74.585 -21.909 1.00 64.84 367 PRO B O 1
ATOM 5754 N N . ASN B 1 368 ? -31.714 74.504 -22.764 1.00 65.16 368 ASN B N 1
ATOM 5755 C CA . ASN B 1 368 ? -32.134 73.778 -23.954 1.00 64.90 368 ASN B CA 1
ATOM 5756 C C . ASN B 1 368 ? -31.705 72.317 -23.899 1.00 64.39 368 ASN B C 1
ATOM 5757 O O . ASN B 1 368 ? -31.437 71.694 -24.929 1.00 65.19 368 ASN B O 1
ATOM 5762 N N . GLY B 1 369 ? -31.647 71.778 -22.685 1.00 62.78 369 GLY B N 1
ATOM 5763 C CA . GLY B 1 369 ? -31.276 70.388 -22.499 1.00 61.03 369 GLY B CA 1
ATOM 5764 C C . GLY B 1 369 ? -29.835 70.044 -22.826 1.00 59.74 369 GLY B C 1
ATOM 5765 O O . GLY B 1 369 ? -28.985 70.925 -22.977 1.00 59.14 369 GLY B O 1
ATOM 5766 N N . ALA B 1 370 ? -29.570 68.744 -22.935 1.00 57.97 370 ALA B N 1
ATOM 5767 C CA . ALA B 1 370 ? -28.236 68.245 -23.235 1.00 57.02 370 ALA B CA 1
ATOM 5768 C C . ALA B 1 370 ? -27.801 68.611 -24.648 1.00 55.89 370 ALA B C 1
ATOM 5769 O O . ALA B 1 370 ? -26.636 68.937 -24.877 1.00 54.99 370 ALA B O 1
ATOM 5771 N N . GLN B 1 371 ? -28.728 68.545 -25.598 1.00 55.39 371 GLN B N 1
ATOM 5772 C CA . GLN B 1 371 ? -28.389 68.890 -26.971 1.00 54.72 371 GLN B CA 1
ATOM 5773 C C . GLN B 1 371 ? -27.866 70.318 -27.009 1.00 53.53 371 GLN B C 1
ATOM 5774 O O . GLN B 1 371 ? -26.858 70.599 -27.654 1.00 53.59 371 GLN B O 1
ATOM 5780 N N . GLY B 1 372 ? -28.541 71.211 -26.293 1.00 52.30 372 GLY B N 1
ATOM 5781 C CA . GLY B 1 372 ? -28.119 72.600 -26.262 1.00 50.44 372 GLY B CA 1
ATOM 5782 C C . GLY B 1 372 ? -26.869 72.828 -25.435 1.00 48.91 372 GLY B C 1
ATOM 5783 O O . GLY B 1 372 ? -26.084 73.728 -25.727 1.00 48.99 372 GLY B O 1
ATOM 5784 N N . GLY B 1 373 ? -26.689 72.019 -24.394 1.00 48.83 373 GLY B N 1
ATOM 5785 C CA . GLY B 1 373 ? -25.519 72.148 -23.544 1.00 47.87 373 GLY B CA 1
ATOM 5786 C C . GLY B 1 373 ? -24.276 71.680 -24.275 1.00 47.75 373 GLY B C 1
ATOM 5787 O O . GLY B 1 373 ? -23.206 72.276 -24.151 1.00 46.98 373 GLY B O 1
ATOM 5788 N N . GLY B 1 374 ? -24.417 70.601 -25.037 1.00 47.57 374 GLY B N 1
ATOM 5789 C CA . GLY B 1 374 ? -23.293 70.089 -25.794 1.00 49.26 374 GLY B CA 1
ATOM 5790 C C . GLY B 1 374 ? -22.869 71.110 -26.834 1.00 50.73 374 GLY B C 1
ATOM 5791 O O . GLY B 1 374 ? -21.683 71.427 -26.957 1.00 49.73 374 GLY B O 1
ATOM 5792 N N . LYS B 1 375 ? -23.844 71.637 -27.576 1.00 51.18 375 LYS B N 1
ATOM 5793 C CA . LYS B 1 375 ? -23.565 72.634 -28.608 1.00 51.19 375 LYS B CA 1
ATOM 5794 C C . LYS B 1 375 ? -22.803 73.805 -28.008 1.00 50.75 375 LYS B C 1
ATOM 5795 O O . LYS B 1 375 ? -21.856 74.313 -28.605 1.00 51.57 375 LYS B O 1
ATOM 5801 N N . ALA B 1 376 ? -23.215 74.230 -26.819 1.00 50.74 376 ALA B N 1
ATOM 5802 C CA . ALA B 1 376 ? -22.547 75.336 -26.151 1.00 50.82 376 ALA B CA 1
ATOM 5803 C C . ALA B 1 376 ? -21.052 75.044 -26.016 1.00 51.08 376 ALA B C 1
ATOM 5804 O O . ALA B 1 376 ? -20.219 75.867 -26.396 1.00 51.91 376 ALA B O 1
ATOM 5806 N N . PHE B 1 377 ? -20.713 73.872 -25.479 1.00 50.75 377 PHE B N 1
ATOM 5807 C CA . PHE B 1 377 ? -19.309 73.492 -25.313 1.00 49.86 377 PHE B CA 1
ATOM 5808 C C . PHE B 1 377 ? -18.570 73.405 -26.649 1.00 49.14 377 PHE B C 1
ATOM 5809 O O . PHE B 1 377 ? -17.455 73.916 -26.784 1.00 49.57 377 PHE B O 1
ATOM 5817 N N . ARG B 1 378 ? -19.188 72.748 -27.626 1.00 49.58 378 ARG B N 1
ATOM 5818 C CA . ARG B 1 378 ? -18.583 72.593 -28.947 1.00 50.13 378 ARG B CA 1
ATOM 5819 C C . ARG B 1 378 ? -18.344 73.935 -29.628 1.00 51.57 378 ARG B C 1
ATOM 5820 O O . ARG B 1 378 ? -17.360 74.106 -30.350 1.00 51.44 378 ARG B O 1
ATOM 5828 N N . THR B 1 379 ? -19.246 74.886 -29.400 1.00 52.23 379 THR B N 1
ATOM 5829 C CA . THR B 1 379 ? -19.096 76.211 -29.987 1.00 52.27 379 THR B CA 1
ATOM 5830 C C . THR B 1 379 ? -18.001 76.941 -29.224 1.00 52.43 379 THR B C 1
ATOM 5831 O O . THR B 1 379 ? -17.191 77.656 -29.812 1.00 52.11 379 THR B O 1
ATOM 5835 N N . ALA B 1 380 ? -17.973 76.734 -27.911 1.00 53.67 380 ALA B N 1
ATOM 5836 C CA . ALA B 1 380 ? -16.983 77.370 -27.050 1.00 55.34 380 ALA B CA 1
ATOM 5837 C C . ALA B 1 380 ? -15.556 76.943 -27.379 1.00 56.42 380 ALA B C 1
ATOM 5838 O O . ALA B 1 380 ? -14.642 77.763 -27.350 1.00 56.99 380 ALA B O 1
ATOM 5840 N N . ILE B 1 381 ? -15.360 75.663 -27.684 1.00 57.50 381 ILE B N 1
ATOM 5841 C CA . ILE B 1 381 ? -14.024 75.178 -28.009 1.00 58.77 381 ILE B CA 1
ATOM 5842 C C . ILE B 1 381 ? -13.563 75.649 -29.385 1.00 58.99 381 ILE B C 1
ATOM 5843 O O . ILE B 1 381 ? -12.407 76.029 -29.555 1.00 57.77 381 ILE B O 1
ATOM 5848 N N . ASP B 1 382 ? -14.459 75.631 -30.369 1.00 59.83 382 ASP B N 1
ATOM 5849 C CA . ASP B 1 382 ? -14.079 76.080 -31.702 1.00 61.89 382 ASP B CA 1
ATOM 5850 C C . ASP B 1 382 ? -13.719 77.561 -31.660 1.00 61.78 382 ASP B C 1
ATOM 5851 O O . ASP B 1 382 ? -12.790 78.002 -32.336 1.00 61.07 382 ASP B O 1
ATOM 5856 N N . ALA B 1 383 ? -14.451 78.321 -30.851 1.00 62.44 383 ALA B N 1
ATOM 5857 C CA . ALA B 1 383 ? -14.194 79.750 -30.712 1.00 63.42 383 ALA B CA 1
ATOM 5858 C C . ALA B 1 383 ? -12.857 79.985 -30.016 1.00 63.71 383 ALA B C 1
ATOM 5859 O O . ALA B 1 383 ? -12.051 80.803 -30.463 1.00 64.42 383 ALA B O 1
ATOM 5861 N N . THR B 1 384 ? -12.623 79.263 -28.924 1.00 63.57 384 THR B N 1
ATOM 5862 C CA . THR B 1 384 ? -11.383 79.398 -28.164 1.00 63.85 384 THR B CA 1
ATOM 5863 C C . THR B 1 384 ? -10.149 79.091 -29.006 1.00 64.01 384 THR B C 1
ATOM 5864 O O . THR B 1 384 ? -9.085 79.670 -28.792 1.00 63.97 384 THR B O 1
ATOM 5868 N N . LEU B 1 385 ? -10.283 78.166 -29.950 1.00 64.72 385 LEU B N 1
ATOM 5869 C CA . LEU B 1 385 ? -9.161 77.809 -30.807 1.00 66.37 385 LEU B CA 1
ATOM 5870 C C . LEU B 1 385 ? -8.939 78.885 -31.863 1.00 67.98 385 LEU B C 1
ATOM 5871 O O . LEU B 1 385 ? -7.888 78.936 -32.507 1.00 67.87 385 LEU B O 1
ATOM 5876 N N . GLN B 1 386 ? -9.941 79.743 -32.033 1.00 69.42 386 GLN B N 1
ATOM 5877 C CA . GLN B 1 386 ? -9.862 80.838 -32.990 1.00 70.78 386 GLN B CA 1
ATOM 5878 C C . GLN B 1 386 ? -9.447 82.100 -32.243 1.00 71.39 386 GLN B C 1
ATOM 5879 O O . GLN B 1 386 ? -9.403 83.191 -32.807 1.00 72.23 386 GLN B O 1
ATOM 5885 N N . ASN B 1 387 ? -9.148 81.928 -30.960 1.00 72.09 387 ASN B N 1
ATOM 5886 C CA . ASN B 1 387 ? -8.714 83.018 -30.095 1.00 72.80 387 ASN B CA 1
ATOM 5887 C C . ASN B 1 387 ? -9.777 84.079 -29.834 1.00 72.51 387 ASN B C 1
ATOM 5888 O O . ASN B 1 387 ? -9.588 84.944 -28.978 1.00 72.62 387 ASN B O 1
ATOM 5893 N N . LYS B 1 388 ? -10.889 84.022 -30.559 1.00 71.95 388 LYS B N 1
ATOM 5894 C CA . LYS B 1 388 ? -11.947 85.010 -30.370 1.00 72.45 388 LYS B CA 1
ATOM 5895 C C . LYS B 1 388 ? -12.694 84.816 -29.053 1.00 71.86 388 LYS B C 1
ATOM 5896 O O . LYS B 1 388 ? -13.188 83.727 -28.759 1.00 71.51 388 LYS B O 1
ATOM 5902 N N . PRO B 1 389 ? -12.782 85.881 -28.239 1.00 71.61 389 PRO B N 1
ATOM 5903 C CA . PRO B 1 389 ? -13.468 85.851 -26.942 1.00 71.00 389 PRO B CA 1
ATOM 5904 C C . PRO B 1 389 ? -14.884 85.290 -27.034 1.00 70.40 389 PRO B C 1
ATOM 5905 O O . PRO B 1 389 ? -15.586 85.500 -28.025 1.00 69.62 389 PRO B O 1
ATOM 5909 N N . LEU B 1 390 ? -15.300 84.580 -25.993 1.00 70.13 390 LEU B N 1
ATOM 5910 C CA . LEU B 1 390 ? -16.631 83.990 -25.965 1.00 70.68 390 LEU B CA 1
ATOM 5911 C C . LEU B 1 390 ? -17.737 85.032 -25.834 1.00 71.00 390 LEU B C 1
ATOM 5912 O O . LEU B 1 390 ? -18.866 84.798 -26.267 1.00 70.25 390 LEU B O 1
ATOM 5917 N N . HIS B 1 391 ? -17.420 86.180 -25.242 1.00 72.09 391 HIS B N 1
ATOM 5918 C CA . HIS B 1 391 ? -18.425 87.225 -25.076 1.00 73.63 391 HIS B CA 1
ATOM 5919 C C . HIS B 1 391 ? -18.857 87.769 -26.435 1.00 73.30 391 HIS B C 1
ATOM 5920 O O . HIS B 1 391 ? -20.030 88.086 -26.637 1.00 73.65 391 HIS B O 1
ATOM 5927 N N . GLU B 1 392 ? -17.911 87.862 -27.366 1.00 73.13 392 GLU B N 1
ATOM 5928 C CA . GLU B 1 392 ? -18.210 88.366 -28.702 1.00 73.36 392 GLU B CA 1
ATOM 5929 C C . GLU B 1 392 ? -18.557 87.242 -29.673 1.00 72.88 392 GLU B C 1
ATOM 5930 O O . GLU B 1 392 ? -18.155 87.266 -30.835 1.00 73.88 392 GLU B O 1
ATOM 5936 N N . VAL B 1 393 ? -19.308 86.258 -29.186 1.00 72.07 393 VAL B N 1
ATOM 5937 C CA . VAL B 1 393 ? -19.733 85.126 -30.004 1.00 71.15 393 VAL B CA 1
ATOM 5938 C C . VAL B 1 393 ? -21.256 85.138 -30.125 1.00 71.04 393 VAL B C 1
ATOM 5939 O O . VAL B 1 393 ? -21.968 84.978 -29.133 1.00 70.33 393 VAL B O 1
ATOM 5943 N N . ASP B 1 394 ? -21.751 85.332 -31.343 1.00 71.24 394 ASP B N 1
ATOM 5944 C CA . ASP B 1 394 ? -23.189 85.377 -31.587 1.00 72.06 394 ASP B CA 1
ATOM 5945 C C . ASP B 1 394 ? -23.805 83.977 -31.647 1.00 71.67 394 ASP B C 1
ATOM 5946 O O . ASP B 1 394 ? -24.182 83.494 -32.715 1.00 71.87 394 ASP B O 1
ATOM 5951 N N . ASP B 1 395 ? -23.904 83.336 -30.485 1.00 70.94 395 ASP B N 1
ATOM 5952 C CA . ASP B 1 395 ? -24.470 81.994 -30.372 1.00 70.06 395 ASP B CA 1
ATOM 5953 C C . ASP B 1 395 ? -25.399 81.945 -29.159 1.00 68.78 395 ASP B C 1
ATOM 5954 O O . ASP B 1 395 ? -24.952 82.099 -28.025 1.00 67.99 395 ASP B O 1
ATOM 5959 N N . ILE B 1 396 ? -26.688 81.722 -29.398 1.00 67.89 396 ILE B N 1
ATOM 5960 C CA . ILE B 1 396 ? -27.662 81.684 -28.312 1.00 67.72 396 ILE B CA 1
ATOM 5961 C C . ILE B 1 396 ? -27.400 80.605 -27.264 1.00 66.69 396 ILE B C 1
ATOM 5962 O O . ILE B 1 396 ? -27.430 80.886 -26.066 1.00 66.12 396 ILE B O 1
ATOM 5967 N N . ASN B 1 397 ? -27.146 79.377 -27.704 1.00 65.38 397 ASN B N 1
ATOM 5968 C CA . ASN B 1 397 ? -26.877 78.293 -26.766 1.00 63.89 397 ASN B CA 1
ATOM 5969 C C . ASN B 1 397 ? -25.699 78.656 -25.866 1.00 63.21 397 ASN B C 1
ATOM 5970 O O . ASN B 1 397 ? -25.769 78.504 -24.643 1.00 63.04 397 ASN B O 1
ATOM 5975 N N . LEU B 1 398 ? -24.624 79.149 -26.472 1.00 62.57 398 LEU B N 1
ATOM 5976 C CA . LEU B 1 398 ? -23.437 79.534 -25.717 1.00 63.02 398 LEU B CA 1
ATOM 5977 C C . LEU B 1 398 ? -23.714 80.744 -24.838 1.00 64.19 398 LEU B C 1
ATOM 5978 O O . LEU B 1 398 ? -23.196 80.848 -23.726 1.00 63.99 398 LEU B O 1
ATOM 5983 N N . HIS B 1 399 ? -24.532 81.661 -25.346 1.00 65.95 399 HIS B N 1
ATOM 5984 C CA . HIS B 1 399 ? -24.870 82.873 -24.609 1.00 66.34 399 HIS B CA 1
ATOM 5985 C C . HIS B 1 399 ? -25.669 82.564 -23.350 1.00 65.38 399 HIS B C 1
ATOM 5986 O O . HIS B 1 399 ? -25.356 83.070 -22.274 1.00 64.89 399 HIS B O 1
ATOM 5993 N N . SER B 1 400 ? -26.698 81.732 -23.481 1.00 65.14 400 SER B N 1
ATOM 5994 C CA . SER B 1 400 ? -27.524 81.381 -22.332 1.00 65.66 400 SER B CA 1
ATOM 5995 C C . SER B 1 400 ? -26.714 80.587 -21.318 1.00 65.67 400 SER B C 1
ATOM 5996 O O . SER B 1 400 ? -27.075 80.511 -20.145 1.00 66.18 400 SER B O 1
ATOM 5999 N N . ALA B 1 401 ? -25.617 79.991 -21.777 1.00 65.00 401 ALA B N 1
ATOM 6000 C CA . ALA B 1 401 ? -24.757 79.217 -20.892 1.00 64.39 401 ALA B CA 1
ATOM 6001 C C . ALA B 1 401 ? -23.955 80.192 -20.046 1.00 64.89 401 ALA B C 1
ATOM 6002 O O . ALA B 1 401 ? -23.987 80.139 -18.816 1.00 62.72 401 ALA B O 1
ATOM 6004 N N . LEU B 1 402 ? -23.243 81.090 -20.721 1.00 62.49 402 LEU B N 1
ATOM 6005 C CA . LEU B 1 402 ? -22.427 82.092 -20.048 1.00 63.18 402 LEU B CA 1
ATOM 6006 C C . LEU B 1 402 ? -23.298 83.007 -19.198 1.00 64.25 402 LEU B C 1
ATOM 6007 O O . LEU B 1 402 ? -22.806 83.677 -18.292 1.00 63.94 402 LEU B O 1
ATOM 6012 N N . GLN B 1 403 ? -24.595 83.029 -19.493 1.00 65.38 403 GLN B N 1
ATOM 6013 C CA . GLN B 1 403 ? -25.532 83.877 -18.763 1.00 67.02 403 GLN B CA 1
ATOM 6014 C C . GLN B 1 403 ? -26.039 83.189 -17.497 1.00 67.32 403 GLN B C 1
ATOM 6015 O O . GLN B 1 403 ? -26.481 83.850 -16.558 1.00 67.83 403 GLN B O 1
ATOM 6021 N N . ILE B 1 404 ? -25.971 81.861 -17.475 1.00 67.39 404 ILE B N 1
ATOM 6022 C CA . ILE B 1 404 ? -26.430 81.095 -16.322 1.00 68.17 404 ILE B CA 1
ATOM 6023 C C . ILE B 1 404 ? -25.278 80.645 -15.436 1.00 68.05 404 ILE B C 1
ATOM 6024 O O . ILE B 1 404 ? -25.425 80.547 -14.219 1.00 67.91 404 ILE B O 1
ATOM 6029 N N . TRP B 1 405 ? -24.133 80.377 -16.054 1.00 67.70 405 TRP B N 1
ATOM 6030 C CA . TRP B 1 405 ? -22.957 79.907 -15.332 1.00 67.03 405 TRP B CA 1
ATOM 6031 C C . TRP B 1 405 ? -21.916 81.007 -15.109 1.00 66.21 405 TRP B C 1
ATOM 6032 O O . TRP B 1 405 ? -21.091 80.917 -14.198 1.00 66.99 405 TRP B O 1
ATOM 6043 N N . GLY B 1 406 ? -21.954 82.039 -15.944 1.00 64.74 406 GLY B N 1
ATOM 6044 C CA . GLY B 1 406 ? -21.003 83.130 -15.816 1.00 63.92 406 GLY B CA 1
ATOM 6045 C C . GLY B 1 406 ? -19.867 83.030 -16.819 1.00 63.85 406 GLY B C 1
ATOM 6046 O O . GLY B 1 406 ? -19.816 82.021 -17.551 1.00 63.24 406 GLY B O 1
#

Secondary structure (DSSP, 8-state):
-EEEEEEEEETTS-HHHHHHHHHHHTTT--TTGGG--EEEEEEE----HHHHHHHTS--EEEEEEEEE-GGGS-SSHHHHHHHHHTTGGGSSSEEEEEEEE-HHHHTT----SSHHHHHHHHHT--SSPEEEEE-SS-TT--HHHHHHHHHHHHHTT-SEEE--TT--S-SSS-HHHHHHHHHHHHHHHHHHH----EEEEE--S-GGGHHHHHHHHHHHT-SEEEE-HHHH-HHHHHHHHH-TTS-S-EEE--TTTHHHHS-SSSSB-HIIIIIIIHHHHT-SEEEEE----HHHHHHHHHHHS--TTS---EEEEESS--GGGHHHHHHHH-SSBEEE-GGGGGGSTTHHHHHHHHHHHHHHHHHTT--STT---HHHHHHHHHT-/-EEEEEEEEETTS-HHHHHHHHHHHTS----HHHHHHHGGG--EEEEEEE----HHHHHHHTS--EEEEEEEEE-GGGS-SSHHHHHHHHHTTGGGSSSEEEEEEEE-HHHHTT----SSHHHHHHHHHT--SSPEEEEE--S-TT--HHHHHHHHHHHHHTT-SEEE--S------HHHHHHHHHHHHHHHHHHH----EEEEEP-S-GGGHHHHHHHHHHHT-SEEEE-HHHH-HHHHHHHHH-TT--S-EEE--TTTHHHHS-SSSSB-HIIIIIIIHHHHT-SEEEEE----HHHHHHHHHHHS--TTS---EEEEESS--GGGHHHHHHHH-SSBEEE-TTGGGGSTTHHHHHHHHHHHHHHHHHTT--STT---HHHHHHHHHH-

CATH classification: 3.30.70.150 (+1 more: 3.20.20.110)

Nearest PDB structures (foldseek):
  3fk4-assembly1_A  TM=1.003E+00  e=7.153E-89  Bacillus cereus ATCC 14579
  3fk4-assembly1_B  TM=9.832E-01  e=4.560E-82  Bacillus cereus ATCC 14579
  2zvi-assembly2_C  TM=9.463E-01  e=2.268E-57  Bacillus subtilis
  4nas-assembly1_A  TM=9.408E-01  e=1.662E-48  Alicyclobacillus acidocaldarius subsp. acidocaldarius DSM 446
  4nas-assembly2_C  TM=9.357E-01  e=1.304E-47  Alicyclobacillus acidocaldarius subsp. acidocaldarius DSM 446

Radius of gyration: 27.68 Å; Cα contacts (8 Å, |Δi|>4): 1785; chains: 2; bounding box: 77×73×79 Å

Foldseek 3Di:
DKKWKKKFFALVPDQPVVLQCLQCVLWVCVVRVQFGKAWPDKAWDDFDVVVCVVVVGGTTIIMTMIHGHPVGFDLDVVGVCCSNPVVVQPVFQMETEAMGADPVSLLVFQFAPQALPNVCVVQVPPFFAAEEEEAPPPPPDALVSLLVQLLLLQLLQHAEYEYDPPDDADDGCHQLNNLLSSVVSQVVCCVPVVHGHAYAYEQDDDLVCRVVSLLSNVVSPHAEHEYQCVVHHLRSLLVLSPDVSNVHAYAYEPPPVCVADVDPRHHYHPLRVQAQSNRRSHHQEGEEAAPVDVSLLSNLCRQAPDDPSHHHHAYEHDDNDALQCLLVCCVSRNRRHYDYRYNCCQVQPVGVSLRSNLNVVSRVCSVVVHDQCPDPDPSVNSRVVPSD/DKKWKKKAFALVPDQVVVQQVLQAVLWDDDDPVVVVVRVLTTKDWDDKAWDDFDVVVCVVVVGGTTIIMTMIDGHPVGFDLADVRVCCSRCVVVLVVFQMETEAMDDDPVSLLVFAFAPQALPNLCVVQVNPFFAAEEEEDPPCEPDALVVLLVQLLLLQLLQHAEYEYADDDDHADLLRNQLSSVVSQVVSCVVVVGHHAYEYEQDDDLVCRLVSLLVNVVSPHAEYEYADVVHHLRSLLVLRPDPSNPHAYAYDPPPVCVADVDPRHGYHPLNPQAQSNRRSHHQEGEDAPPVDVSLLSRLCRQDPDDPSHHHHAYEHDDPDALQCLLVCCVSRNRRHYRYCYNVCCVQPVGSSLRSNLNVQSRVCSVVVHDLVPDPDPSVVSRVVVSD

Sequence (779 aa):
GIIATYLIHDDSHNLEKKAEQIALGLTIGEQLKQHKGNVIHVEELAEHEHTNSYLRKKVKRGIIKIEYPLLNFSPDLPAILTTTFGKLSLDGEVKLIDLTFSDELKKHFPGPKFGIDGIRNLLQVHDRPLLMSIFKGMIGRNIGYLKTQLRDQAIGGVDIVKDDEILFENALTPLTKRIVSGKEVLQSVYETYGHKTLYAVNLTGRTFDLKENAKRAVQAGADILLFNVFAYGLDVLQSLAEDDEIPVPIMAHPAVSGAYSASKLYGVSSPLLLGKLLRYAGADFSLFPSPYKEEALAISKYLTEDDASFKKSFSVPSAGIHPGFVPFIVRDFGKDVVINAGGGIHGHPNGAQGGGKAFRTAIDATLQNKPLHEVDDINLHSALQIWGGIIATYLIHDDSHNLEKKAEQIALGLTIGLPHLLQEQLKQHKGNVIHVEELAEHEHTNSYLRKKVKRGIIKIEYPLLNFSPDLPAILTTTFGKLSLDGEVKLIDLTFSDELKKHFPGPKFGIDGIRNLLQVHDRPLLMSIFKGMIGRNIGYLKTQLRDQAIGGVDIVKDDEILFLTPLTKRIVSGKEVLQSVYETYGHKTLYAVNLTGRTFDLKENAKRAVQAGADILLFNVFAYGLDVLQSLAEDDEIPVPIMAHPAVSGAYSASKLYGVSSPLLLGKLLRYAGADFSLFPSPYKEEALAISKYLTEDDASFKKSFSVPSAGIHPGFVPFIVRDFGKDVVINAGGGIHGHPNGAQGGGKAFRTAIDATLQNKPLHEVDDINLHSALQIWG

InterPro domains:
  IPR000685 Ribulose bisphosphate carboxylase, large subunit, C-terminal [PF00016] (127-393)
  IPR017443 Ribulose bisphosphate carboxylase, large subunit, ferrodoxin-like N-terminal [PF02788] (4-101)
  IPR017717 2,3-diketo-5-methylthiopentyl-1-phosphate enolase [MF_01679] (2-406)
  IPR017717 2,3-diketo-5-methylthiopentyl-1-phosphate enolase [SFLDF00157] (1-411)
  IPR017717 2,3-diketo-5-methylthiopentyl-1-phosphate enolase [TIGR03332] (2-406)
  IPR017717 2,3-diketo-5-methylthiopentyl-1-phosphate enolase [cd08209] (4-406)
  IPR033966 RuBisCO [PTHR42704] (2-389)
  IPR033966 RuBisCO [SFLDS00014] (1-411)
  IPR036376 Ribulose bisphosphate carboxylase, large subunit, C-terminal domain superfamily [G3DSA:3.20.20.110] (122-414)
  IPR036376 Ribulose bisphosphate carboxylase, large subunit, C-terminal domain superfamily [SSF51649] (121-411)
  IPR036422 RuBisCO large subunit, N-terminal domain superfamily [G3DSA:3.30.70.150] (1-121)
  IPR036422 RuBisCO large subunit, N-terminal domain superfamily [SSF54966] (2-121)

B-factor: mean 45.94, std 13.73, range [20.07, 83.19]

Solvent-accessible surface area: 30170 Å² total; per-residue (Å²): 27,1,44,0,7,0,18,8,7,4,81,61,83,58,5,113,107,50,0,72,88,13,0,62,42,16,2,27,71,151,140,61,129,100,26,57,0,67,43,80,80,27,78,117,56,75,115,72,134,72,6,18,51,17,24,174,84,147,1,57,33,0,43,0,63,0,56,0,27,44,106,6,20,56,44,7,1,5,22,0,28,33,27,0,2,2,110,9,4,67,68,26,30,8,13,0,55,21,0,62,6,37,112,100,0,29,167,81,12,48,1,5,57,41,0,13,109,19,0,12,85,77,11,120,19,113,83,28,0,0,0,0,0,28,4,104,18,4,22,8,49,83,35,31,56,3,81,83,21,0,99,40,0,0,24,2,9,0,1,0,0,3,0,30,23,24,4,8,88,44,103,75,3,27,10,44,95,4,3,82,21,0,114,104,17,2,64,40,0,101,127,107,108,57,38,76,0,6,7,0,0,2,1,18,19,50,0,49,60,0,66,110,28,0,70,93,0,36,160,20,21,10,33,0,1,0,0,1,0,13,14,11,19,11,5,0,0,2,10,1,4,74,18,121,114,0,74,16,1,2,0,0,24,9,0,3,0,0,6,31,12,33,12,158,6,19,2,5,9,8,14,1,5,0,0,11,0,1,1,5,0,0,0,1,0,0,5,1,46,12,30,59,126,154,78,0,76,30,2,12,102,46,0,40,49,123,27,121,48,11,114,76,0,0,1,0,0,19,68,52,20,37,4,20,56,0,39,93,0,19,159,45,26,30,92,64,0,0,0,4,4,15,18,42,4,37,44,8,75,87,32,6,57,3,2,0,90,0,5,56,36,0,0,60,6,21,54,99,135,108,60,20,142,120,33,152,37,143,16,0,107,26,0,37,133,92,118,56,32,0,39,0,10,0,25,6,7,6,75,63,88,71,11,110,118,52,0,71,101,9,0,72,59,15,9,40,76,111,92,121,147,34,64,97,85,28,115,108,17,65,1,58,41,86,76,40,75,104,53,76,110,82,134,77,4,15,46,29,31,168,89,152,3,48,28,0,29,0,71,0,49,0,21,42,104,14,9,17,41,5,2,2,2,0,21,3,4,0,2,1,125,4,2,59,65,27,29,6,15,0,48,22,0,55,11,38,120,119,0,21,155,84,13,44,1,5,52,39,0,14,107,13,0,11,86,59,3,133,14,113,94,23,1,0,1,0,0,16,2,100,38,23,39,62,101,83,54,36,74,0,61,72,15,0,83,37,0,1,39,2,8,0,0,0,0,2,4,55,96,54,65,93,158,32,69,44,41,88,26,4,67,16,0,81,100,3,12,103,43,4,117,142,93,129,60,31,69,2,4,6,0,1,22,3,77,25,59,0,57,67,0,49,132,50,0,62,130,0,31,131,19,18,10,35,0,1,6,0,25,0,13,14,21,20,12,5,0,0,2,11,1,4,69,20,124,112,0,72,12,1,3,0,0,18,12,6,6,0,0,5,30,12,32,10,121,6,23,1,3,6,9,14,0,4,1,0,13,0,1,1,10,0,0,0,1,0,0,6,1,68,19,28,64,128,148,88,4,58,32,3,10,133,42,0,38,62,126,37,120,53,10,116,71,0,0,1,0,0,21,72,54,18,36,4,23,50,0,42,98,0,20,148,25,20,28,105,58,0,0,0,5,3,18,30,40,2,33,43,8,76,86,31,9,60,3,2,0,94,0,5,52,36,0,1,64,5,22,56,115,132,67,60,17,150,93,22,157,37,144,18,1,106,28,0,41,132,88,108,63